Protein AF-0000000068951821 (afdb_homodimer)

Secondary structure (DSSP, 8-state):
---GGGS-HHHHHHHHHHTSS-HHHHHHHHHHHHHHHHHHH--EEEE-HHHHHHHHHHHHHHHHTT---STTTT-EEEEETTS--TTS---TT-GGGTT---SS--HHHHHHHHTT-EEEEEE--SGGG-SSS---TTT-PPPBTTBTTB---SSSHHHHHHHHHTS-SEEEEEESSSTTHHHHHHHT-EEEEPPTTTS---SSS--TTGGG-EEEEEESSHHHHHHHHHHH-S--TTSGGGGGGTT--S-------EEEE---STT----HHHHHHHHHHHHHHHHTT-EEEEPS---TTHHHHHHHHHHHHHHHHHHHHHHHHH-TTS----GGGS-HHHHHHHHHHHH-BHHHHHHHHHHHHHHHHHHHHHHTT-SEEEEES-SS---BTTSSS-SEETTEE--TTGGGTTTHHHHHTT--EEEEEEEEETTEEEEEEEEESTT-HHHHHHHHHHHHHHS----PPP--SS--/---GGGS-HHHHHHHHHHTSS-HHHHHHHHHHHHHHHHHHH--EEEE-HHHHHHHHHHHHHHHHHT---STTTT-EEEEETTS--TTS---TTSGGGTT---SS--HHHHHHHHTT-EEEEEE--SGGG-SSS---TTT-PPPBTTBTTB---SSSHHHHHHHHHTS-SEEEEEESSSTTHHHHHHHT-EEEEPPTTTS---SSS--TTGGG-EEEEEESSHHHHHHHHHHH-S--TTSGGGGGGTT--S-------EEEE---STT----HHHHHHHHHHHHHHHHTT-EEEEPS---TTHHHHHHHHHHHHHHHHHHHHHHHHH-TTS----GGGS-HHHHHHHHHHHT-BHHHHHHHHHHHHHHHHHHHHHHTT-SEEEEES-SS---BTTSSS-SEETTEE--TTGGGTTTHHHHHTT--EEEEEEEEETTEEEEEEEEESTT-HHHHHHHHHHHHHHS----PPP--SS--

Nearest PDB structures (foldseek):
  3kfu-assembly1_H  TM=8.729E-01  e=3.801E-32  Thermus thermophilus HB8
  8xac-assembly1_C  TM=8.791E-01  e=9.205E-32  Pseudonocardia acaciae
  5h6t-assembly1_A  TM=8.748E-01  e=1.857E-29  Microbacterium sp. HM58-2
  8es6-assembly2_B  TM=8.472E-01  e=7.257E-30  Escherichia coli
  8es6-assembly1_A  TM=8.428E-01  e=2.317E-29  Escherichia coli

pLDDT: mean 94.89, std 8.09, range [35.47, 98.94]

Organism: Cupriavidus necator (strain ATCC 17699 / DSM 428 / KCTC 22496 / NCIMB 10442 / H16 / Stanier 337) (NCBI:txid381666)

Foldseek 3Di:
DPLLLLDALQVVVVCLLVVVDFLLVSLVNLQVLCVLQCVLFVLFDFWDAVQLNVLRVVLSVCSVVVHALFSQASFEEEEELQFADAPIQRQLLFPQRPPPHFHDGKQLNVLSVSNNHRYTTYTFFHRNFQFQFTAHPPRGFGAALQGGQFTLTTRNRSRLNSCQQSSGQKYKDKDLQLRQFSSCFFRFKKGWDAFQLQQDTDDGDDDLSPSLMDMFMIGRALVSRQRSSVSRRQGDVRRVSNVVCHVPDLADAADAWEEEEEADAAPFAFAPVLSVLLVVLQVLSVVVPHHYHYDPYHHLCVQLLVQVLLSNLLSLLCCQVCVCPPDPNGHHGDLVRGPPVSNVSNVVNVPDDPVSVVSSLVSLVSSLVVVVVVCVVTFKYKYWSWRDHTDRNNDRDDQDHPRDGQPNCSRSSPTNSCSSNSWIKMWHFRDDDPSTTGTMMMIGRRPVSNNRSNSRNVSCVVDPDPSDRRDSPPDD/DPLLLLDALQVVVVCLLVVVDFLLVSLVNLQVLCVLQCVLFVLFDFWDAVQLNVLRVVLSVCSVVVHALFSQASFEEEEALQFADAPIQRQLLFPQRPPPHDHDGKQLNVLSVSNNHRHTTYTFFHRNFQFQFTAHPPRGFGAAQQGGQFTLTTRNRSRLNSCQQSSGQKYKDKDLQLRQFSSCQFRFKKGWDAFQLQQDTDDGDDDLSPSLMDMFMIGRALVSRQRSSVSRGQGDVRRVSNVVCHVPDLADAADAWEEEEEADAAPFAFAPVLSVLLVVLQVLSVVVPHHYHYDPYHHLCVQLLVQVLLSNLLSLLCCQVCVCPPTPHGHHGDLVRGDPVSNVSNVVNVPDDPVSVVSSLVSLVSSLVVVVVVCVVTFKYKYWSWRDHTDRNNDRDDQDHPRDGQPNCSRSSPTNSCSSNSWIKMWHFRDDDPSTTGTMMMIGRRPVSNNRSNSRNVSCVVDPDPSDRRDSPPDD

Radius of gyration: 29.74 Å; Cα contacts (8 Å, |Δi|>4): 2457; chains: 2; bounding box: 55×93×66 Å

Solvent-accessible surface area (backbone atoms only — not comparable to full-atom values): 45188 Å² total; per-residue (Å²): 128,72,70,50,27,74,41,50,43,63,58,49,42,53,32,32,72,72,60,76,48,42,23,51,55,41,42,51,28,13,51,52,43,31,66,66,48,30,83,70,21,42,13,66,74,45,76,35,60,66,63,20,50,54,47,12,50,53,32,35,53,26,39,73,70,70,56,61,69,50,82,39,36,29,33,42,27,37,35,31,26,71,48,32,41,51,79,38,71,33,37,31,27,30,58,54,31,60,87,39,57,41,91,44,44,10,41,48,51,46,33,39,50,72,28,33,30,21,59,33,34,28,14,33,28,5,47,70,51,73,36,54,18,13,37,26,89,72,82,43,57,22,13,12,54,75,45,48,66,22,20,18,21,11,22,24,12,8,36,39,26,28,36,43,57,22,33,21,39,32,22,41,33,44,29,56,43,29,13,35,24,30,6,13,11,44,49,47,18,26,8,41,40,52,18,61,25,43,43,27,50,36,74,39,55,83,56,47,56,46,80,31,41,38,49,26,34,33,15,78,38,58,69,46,27,48,50,52,48,62,63,36,33,59,57,41,43,62,19,52,58,3,58,79,40,61,93,56,70,65,74,51,82,68,70,79,39,39,30,38,33,37,77,48,53,59,87,56,57,48,26,64,64,53,43,51,37,38,50,51,49,48,51,51,43,38,74,73,58,28,47,66,47,72,55,91,72,42,58,74,49,51,65,40,65,74,39,50,66,54,48,48,17,24,25,44,23,32,39,52,75,42,22,56,81,72,33,93,66,40,73,55,45,52,66,85,50,47,55,72,71,55,37,50,36,30,53,51,12,64,68,32,41,18,37,59,52,49,50,39,54,51,37,31,52,51,36,31,21,54,47,32,49,48,47,73,73,25,54,33,36,35,29,39,22,42,25,49,73,70,41,54,20,90,45,71,51,54,61,56,28,76,89,33,82,37,51,81,54,30,48,45,67,62,27,35,56,38,25,63,48,38,22,14,33,34,13,36,60,56,51,68,57,95,82,35,38,32,19,26,22,44,33,24,49,68,75,35,46,18,61,44,49,21,47,50,41,51,50,45,68,76,56,67,68,78,89,70,62,46,59,85,79,60,72,136,128,71,70,50,28,75,42,50,44,64,55,47,42,52,32,34,71,71,61,75,47,45,23,50,56,40,41,50,28,13,51,53,42,31,67,67,48,32,84,69,21,43,12,68,77,45,75,34,62,67,64,20,49,54,48,12,51,53,33,34,52,26,40,73,69,70,56,60,68,51,80,38,36,28,32,43,28,36,34,31,25,69,48,32,41,51,80,39,71,33,36,33,27,30,58,54,30,60,88,39,56,40,91,44,45,10,42,49,51,44,33,38,50,70,28,34,30,21,59,32,33,28,13,34,27,4,46,70,51,74,34,56,20,14,38,27,90,69,84,42,56,22,13,12,55,76,46,48,69,21,19,18,22,11,21,23,12,8,36,38,27,29,36,43,59,23,32,21,37,32,23,41,34,44,30,56,42,30,13,34,24,32,7,13,12,43,50,49,19,26,7,40,40,50,18,61,25,44,43,27,50,38,74,39,54,83,56,47,55,47,80,32,41,35,50,27,35,34,16,78,39,58,68,47,30,47,50,52,48,61,62,36,31,60,55,42,43,62,19,51,58,3,59,82,41,62,93,56,70,68,75,51,83,66,68,80,40,38,30,39,33,37,76,46,54,59,85,56,56,47,24,64,65,52,45,51,36,37,51,51,49,49,52,51,43,38,74,74,57,28,46,67,46,70,54,90,72,41,58,76,48,51,65,39,65,75,40,50,65,54,48,50,18,23,25,43,23,32,38,49,74,41,18,62,79,72,36,92,65,39,73,54,44,51,68,85,49,48,56,71,69,56,38,52,37,28,53,51,11,64,67,32,40,17,37,58,53,49,50,42,53,51,38,32,54,50,37,31,22,52,48,32,49,49,48,72,73,24,55,32,37,37,29,38,23,40,24,49,75,69,43,54,20,89,44,72,50,55,61,56,27,74,88,34,81,36,50,81,54,31,46,46,68,64,26,34,57,36,25,63,48,36,22,14,34,34,13,36,60,55,48,69,56,95,80,34,37,34,19,25,22,44,34,25,47,67,76,35,46,18,61,47,48,21,45,50,40,50,50,45,69,74,57,68,68,78,87,69,64,46,54,87,82,59,75,133

InterPro domains:
  IPR000120 Amidase [PTHR11895] (11-462)
  IPR023631 Amidase signature domain [PF01425] (26-453)
  IPR036928 Amidase signature (AS) superfamily [G3DSA:3.90.1300.10] (1-467)
  IPR036928 Amidase signature (AS) superfamily [SSF75304] (1-465)

Sequence (952 aa):
MDELWKLPAHALTDGYATGRFTPQQALASCLARTAHCNPALNAVIAFDTEGAMAAAQESTARWRRGEPLGALDGVPVTVKDNLHVRGLPTHWGSRALAGFVPDRDELPVARLRAAGALIFGKTNVPEFAMQGYTDNLVFGTTGNPWQPALTPGGSSGGAVAAVASGCCPLALGTDGGGSIRRPASHTGLVGFKPSPGRLPRGDGLPEIFMRYEVVGPLARCVADAMAMAEALGQPDPRDPDSRRFAGVPLQMPPRPCRVLHVPRFGDHPVDARIAALTGQAAQALRELGHTVDTAQAFDLAEATNAKWSLLSQAGLAWLVEQGGAQLPFCPPLDAGTFGAATQANASAGAGLRAVQLFDLLMAVERLRSELSLLFARYDLLLTPAAAALPWPAAQSHPPVIEGREAGPRGHAVFTAFANAAGLPAISLPCGEAEGLPVGLQLVAAPAEDALLLAIARQFEQAFPRAPGFPLDGQGRMDELWKLPAHALTDGYATGRFTPQQALASCLARTAHCNPALNAVIAFDTEGAMAAAQESTARWRRGEPLGALDGVPVTVKDNLHVRGLPTHWGSRALAGFVPDRDELPVARLRAAGALIFGKTNVPEFAMQGYTDNLVFGTTGNPWQPALTPGGSSGGAVAAVASGCCPLALGTDGGGSIRRPASHTGLVGFKPSPGRLPRGDGLPEIFMRYEVVGPLARCVADAMAMAEALGQPDPRDPDSRRFAGVPLQMPPRPCRVLHVPRFGDHPVDARIAALTGQAAQALRELGHTVDTAQAFDLAEATNAKWSLLSQAGLAWLVEQGGAQLPFCPPLDAGTFGAATQANASAGAGLRAVQLFDLLMAVERLRSELSLLFARYDLLLTPAAAALPWPAAQSHPPVIEGREAGPRGHAVFTAFANAAGLPAISLPCGEAEGLPVGLQLVAAPAEDALLLAIARQFEQAFPRAPGFPLDGQGR

Structure (mmCIF, N/CA/C/O backbone):
data_AF-0000000068951821-model_v1
#
loop_
_entity.id
_entity.type
_entity.pdbx_description
1 polymer Amidase
#
loop_
_atom_site.group_PDB
_atom_site.id
_atom_site.type_symbol
_atom_site.label_atom_id
_atom_site.label_alt_id
_atom_site.label_comp_id
_atom_site.label_asym_id
_atom_site.label_entity_id
_atom_site.label_seq_id
_atom_site.pdbx_PDB_ins_code
_atom_site.Cartn_x
_atom_site.Cartn_y
_atom_site.Cartn_z
_atom_site.occupancy
_atom_site.B_iso_or_equiv
_atom_site.auth_seq_id
_atom_site.auth_comp_id
_atom_site.auth_asym_id
_atom_site.auth_atom_id
_atom_site.pdbx_PDB_model_num
ATOM 1 N N . MET A 1 1 ? 5.383 49.562 9.391 1 51.75 1 MET A N 1
ATOM 2 C CA . MET A 1 1 ? 5.723 48.531 8.414 1 51.75 1 MET A CA 1
ATOM 3 C C . MET A 1 1 ? 4.469 47.844 7.883 1 51.75 1 MET A C 1
ATOM 5 O O . MET A 1 1 ? 3.496 47.688 8.617 1 51.75 1 MET A O 1
ATOM 9 N N . ASP A 1 2 ? 4.309 47.75 6.574 1 76.5 2 ASP A N 1
ATOM 10 C CA . ASP A 1 2 ? 3.117 47.219 5.91 1 76.5 2 ASP A CA 1
ATOM 11 C C . ASP A 1 2 ? 2.773 45.844 6.418 1 76.5 2 ASP A C 1
ATOM 13 O O . ASP A 1 2 ? 3.668 45.031 6.703 1 76.5 2 ASP A O 1
ATOM 17 N N . GLU A 1 3 ? 1.619 45.75 7.047 1 93.12 3 GLU A N 1
ATOM 18 C CA . GLU A 1 3 ? 1.124 44.5 7.633 1 93.12 3 GLU A CA 1
ATOM 19 C C . GLU A 1 3 ? 0.906 43.438 6.562 1 93.12 3 GLU A C 1
ATOM 21 O O . GLU A 1 3 ? -0.152 42.812 6.516 1 93.12 3 GLU A O 1
ATOM 26 N N . LEU A 1 4 ? 2.094 43.312 5.746 1 97.12 4 LEU A N 1
ATOM 27 C CA . LEU A 1 4 ? 2.037 42.312 4.672 1 97.12 4 LEU A CA 1
ATOM 28 C C . LEU A 1 4 ? 1.873 40.906 5.234 1 97.12 4 LEU A C 1
ATOM 30 O O . LEU A 1 4 ? 1.439 40 4.523 1 97.12 4 LEU A O 1
ATOM 34 N N . TRP A 1 5 ? 2.234 40.75 6.547 1 96.31 5 TRP A N 1
ATOM 35 C CA . TRP A 1 5 ? 2.135 39.438 7.199 1 96.31 5 TRP A CA 1
ATOM 36 C C . TRP A 1 5 ? 0.681 39 7.301 1 96.31 5 TRP A C 1
ATOM 38 O O . TRP A 1 5 ? 0.403 37.812 7.512 1 96.31 5 TRP A O 1
ATOM 48 N N . LYS A 1 6 ? -0.248 39.844 7.125 1 95.81 6 LYS A N 1
ATOM 49 C CA . LYS A 1 6 ? -1.667 39.531 7.223 1 95.81 6 LYS A CA 1
ATOM 50 C C . LYS A 1 6 ? -2.18 38.906 5.93 1 95.81 6 LYS A C 1
ATOM 52 O O . LYS A 1 6 ? -3.258 38.312 5.906 1 95.81 6 LYS A O 1
ATOM 57 N N . LEU A 1 7 ? -1.411 39.031 4.844 1 96.12 7 LEU A N 1
ATOM 58 C CA . LEU A 1 7 ? -1.877 38.594 3.533 1 96.12 7 LEU A CA 1
ATOM 59 C C . LEU A 1 7 ? -1.649 37.094 3.35 1 96.12 7 LEU A C 1
ATOM 61 O O . LEU A 1 7 ? -0.629 36.562 3.787 1 96.12 7 LEU A O 1
ATOM 65 N N . PRO A 1 8 ? -2.66 36.438 2.721 1 96.12 8 PRO A N 1
ATOM 66 C CA . PRO A 1 8 ? -2.391 35.062 2.295 1 96.12 8 PRO A CA 1
ATOM 67 C C . PRO A 1 8 ? -1.374 34.969 1.157 1 96.12 8 PRO A C 1
ATOM 69 O O . PRO A 1 8 ? -1.025 36 0.566 1 96.12 8 PRO A O 1
ATOM 72 N N . ALA A 1 9 ? -0.891 33.812 0.893 1 98.12 9 ALA A N 1
ATOM 73 C CA . ALA A 1 9 ? 0.171 33.625 -0.09 1 98.12 9 ALA A CA 1
ATOM 74 C C . ALA A 1 9 ? -0.244 34.156 -1.46 1 98.12 9 ALA A C 1
ATOM 76 O O . ALA A 1 9 ? 0.541 34.812 -2.137 1 98.12 9 ALA A O 1
ATOM 77 N N . HIS A 1 10 ? -1.491 33.812 -1.915 1 97.75 10 HIS A N 1
ATOM 78 C CA . HIS A 1 10 ? -1.914 34.219 -3.248 1 97.75 10 HIS A CA 1
ATOM 79 C C . HIS A 1 10 ? -1.995 35.75 -3.357 1 97.75 10 HIS A C 1
ATOM 81 O O . HIS A 1 10 ? -1.723 36.312 -4.418 1 97.75 10 HIS A O 1
ATOM 87 N N . ALA A 1 11 ? -2.344 36.406 -2.297 1 97.25 11 ALA A N 1
ATOM 88 C CA . ALA A 1 11 ? -2.385 37.875 -2.301 1 97.25 11 ALA A CA 1
ATOM 89 C C . ALA A 1 11 ? -0.979 38.469 -2.336 1 97.25 11 ALA A C 1
ATOM 91 O O . ALA A 1 11 ? -0.754 39.5 -2.939 1 97.25 11 ALA A O 1
ATOM 92 N N . LEU A 1 12 ? -0.066 37.812 -1.662 1 98.44 12 LEU A N 1
ATOM 93 C CA . LEU A 1 12 ? 1.324 38.25 -1.741 1 98.44 12 LEU A CA 1
ATOM 94 C C . LEU A 1 12 ? 1.831 38.219 -3.178 1 98.44 12 LEU A C 1
ATOM 96 O O . LEU A 1 12 ? 2.396 39.188 -3.682 1 98.44 12 LEU A O 1
ATOM 100 N N . THR A 1 13 ? 1.623 37.094 -3.869 1 98.25 13 THR A N 1
ATOM 101 C CA . THR A 1 13 ? 2.141 36.938 -5.223 1 98.25 13 THR A CA 1
ATOM 102 C C . THR A 1 13 ? 1.441 37.906 -6.188 1 98.25 13 THR A C 1
ATOM 104 O O . THR A 1 13 ? 2.051 38.375 -7.145 1 98.25 13 THR A O 1
ATOM 107 N N . ASP A 1 14 ? 0.169 38.188 -5.953 1 97.62 14 ASP A N 1
ATOM 108 C CA . ASP A 1 14 ? -0.526 39.188 -6.73 1 97.62 14 ASP A CA 1
ATOM 109 C C . ASP A 1 14 ? 0.148 40.562 -6.578 1 97.62 14 ASP A C 1
ATOM 111 O O . ASP A 1 14 ? 0.271 41.312 -7.547 1 97.62 14 ASP A O 1
ATOM 115 N N . GLY A 1 15 ? 0.515 40.844 -5.352 1 98 15 GLY A N 1
ATOM 116 C CA . GLY A 1 15 ? 1.198 42.125 -5.078 1 98 15 GLY A CA 1
ATOM 117 C C . GLY A 1 15 ? 2.566 42.188 -5.727 1 98 15 GLY A C 1
ATOM 118 O O . GLY A 1 15 ? 2.973 43.281 -6.188 1 98 15 GLY A O 1
ATOM 119 N N . TYR A 1 16 ? 3.307 41.094 -5.73 1 98.56 16 TYR A N 1
ATOM 120 C CA . TYR A 1 16 ? 4.586 41.062 -6.434 1 98.56 16 TYR A CA 1
ATOM 121 C C . TYR A 1 16 ? 4.398 41.312 -7.922 1 98.56 16 TYR A C 1
ATOM 123 O O . TYR A 1 16 ? 5.156 42.094 -8.516 1 98.56 16 TYR A O 1
ATOM 131 N N . ALA A 1 17 ? 3.412 40.688 -8.453 1 97.62 17 ALA A N 1
ATOM 132 C CA . ALA A 1 17 ? 3.148 40.75 -9.891 1 97.62 17 ALA A CA 1
ATOM 133 C C . ALA A 1 17 ? 2.854 42.188 -10.32 1 97.62 17 ALA A C 1
ATOM 135 O O . ALA A 1 17 ? 3.213 42.594 -11.422 1 97.62 17 ALA A O 1
ATOM 136 N N . THR A 1 18 ? 2.221 42.969 -9.461 1 96.88 18 THR A N 1
ATOM 137 C CA . THR A 1 18 ? 1.826 44.344 -9.805 1 96.88 18 THR A CA 1
ATOM 138 C C . THR A 1 18 ? 2.865 45.344 -9.312 1 96.88 18 THR A C 1
ATOM 140 O O . THR A 1 18 ? 2.715 46.562 -9.516 1 96.88 18 THR A O 1
ATOM 143 N N . GLY A 1 19 ? 3.828 44.844 -8.594 1 96.25 19 GLY A N 1
ATOM 144 C CA . GLY A 1 19 ? 4.91 45.719 -8.125 1 96.25 19 GLY A CA 1
ATOM 145 C C . GLY A 1 19 ? 4.531 46.531 -6.902 1 96.25 19 GLY A C 1
ATOM 146 O O . GLY A 1 19 ? 5.199 47.5 -6.586 1 96.25 19 GLY A O 1
ATOM 147 N N . ARG A 1 20 ? 3.471 46.188 -6.277 1 97.31 20 ARG A N 1
ATOM 148 C CA . ARG A 1 20 ? 3.025 46.938 -5.098 1 97.31 20 ARG A CA 1
ATOM 149 C C . ARG A 1 20 ? 4.027 46.781 -3.959 1 97.31 20 ARG A C 1
ATOM 151 O O . ARG A 1 20 ? 4.227 47.719 -3.184 1 97.31 20 ARG A O 1
ATOM 158 N N . PHE A 1 21 ? 4.57 45.656 -3.754 1 98 21 PHE A N 1
ATOM 159 C CA . PHE A 1 21 ? 5.645 45.344 -2.814 1 98 21 PHE A CA 1
ATOM 160 C C . PHE A 1 21 ? 6.477 44.188 -3.318 1 98 21 PHE A C 1
ATOM 162 O O . PHE A 1 21 ? 6.18 43.594 -4.367 1 98 21 PHE A O 1
ATOM 169 N N . THR A 1 22 ? 7.566 43.906 -2.635 1 98.25 22 THR A N 1
ATOM 170 C CA . THR A 1 22 ? 8.516 42.906 -3.1 1 98.25 22 THR A CA 1
ATOM 171 C C . THR A 1 22 ? 8.539 41.719 -2.154 1 98.25 22 THR A C 1
ATOM 173 O O . THR A 1 22 ? 8.07 41.812 -1.018 1 98.25 22 THR A O 1
ATOM 176 N N . PRO A 1 23 ? 9.109 40.594 -2.658 1 98.75 23 PRO A N 1
ATOM 177 C CA . PRO A 1 23 ? 9.32 39.469 -1.774 1 98.75 23 PRO A CA 1
ATOM 178 C C . PRO A 1 23 ? 10.148 39.812 -0.543 1 98.75 23 PRO A C 1
ATOM 180 O O . PRO A 1 23 ? 9.883 39.312 0.551 1 98.75 23 PRO A O 1
ATOM 183 N N . GLN A 1 24 ? 11.125 40.688 -0.657 1 98.44 24 GLN A N 1
ATOM 184 C CA . GLN A 1 24 ? 11.945 41.094 0.478 1 98.44 24 GLN A CA 1
ATOM 185 C C . GLN A 1 24 ? 11.102 41.812 1.534 1 98.44 24 GLN A C 1
ATOM 187 O O . GLN A 1 24 ? 11.297 41.594 2.732 1 98.44 24 GLN A O 1
ATOM 192 N N . GLN A 1 25 ? 10.211 42.594 1.039 1 98.38 25 GLN A N 1
ATOM 193 C CA . GLN A 1 25 ? 9.344 43.344 1.955 1 98.38 25 GLN A CA 1
ATOM 194 C C . GLN A 1 25 ? 8.375 42.406 2.668 1 98.38 25 GLN A C 1
ATOM 196 O O . GLN A 1 25 ? 8.117 42.562 3.863 1 98.38 25 GLN A O 1
ATOM 201 N N . ALA A 1 26 ? 7.855 41.469 1.928 1 98.5 26 ALA A N 1
ATOM 202 C CA . ALA A 1 26 ? 6.961 40.469 2.521 1 98.5 26 ALA A CA 1
ATOM 203 C C . ALA A 1 26 ? 7.68 39.656 3.584 1 98.5 26 ALA A C 1
ATOM 205 O O . ALA A 1 26 ? 7.152 39.438 4.676 1 98.5 26 ALA A O 1
ATOM 206 N N . LEU A 1 27 ? 8.906 39.219 3.283 1 98.62 27 LEU A N 1
ATOM 207 C CA . LEU A 1 27 ? 9.688 38.438 4.234 1 98.62 27 LEU A CA 1
ATOM 208 C C . LEU A 1 27 ? 10.008 39.25 5.48 1 98.62 27 LEU A C 1
ATOM 210 O O . LEU A 1 27 ? 9.906 38.75 6.602 1 98.62 27 LEU A O 1
ATOM 214 N N . ALA A 1 28 ? 10.414 40.438 5.281 1 98.19 28 ALA A N 1
ATOM 215 C CA . ALA A 1 28 ? 10.734 41.312 6.406 1 98.19 28 ALA A CA 1
ATOM 216 C C . ALA A 1 28 ? 9.531 41.5 7.332 1 98.19 28 ALA A C 1
ATOM 218 O O . ALA A 1 28 ? 9.672 41.5 8.555 1 98.19 28 ALA A O 1
ATOM 219 N N . SER A 1 29 ? 8.383 41.656 6.711 1 98.06 29 SER A N 1
ATOM 220 C CA . SER A 1 29 ? 7.148 41.781 7.48 1 98.06 29 SER A CA 1
ATOM 221 C C . SER A 1 29 ? 6.887 40.531 8.305 1 98.06 29 SER A C 1
ATOM 223 O O . SER A 1 29 ? 6.566 40.625 9.492 1 98.06 29 SER A O 1
ATOM 225 N N . CYS A 1 30 ? 7.043 39.375 7.754 1 98.06 30 CYS A N 1
ATOM 226 C CA . CYS A 1 30 ? 6.816 38.094 8.438 1 98.06 30 CYS A CA 1
ATOM 227 C C . CYS A 1 30 ? 7.84 37.875 9.539 1 98.06 30 CYS A C 1
ATOM 229 O O . CYS A 1 30 ? 7.5 37.406 10.625 1 98.06 30 CYS A O 1
ATOM 231 N N . LEU A 1 31 ? 9.094 38.219 9.266 1 98.25 31 LEU A N 1
ATOM 232 C CA . LEU A 1 31 ? 10.141 38.094 10.273 1 98.25 31 LEU A CA 1
ATOM 233 C C . LEU A 1 31 ? 9.883 39 11.469 1 98.25 31 LEU A C 1
ATOM 235 O O . LEU A 1 31 ? 10.086 38.594 12.617 1 98.25 31 LEU A O 1
ATOM 239 N N . ALA A 1 32 ? 9.43 40.156 11.211 1 97.56 32 ALA A N 1
ATOM 240 C CA . ALA A 1 32 ? 9.086 41.094 12.289 1 97.56 32 ALA A CA 1
ATOM 241 C C . ALA A 1 32 ? 7.914 40.531 13.109 1 97.56 32 ALA A C 1
ATOM 243 O O . ALA A 1 32 ? 7.918 40.625 14.344 1 97.56 32 ALA A O 1
ATOM 244 N N . ARG A 1 33 ? 6.957 40.062 12.398 1 97 33 ARG A N 1
ATOM 245 C CA . ARG A 1 33 ? 5.816 39.438 13.07 1 97 33 ARG A CA 1
ATOM 246 C C . ARG A 1 33 ? 6.25 38.281 13.93 1 97 33 ARG A C 1
ATOM 248 O O . ARG A 1 33 ? 5.766 38.094 15.047 1 97 33 ARG A O 1
ATOM 255 N N . THR A 1 34 ? 7.145 37.469 13.414 1 97.75 34 THR A N 1
ATOM 256 C CA . THR A 1 34 ? 7.66 36.312 14.148 1 97.75 34 THR A CA 1
ATOM 257 C C . THR A 1 34 ? 8.383 36.781 15.414 1 97.75 34 THR A C 1
ATOM 259 O O . THR A 1 34 ? 8.203 36.188 16.484 1 97.75 34 THR A O 1
ATOM 262 N N . ALA A 1 35 ? 9.18 37.75 15.281 1 97.25 35 ALA A N 1
ATOM 263 C CA . ALA A 1 35 ? 9.906 38.281 16.438 1 97.25 35 ALA A CA 1
ATOM 264 C C . ALA A 1 35 ? 8.938 38.75 17.516 1 97.25 35 ALA A C 1
ATOM 266 O O . ALA A 1 35 ? 9.234 38.656 18.719 1 97.25 35 ALA A O 1
ATOM 267 N N . HIS A 1 36 ? 7.852 39.219 17.078 1 95.25 36 HIS A N 1
ATOM 268 C CA . HIS A 1 36 ? 6.84 39.719 18 1 95.25 36 HIS A CA 1
ATOM 269 C C . HIS A 1 36 ? 6.102 38.562 18.688 1 95.25 36 HIS A C 1
ATOM 271 O O . HIS A 1 36 ? 5.887 38.625 19.906 1 95.25 36 HIS A O 1
ATOM 277 N N . CYS A 1 37 ? 5.695 37.594 17.969 1 95.62 37 CYS A N 1
ATOM 278 C CA . CYS A 1 37 ? 4.789 36.531 18.438 1 95.62 37 CYS A CA 1
ATOM 279 C C . CYS A 1 37 ? 5.559 35.406 19.125 1 95.62 37 CYS A C 1
ATOM 281 O O . CYS A 1 37 ? 5.062 34.812 20.062 1 95.62 37 CYS A O 1
ATOM 283 N N . ASN A 1 38 ? 6.711 35.094 18.688 1 97.25 38 ASN A N 1
ATOM 284 C CA . ASN A 1 38 ? 7.387 33.812 18.969 1 97.25 38 ASN A CA 1
ATOM 285 C C . ASN A 1 38 ? 7.785 33.719 20.438 1 97.25 38 ASN A C 1
ATOM 287 O O . ASN A 1 38 ? 7.797 32.625 21.016 1 97.25 38 ASN A O 1
ATOM 291 N N . PRO A 1 39 ? 8.172 34.844 21.141 1 96.5 39 PRO A N 1
ATOM 292 C CA . PRO A 1 39 ? 8.5 34.719 22.562 1 96.5 39 PRO A CA 1
ATOM 293 C C . PRO A 1 39 ? 7.359 34.125 23.375 1 96.5 39 PRO A C 1
ATOM 295 O O . PRO A 1 39 ? 7.598 33.375 24.312 1 96.5 39 PRO A O 1
ATOM 298 N N . ALA A 1 40 ? 6.133 34.344 22.969 1 95.25 40 ALA A N 1
ATOM 299 C CA . ALA A 1 40 ? 4.973 33.844 23.703 1 95.25 40 ALA A CA 1
ATOM 300 C C . ALA A 1 40 ? 4.543 32.469 23.172 1 95.25 40 ALA A C 1
ATOM 302 O O . ALA A 1 40 ? 4.012 31.656 23.922 1 95.25 40 ALA A O 1
ATOM 303 N N . LEU A 1 41 ? 4.816 32.188 21.938 1 97.69 41 LEU A N 1
ATOM 304 C CA . LEU A 1 41 ? 4.211 31.047 21.281 1 97.69 41 LEU A CA 1
ATOM 305 C C . LEU A 1 41 ? 5.207 29.891 21.172 1 97.69 41 LEU A C 1
ATOM 307 O O . LEU A 1 41 ? 4.816 28.719 21.141 1 97.69 41 LEU A O 1
ATOM 311 N N . ASN A 1 42 ? 6.477 30.281 21.062 1 98.31 42 ASN A N 1
ATOM 312 C CA . ASN A 1 42 ? 7.512 29.281 20.875 1 98.31 42 ASN A CA 1
ATOM 313 C C . ASN A 1 42 ? 7.219 28.391 19.656 1 98.31 42 ASN A C 1
ATOM 315 O O . ASN A 1 42 ? 7.246 27.172 19.766 1 98.31 42 ASN A O 1
ATOM 319 N N . ALA A 1 43 ? 6.859 29.047 18.578 1 98.69 43 ALA A N 1
ATOM 320 C CA . ALA A 1 43 ? 6.418 28.344 17.375 1 98.69 43 ALA A CA 1
ATOM 321 C C . ALA A 1 43 ? 7.605 27.984 16.484 1 98.69 43 ALA A C 1
ATOM 323 O O . ALA A 1 43 ? 7.719 26.859 16.016 1 98.69 43 ALA A O 1
ATOM 324 N N . VAL A 1 44 ? 8.5 28.891 16.25 1 98.81 44 VAL A N 1
ATOM 325 C CA . VAL A 1 44 ? 9.656 28.719 15.375 1 98.81 44 VAL A CA 1
ATOM 326 C C . VAL A 1 44 ? 10.914 28.547 16.219 1 98.81 44 VAL A C 1
ATOM 328 O O . VAL A 1 44 ? 11.195 29.359 17.094 1 98.81 44 VAL A O 1
ATOM 331 N N . ILE A 1 45 ? 11.75 27.484 15.906 1 98.44 45 ILE A N 1
ATOM 332 C CA . ILE A 1 45 ? 12.797 27.125 16.844 1 98.44 45 ILE A CA 1
ATOM 333 C C . ILE A 1 45 ? 14.164 27.281 16.188 1 98.44 45 ILE A C 1
ATOM 335 O O . ILE A 1 45 ? 15.195 27.234 16.859 1 98.44 45 ILE A O 1
ATOM 339 N N . ALA A 1 46 ? 14.219 27.344 14.938 1 98.19 46 ALA A N 1
ATOM 340 C CA . ALA A 1 46 ? 15.43 27.594 14.156 1 98.19 46 ALA A CA 1
ATOM 341 C C . ALA A 1 46 ? 15.148 28.547 13 1 98.19 46 ALA A C 1
ATOM 343 O O . ALA A 1 46 ? 14.07 28.516 12.406 1 98.19 46 ALA A O 1
ATOM 344 N N . PHE A 1 47 ? 16.188 29.422 12.664 1 98.06 47 PHE A N 1
ATOM 345 C CA . PHE A 1 47 ? 15.984 30.469 11.68 1 98.06 47 PHE A CA 1
ATOM 346 C C . PHE A 1 47 ? 17.094 30.453 10.641 1 98.06 47 PHE A C 1
ATOM 348 O O . PHE A 1 47 ? 18.25 30.156 10.969 1 98.06 47 PHE A O 1
ATOM 355 N N . ASP A 1 48 ? 16.75 30.656 9.453 1 98.06 48 ASP A N 1
ATOM 356 C CA . ASP A 1 48 ? 17.688 30.969 8.383 1 98.06 48 ASP A CA 1
ATOM 357 C C . ASP A 1 48 ? 17.344 32.312 7.738 1 98.06 48 ASP A C 1
ATOM 359 O O . ASP A 1 48 ? 17.078 32.375 6.539 1 98.06 48 ASP A O 1
ATOM 363 N N . THR A 1 49 ? 17.516 33.375 8.477 1 97.81 49 THR A N 1
ATOM 364 C CA . THR A 1 49 ? 17.141 34.719 8.023 1 97.81 49 THR A CA 1
ATOM 365 C C . THR A 1 49 ? 18 35.125 6.832 1 97.81 49 THR A C 1
ATOM 367 O O . THR A 1 49 ? 17.469 35.656 5.848 1 97.81 49 THR A O 1
ATOM 370 N N . GLU A 1 50 ? 19.281 34.906 6.895 1 97.62 50 GLU A N 1
ATOM 371 C CA . GLU A 1 50 ? 20.172 35.312 5.82 1 97.62 50 GLU A CA 1
ATOM 372 C C . GLU A 1 50 ? 19.859 34.562 4.523 1 97.62 50 GLU A C 1
ATOM 374 O O . GLU A 1 50 ? 19.781 35.156 3.457 1 97.62 50 GLU A O 1
ATOM 379 N N . GLY A 1 51 ? 19.75 33.25 4.695 1 97.88 51 GLY A N 1
ATOM 380 C CA . GLY A 1 51 ? 19.391 32.469 3.52 1 97.88 51 GLY A CA 1
ATOM 381 C C . GLY A 1 51 ? 18.062 32.875 2.906 1 97.88 51 GLY A C 1
ATOM 382 O O . GLY A 1 51 ? 17.938 32.938 1.683 1 97.88 51 GLY A O 1
ATOM 383 N N . ALA A 1 52 ? 17.094 33.125 3.758 1 98.62 52 ALA A N 1
ATOM 384 C CA . ALA A 1 52 ? 15.773 33.531 3.283 1 98.62 52 ALA A CA 1
ATOM 385 C C . ALA A 1 52 ? 15.82 34.875 2.594 1 98.62 52 ALA A C 1
ATOM 387 O O . ALA A 1 52 ? 15.148 35.094 1.584 1 98.62 52 ALA A O 1
ATOM 388 N N . MET A 1 53 ? 16.594 35.781 3.129 1 98.25 53 MET A N 1
ATOM 389 C CA . MET A 1 53 ? 16.703 37.125 2.537 1 98.25 53 MET A CA 1
ATOM 390 C C . MET A 1 53 ? 17.391 37.031 1.176 1 98.25 53 MET A C 1
ATOM 392 O O . MET A 1 53 ? 17.016 37.75 0.248 1 98.25 53 MET A O 1
ATOM 396 N N . ALA A 1 54 ? 18.422 36.219 1.075 1 98.5 54 ALA A N 1
ATOM 397 C CA . ALA A 1 54 ? 19.078 36.031 -0.217 1 98.5 54 ALA A CA 1
ATOM 398 C C . ALA A 1 54 ? 18.094 35.469 -1.245 1 98.5 54 ALA A C 1
ATOM 400 O O . ALA A 1 54 ? 18.047 35.938 -2.389 1 98.5 54 ALA A O 1
ATOM 401 N N . ALA A 1 55 ? 17.328 34.5 -0.855 1 98.75 55 ALA A N 1
ATOM 402 C CA . ALA A 1 55 ? 16.312 33.938 -1.738 1 98.75 55 ALA A CA 1
ATOM 403 C C . ALA A 1 55 ? 15.273 34.969 -2.135 1 98.75 55 ALA A C 1
ATOM 405 O O . ALA A 1 55 ? 14.805 35 -3.273 1 98.75 55 ALA A O 1
ATOM 406 N N . ALA A 1 56 ? 14.906 35.812 -1.166 1 98.81 56 ALA A N 1
ATOM 407 C CA . ALA A 1 56 ? 13.93 36.844 -1.423 1 98.81 56 ALA A CA 1
ATOM 408 C C . ALA A 1 56 ? 14.461 37.844 -2.459 1 98.81 56 ALA A C 1
ATOM 410 O O . ALA A 1 56 ? 13.695 38.344 -3.283 1 98.81 56 ALA A O 1
ATOM 411 N N . GLN A 1 57 ? 15.711 38.125 -2.355 1 98.62 57 GLN A N 1
ATOM 412 C CA . GLN A 1 57 ? 16.344 39 -3.332 1 98.62 57 GLN A CA 1
ATOM 413 C C . GLN A 1 57 ? 16.266 38.438 -4.738 1 98.62 57 GLN A C 1
ATOM 415 O O . GLN A 1 57 ? 15.922 39.125 -5.695 1 98.62 57 GLN A O 1
ATOM 420 N N . GLU A 1 58 ? 16.578 37.188 -4.836 1 98.75 58 GLU A N 1
ATOM 421 C CA . GLU A 1 58 ? 16.469 36.5 -6.125 1 98.75 58 GLU A CA 1
ATOM 422 C C . GLU A 1 58 ? 15.039 36.531 -6.648 1 98.75 58 GLU A C 1
ATOM 424 O O . GLU A 1 58 ? 14.812 36.719 -7.844 1 98.75 58 GLU A O 1
ATOM 429 N N . SER A 1 59 ? 14.102 36.25 -5.773 1 98.81 59 SER A N 1
ATOM 430 C CA . SER A 1 59 ? 12.695 36.281 -6.148 1 98.81 59 SER A CA 1
ATOM 431 C C . SER A 1 59 ? 12.258 37.656 -6.637 1 98.81 59 SER A C 1
ATOM 433 O O . SER A 1 59 ? 11.523 37.75 -7.621 1 98.81 59 SER A O 1
ATOM 435 N N . THR A 1 60 ? 12.688 38.656 -5.941 1 98.56 60 THR A N 1
ATOM 436 C CA . THR A 1 60 ? 12.383 40 -6.355 1 98.56 60 THR A CA 1
ATOM 437 C C . THR A 1 60 ? 12.852 40.25 -7.785 1 98.56 60 THR A C 1
ATOM 439 O O . THR A 1 60 ? 12.125 40.844 -8.586 1 98.56 60 THR A O 1
ATOM 442 N N . ALA A 1 61 ? 14.031 39.812 -8.016 1 98.44 61 ALA A N 1
ATOM 443 C CA . ALA A 1 61 ? 14.57 40 -9.359 1 98.44 61 ALA A CA 1
ATOM 444 C C . ALA A 1 61 ? 13.727 39.25 -10.391 1 98.44 61 ALA A C 1
ATOM 446 O O . ALA A 1 61 ? 13.477 39.75 -11.484 1 98.44 61 ALA A O 1
ATOM 447 N N . ARG A 1 62 ? 13.258 38 -10.07 1 98.69 62 ARG A N 1
ATOM 448 C CA . ARG A 1 62 ? 12.422 37.219 -10.984 1 98.69 62 ARG A CA 1
ATOM 449 C C . ARG A 1 62 ? 11.109 37.938 -11.266 1 98.69 62 ARG A C 1
ATOM 451 O O . ARG A 1 62 ? 10.68 38.031 -12.422 1 98.69 62 ARG A O 1
ATOM 458 N N . TRP A 1 63 ? 10.539 38.469 -10.234 1 98.38 63 TRP A N 1
ATOM 459 C CA . TRP A 1 63 ? 9.266 39.156 -10.398 1 98.38 63 TRP A CA 1
ATOM 460 C C . TRP A 1 63 ? 9.43 40.438 -11.211 1 98.38 63 TRP A C 1
ATOM 462 O O . TRP A 1 63 ? 8.57 40.781 -12.023 1 98.38 63 TRP A O 1
ATOM 472 N N . ARG A 1 64 ? 10.508 41.125 -11.039 1 97.31 64 ARG A N 1
ATOM 473 C CA . ARG A 1 64 ? 10.781 42.344 -11.797 1 97.31 64 ARG A CA 1
ATOM 474 C C . ARG A 1 64 ? 10.922 42.031 -13.289 1 97.31 64 ARG A C 1
ATOM 476 O O . ARG A 1 64 ? 10.539 42.844 -14.133 1 97.31 64 ARG A O 1
ATOM 483 N N . ARG A 1 65 ? 11.445 40.906 -13.539 1 97.5 65 ARG A N 1
ATOM 484 C CA . ARG A 1 65 ? 11.648 40.5 -14.922 1 97.5 65 ARG A CA 1
ATOM 485 C C . ARG A 1 65 ? 10.398 39.844 -15.492 1 97.5 65 ARG A C 1
ATOM 487 O O . ARG A 1 65 ? 10.344 39.5 -16.688 1 97.5 65 ARG A O 1
ATOM 494 N N . GLY A 1 66 ? 9.43 39.594 -14.695 1 97.25 66 GLY A N 1
ATOM 495 C CA . GLY A 1 66 ? 8.211 38.938 -15.141 1 97.25 66 GLY A CA 1
ATOM 496 C C . GLY A 1 66 ? 8.375 37.438 -15.336 1 97.25 66 GLY A C 1
ATOM 497 O O . GLY A 1 66 ? 7.703 36.844 -16.188 1 97.25 66 GLY A O 1
ATOM 498 N N . GLU A 1 67 ? 9.367 36.875 -14.586 1 97.94 67 GLU A N 1
ATOM 499 C CA . GLU A 1 67 ? 9.664 35.469 -14.758 1 97.94 67 GLU A CA 1
ATOM 500 C C . GLU A 1 67 ? 9.609 34.719 -13.43 1 97.94 67 GLU A C 1
ATOM 502 O O . GLU A 1 67 ? 10.57 34.031 -13.055 1 97.94 67 GLU A O 1
ATOM 507 N N . PRO A 1 68 ? 8.445 34.812 -12.758 1 98.5 68 PRO A N 1
ATOM 508 C CA . PRO A 1 68 ? 8.375 34.062 -11.5 1 98.5 68 PRO A CA 1
ATOM 509 C C . PRO A 1 68 ? 8.414 32.562 -11.703 1 98.5 68 PRO A C 1
ATOM 511 O O . PRO A 1 68 ? 8.086 32.062 -12.789 1 98.5 68 PRO A O 1
ATOM 514 N N . LEU A 1 69 ? 8.742 31.828 -10.695 1 98.44 69 LEU A N 1
ATOM 515 C CA . LEU A 1 69 ? 8.852 30.375 -10.75 1 98.44 69 LEU A CA 1
ATOM 516 C C . LEU A 1 69 ? 7.496 29.719 -10.555 1 98.44 69 LEU A C 1
ATOM 518 O O . LEU A 1 69 ? 7.324 28.531 -10.852 1 98.44 69 LEU A O 1
ATOM 522 N N . GLY A 1 70 ? 6.547 30.469 -10.031 1 97.12 70 GLY A N 1
ATOM 523 C CA . GLY A 1 70 ? 5.215 29.938 -9.789 1 97.12 70 GLY A CA 1
ATOM 524 C C . GLY A 1 70 ? 4.512 30.594 -8.617 1 97.12 70 GLY A C 1
ATOM 525 O O . GLY A 1 70 ? 4.883 31.703 -8.211 1 97.12 70 GLY A O 1
ATOM 526 N N . ALA A 1 71 ? 3.533 29.922 -8.102 1 97.62 71 ALA A N 1
ATOM 527 C CA . ALA A 1 71 ? 2.607 30.5 -7.125 1 97.62 71 ALA A CA 1
ATOM 528 C C . ALA A 1 71 ? 3.277 30.656 -5.766 1 97.62 71 ALA A C 1
ATOM 530 O O . ALA A 1 71 ? 2.766 31.375 -4.898 1 97.62 71 ALA A O 1
ATOM 531 N N . LEU A 1 72 ? 4.434 30.031 -5.582 1 98.69 72 LEU A N 1
ATOM 532 C CA . LEU A 1 72 ? 5.078 30.094 -4.277 1 98.69 72 LEU A CA 1
ATOM 533 C C . LEU A 1 72 ? 6.301 31 -4.32 1 98.69 72 LEU A C 1
ATOM 535 O O . LEU A 1 72 ? 6.945 31.234 -3.295 1 98.69 72 LEU A O 1
ATOM 539 N N . ASP A 1 73 ? 6.598 31.578 -5.535 1 98.88 73 ASP A N 1
ATOM 540 C CA . ASP A 1 73 ? 7.812 32.375 -5.676 1 98.88 73 ASP A CA 1
ATOM 541 C C . ASP A 1 73 ? 7.758 33.625 -4.785 1 98.88 73 ASP A C 1
ATOM 543 O O . ASP A 1 73 ? 6.93 34.5 -5 1 98.88 73 ASP A O 1
ATOM 547 N N . GLY A 1 74 ? 8.609 33.594 -3.807 1 98.88 74 GLY A N 1
ATOM 548 C CA . GLY A 1 74 ? 8.695 34.75 -2.92 1 98.88 74 GLY A CA 1
ATOM 549 C C . GLY A 1 74 ? 7.805 34.625 -1.697 1 98.88 74 GLY A C 1
ATOM 550 O O . GLY A 1 74 ? 7.668 35.562 -0.922 1 98.88 74 GLY A O 1
ATOM 551 N N . VAL A 1 75 ? 7.172 33.5 -1.487 1 98.94 75 VAL A N 1
ATOM 552 C CA . VAL A 1 75 ? 6.258 33.312 -0.363 1 98.94 75 VAL A CA 1
ATOM 553 C C . VAL A 1 75 ? 7.031 32.812 0.851 1 98.94 75 VAL A C 1
ATOM 555 O O . VAL A 1 75 ? 7.715 31.781 0.777 1 98.94 75 VAL A O 1
ATOM 558 N N . PRO A 1 76 ? 7.008 33.5 2.023 1 98.88 76 PRO A N 1
ATOM 559 C CA . PRO A 1 76 ? 7.629 33 3.248 1 98.88 76 PRO A CA 1
ATOM 560 C C . PRO A 1 76 ? 6.988 31.719 3.746 1 98.88 76 PRO A C 1
ATOM 562 O O . PRO A 1 76 ? 5.762 31.609 3.809 1 98.88 76 PRO A O 1
ATOM 565 N N . VAL A 1 77 ? 7.801 30.734 4.082 1 98.88 77 VAL A N 1
ATOM 566 C CA . VAL A 1 77 ? 7.312 29.422 4.5 1 98.88 77 VAL A CA 1
ATOM 567 C C . VAL A 1 77 ? 8.141 28.922 5.68 1 98.88 77 VAL A C 1
ATOM 569 O O . VAL A 1 77 ? 9.344 29.188 5.766 1 98.88 77 VAL A O 1
ATOM 572 N N . THR A 1 78 ? 7.473 28.234 6.625 1 98.94 78 THR A N 1
ATOM 573 C CA . THR A 1 78 ? 8.172 27.484 7.66 1 98.94 78 THR A CA 1
ATOM 574 C C . THR A 1 78 ? 8.016 25.984 7.434 1 98.94 78 THR A C 1
ATOM 576 O O . THR A 1 78 ? 7.117 25.547 6.707 1 98.94 78 THR A O 1
ATOM 579 N N . VAL A 1 79 ? 8.961 25.188 7.98 1 98.94 79 VAL A N 1
ATOM 580 C CA . VAL A 1 79 ? 8.992 23.734 7.801 1 98.94 79 VAL A CA 1
ATOM 581 C C . VAL A 1 79 ? 9.039 23.047 9.164 1 98.94 79 VAL A C 1
ATOM 583 O O . VAL A 1 79 ? 9.805 23.453 10.039 1 98.94 79 VAL A O 1
ATOM 586 N N . LYS A 1 80 ? 8.18 22 9.312 1 98.75 80 LYS A N 1
ATOM 587 C CA . LYS A 1 80 ? 8.164 21.188 10.531 1 98.75 80 LYS A CA 1
ATOM 588 C C . LYS A 1 80 ? 9.539 20.609 10.812 1 98.75 80 LYS A C 1
ATOM 590 O O . LYS A 1 80 ? 10.227 20.141 9.898 1 98.75 80 LYS A O 1
ATOM 595 N N . ASP A 1 81 ? 9.867 20.547 12.055 1 98.25 81 ASP A N 1
ATOM 596 C CA . ASP A 1 81 ? 11.242 20.234 12.438 1 98.25 81 ASP A CA 1
ATOM 597 C C . ASP A 1 81 ? 11.586 18.781 12.141 1 98.25 81 ASP A C 1
ATOM 599 O O . ASP A 1 81 ? 12.766 18.406 12.109 1 98.25 81 ASP A O 1
ATOM 603 N N . ASN A 1 82 ? 10.625 17.938 11.906 1 96.5 82 ASN A N 1
ATOM 604 C CA . ASN A 1 82 ? 10.945 16.547 11.586 1 96.5 82 ASN A CA 1
ATOM 605 C C . ASN A 1 82 ? 11.195 16.359 10.094 1 96.5 82 ASN A C 1
ATOM 607 O O . ASN A 1 82 ? 11.25 15.234 9.602 1 96.5 82 ASN A O 1
ATOM 611 N N . LEU A 1 83 ? 11.344 17.422 9.375 1 97.5 83 LEU A N 1
ATOM 612 C CA . LEU A 1 83 ? 11.766 17.406 7.977 1 97.5 83 LEU A CA 1
ATOM 613 C C . LEU A 1 83 ? 13.156 18.031 7.832 1 97.5 83 LEU A C 1
ATOM 615 O O . LEU A 1 83 ? 13.438 19.078 8.406 1 97.5 83 LEU A O 1
ATOM 619 N N . HIS A 1 84 ? 13.984 17.406 7.043 1 96.94 84 HIS A N 1
ATOM 620 C CA . HIS A 1 84 ? 15.344 17.906 6.863 1 96.94 84 HIS A CA 1
ATOM 621 C C . HIS A 1 84 ? 15.359 19.156 5.992 1 96.94 84 HIS A C 1
ATOM 623 O O . HIS A 1 84 ? 14.812 19.156 4.887 1 96.94 84 HIS A O 1
ATOM 629 N N . VAL A 1 85 ? 15.891 20.172 6.5 1 98.06 85 VAL A N 1
ATOM 630 C CA . VAL A 1 85 ? 16.234 21.391 5.766 1 98.06 85 VAL A CA 1
ATOM 631 C C . VAL A 1 85 ? 17.75 21.562 5.75 1 98.06 85 VAL A C 1
ATOM 633 O O . VAL A 1 85 ? 18.391 21.688 6.805 1 98.06 85 VAL A O 1
ATOM 636 N N . ARG A 1 86 ? 18.266 21.562 4.574 1 97 86 ARG A N 1
ATOM 637 C CA . ARG A 1 86 ? 19.719 21.672 4.453 1 97 86 ARG A CA 1
ATOM 638 C C . ARG A 1 86 ? 20.234 22.891 5.203 1 97 86 ARG A C 1
ATOM 640 O O . ARG A 1 86 ? 19.734 24 5.004 1 97 86 ARG A O 1
ATOM 647 N N . GLY A 1 87 ? 21.172 22.656 6.055 1 96 87 GLY A N 1
ATOM 648 C CA . GLY A 1 87 ? 21.859 23.766 6.719 1 96 87 GLY A CA 1
ATOM 649 C C . GLY A 1 87 ? 21.203 24.172 8.016 1 96 87 GLY A C 1
ATOM 650 O O . GLY A 1 87 ? 21.766 24.953 8.797 1 96 87 GLY A O 1
ATOM 651 N N . LEU A 1 88 ? 20.016 23.703 8.344 1 97.31 88 LEU A N 1
ATOM 652 C CA . LEU A 1 88 ? 19.344 23.953 9.617 1 97.31 88 LEU A CA 1
ATOM 653 C C . LEU A 1 88 ? 19.297 22.688 10.469 1 97.31 88 LEU A C 1
ATOM 655 O O . LEU A 1 88 ? 19.188 21.578 9.938 1 97.31 88 LEU A O 1
ATOM 659 N N . PRO A 1 89 ? 19.359 22.859 11.742 1 96.38 89 PRO A N 1
ATOM 660 C CA . PRO A 1 89 ? 19.297 21.672 12.602 1 96.38 89 PRO A CA 1
ATOM 661 C C . PRO A 1 89 ? 17.938 20.969 12.516 1 96.38 89 PRO A C 1
ATOM 663 O O . PRO A 1 89 ? 16.906 21.625 12.344 1 96.38 89 PRO A O 1
ATOM 666 N N . THR A 1 90 ? 18.031 19.688 12.539 1 96.25 90 THR A 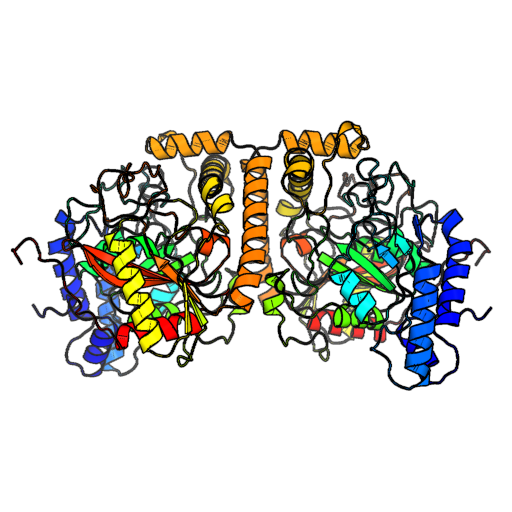N 1
ATOM 667 C CA . THR A 1 90 ? 16.859 18.844 12.766 1 96.25 90 THR A CA 1
ATOM 668 C C . THR A 1 90 ? 16.891 18.234 14.156 1 96.25 90 THR A C 1
ATOM 670 O O . THR A 1 90 ? 17.703 17.344 14.438 1 96.25 90 THR A O 1
ATOM 673 N N . HIS A 1 91 ? 15.945 18.641 15.008 1 96.06 91 HIS A N 1
ATOM 674 C CA . HIS A 1 91 ? 15.938 18.188 16.391 1 96.06 91 HIS A CA 1
ATOM 675 C C . HIS A 1 91 ? 14.922 17.078 16.609 1 96.06 91 HIS A C 1
ATOM 677 O O . HIS A 1 91 ? 15.07 16.25 17.5 1 96.06 91 HIS A O 1
ATOM 683 N N . TRP A 1 92 ? 13.945 17.078 15.797 1 96.06 92 TRP A N 1
ATOM 684 C CA . TRP A 1 92 ? 12.844 16.141 15.969 1 96.06 92 TRP A CA 1
ATOM 685 C C . TRP A 1 92 ? 12.312 16.172 17.406 1 96.06 92 TRP A C 1
ATOM 687 O O . TRP A 1 92 ? 11.945 15.141 17.953 1 96.06 92 TRP A O 1
ATOM 697 N N . GLY A 1 93 ? 12.43 17.328 18.047 1 96.5 93 GLY A N 1
ATOM 698 C CA . GLY A 1 93 ? 11.969 17.562 19.406 1 96.5 93 GLY A CA 1
ATOM 699 C C . GLY A 1 93 ? 12.711 16.75 20.438 1 96.5 93 GLY A C 1
ATOM 700 O O . GLY A 1 93 ? 12.219 16.547 21.547 1 96.5 93 GLY A O 1
ATOM 701 N N . SER A 1 94 ? 13.805 16.203 20.109 1 96.5 94 SER A N 1
ATOM 702 C CA . SER A 1 94 ? 14.477 15.281 21.016 1 96.5 94 SER A CA 1
ATOM 703 C C . SER A 1 94 ? 15.914 15.719 21.281 1 96.5 94 SER A C 1
ATOM 705 O O . SER A 1 94 ? 16.609 16.172 20.375 1 96.5 94 SER A O 1
ATOM 707 N N . ARG A 1 95 ? 16.391 15.523 22.5 1 95.88 95 ARG A N 1
ATOM 708 C CA . ARG A 1 95 ? 17.781 15.758 22.859 1 95.88 95 ARG A CA 1
ATOM 709 C C . ARG A 1 95 ? 18.703 14.805 22.109 1 95.88 95 ARG A C 1
ATOM 711 O O . ARG A 1 95 ? 19.875 15.117 21.875 1 95.88 95 ARG A O 1
ATOM 718 N N . ALA A 1 96 ? 18.141 13.719 21.688 1 92.75 96 ALA A N 1
ATOM 719 C CA . ALA A 1 96 ? 18.938 12.688 21.016 1 92.75 96 ALA A CA 1
ATOM 720 C C . ALA A 1 96 ? 19.469 13.203 19.672 1 92.75 96 ALA A C 1
ATOM 722 O O . ALA A 1 96 ? 20.484 12.695 19.172 1 92.75 96 ALA A O 1
ATOM 723 N N . LEU A 1 97 ? 18.812 14.18 19.094 1 92.06 97 LEU A N 1
ATOM 724 C CA . LEU A 1 97 ? 19.219 14.688 17.797 1 92.06 97 LEU A CA 1
ATOM 725 C C . LEU A 1 97 ? 19.797 16.094 17.922 1 92.06 97 LEU A C 1
ATOM 727 O O . LEU A 1 97 ? 19.984 16.781 16.906 1 92.06 97 LEU A O 1
ATOM 731 N N . ALA A 1 98 ? 20.047 16.453 19.109 1 88.38 98 ALA A N 1
ATOM 732 C CA . ALA A 1 98 ? 20.594 17.797 19.344 1 88.38 98 ALA A CA 1
ATOM 733 C C . ALA A 1 98 ? 21.891 17.984 18.547 1 88.38 98 ALA A C 1
ATOM 735 O O . ALA A 1 98 ? 22.812 17.172 18.641 1 88.38 98 ALA A O 1
ATOM 736 N N . GLY A 1 99 ? 21.969 19.047 17.719 1 88.12 99 GLY A N 1
ATOM 737 C CA . GLY A 1 99 ? 23.188 19.391 17 1 88.12 99 GLY A CA 1
ATOM 738 C C . GLY A 1 99 ? 23.234 18.797 15.609 1 88.12 99 GLY A C 1
ATOM 739 O O . GLY A 1 99 ? 24.125 19.125 14.82 1 88.12 99 GLY A O 1
ATOM 740 N N . PHE A 1 100 ? 22.344 17.906 15.297 1 92.62 100 PHE A N 1
ATOM 741 C CA . PHE A 1 100 ? 22.344 17.281 13.984 1 92.62 100 PHE A CA 1
ATOM 742 C C . PHE A 1 100 ? 21.906 18.281 12.906 1 92.62 100 PHE A C 1
ATOM 744 O O . PHE A 1 100 ? 20.828 18.859 13 1 92.62 100 PHE A O 1
ATOM 751 N N . VAL A 1 101 ? 22.734 18.484 11.883 1 95.69 101 VAL A N 1
ATOM 752 C CA . VAL A 1 101 ? 22.438 19.344 10.75 1 95.69 101 VAL A CA 1
ATOM 753 C C . VAL A 1 101 ? 22.516 18.562 9.445 1 95.69 101 VAL A C 1
ATOM 755 O O . VAL A 1 101 ? 23.609 18.125 9.047 1 95.69 101 VAL A O 1
ATOM 758 N N . PRO A 1 102 ? 21.406 18.344 8.836 1 94.81 102 PRO A N 1
ATOM 759 C CA . PRO A 1 102 ? 21.453 17.609 7.566 1 94.81 102 PRO A CA 1
ATOM 760 C C . PRO A 1 102 ? 22.188 18.375 6.473 1 94.81 102 PRO A C 1
ATOM 762 O O . PRO A 1 102 ? 22.188 19.609 6.465 1 94.81 102 PRO A O 1
ATOM 765 N N . ASP A 1 103 ? 22.75 17.625 5.496 1 93.75 103 ASP A N 1
ATOM 766 C CA . ASP A 1 103 ? 23.516 18.234 4.418 1 93.75 103 ASP A CA 1
ATOM 767 C C . ASP A 1 103 ? 22.703 18.328 3.135 1 93.75 103 ASP A C 1
ATOM 769 O O . ASP A 1 103 ? 23.203 18.734 2.092 1 93.75 103 ASP A O 1
ATOM 773 N N . ARG A 1 104 ? 21.484 17.922 3.26 1 94.88 104 ARG A N 1
ATOM 774 C CA . ARG A 1 104 ? 20.594 18 2.105 1 94.88 104 ARG A CA 1
ATOM 775 C C . ARG A 1 104 ? 19.156 18.219 2.539 1 94.88 104 ARG A C 1
ATOM 777 O O . ARG A 1 104 ? 18.781 17.922 3.674 1 94.88 104 ARG A O 1
ATOM 784 N N . ASP A 1 105 ? 18.406 18.766 1.626 1 97.56 105 ASP A N 1
ATOM 785 C CA . ASP A 1 105 ? 16.969 18.922 1.833 1 97.56 105 ASP A CA 1
ATOM 786 C C . ASP A 1 105 ? 16.25 17.594 1.635 1 97.56 105 ASP A C 1
ATOM 788 O O . ASP A 1 105 ? 16.594 16.812 0.739 1 97.56 105 ASP A O 1
ATOM 792 N N . GLU A 1 106 ? 15.289 17.344 2.568 1 96.62 106 GLU A N 1
ATOM 793 C CA . GLU A 1 106 ? 14.281 16.359 2.189 1 96.62 106 GLU A CA 1
ATOM 794 C C . GLU A 1 106 ? 13.562 16.781 0.91 1 96.62 106 GLU A C 1
ATOM 796 O O . GLU A 1 106 ? 13.453 17.969 0.605 1 96.62 106 GLU A O 1
ATOM 801 N N . LEU A 1 107 ? 13.008 15.883 0.187 1 97.19 107 LEU A N 1
ATOM 802 C CA . LEU A 1 107 ? 12.484 16.094 -1.156 1 97.19 107 LEU A CA 1
ATOM 803 C C . LEU A 1 107 ? 11.43 17.203 -1.156 1 97.19 107 LEU A C 1
ATOM 805 O O . LEU A 1 107 ? 11.484 18.125 -1.975 1 97.19 107 LEU A O 1
ATOM 809 N N . PRO A 1 108 ? 10.422 17.172 -0.265 1 98.44 108 PRO A N 1
ATOM 810 C CA . PRO A 1 108 ? 9.43 18.25 -0.301 1 98.44 108 PRO A CA 1
ATOM 811 C C . PRO A 1 108 ? 10.047 19.625 -0.03 1 98.44 108 PRO A C 1
ATOM 813 O O . PRO A 1 108 ? 9.578 20.625 -0.568 1 98.44 108 PRO A O 1
ATOM 816 N N . VAL A 1 109 ? 11.047 19.656 0.77 1 98.69 109 VAL A N 1
ATOM 817 C CA . VAL A 1 109 ? 11.734 20.906 1.077 1 98.69 109 VAL A CA 1
ATOM 818 C C . VAL A 1 109 ? 12.508 21.375 -0.148 1 98.69 109 VAL A C 1
ATOM 820 O O . VAL A 1 109 ? 12.484 22.562 -0.486 1 98.69 109 VAL A O 1
ATOM 823 N N . ALA A 1 110 ? 13.195 20.484 -0.787 1 98.56 110 ALA A N 1
ATOM 824 C CA . ALA A 1 110 ? 13.891 20.812 -2.027 1 98.56 110 ALA A CA 1
ATOM 825 C C . ALA A 1 110 ? 12.922 21.391 -3.062 1 98.56 110 ALA A C 1
ATOM 827 O O . ALA A 1 110 ? 13.266 22.312 -3.793 1 98.56 110 ALA A O 1
ATOM 828 N N . ARG A 1 111 ? 11.789 20.875 -3.088 1 98.62 111 ARG A N 1
ATOM 829 C CA . ARG A 1 111 ? 10.789 21.328 -4.055 1 98.62 111 ARG A CA 1
ATOM 830 C C . ARG A 1 111 ? 10.234 22.688 -3.678 1 98.62 111 ARG A C 1
ATOM 832 O O . ARG A 1 111 ? 9.914 23.5 -4.551 1 98.62 111 ARG A O 1
ATOM 839 N N . LEU A 1 112 ? 10.086 22.938 -2.404 1 98.69 112 LEU A N 1
ATOM 840 C CA . LEU A 1 112 ? 9.719 24.281 -1.959 1 98.69 112 LEU A CA 1
ATOM 841 C C . LEU A 1 112 ? 10.742 25.312 -2.422 1 98.69 112 LEU A C 1
ATOM 843 O O . LEU A 1 112 ? 10.383 26.359 -2.947 1 98.69 112 LEU A O 1
ATOM 847 N N . ARG A 1 113 ? 11.984 24.953 -2.227 1 98.31 113 ARG A N 1
ATOM 848 C CA . ARG A 1 113 ? 13.055 25.844 -2.648 1 98.31 113 ARG A CA 1
ATOM 849 C C . ARG A 1 113 ? 13.031 26.047 -4.16 1 98.31 113 ARG A C 1
ATOM 851 O O . ARG A 1 113 ? 13.18 27.172 -4.641 1 98.31 113 ARG A O 1
ATOM 858 N N . ALA A 1 114 ? 12.852 25 -4.887 1 98.31 114 ALA A N 1
ATOM 859 C CA . ALA A 1 114 ? 12.82 25.062 -6.348 1 98.31 114 ALA A CA 1
ATOM 860 C C . ALA A 1 114 ? 11.648 25.906 -6.836 1 98.31 114 ALA A C 1
ATOM 862 O O . ALA A 1 114 ? 11.734 26.547 -7.891 1 98.31 114 ALA A O 1
ATOM 863 N N . ALA A 1 115 ? 10.609 25.953 -6.047 1 98.62 115 ALA A N 1
ATOM 864 C CA . ALA A 1 115 ? 9.422 26.719 -6.398 1 98.62 115 ALA A CA 1
ATOM 865 C C . ALA A 1 115 ? 9.57 28.188 -5.996 1 98.62 115 ALA A C 1
ATOM 867 O O . ALA A 1 115 ? 8.664 28.984 -6.219 1 98.62 115 ALA A O 1
ATOM 868 N N . GLY A 1 116 ? 10.648 28.547 -5.375 1 98.75 116 GLY A N 1
ATOM 869 C CA . GLY A 1 116 ? 10.953 29.922 -5.043 1 98.75 116 GLY A CA 1
ATOM 870 C C . GLY A 1 116 ? 10.445 30.328 -3.676 1 98.75 116 GLY A C 1
ATOM 871 O O . GLY A 1 116 ? 10.484 31.516 -3.322 1 98.75 116 GLY A O 1
ATOM 872 N N . ALA A 1 117 ? 9.922 29.375 -2.891 1 98.88 117 ALA A N 1
ATOM 873 C CA . ALA A 1 117 ? 9.461 29.688 -1.539 1 98.88 117 ALA A CA 1
ATOM 874 C C . ALA A 1 117 ? 10.609 30.156 -0.66 1 98.88 117 ALA A C 1
ATOM 876 O O . ALA A 1 117 ? 11.758 29.734 -0.845 1 98.88 117 ALA A O 1
ATOM 877 N N . LEU A 1 118 ? 10.336 31.016 0.253 1 98.88 118 LEU A N 1
ATOM 878 C CA . LEU A 1 118 ? 11.336 31.562 1.168 1 98.88 118 LEU A CA 1
ATOM 879 C C . LEU A 1 118 ? 11.289 30.844 2.512 1 98.88 118 LEU A C 1
ATOM 881 O O . LEU A 1 118 ? 10.609 31.281 3.436 1 98.88 118 LEU A O 1
ATOM 885 N N . ILE A 1 119 ? 12.031 29.734 2.59 1 98.88 119 ILE A N 1
ATOM 886 C CA . ILE A 1 119 ? 12.102 28.984 3.838 1 98.88 119 ILE A CA 1
ATOM 887 C C . ILE A 1 119 ? 12.938 29.75 4.859 1 98.88 119 ILE A C 1
ATOM 889 O O . ILE A 1 119 ? 14.141 29.938 4.672 1 98.88 119 ILE A O 1
ATOM 893 N N . PHE A 1 120 ? 12.273 30.188 5.965 1 98.69 120 PHE A N 1
ATOM 894 C CA . PHE A 1 120 ? 13.062 31.047 6.848 1 98.69 120 PHE A CA 1
ATOM 895 C C . PHE A 1 120 ? 13.219 30.422 8.219 1 98.69 120 PHE A C 1
ATOM 897 O O . PHE A 1 120 ? 13.992 30.906 9.055 1 98.69 120 PHE A O 1
ATOM 904 N N . GLY A 1 121 ? 12.516 29.297 8.438 1 98.56 121 GLY A N 1
ATOM 905 C CA . GLY A 1 121 ? 12.68 28.703 9.758 1 98.56 121 GLY A CA 1
ATOM 906 C C . GLY A 1 121 ? 12.047 27.328 9.883 1 98.56 121 GLY A C 1
ATOM 907 O O . GLY A 1 121 ? 11.359 26.875 8.969 1 98.56 121 GLY A O 1
ATOM 908 N N . LYS A 1 122 ? 12.359 26.641 11.055 1 98.69 122 LYS A N 1
ATOM 909 C CA . LYS A 1 122 ? 11.789 25.344 11.438 1 98.69 122 LYS A CA 1
ATOM 910 C C . LYS A 1 122 ? 10.836 25.5 12.617 1 98.69 122 LYS A C 1
ATOM 912 O O . LYS A 1 122 ? 11.062 26.312 13.516 1 98.69 122 LYS A O 1
ATOM 917 N N . THR A 1 123 ? 9.828 24.641 12.602 1 98.88 123 THR A N 1
ATOM 918 C CA . THR A 1 123 ? 8.797 24.812 13.617 1 98.88 123 THR A CA 1
ATOM 919 C C . THR A 1 123 ? 8.859 23.703 14.656 1 98.88 123 THR A C 1
ATOM 921 O O . THR A 1 123 ? 9.258 22.578 14.352 1 98.88 123 THR A O 1
ATOM 924 N N . ASN A 1 124 ? 8.414 24 15.875 1 98.75 124 ASN A N 1
ATOM 925 C CA . ASN A 1 124 ? 8.492 23.125 17.031 1 98.75 124 ASN A CA 1
ATOM 926 C C . ASN A 1 124 ? 7.578 21.906 16.891 1 98.75 124 ASN A C 1
ATOM 928 O O . ASN A 1 124 ? 6.551 21.969 16.219 1 98.75 124 ASN A O 1
ATOM 932 N N . VAL A 1 125 ? 8.008 20.797 17.516 1 98.5 125 VAL A N 1
ATOM 933 C CA . VAL A 1 125 ? 7.281 19.547 17.5 1 98.5 125 VAL A CA 1
ATOM 934 C C . VAL A 1 125 ? 7.406 18.844 18.844 1 98.5 125 VAL A C 1
ATOM 936 O O . VAL A 1 125 ? 8.312 19.156 19.625 1 98.5 125 VAL A O 1
ATOM 939 N N . PRO A 1 126 ? 6.43 17.969 19.219 1 97.69 126 PRO A N 1
ATOM 940 C CA . PRO A 1 126 ? 6.738 17.031 20.312 1 97.69 126 PRO A CA 1
ATOM 941 C C . PRO A 1 126 ? 7.895 16.094 19.969 1 97.69 126 PRO A C 1
ATOM 943 O O . PRO A 1 126 ? 8.305 16 18.812 1 97.69 126 PRO A O 1
ATOM 946 N N . GLU A 1 127 ? 8.383 15.484 21.031 1 96.81 127 GLU A N 1
ATOM 947 C CA . GLU A 1 127 ? 9.492 14.555 20.828 1 96.81 127 GLU A CA 1
ATOM 948 C C . GLU A 1 127 ? 9.109 13.445 19.859 1 96.81 127 GLU A C 1
ATOM 950 O O . GLU A 1 127 ? 8.117 12.742 20.062 1 96.81 127 GLU A O 1
ATOM 955 N N . PHE A 1 128 ? 9.828 13.367 18.703 1 95.31 128 PHE A N 1
ATOM 956 C CA . PHE A 1 128 ? 9.68 12.414 17.609 1 95.31 128 PHE A CA 1
ATOM 957 C C . PHE A 1 128 ? 8.32 12.57 16.938 1 95.31 128 PHE A C 1
ATOM 959 O O . PHE A 1 128 ? 7.855 11.664 16.25 1 95.31 128 PHE A O 1
ATOM 966 N N . ALA A 1 129 ? 7.648 13.711 17.172 1 95.62 129 ALA A N 1
ATOM 967 C CA . ALA A 1 129 ? 6.371 14.078 16.547 1 95.62 129 ALA A CA 1
ATOM 968 C C . ALA A 1 129 ? 5.301 13.031 16.859 1 95.62 129 ALA A C 1
ATOM 970 O O . ALA A 1 129 ? 4.48 12.711 15.992 1 95.62 129 ALA A O 1
ATOM 971 N N . MET A 1 130 ? 5.273 12.531 18.125 1 93.69 130 MET A N 1
ATOM 972 C CA . MET A 1 130 ? 4.445 11.359 18.406 1 93.69 130 MET A CA 1
ATOM 973 C C . MET A 1 130 ? 3.289 11.727 19.328 1 93.69 130 MET A C 1
ATOM 975 O O . MET A 1 130 ? 2.531 10.852 19.766 1 93.69 130 MET A O 1
ATOM 979 N N . GLN A 1 131 ? 3.207 13 19.625 1 93.62 131 GLN A N 1
ATOM 980 C CA . GLN A 1 131 ? 2.166 13.391 20.578 1 93.62 131 GLN A CA 1
ATOM 981 C C . GLN A 1 131 ? 1.235 14.438 19.969 1 93.62 131 GLN A C 1
ATOM 983 O O . GLN A 1 131 ? 1.613 15.141 19.031 1 93.62 131 GLN A O 1
ATOM 988 N N . GLY A 1 132 ? 0.054 14.531 20.625 1 94.38 132 GLY A N 1
ATOM 989 C CA . GLY A 1 132 ? -0.987 15.414 20.125 1 94.38 132 GLY A CA 1
ATOM 990 C C . GLY A 1 132 ? -0.913 16.812 20.703 1 94.38 132 GLY A C 1
ATOM 991 O O . GLY A 1 132 ? -1.85 17.609 20.547 1 94.38 132 GLY A O 1
ATOM 992 N N . TYR A 1 133 ? 0.032 17.078 21.422 1 96.75 133 TYR A N 1
ATOM 993 C CA . TYR A 1 133 ? 0.426 18.391 21.922 1 96.75 133 TYR A CA 1
ATOM 994 C C . TYR A 1 133 ? 1.887 18.688 21.594 1 96.75 133 TYR A C 1
ATOM 996 O O . TYR A 1 133 ? 2.619 17.797 21.156 1 96.75 133 TYR A O 1
ATOM 1004 N N . THR A 1 134 ? 2.256 19.922 21.688 1 98.38 134 THR A N 1
ATOM 1005 C CA . THR A 1 134 ? 3.615 20.266 21.281 1 98.38 134 THR A CA 1
ATOM 1006 C C . THR A 1 134 ? 4.426 20.75 22.484 1 98.38 134 THR A C 1
ATOM 1008 O O . THR A 1 134 ? 4.273 21.891 22.938 1 98.38 134 THR A O 1
ATOM 1011 N N . ASP A 1 135 ? 5.188 19.844 22.922 1 97.81 135 ASP A N 1
ATOM 1012 C CA . ASP A 1 135 ? 6.129 20.062 24.016 1 97.81 135 ASP A CA 1
ATOM 1013 C C . ASP A 1 135 ? 7.305 19.094 23.922 1 97.81 135 ASP A C 1
ATOM 1015 O O . ASP A 1 135 ? 7.156 17.969 23.422 1 97.81 135 ASP A O 1
ATOM 1019 N N . ASN A 1 136 ? 8.453 19.531 24.234 1 97.25 136 ASN A N 1
ATOM 1020 C CA . ASN A 1 136 ? 9.633 18.672 24.281 1 97.25 136 ASN A CA 1
ATOM 1021 C C . ASN A 1 136 ? 10.703 19.234 25.219 1 97.25 136 ASN A C 1
ATOM 1023 O O . ASN A 1 136 ? 10.594 20.375 25.672 1 97.25 136 ASN A O 1
ATOM 1027 N N . LEU A 1 137 ? 11.742 18.516 25.516 1 96.5 137 LEU A N 1
ATOM 1028 C CA . LEU A 1 137 ? 12.758 18.859 26.5 1 96.5 137 LEU A CA 1
ATOM 1029 C C . LEU A 1 137 ? 13.781 19.828 25.922 1 96.5 137 LEU A C 1
ATOM 1031 O O . LEU A 1 137 ? 14.578 20.406 26.656 1 96.5 137 LEU A O 1
ATOM 1035 N N . VAL A 1 138 ? 13.789 20.031 24.641 1 97.25 138 VAL A N 1
ATOM 1036 C CA . VAL A 1 138 ? 14.805 20.859 23.984 1 97.25 138 VAL A CA 1
ATOM 1037 C C . VAL A 1 138 ? 14.336 22.312 23.938 1 97.25 138 VAL A C 1
ATOM 1039 O O . VAL A 1 138 ? 15.086 23.219 24.312 1 97.25 138 VAL A O 1
ATOM 1042 N N . PHE A 1 139 ? 13.055 22.531 23.547 1 97.75 139 PHE A N 1
ATOM 1043 C CA . PHE A 1 139 ? 12.617 23.891 23.234 1 97.75 139 PHE A CA 1
ATOM 1044 C C . PHE A 1 139 ? 11.461 24.297 24.125 1 97.75 139 PHE A C 1
ATOM 1046 O O . PHE A 1 139 ? 11.141 25.484 24.234 1 97.75 139 PHE A O 1
ATOM 1053 N N . GLY A 1 140 ? 10.805 23.281 24.719 1 97.75 140 GLY A N 1
ATOM 1054 C CA . GLY A 1 140 ? 9.664 23.594 25.562 1 97.75 140 GLY A CA 1
ATOM 1055 C C . GLY A 1 140 ? 8.344 23.625 24.828 1 97.75 140 GLY A C 1
ATOM 1056 O O . GLY A 1 140 ? 8.234 23.078 23.719 1 97.75 140 GLY A O 1
ATOM 1057 N N . THR A 1 141 ? 7.355 24.219 25.469 1 98.31 141 THR A N 1
ATOM 1058 C CA . THR A 1 141 ? 5.961 24.109 25.047 1 98.31 141 THR A CA 1
ATOM 1059 C C . THR A 1 141 ? 5.617 25.188 24.031 1 98.31 141 THR A C 1
ATOM 1061 O O . THR A 1 141 ? 6.066 26.328 24.141 1 98.31 141 THR A O 1
ATOM 1064 N N . THR A 1 142 ? 4.895 24.812 22.984 1 98.62 142 THR A N 1
ATOM 1065 C CA . THR A 1 142 ? 4.293 25.766 22.062 1 98.62 142 THR A CA 1
ATOM 1066 C C . THR A 1 142 ? 2.871 26.125 22.5 1 98.62 142 THR A C 1
ATOM 1068 O O . THR A 1 142 ? 2.084 25.234 22.844 1 98.62 142 THR A O 1
ATOM 1071 N N . GLY A 1 143 ? 2.549 27.406 22.422 1 97.81 143 GLY A N 1
ATOM 1072 C CA . GLY A 1 143 ? 1.219 27.859 22.797 1 97.81 143 GLY A CA 1
ATOM 1073 C C . GLY A 1 143 ? 0.308 28.078 21.609 1 97.81 143 GLY A C 1
ATOM 1074 O O . GLY A 1 143 ? 0.782 28.266 20.484 1 97.81 143 GLY A O 1
ATOM 1075 N N . ASN A 1 144 ? -0.973 28.031 21.906 1 97.69 144 ASN A N 1
ATOM 1076 C CA . ASN A 1 144 ? -2.004 28.359 20.922 1 97.69 144 ASN A CA 1
ATOM 1077 C C . ASN A 1 144 ? -2.127 29.875 20.719 1 97.69 144 ASN A C 1
ATOM 1079 O O . ASN A 1 144 ? -2.33 30.609 21.688 1 97.69 144 ASN A O 1
ATOM 1083 N N . PRO A 1 145 ? -2.051 30.359 19.516 1 96.81 145 PRO A N 1
ATOM 1084 C CA . PRO A 1 145 ? -2.088 31.812 19.297 1 96.81 145 PRO A CA 1
ATOM 1085 C C . PRO A 1 145 ? -3.371 32.469 19.812 1 96.81 145 PRO A C 1
ATOM 1087 O O . PRO A 1 145 ? -3.371 33.625 20.172 1 96.81 145 PRO A O 1
ATOM 1090 N N . TRP A 1 146 ? -4.43 31.703 19.859 1 96 146 TRP A N 1
ATOM 1091 C CA . TRP A 1 146 ? -5.711 32.25 20.312 1 96 146 TRP A CA 1
ATOM 1092 C C . TRP A 1 146 ? -5.766 32.344 21.828 1 96 146 TRP A C 1
ATOM 1094 O O . TRP A 1 146 ? -6.512 33.156 22.391 1 96 146 TRP A O 1
ATOM 1104 N N . GLN A 1 147 ? -5.098 31.469 22.469 1 95.62 147 GLN A N 1
ATOM 1105 C CA . GLN A 1 147 ? -4.898 31.422 23.906 1 95.62 147 GLN A CA 1
ATOM 1106 C C . GLN A 1 147 ? -3.619 30.688 24.266 1 95.62 147 GLN A C 1
ATOM 1108 O O . GLN A 1 147 ? -3.648 29.469 24.531 1 95.62 147 GLN A O 1
ATOM 1113 N N . PRO A 1 148 ? -2.555 31.375 24.469 1 96.25 148 PRO A N 1
ATOM 1114 C CA . PRO A 1 148 ? -1.229 30.766 24.547 1 96.25 148 PRO A CA 1
ATOM 1115 C C . PRO A 1 148 ? -1.109 29.766 25.688 1 96.25 148 PRO A C 1
ATOM 1117 O O . PRO A 1 148 ? -0.222 28.906 25.672 1 96.25 148 PRO A O 1
ATOM 1120 N N . ALA A 1 149 ? -1.993 29.844 26.672 1 96.31 149 ALA A N 1
ATOM 1121 C CA . ALA A 1 149 ? -1.978 28.906 27.781 1 96.31 149 ALA A CA 1
ATOM 1122 C C . ALA A 1 149 ? -2.492 27.531 27.359 1 96.31 149 ALA A C 1
ATOM 1124 O O . ALA A 1 149 ? -2.303 26.531 28.062 1 96.31 149 ALA A O 1
ATOM 1125 N N . LEU A 1 150 ? -3.139 27.469 26.219 1 97.75 150 LEU A N 1
ATOM 1126 C CA . LEU A 1 150 ? -3.695 26.219 25.703 1 97.75 150 LEU A CA 1
ATOM 1127 C C . LEU A 1 150 ? -2.814 25.656 24.594 1 97.75 150 LEU A C 1
ATOM 1129 O O . LEU A 1 150 ? -1.952 26.359 24.062 1 97.75 150 LEU A O 1
ATOM 1133 N N . THR A 1 151 ? -2.984 24.391 24.344 1 98.25 151 THR A N 1
ATOM 1134 C CA . THR A 1 151 ? -2.193 23.719 23.312 1 98.25 151 THR A CA 1
ATOM 1135 C C . THR A 1 151 ? -2.703 24.078 21.922 1 98.25 151 THR A C 1
ATOM 1137 O O . THR A 1 151 ? -3.91 24.219 21.719 1 98.25 151 THR A O 1
ATOM 1140 N N . PRO A 1 152 ? -1.84 24.344 21 1 98.31 152 PRO A N 1
ATOM 1141 C CA . PRO A 1 152 ? -2.264 24.391 19.594 1 98.31 152 PRO A CA 1
ATOM 1142 C C . PRO A 1 152 ? -2.457 23.016 18.984 1 98.31 152 PRO A C 1
ATOM 1144 O O . PRO A 1 152 ? -2.746 22.891 17.797 1 98.31 152 PRO A O 1
ATOM 1147 N N . GLY A 1 153 ? -2.309 21.938 19.781 1 97.94 153 GLY A N 1
ATOM 1148 C CA . GLY A 1 153 ? -2.287 20.578 19.281 1 97.94 153 GLY A CA 1
ATOM 1149 C C . GLY A 1 153 ? -0.9 20.109 18.875 1 97.94 153 GLY A C 1
ATOM 1150 O O . GLY A 1 153 ? 0.101 20.703 19.266 1 97.94 153 GLY A O 1
ATOM 1151 N N . GLY A 1 154 ? -0.801 19.062 18.172 1 96.81 154 GLY A N 1
ATOM 1152 C CA . GLY A 1 154 ? 0.403 18.422 17.672 1 96.81 154 GLY A CA 1
ATOM 1153 C C . GLY A 1 154 ? 0.117 17.266 16.719 1 96.81 154 GLY A C 1
ATOM 1154 O O . GLY A 1 154 ? -1.031 16.844 16.594 1 96.81 154 GLY A O 1
ATOM 1155 N N . SER A 1 155 ? 1.156 16.828 15.898 1 96.94 155 SER A N 1
ATOM 1156 C CA . SER A 1 155 ? 2.557 17.156 16.156 1 96.94 155 SER A CA 1
ATOM 1157 C C . SER A 1 155 ? 3 18.375 15.352 1 96.94 155 SER A C 1
ATOM 1159 O O . SER A 1 155 ? 4.152 18.797 15.438 1 96.94 155 SER A O 1
ATOM 1161 N N . SER A 1 156 ? 2.094 19 14.57 1 98.81 156 SER A N 1
ATOM 1162 C CA . SER A 1 156 ? 2.482 20.203 13.828 1 98.81 156 SER A CA 1
ATOM 1163 C C . SER A 1 156 ? 2.109 21.469 14.586 1 98.81 156 SER A C 1
ATOM 1165 O O . SER A 1 156 ? 1.64 22.438 13.992 1 98.81 156 SER A O 1
ATOM 1167 N N . GLY A 1 157 ? 2.316 21.422 15.883 1 98.81 157 GLY A N 1
ATOM 1168 C CA . GLY A 1 157 ? 1.886 22.531 16.734 1 98.81 157 GLY A CA 1
ATOM 1169 C C . GLY A 1 157 ? 2.621 23.828 16.453 1 98.81 157 GLY A C 1
ATOM 1170 O O . GLY A 1 157 ? 2.014 24.891 16.422 1 98.81 157 GLY A O 1
ATOM 1171 N N . GLY A 1 158 ? 3.949 23.781 16.281 1 98.88 158 GLY A N 1
ATOM 1172 C CA . GLY A 1 158 ? 4.691 24.969 15.906 1 98.88 158 GLY A CA 1
ATOM 1173 C C . GLY A 1 158 ? 4.25 25.547 14.578 1 98.88 158 GLY A C 1
ATOM 1174 O O . GLY A 1 158 ? 4.148 26.766 14.43 1 98.88 158 GLY A O 1
ATOM 1175 N N . ALA A 1 159 ? 3.988 24.719 13.641 1 98.94 159 ALA A N 1
ATOM 1176 C CA . ALA A 1 159 ? 3.605 25.125 12.289 1 98.94 159 ALA A CA 1
ATOM 1177 C C . ALA A 1 159 ? 2.283 25.891 12.305 1 98.94 159 ALA A C 1
ATOM 1179 O O . ALA A 1 159 ? 2.174 26.969 11.719 1 98.94 159 ALA A O 1
ATOM 1180 N N . VAL A 1 160 ? 1.323 25.312 13.008 1 98.75 160 VAL A N 1
ATOM 1181 C CA . VAL A 1 160 ? 0.016 25.953 13.008 1 98.75 160 VAL A CA 1
ATOM 1182 C C . VAL A 1 160 ? 0.073 27.25 13.828 1 98.75 160 VAL A C 1
ATOM 1184 O O . VAL A 1 160 ? -0.599 28.234 13.5 1 98.75 160 VAL A O 1
ATOM 1187 N N . ALA A 1 161 ? 0.829 27.281 14.898 1 98.56 161 ALA A N 1
ATOM 1188 C CA . ALA A 1 161 ? 0.987 28.516 15.664 1 98.56 161 ALA A CA 1
ATOM 1189 C C . ALA A 1 161 ? 1.606 29.609 14.812 1 98.56 161 ALA A C 1
ATOM 1191 O O . ALA A 1 161 ? 1.169 30.766 14.867 1 98.56 161 ALA A O 1
ATOM 1192 N N . ALA A 1 162 ? 2.557 29.25 14.031 1 98.62 162 ALA A N 1
ATOM 1193 C CA . ALA A 1 162 ? 3.221 30.219 13.156 1 98.62 162 ALA A CA 1
ATOM 1194 C C . ALA A 1 162 ? 2.254 30.766 12.117 1 98.62 162 ALA A C 1
ATOM 1196 O O . ALA A 1 162 ? 2.156 31.984 11.93 1 98.62 162 ALA A O 1
ATOM 1197 N N . VAL A 1 163 ? 1.517 29.922 11.484 1 98.31 163 VAL A N 1
ATOM 1198 C CA . VAL A 1 163 ? 0.626 30.344 10.406 1 98.31 163 VAL A CA 1
ATOM 1199 C C . VAL A 1 163 ? -0.534 31.156 10.984 1 98.31 163 VAL A C 1
ATOM 1201 O O . VAL A 1 163 ? -0.864 32.219 10.477 1 98.31 163 VAL A O 1
ATOM 1204 N N . ALA A 1 164 ? -1.113 30.688 12.047 1 97.25 164 ALA A N 1
ATOM 1205 C CA . ALA A 1 164 ? -2.293 31.328 12.625 1 97.25 164 ALA A CA 1
ATOM 1206 C C . ALA A 1 164 ? -1.959 32.719 13.172 1 97.25 164 ALA A C 1
ATOM 1208 O O . ALA A 1 164 ? -2.797 33.625 13.141 1 97.25 164 ALA A O 1
ATOM 1209 N N . SER A 1 165 ? -0.756 32.906 13.641 1 96.75 165 SER A N 1
ATOM 1210 C CA . SER A 1 165 ? -0.365 34.188 14.242 1 96.75 165 SER A CA 1
ATOM 1211 C C . SER A 1 165 ? 0.138 35.156 13.195 1 96.75 165 SER A C 1
ATOM 1213 O O . SER A 1 165 ? 0.395 36.312 13.5 1 96.75 165 SER A O 1
ATOM 1215 N N . GLY A 1 166 ? 0.33 34.656 12 1 96.44 166 GLY A N 1
ATOM 1216 C CA . GLY A 1 166 ? 0.742 35.562 10.922 1 96.44 166 GLY A CA 1
ATOM 1217 C C . GLY A 1 166 ? 2.24 35.562 10.688 1 96.44 166 GLY A C 1
ATOM 1218 O O . GLY A 1 166 ? 2.754 36.344 9.898 1 96.44 166 GLY A O 1
ATOM 1219 N N . CYS A 1 167 ? 2.971 34.656 11.32 1 97.56 167 CYS A N 1
ATOM 1220 C CA . CYS A 1 167 ? 4.41 34.562 11.109 1 97.56 167 CYS A CA 1
ATOM 1221 C C . CYS A 1 167 ? 4.727 34.188 9.664 1 97.56 167 CYS A C 1
ATOM 1223 O O . CYS A 1 167 ? 5.758 34.594 9.125 1 97.56 167 CYS A O 1
ATOM 1225 N N . CYS A 1 168 ? 3.969 33.438 9.055 1 98.31 168 CYS A N 1
ATOM 1226 C CA . CYS A 1 168 ? 4.051 33.031 7.652 1 98.31 168 CYS A CA 1
ATOM 1227 C C . CYS A 1 168 ? 2.682 32.656 7.113 1 98.31 168 CYS A C 1
ATOM 1229 O O . CYS A 1 168 ? 1.789 32.281 7.883 1 98.31 168 CYS A O 1
ATOM 1231 N N . PRO A 1 169 ? 2.479 32.781 5.82 1 98.06 169 PRO A N 1
ATOM 1232 C CA . PRO A 1 169 ? 1.181 32.406 5.254 1 98.06 169 PRO A CA 1
ATOM 1233 C C . PRO A 1 169 ? 1.04 30.891 5.062 1 98.06 169 PRO A C 1
ATOM 1235 O O . PRO A 1 169 ? -0.077 30.375 4.953 1 98.06 169 PRO A O 1
ATOM 1238 N N . LEU A 1 170 ? 2.201 30.172 4.98 1 98.31 170 LEU A N 1
ATOM 1239 C CA . LEU A 1 170 ? 2.217 28.734 4.688 1 98.31 170 LEU A CA 1
ATOM 1240 C C . LEU A 1 170 ? 3.248 28.016 5.551 1 98.31 170 LEU A C 1
ATOM 1242 O O . LEU A 1 170 ? 4.328 28.547 5.809 1 98.31 170 LEU A O 1
ATOM 1246 N N . ALA A 1 171 ? 2.889 26.859 5.902 1 98.94 171 ALA A N 1
ATOM 1247 C CA . ALA A 1 171 ? 3.832 25.953 6.57 1 98.94 171 ALA A CA 1
ATOM 1248 C C . ALA A 1 171 ? 3.703 24.531 6.043 1 98.94 171 ALA A C 1
ATOM 1250 O O . ALA A 1 171 ? 2.641 24.141 5.551 1 98.94 171 ALA A O 1
ATOM 1251 N N . LEU A 1 172 ? 4.801 23.812 6.047 1 98.94 172 LEU A N 1
ATOM 1252 C CA . LEU A 1 172 ? 4.816 22.391 5.703 1 98.94 172 LEU A CA 1
ATOM 1253 C C . LEU A 1 172 ? 4.871 21.531 6.961 1 98.94 172 LEU A C 1
ATOM 1255 O O . LEU A 1 172 ? 5.738 21.719 7.812 1 98.94 172 LEU A O 1
ATOM 1259 N N . GLY A 1 173 ? 3.889 20.656 7.098 1 98.69 173 GLY A N 1
ATOM 1260 C CA . GLY A 1 173 ? 3.834 19.734 8.211 1 98.69 173 GLY A CA 1
ATOM 1261 C C . GLY A 1 173 ? 3.795 18.281 7.785 1 98.69 173 GLY A C 1
ATOM 1262 O O . GLY A 1 173 ? 4.039 17.969 6.617 1 98.69 173 GLY A O 1
ATOM 1263 N N . THR A 1 174 ? 3.668 17.391 8.773 1 98.31 174 THR A N 1
ATOM 1264 C CA . THR A 1 174 ? 3.463 15.969 8.531 1 98.31 174 THR A CA 1
ATOM 1265 C C . THR A 1 174 ? 2.242 15.461 9.289 1 98.31 174 THR A C 1
ATOM 1267 O O . THR A 1 174 ? 1.803 16.094 10.258 1 98.31 174 THR A O 1
ATOM 1270 N N . ASP A 1 175 ? 1.696 14.422 8.812 1 98.25 175 ASP A N 1
ATOM 1271 C CA . ASP A 1 175 ? 0.498 13.828 9.398 1 98.25 175 ASP A CA 1
ATOM 1272 C C . ASP A 1 175 ? 0.565 12.305 9.359 1 98.25 175 ASP A C 1
ATOM 1274 O O . ASP A 1 175 ? 0.491 11.703 8.289 1 98.25 175 ASP A O 1
ATOM 1278 N N . GLY A 1 176 ? 0.747 11.68 10.516 1 97 176 GLY A N 1
ATOM 1279 C CA . GLY A 1 176 ? 0.779 10.227 10.641 1 97 176 GLY A CA 1
ATOM 1280 C C . GLY A 1 176 ? -0.4 9.672 11.414 1 97 176 GLY A C 1
ATOM 1281 O O . GLY A 1 176 ? -0.573 8.453 11.5 1 97 176 GLY A O 1
ATOM 1282 N N . GLY A 1 177 ? -1.218 10.547 11.906 1 96.88 177 GLY A N 1
ATOM 1283 C CA . GLY A 1 177 ? -2.398 10.203 12.68 1 96.88 177 GLY A CA 1
ATOM 1284 C C . GLY A 1 177 ? -3.287 11.398 12.977 1 96.88 177 GLY A C 1
ATOM 1285 O O . GLY A 1 177 ? -4.031 11.398 13.961 1 96.88 177 GLY A O 1
ATOM 1286 N N . GLY A 1 178 ? -3.127 12.453 12.219 1 97.94 178 GLY A N 1
ATOM 1287 C CA . GLY A 1 178 ? -3.918 13.656 12.43 1 97.94 178 GLY A CA 1
ATOM 1288 C C . GLY A 1 178 ? -3.072 14.883 12.711 1 97.94 178 GLY A C 1
ATOM 1289 O O . GLY A 1 178 ? -3.604 15.977 12.93 1 97.94 178 GLY A O 1
ATOM 1290 N N . SER A 1 179 ? -1.811 14.766 12.531 1 98.25 179 SER A N 1
ATOM 1291 C CA . SER A 1 179 ? -0.867 15.758 13.039 1 98.25 179 SER A CA 1
ATOM 1292 C C . SER A 1 179 ? -0.927 17.047 12.219 1 98.25 179 SER A C 1
ATOM 1294 O O . SER A 1 179 ? -0.35 18.062 12.609 1 98.25 179 SER A O 1
ATOM 1296 N N . ILE A 1 180 ? -1.564 17.062 11.148 1 98.75 180 ILE A N 1
ATOM 1297 C CA . ILE A 1 180 ? -1.839 18.297 10.406 1 98.75 180 ILE A CA 1
ATOM 1298 C C . ILE A 1 180 ? -3.271 18.75 10.672 1 98.75 180 ILE A C 1
ATOM 1300 O O . ILE A 1 180 ? -3.508 19.922 11 1 98.75 180 ILE A O 1
ATOM 1304 N N . ARG A 1 181 ? -4.168 17.875 10.719 1 98.88 181 ARG A N 1
ATOM 1305 C CA . ARG A 1 181 ? -5.598 18.156 10.734 1 98.88 181 ARG A CA 1
ATOM 1306 C C . ARG A 1 181 ? -6.047 18.625 12.117 1 98.88 181 ARG A C 1
ATOM 1308 O O . ARG A 1 181 ? -6.766 19.625 12.242 1 98.88 181 ARG A O 1
ATOM 1315 N N . ARG A 1 182 ? -5.602 17.969 13.156 1 98.62 182 ARG A N 1
ATOM 1316 C CA . ARG A 1 182 ? -6.039 18.328 14.5 1 98.62 182 ARG A CA 1
ATOM 1317 C C . ARG A 1 182 ? -5.488 19.688 14.914 1 98.62 182 ARG A C 1
ATOM 1319 O O . ARG A 1 182 ? -6.246 20.578 15.32 1 98.62 182 ARG A O 1
ATOM 1326 N N . PRO A 1 183 ? -4.176 19.875 14.703 1 98.75 183 PRO A N 1
ATOM 1327 C CA . PRO A 1 183 ? -3.705 21.219 15.07 1 98.75 183 PRO A CA 1
ATOM 1328 C C . PRO A 1 183 ? -4.344 22.312 14.227 1 98.75 183 PRO A C 1
ATOM 1330 O O . PRO A 1 183 ? -4.594 23.422 14.719 1 98.75 183 PRO A O 1
ATOM 1333 N N . ALA A 1 184 ? -4.562 22.047 12.977 1 98.62 184 ALA A N 1
ATOM 1334 C CA . ALA A 1 184 ? -5.258 23.031 12.141 1 98.62 184 ALA A CA 1
ATOM 1335 C C . ALA A 1 184 ? -6.633 23.359 12.719 1 98.62 184 ALA A C 1
ATOM 1337 O O . ALA A 1 184 ? -7.039 24.531 12.75 1 98.62 184 ALA A O 1
ATOM 1338 N N . SER A 1 185 ? -7.312 22.359 13.172 1 98.19 185 SER A N 1
ATOM 1339 C CA . SER A 1 185 ? -8.625 22.531 13.789 1 98.19 185 SER A CA 1
ATOM 1340 C C . SER A 1 185 ? -8.547 23.422 15.023 1 98.19 185 SER A C 1
ATOM 1342 O O . SER A 1 185 ? -9.391 24.297 15.219 1 98.19 185 SER A O 1
ATOM 1344 N N . HIS A 1 186 ? -7.543 23.266 15.812 1 98.06 186 HIS A N 1
ATOM 1345 C CA . HIS A 1 186 ? -7.379 23.969 17.078 1 98.06 186 HIS A CA 1
ATOM 1346 C C . HIS A 1 186 ? -7 25.422 16.859 1 98.06 186 HIS A C 1
ATOM 1348 O O . HIS A 1 186 ? -7.082 26.25 17.766 1 98.06 186 HIS A O 1
ATOM 1354 N N . THR A 1 187 ? -6.562 25.766 15.609 1 97.31 187 THR A N 1
ATOM 1355 C CA . THR A 1 187 ? -6.012 27.094 15.414 1 97.31 187 THR A CA 1
ATOM 1356 C C . THR A 1 187 ? -6.719 27.812 14.266 1 97.31 187 THR A C 1
ATOM 1358 O O . THR A 1 187 ? -6.293 28.891 13.844 1 97.31 187 THR A O 1
ATOM 1361 N N . GLY A 1 188 ? -7.742 27.25 13.742 1 96.62 188 GLY A N 1
ATOM 1362 C CA . GLY A 1 188 ? -8.555 27.891 12.727 1 96.62 188 GLY A CA 1
ATOM 1363 C C . GLY A 1 188 ? -7.898 27.922 11.359 1 96.62 188 GLY A C 1
ATOM 1364 O O . GLY A 1 188 ? -8.023 28.906 10.625 1 96.62 188 GLY A O 1
ATOM 1365 N N . LEU A 1 189 ? -7.184 26.891 11.055 1 97.56 189 LEU A N 1
ATOM 1366 C CA . LEU A 1 189 ? -6.445 26.844 9.797 1 97.56 189 LEU A CA 1
ATOM 1367 C C . LEU A 1 189 ? -6.965 25.719 8.906 1 97.56 189 LEU A C 1
ATOM 1369 O O . LEU A 1 189 ? -7.781 24.906 9.336 1 97.56 189 LEU A O 1
ATOM 1373 N N . VAL A 1 190 ? -6.555 25.781 7.656 1 98.38 190 VAL A N 1
ATOM 1374 C CA . VAL A 1 190 ? -6.723 24.688 6.707 1 98.38 190 VAL A CA 1
ATOM 1375 C C . VAL A 1 190 ? -5.543 23.719 6.82 1 98.38 190 VAL A C 1
ATOM 1377 O O . VAL A 1 190 ? -4.383 24.141 6.77 1 98.38 190 VAL A O 1
ATOM 1380 N N . GLY A 1 191 ? -5.809 22.484 7.086 1 98.88 191 GLY A N 1
ATOM 1381 C CA . GLY A 1 191 ? -4.801 21.438 7.098 1 98.88 191 GLY A CA 1
ATOM 1382 C C . GLY A 1 191 ? -5.117 20.297 6.152 1 98.88 191 GLY A C 1
ATOM 1383 O O . GLY A 1 191 ? -6.109 19.594 6.34 1 98.88 191 GLY A O 1
ATOM 1384 N N . PHE A 1 192 ? -4.262 20.094 5.16 1 98.94 192 PHE A N 1
ATOM 1385 C CA . PHE A 1 192 ? -4.512 19.094 4.129 1 98.94 192 PHE A CA 1
ATOM 1386 C C . PHE A 1 192 ? -3.576 17.906 4.293 1 98.94 192 PHE A C 1
ATOM 1388 O O . PHE A 1 192 ? -2.354 18.062 4.281 1 98.94 192 PHE A O 1
ATOM 1395 N N . LYS A 1 193 ? -4.152 16.719 4.535 1 98.88 193 LYS A N 1
ATOM 1396 C CA . LYS A 1 193 ? -3.457 15.438 4.516 1 98.88 193 LYS A CA 1
ATOM 1397 C C . LYS A 1 193 ? -3.688 14.711 3.195 1 98.88 193 LYS A C 1
ATOM 1399 O O . LYS A 1 193 ? -4.691 14.016 3.031 1 98.88 193 LYS A O 1
ATOM 1404 N N . PRO A 1 194 ? -2.727 14.742 2.295 1 98.69 194 PRO A N 1
ATOM 1405 C CA . PRO A 1 194 ? -2.926 14.109 0.989 1 98.69 194 PRO A CA 1
ATOM 1406 C C . PRO A 1 194 ? -2.916 12.586 1.063 1 98.69 194 PRO A C 1
ATOM 1408 O O . PRO A 1 194 ? -2.555 12.016 2.098 1 98.69 194 PRO A O 1
ATOM 1411 N N . SER A 1 195 ? -3.414 11.977 -0.004 1 97.94 195 SER A N 1
ATOM 1412 C CA . SER A 1 195 ? -3.17 10.555 -0.186 1 97.94 195 SER A CA 1
ATOM 1413 C C . SER A 1 195 ? -1.678 10.242 -0.171 1 97.94 195 SER A C 1
ATOM 1415 O O . SER A 1 195 ? -0.863 11.062 -0.601 1 97.94 195 SER A O 1
ATOM 1417 N N . PRO A 1 196 ? -1.338 9.055 0.389 1 96.69 196 PRO A N 1
ATOM 1418 C CA . PRO A 1 196 ? 0.07 8.664 0.282 1 96.69 196 PRO A CA 1
ATOM 1419 C C . PRO A 1 196 ? 0.582 8.688 -1.156 1 96.69 196 PRO A C 1
ATOM 1421 O O . PRO A 1 196 ? -0.091 8.195 -2.066 1 96.69 196 PRO A O 1
ATOM 1424 N N . GLY A 1 197 ? 1.711 9.336 -1.335 1 96.31 197 GLY A N 1
ATOM 1425 C CA . GLY A 1 197 ? 2.318 9.406 -2.654 1 96.31 197 GLY A CA 1
ATOM 1426 C C . GLY A 1 197 ? 1.951 10.664 -3.416 1 96.31 197 GLY A C 1
ATOM 1427 O O . GLY A 1 197 ? 2.609 11.023 -4.395 1 96.31 197 GLY A O 1
ATOM 1428 N N . ARG A 1 198 ? 0.861 11.328 -3.055 1 97.88 198 ARG A N 1
ATOM 1429 C CA . ARG A 1 198 ? 0.44 12.539 -3.746 1 97.88 198 ARG A CA 1
ATOM 1430 C C . ARG A 1 198 ? 1.494 13.641 -3.621 1 97.88 198 ARG A C 1
ATOM 1432 O O . ARG A 1 198 ? 1.752 14.367 -4.578 1 97.88 198 ARG A O 1
ATOM 1439 N N . LEU A 1 199 ? 2.039 13.773 -2.408 1 98.25 199 LEU A N 1
ATOM 1440 C CA . LEU A 1 199 ? 3.213 14.594 -2.133 1 98.25 199 LEU A CA 1
ATOM 1441 C C . LEU A 1 199 ? 4.395 13.727 -1.71 1 98.25 199 LEU A C 1
ATOM 1443 O O . LEU A 1 199 ? 4.539 13.398 -0.53 1 98.25 199 LEU A O 1
ATOM 1447 N N . PRO A 1 200 ? 5.227 13.445 -2.705 1 97.25 200 PRO A N 1
ATOM 1448 C CA . PRO A 1 200 ? 6.27 12.445 -2.461 1 97.25 200 PRO A CA 1
ATOM 1449 C C . PRO A 1 200 ? 7.316 12.914 -1.457 1 97.25 200 PRO A C 1
ATOM 1451 O O . PRO A 1 200 ? 7.617 14.109 -1.393 1 97.25 200 PRO A O 1
ATOM 1454 N N . ARG A 1 201 ? 7.863 11.977 -0.761 1 95.25 201 ARG A N 1
ATOM 1455 C CA . ARG A 1 201 ? 8.93 12.219 0.206 1 95.25 201 ARG A CA 1
ATOM 1456 C C . ARG A 1 201 ? 10.172 11.398 -0.137 1 95.25 201 ARG A C 1
ATOM 1458 O O . ARG A 1 201 ? 10.094 10.422 -0.878 1 95.25 201 ARG A O 1
ATOM 1465 N N . GLY A 1 202 ? 11.266 11.867 0.391 1 91.69 202 GLY A N 1
ATOM 1466 C CA . GLY A 1 202 ? 12.547 11.203 0.234 1 91.69 202 GLY A CA 1
ATOM 1467 C C . GLY A 1 202 ? 13.695 11.969 0.86 1 91.69 202 GLY A C 1
ATOM 1468 O O . GLY A 1 202 ? 13.633 13.195 0.999 1 91.69 202 GLY A O 1
ATOM 1469 N N . ASP A 1 203 ? 14.648 11.188 1.317 1 91.12 203 ASP A N 1
ATOM 1470 C CA . ASP A 1 203 ? 15.898 11.758 1.812 1 91.12 203 ASP A CA 1
ATOM 1471 C C . ASP A 1 203 ? 15.695 12.445 3.162 1 91.12 203 ASP A C 1
ATOM 1473 O O . ASP A 1 203 ? 16.312 13.477 3.438 1 91.12 203 ASP A O 1
ATOM 1477 N N . GLY A 1 204 ? 14.781 11.93 3.926 1 92 204 GLY A N 1
ATOM 1478 C CA . GLY A 1 204 ? 14.5 12.484 5.238 1 92 204 GLY A CA 1
ATOM 1479 C C . GLY A 1 204 ? 14.664 11.477 6.363 1 92 204 GLY A C 1
ATOM 1480 O O . GLY A 1 204 ? 15.328 10.461 6.199 1 92 204 GLY A O 1
ATOM 1481 N N . LEU A 1 205 ? 14.172 11.828 7.508 1 88.94 205 LEU A N 1
ATOM 1482 C CA . LEU A 1 205 ? 14.164 10.945 8.672 1 88.94 205 LEU A CA 1
ATOM 1483 C C . LEU A 1 205 ? 13.367 9.68 8.383 1 88.94 205 LEU A C 1
ATOM 1485 O O . LEU A 1 205 ? 12.477 9.68 7.531 1 88.94 205 LEU A O 1
ATOM 1489 N N . PRO A 1 206 ? 13.766 8.625 9.062 1 84.44 206 PRO A N 1
ATOM 1490 C CA . PRO A 1 206 ? 12.938 7.422 8.898 1 84.44 206 PRO A CA 1
ATOM 1491 C C . PRO A 1 206 ? 11.492 7.633 9.352 1 84.44 206 PRO A C 1
ATOM 1493 O O . PRO A 1 206 ? 11.25 8.32 10.344 1 84.44 206 PRO A O 1
ATOM 1496 N N . GLU A 1 207 ? 10.625 7.086 8.617 1 81.62 207 GLU A N 1
ATOM 1497 C CA . GLU A 1 207 ? 9.211 7.184 8.969 1 81.62 207 GLU A CA 1
ATOM 1498 C C . GLU A 1 207 ? 8.805 6.078 9.938 1 81.62 207 GLU A C 1
ATOM 1500 O O . GLU A 1 207 ? 8.398 4.996 9.516 1 81.62 207 GLU A O 1
ATOM 1505 N N . ILE A 1 208 ? 8.766 6.363 11.203 1 85.94 208 ILE A N 1
ATOM 1506 C CA . ILE A 1 208 ? 8.477 5.355 12.219 1 85.94 208 ILE A CA 1
ATOM 1507 C C . ILE A 1 208 ? 6.984 5.02 12.203 1 85.94 208 ILE A C 1
ATOM 1509 O O . ILE A 1 208 ? 6.539 4.109 12.914 1 85.94 208 ILE A O 1
ATOM 1513 N N . PHE A 1 209 ? 6.219 5.781 11.375 1 91 209 PHE A N 1
ATOM 1514 C CA . PHE A 1 209 ? 4.836 5.434 11.078 1 91 209 PHE A CA 1
ATOM 1515 C C . PHE A 1 209 ? 4.723 4.773 9.711 1 91 209 PHE A C 1
ATOM 1517 O O . PHE A 1 209 ? 3.619 4.594 9.188 1 91 209 PHE A O 1
ATOM 1524 N N . MET A 1 210 ? 5.828 4.531 9.156 1 90.5 210 MET A N 1
ATOM 1525 C CA . MET A 1 210 ? 5.895 3.891 7.848 1 90.5 210 MET A CA 1
ATOM 1526 C C . MET A 1 210 ? 5.176 4.73 6.797 1 90.5 210 MET A C 1
ATOM 1528 O O . MET A 1 210 ? 5.32 5.953 6.766 1 90.5 210 MET A O 1
ATOM 1532 N N . ARG A 1 211 ? 4.523 4.102 5.906 1 90.19 211 ARG A N 1
ATOM 1533 C CA . ARG A 1 211 ? 3.91 4.797 4.781 1 90.19 211 ARG A CA 1
ATOM 1534 C C . ARG A 1 211 ? 2.646 5.535 5.211 1 90.19 211 ARG A C 1
ATOM 1536 O O . ARG A 1 211 ? 2.043 6.258 4.418 1 90.19 211 ARG A O 1
ATOM 1543 N N . TYR A 1 212 ? 2.328 5.465 6.465 1 96 212 TYR A N 1
ATOM 1544 C CA . TYR A 1 212 ? 1.101 6.074 6.961 1 96 212 TYR A CA 1
ATOM 1545 C C . TYR A 1 212 ? 1.303 7.559 7.246 1 96 212 TYR A C 1
ATOM 1547 O O . TYR A 1 212 ? 0.335 8.297 7.434 1 96 212 TYR A O 1
ATOM 1555 N N . GLU A 1 213 ? 2.543 7.969 7.281 1 96.44 213 GLU A N 1
ATOM 1556 C CA . GLU A 1 213 ? 2.836 9.383 7.484 1 96.44 213 GLU A CA 1
ATOM 1557 C C . GLU A 1 213 ? 3.074 10.094 6.152 1 96.44 213 GLU A C 1
ATOM 1559 O O . GLU A 1 213 ? 3.773 9.57 5.281 1 96.44 213 GLU A O 1
ATOM 1564 N N . VAL A 1 214 ? 2.475 11.266 6 1 97.81 214 VAL A N 1
ATOM 1565 C CA . VAL A 1 214 ? 2.613 12.055 4.781 1 97.81 214 VAL A CA 1
ATOM 1566 C C . VAL A 1 214 ? 2.992 13.492 5.137 1 97.81 214 VAL A C 1
ATOM 1568 O O . VAL A 1 214 ? 2.9 13.898 6.297 1 97.81 214 VAL A O 1
ATOM 1571 N N . VAL A 1 215 ? 3.486 14.195 4.145 1 98.19 215 VAL A N 1
ATOM 1572 C CA . VAL A 1 215 ? 3.656 15.633 4.289 1 98.19 215 VAL A CA 1
ATOM 1573 C C . VAL A 1 215 ? 2.42 16.359 3.758 1 98.19 215 VAL A C 1
ATOM 1575 O O . VAL A 1 215 ? 1.688 15.82 2.924 1 98.19 215 VAL A O 1
ATOM 1578 N N . GLY A 1 216 ? 2.154 17.5 4.289 1 98.69 216 GLY A N 1
ATOM 1579 C CA . GLY A 1 216 ? 1.018 18.266 3.811 1 98.69 216 GLY A CA 1
ATOM 1580 C C . GLY A 1 216 ? 1.079 19.734 4.211 1 98.69 216 GLY A C 1
ATOM 1581 O O . GLY A 1 216 ? 1.812 20.094 5.133 1 98.69 216 GLY A O 1
ATOM 1582 N N . PRO A 1 217 ? 0.324 20.547 3.531 1 98.88 217 PRO A N 1
ATOM 1583 C CA . PRO A 1 217 ? 0.338 21.984 3.768 1 98.88 217 PRO A CA 1
ATOM 1584 C C . PRO A 1 217 ? -0.59 22.406 4.906 1 98.88 217 PRO A C 1
ATOM 1586 O O . PRO A 1 217 ? -1.612 21.766 5.145 1 98.88 217 PRO A O 1
ATOM 1589 N N . LEU A 1 218 ? -0.194 23.406 5.578 1 98.81 218 LEU A N 1
ATOM 1590 C CA . LEU A 1 218 ? -0.989 24.219 6.496 1 98.81 218 LEU A CA 1
ATOM 1591 C C . LEU A 1 218 ? -1.098 25.656 6.004 1 98.81 218 LEU A C 1
ATOM 1593 O O . LEU A 1 218 ? -0.089 26.281 5.66 1 98.81 218 LEU A O 1
ATOM 1597 N N . ALA A 1 219 ? -2.311 26.156 5.906 1 98.25 219 ALA A N 1
ATOM 1598 C CA . ALA A 1 219 ? -2.535 27.484 5.336 1 98.25 219 ALA A CA 1
ATOM 1599 C C . ALA A 1 219 ? -3.766 28.141 5.949 1 98.25 219 ALA A C 1
ATOM 1601 O O . ALA A 1 219 ? -4.473 27.531 6.75 1 98.25 219 ALA A O 1
ATOM 1602 N N . ARG A 1 220 ? -3.973 29.375 5.582 1 96.75 220 ARG A N 1
ATOM 1603 C CA . ARG A 1 220 ? -5.129 30.109 6.082 1 96.75 220 ARG A CA 1
ATOM 1604 C C . ARG A 1 220 ? -6.324 29.953 5.152 1 96.75 220 ARG A C 1
ATOM 1606 O O . ARG A 1 220 ? -7.453 30.297 5.516 1 96.75 220 ARG A O 1
ATOM 1613 N N . CYS A 1 221 ? -6.023 29.422 3.965 1 96.94 221 CYS A N 1
ATOM 1614 C CA . CYS A 1 221 ? -7.113 29.172 3.029 1 96.94 221 CYS A CA 1
ATOM 1615 C C . CYS A 1 221 ? -6.797 27.969 2.141 1 96.94 221 CYS A C 1
ATOM 1617 O O . CYS A 1 221 ? -5.641 27.562 2.031 1 96.94 221 CYS A O 1
ATOM 1619 N N . VAL A 1 222 ? -7.859 27.438 1.543 1 98 222 VAL A N 1
ATOM 1620 C CA . VAL A 1 222 ? -7.738 26.219 0.729 1 98 222 VAL A CA 1
ATOM 1621 C C . VAL A 1 222 ? -6.891 26.516 -0.507 1 98 222 VAL A C 1
ATOM 1623 O O . VAL A 1 222 ? -6.07 25.703 -0.914 1 98 222 VAL A O 1
ATOM 1626 N N . ALA A 1 223 ? -7.043 27.703 -1.085 1 97.19 223 ALA A N 1
ATOM 1627 C CA . ALA A 1 223 ? -6.32 28.062 -2.301 1 97.19 223 ALA A CA 1
ATOM 1628 C C . ALA A 1 223 ? -4.812 28 -2.086 1 97.19 223 ALA A C 1
ATOM 1630 O O . ALA A 1 223 ? -4.082 27.484 -2.938 1 97.19 223 ALA A O 1
ATOM 1631 N N . ASP A 1 224 ? -4.344 28.5 -0.996 1 98.25 224 ASP A N 1
ATOM 1632 C CA . ASP A 1 224 ? -2.916 28.5 -0.704 1 98.25 224 ASP A CA 1
ATOM 1633 C C . ASP A 1 224 ? -2.408 27.094 -0.399 1 98.25 224 ASP A C 1
ATOM 1635 O O . ASP A 1 224 ? -1.292 26.734 -0.781 1 98.25 224 ASP A O 1
ATOM 1639 N N . ALA A 1 225 ? -3.205 26.312 0.364 1 98.56 225 ALA A N 1
ATOM 1640 C CA . ALA A 1 225 ? -2.848 24.906 0.594 1 98.56 225 ALA A CA 1
ATOM 1641 C C . ALA A 1 225 ? -2.693 24.156 -0.725 1 98.56 225 ALA A C 1
ATOM 1643 O O . ALA A 1 225 ? -1.752 23.375 -0.898 1 98.56 225 ALA A O 1
ATOM 1644 N N . MET A 1 226 ? -3.6 24.438 -1.653 1 98.25 226 MET A N 1
ATOM 1645 C CA . MET A 1 226 ? -3.57 23.797 -2.963 1 98.25 226 MET A CA 1
ATOM 1646 C C . MET A 1 226 ? -2.33 24.219 -3.748 1 98.25 226 MET A C 1
ATOM 1648 O O . MET A 1 226 ? -1.713 23.391 -4.426 1 98.25 226 MET A O 1
ATOM 1652 N N . ALA A 1 227 ? -1.997 25.453 -3.652 1 98.25 227 ALA A N 1
ATOM 1653 C CA . ALA A 1 227 ? -0.821 25.953 -4.363 1 98.25 227 ALA A CA 1
ATOM 1654 C C . ALA A 1 227 ? 0.444 25.234 -3.895 1 98.25 227 ALA A C 1
ATOM 1656 O O . ALA A 1 227 ? 1.29 24.859 -4.707 1 98.25 227 ALA A O 1
ATOM 1657 N N . MET A 1 228 ? 0.584 25.078 -2.609 1 98.69 228 MET A N 1
ATOM 1658 C CA . MET A 1 228 ? 1.743 24.359 -2.092 1 98.69 228 MET A CA 1
ATOM 1659 C C . MET A 1 228 ? 1.709 22.891 -2.518 1 98.69 228 MET A C 1
ATOM 1661 O O . MET A 1 228 ? 2.73 22.344 -2.924 1 98.69 228 MET A O 1
ATOM 1665 N N . ALA A 1 229 ? 0.533 22.266 -2.408 1 98.69 229 ALA A N 1
ATOM 1666 C CA . ALA A 1 229 ? 0.4 20.875 -2.812 1 98.69 229 ALA A CA 1
ATOM 1667 C C . ALA A 1 229 ? 0.774 20.688 -4.277 1 98.69 229 ALA A C 1
ATOM 1669 O O . ALA A 1 229 ? 1.43 19.703 -4.641 1 98.69 229 ALA A O 1
ATOM 1670 N N . GLU A 1 230 ? 0.373 21.609 -5.094 1 97.69 230 GLU A N 1
ATOM 1671 C CA . GLU A 1 230 ? 0.692 21.547 -6.52 1 97.69 230 GLU A CA 1
ATOM 1672 C C . GLU A 1 230 ? 2.197 21.641 -6.75 1 97.69 230 GLU A C 1
ATOM 1674 O O . GLU A 1 230 ? 2.752 20.906 -7.566 1 97.69 230 GLU A O 1
ATOM 1679 N N . ALA A 1 231 ? 2.852 22.484 -6.043 1 97.69 231 ALA A N 1
ATOM 1680 C CA . ALA A 1 231 ? 4.289 22.688 -6.195 1 97.69 231 ALA A CA 1
ATOM 1681 C C . ALA A 1 231 ? 5.066 21.453 -5.77 1 97.69 231 ALA A C 1
ATOM 1683 O O . ALA A 1 231 ? 6.133 21.156 -6.316 1 97.69 231 ALA A O 1
ATOM 1684 N N . LEU A 1 232 ? 4.484 20.672 -4.852 1 98 232 LEU A N 1
ATOM 1685 C CA . LEU A 1 232 ? 5.203 19.547 -4.258 1 98 232 LEU A CA 1
ATOM 1686 C C . LEU A 1 232 ? 4.824 18.234 -4.941 1 98 232 LEU A C 1
ATOM 1688 O O . LEU A 1 232 ? 5.516 17.219 -4.789 1 98 232 LEU A O 1
ATOM 1692 N N . GLY A 1 233 ? 3.762 18.172 -5.727 1 97.12 233 GLY A N 1
ATOM 1693 C CA . GLY A 1 233 ? 3.031 16.938 -6.016 1 97.12 233 GLY A CA 1
ATOM 1694 C C . GLY A 1 233 ? 3.521 16.234 -7.262 1 97.12 233 GLY A C 1
ATOM 1695 O O . GLY A 1 233 ? 2.867 15.32 -7.758 1 97.12 233 GLY A O 1
ATOM 1696 N N . GLN A 1 234 ? 4.684 16.5 -7.844 1 94.62 234 GLN A N 1
ATOM 1697 C CA . GLN A 1 234 ? 5.188 15.758 -8.992 1 94.62 234 GLN A CA 1
ATOM 1698 C C . GLN A 1 234 ? 5.766 14.414 -8.562 1 94.62 234 GLN A C 1
ATOM 1700 O O . GLN A 1 234 ? 6.441 14.32 -7.539 1 94.62 234 GLN A O 1
ATOM 1705 N N . PRO A 1 235 ? 5.453 13.352 -9.328 1 94.81 235 PRO A N 1
ATOM 1706 C CA . PRO A 1 235 ? 5.984 12.031 -8.969 1 94.81 235 PRO A CA 1
ATOM 1707 C C . PRO A 1 235 ? 7.508 12.016 -8.859 1 94.81 235 PRO A C 1
ATOM 1709 O O . PRO A 1 235 ? 8.188 12.781 -9.562 1 94.81 235 PRO A O 1
ATOM 1712 N N . ASP A 1 236 ? 7.984 11.258 -7.98 1 95.12 236 ASP A N 1
ATOM 1713 C CA . ASP A 1 236 ? 9.414 11.031 -7.766 1 95.12 236 ASP A CA 1
ATOM 1714 C C . ASP A 1 236 ? 9.695 9.57 -7.426 1 95.12 236 ASP A C 1
ATOM 1716 O O . ASP A 1 236 ? 9.008 8.984 -6.59 1 95.12 236 ASP A O 1
ATOM 1720 N N . PRO A 1 237 ? 10.688 8.93 -8.039 1 90 237 PRO A N 1
ATOM 1721 C CA . PRO A 1 237 ? 10.961 7.5 -7.832 1 90 237 PRO A CA 1
ATOM 1722 C C . PRO A 1 237 ? 11.352 7.176 -6.391 1 90 237 PRO A C 1
ATOM 1724 O O . PRO A 1 237 ? 11.281 6.016 -5.977 1 90 237 PRO A O 1
ATOM 1727 N N . ARG A 1 238 ? 11.789 8.156 -5.574 1 89.5 238 ARG A N 1
ATOM 1728 C CA . ARG A 1 238 ? 12.117 7.918 -4.172 1 89.5 238 ARG A CA 1
ATOM 1729 C C . ARG A 1 238 ? 10.867 7.551 -3.375 1 89.5 238 ARG A C 1
ATOM 1731 O O . ARG A 1 238 ? 10.969 6.934 -2.312 1 89.5 238 ARG A O 1
ATOM 1738 N N . ASP A 1 239 ? 9.734 7.926 -3.846 1 93.88 239 ASP A N 1
ATOM 1739 C CA . ASP A 1 239 ? 8.43 7.539 -3.32 1 93.88 239 ASP A CA 1
ATOM 1740 C C . ASP A 1 239 ? 7.633 6.75 -4.355 1 93.88 239 ASP A C 1
ATOM 1742 O O . ASP A 1 239 ? 6.887 7.328 -5.148 1 93.88 239 ASP A O 1
ATOM 1746 N N . PRO A 1 240 ? 7.715 5.508 -4.215 1 92.06 240 PRO A N 1
ATOM 1747 C CA . PRO A 1 240 ? 7.125 4.684 -5.273 1 92.06 240 PRO A CA 1
ATOM 1748 C C . PRO A 1 240 ? 5.617 4.883 -5.406 1 92.06 240 PRO A C 1
ATOM 1750 O O . PRO A 1 240 ? 5.059 4.691 -6.492 1 92.06 240 PRO A O 1
ATOM 1753 N N . ASP A 1 241 ? 4.98 5.262 -4.41 1 92.44 241 ASP A N 1
ATOM 1754 C CA . ASP A 1 241 ? 3.533 5.453 -4.445 1 92.44 241 ASP A CA 1
ATOM 1755 C C . ASP A 1 241 ? 3.158 6.68 -5.273 1 92.44 241 ASP A C 1
ATOM 1757 O O . ASP A 1 241 ? 1.998 6.844 -5.656 1 92.44 241 ASP A O 1
ATOM 1761 N N . SER A 1 242 ? 4.129 7.535 -5.562 1 95.56 242 SER A N 1
ATOM 1762 C CA . SER A 1 242 ? 3.85 8.773 -6.285 1 95.56 242 SER A CA 1
ATOM 1763 C C . SER A 1 242 ? 3.57 8.5 -7.762 1 95.56 242 SER A C 1
ATOM 1765 O O . SER A 1 242 ? 2.982 9.336 -8.453 1 95.56 242 SER A O 1
ATOM 1767 N N . ARG A 1 243 ? 3.939 7.312 -8.219 1 90.75 243 ARG A N 1
ATOM 1768 C CA . ARG A 1 243 ? 3.781 6.957 -9.625 1 90.75 243 ARG A CA 1
ATOM 1769 C C . ARG A 1 243 ? 2.316 7.008 -10.047 1 90.75 243 ARG A C 1
ATOM 1771 O O . ARG A 1 243 ? 2.002 7.367 -11.18 1 90.75 243 ARG A O 1
ATOM 1778 N N . ARG A 1 244 ? 1.474 6.691 -9.172 1 88.88 244 ARG A N 1
ATOM 1779 C CA . ARG A 1 244 ? 0.053 6.59 -9.492 1 88.88 244 ARG A CA 1
ATOM 1780 C C . ARG A 1 244 ? -0.542 7.965 -9.773 1 88.88 244 ARG A C 1
ATOM 1782 O O . ARG A 1 244 ? -1.639 8.07 -10.328 1 88.88 244 ARG A O 1
ATOM 1789 N N . PHE A 1 245 ? 0.146 8.984 -9.422 1 94 245 PHE A N 1
ATOM 1790 C CA . PHE A 1 245 ? -0.392 10.328 -9.57 1 94 245 PHE A CA 1
ATOM 1791 C C . PHE A 1 245 ? 0.214 11.023 -10.781 1 94 245 PHE A C 1
ATOM 1793 O O . PHE A 1 245 ? 0.006 12.219 -10.992 1 94 245 PHE A O 1
ATOM 1800 N N . ALA A 1 246 ? 0.949 10.266 -11.57 1 90.69 246 ALA A N 1
ATOM 1801 C CA . ALA A 1 246 ? 1.483 10.828 -12.805 1 90.69 246 ALA A CA 1
ATOM 1802 C C . ALA A 1 246 ? 0.361 11.336 -13.711 1 90.69 246 ALA A C 1
ATOM 1804 O O . ALA A 1 246 ? -0.531 10.578 -14.086 1 90.69 246 ALA A O 1
ATOM 1805 N N . GLY A 1 247 ? 0.359 12.641 -14 1 90.56 247 GLY A N 1
ATOM 1806 C CA . GLY A 1 247 ? -0.607 13.234 -14.906 1 90.56 247 GLY A CA 1
ATOM 1807 C C . GLY A 1 247 ? -1.974 13.43 -14.281 1 90.56 247 GLY A C 1
ATOM 1808 O O . GLY A 1 247 ? -2.947 13.727 -14.977 1 90.56 247 GLY A O 1
ATOM 1809 N N . VAL A 1 248 ? -2.059 13.211 -13 1 90.75 248 VAL A N 1
ATOM 1810 C CA . VAL A 1 248 ? -3.338 13.352 -12.312 1 90.75 248 VAL A CA 1
ATOM 1811 C C . VAL A 1 248 ? -3.443 14.758 -11.711 1 90.75 248 VAL A C 1
ATOM 1813 O O . VAL A 1 248 ? -2.713 15.094 -10.781 1 90.75 248 VAL A O 1
ATOM 1816 N N . PRO A 1 249 ? -4.383 15.547 -12.125 1 93.06 249 PRO A N 1
ATOM 1817 C CA . PRO A 1 249 ? -4.473 16.922 -11.633 1 93.06 249 PRO A CA 1
ATOM 1818 C C . PRO A 1 249 ? -4.977 17 -10.195 1 93.06 249 PRO A C 1
ATOM 1820 O O . PRO A 1 249 ? -5.664 16.094 -9.727 1 93.06 249 PRO A O 1
ATOM 1823 N N . LEU A 1 250 ? -4.652 18.125 -9.523 1 95.31 250 LEU A N 1
ATOM 1824 C CA . LEU A 1 250 ? -5.121 18.375 -8.164 1 95.31 250 LEU A CA 1
ATOM 1825 C C . LEU A 1 250 ? -6.375 19.25 -8.172 1 95.31 250 LEU A C 1
ATOM 1827 O O . LEU A 1 250 ? -7.082 19.344 -7.168 1 95.31 250 LEU A O 1
ATOM 1831 N N . GLN A 1 251 ? -6.652 19.828 -9.297 1 95.38 251 GLN A N 1
ATOM 1832 C CA . GLN A 1 251 ? -7.785 20.75 -9.422 1 95.38 251 GLN A CA 1
ATOM 1833 C C . GLN A 1 251 ? -8.883 20.141 -10.281 1 95.38 251 GLN A C 1
ATOM 1835 O O . GLN A 1 251 ? -8.602 19.5 -11.305 1 95.38 251 GLN A O 1
ATOM 1840 N N . MET A 1 252 ? -10.062 20.25 -9.828 1 96.69 252 MET A N 1
ATOM 1841 C CA . MET A 1 252 ? -11.258 19.891 -10.57 1 96.69 252 MET A CA 1
ATOM 1842 C C . MET A 1 252 ? -12.461 20.703 -10.109 1 96.69 252 MET A C 1
ATOM 1844 O O . MET A 1 252 ? -12.438 21.297 -9.023 1 96.69 252 MET A O 1
ATOM 1848 N N . PRO A 1 253 ? -13.438 20.891 -10.977 1 96.88 253 PRO A N 1
ATOM 1849 C CA . PRO A 1 253 ? -14.656 21.562 -10.508 1 96.88 253 PRO A CA 1
ATOM 1850 C C . PRO A 1 253 ? -15.438 20.734 -9.5 1 96.88 253 PRO A C 1
ATOM 1852 O O . PRO A 1 253 ? -15.414 19.5 -9.562 1 96.88 253 PRO A O 1
ATOM 1855 N N . PRO A 1 254 ? -16.062 21.422 -8.57 1 97.25 254 PRO A N 1
ATOM 1856 C CA . PRO A 1 254 ? -16.922 20.656 -7.652 1 97.25 254 PRO A CA 1
ATOM 1857 C C . PRO A 1 254 ? -18.109 20.016 -8.352 1 97.25 254 PRO A C 1
ATOM 1859 O O . PRO A 1 254 ? -18.516 20.453 -9.43 1 97.25 254 PRO A O 1
ATOM 1862 N N . ARG A 1 255 ? -18.562 19 -7.828 1 97.44 255 ARG A N 1
ATOM 1863 C CA . ARG A 1 255 ? -19.781 18.312 -8.258 1 97.44 255 ARG A CA 1
ATOM 1864 C C . ARG A 1 255 ? -20.594 17.844 -7.059 1 97.44 255 ARG A C 1
ATOM 1866 O O . ARG A 1 255 ? -20.078 17.734 -5.945 1 97.44 255 ARG A O 1
ATOM 1873 N N . PRO A 1 256 ? -21.891 17.688 -7.305 1 98.31 256 PRO A N 1
ATOM 1874 C CA . PRO A 1 256 ? -22.688 17.125 -6.203 1 98.31 256 PRO A CA 1
ATOM 1875 C C . PRO A 1 256 ? -22.125 15.812 -5.676 1 98.31 256 PRO A C 1
ATOM 1877 O O . PRO A 1 256 ? -21.75 14.938 -6.461 1 98.31 256 PRO A O 1
ATOM 1880 N N . CYS A 1 257 ? -22.047 15.742 -4.387 1 98.62 257 CYS A N 1
ATOM 1881 C CA . CYS A 1 257 ? -21.469 14.57 -3.736 1 98.62 257 CYS A CA 1
ATOM 1882 C C . CYS A 1 257 ? -22.453 13.977 -2.727 1 98.62 257 CYS A C 1
ATOM 1884 O O . CYS A 1 257 ? -23.328 14.68 -2.221 1 98.62 257 CYS A O 1
ATOM 1886 N N . ARG A 1 258 ? -22.375 12.68 -2.588 1 98.75 258 ARG A N 1
ATOM 1887 C CA . ARG A 1 258 ? -22.984 12.008 -1.443 1 98.75 258 ARG A CA 1
ATOM 1888 C C . ARG A 1 258 ? -22.047 12.023 -0.237 1 98.75 258 ARG A C 1
ATOM 1890 O O . ARG A 1 258 ? -20.969 11.43 -0.274 1 98.75 258 ARG A O 1
ATOM 1897 N N . VAL A 1 259 ? -22.484 12.703 0.837 1 98.88 259 VAL A N 1
ATOM 1898 C CA . VAL A 1 259 ? -21.656 12.891 2.016 1 98.88 259 VAL A CA 1
ATOM 1899 C C . VAL A 1 259 ? -22.25 12.141 3.201 1 98.88 259 VAL A C 1
ATOM 1901 O O . VAL A 1 259 ? -23.453 12.227 3.459 1 98.88 259 VAL A O 1
ATOM 1904 N N . LEU A 1 260 ? -21.438 11.352 3.844 1 98.88 260 LEU A N 1
ATOM 1905 C CA . LEU A 1 260 ? -21.844 10.766 5.113 1 98.88 260 LEU A CA 1
ATOM 1906 C C . LEU A 1 260 ? -21.297 11.562 6.289 1 98.88 260 LEU A C 1
ATOM 1908 O O . LEU A 1 260 ? -20.078 11.633 6.484 1 98.88 260 LEU A O 1
ATOM 1912 N N . HIS A 1 261 ? -22.172 12.188 7.012 1 98.88 261 HIS A N 1
ATOM 1913 C CA . HIS A 1 261 ? -21.828 12.875 8.25 1 98.88 261 HIS A CA 1
ATOM 1914 C C . HIS A 1 261 ? -21.75 11.898 9.422 1 98.88 261 HIS A C 1
ATOM 1916 O O . HIS A 1 261 ? -22.734 11.195 9.711 1 98.88 261 HIS A O 1
ATOM 1922 N N . VAL A 1 262 ? -20.578 11.859 10.055 1 98.62 262 VAL A N 1
ATOM 1923 C CA . VAL A 1 262 ? -20.328 10.969 11.188 1 98.62 262 VAL A CA 1
ATOM 1924 C C . VAL A 1 262 ? -19.969 11.789 12.422 1 98.62 262 VAL A C 1
ATOM 1926 O O . VAL A 1 262 ? -18.797 12.008 12.711 1 98.62 262 VAL A O 1
ATOM 1929 N N . PRO A 1 263 ? -20.891 12.094 13.273 1 97.5 263 PRO A N 1
ATOM 1930 C CA . PRO A 1 263 ? -20.641 13.008 14.383 1 97.5 263 PRO A CA 1
ATOM 1931 C C . PRO A 1 263 ? -19.859 12.367 15.523 1 97.5 263 PRO A C 1
ATOM 1933 O O . PRO A 1 263 ? -19.312 13.07 16.375 1 97.5 263 PRO A O 1
ATOM 1936 N N . ARG A 1 264 ? -19.844 11.039 15.484 1 96.56 264 ARG A N 1
ATOM 1937 C CA . ARG A 1 264 ? -19.203 10.312 16.578 1 96.56 264 ARG A CA 1
ATOM 1938 C C . ARG A 1 264 ? -18.688 8.961 16.094 1 96.56 264 ARG A C 1
ATOM 1940 O O . ARG A 1 264 ? -19.328 8.297 15.273 1 96.56 264 ARG A O 1
ATOM 1947 N N . PHE A 1 265 ? -17.531 8.578 16.609 1 96.81 265 PHE A N 1
ATOM 1948 C CA . PHE A 1 265 ? -17.031 7.23 16.406 1 96.81 265 PHE A CA 1
ATOM 1949 C C . PHE A 1 265 ? -17.375 6.336 17.594 1 96.81 265 PHE A C 1
ATOM 1951 O O . PHE A 1 265 ? -16.922 6.594 18.719 1 96.81 265 PHE A O 1
ATOM 1958 N N . GLY A 1 266 ? -18.062 5.293 17.297 1 95.19 266 GLY A N 1
ATOM 1959 C CA . GLY A 1 266 ? -18.484 4.445 18.391 1 95.19 266 GLY A CA 1
ATOM 1960 C C . GLY A 1 266 ? -19.125 5.219 19.531 1 95.19 266 GLY A C 1
ATOM 1961 O O . GLY A 1 266 ? -20.031 6.016 19.297 1 95.19 266 GLY A O 1
ATOM 1962 N N . ASP A 1 267 ? -18.625 4.961 20.75 1 93.44 267 ASP A N 1
ATOM 1963 C CA . ASP A 1 267 ? -19.172 5.633 21.922 1 93.44 267 ASP A CA 1
ATOM 1964 C C . ASP A 1 267 ? -18.172 6.645 22.484 1 93.44 267 ASP A C 1
ATOM 1966 O O . ASP A 1 267 ? -18.266 7.039 23.656 1 93.44 267 ASP A O 1
ATOM 1970 N N . HIS A 1 268 ? -17.25 6.988 21.688 1 96.31 268 HIS A N 1
ATOM 1971 C CA . HIS A 1 268 ? -16.25 7.938 22.156 1 96.31 268 HIS A CA 1
ATOM 1972 C C . HIS A 1 268 ? -16.859 9.305 22.422 1 96.31 268 HIS A C 1
ATOM 1974 O O . HIS A 1 268 ? -17.734 9.758 21.672 1 96.31 268 HIS A O 1
ATOM 1980 N N . PRO A 1 269 ? -16.422 9.953 23.453 1 96.75 269 PRO A N 1
ATOM 1981 C CA . PRO A 1 269 ? -16.984 11.273 23.734 1 96.75 269 PRO A CA 1
ATOM 1982 C C . PRO A 1 269 ? -16.5 12.344 22.766 1 96.75 269 PRO A C 1
ATOM 1984 O O . PRO A 1 269 ? -15.367 12.289 22.281 1 96.75 269 PRO A O 1
ATOM 1987 N N . VAL A 1 270 ? -17.359 13.266 22.5 1 97.81 270 VAL A N 1
ATOM 1988 C CA . VAL A 1 270 ? -17.094 14.438 21.672 1 97.81 270 VAL A CA 1
ATOM 1989 C C . VAL A 1 270 ? -17.625 15.695 22.359 1 97.81 270 VAL A C 1
ATOM 1991 O O . VAL A 1 270 ? -18.734 15.688 22.891 1 97.81 270 VAL A O 1
ATOM 1994 N N . ASP A 1 271 ? -16.781 16.734 22.438 1 98.06 271 ASP A N 1
ATOM 1995 C CA . ASP A 1 271 ? -17.25 18.016 22.953 1 98.06 271 ASP A CA 1
ATOM 1996 C C . ASP A 1 271 ? -18.531 18.453 22.25 1 98.06 271 ASP A C 1
ATOM 1998 O O . ASP A 1 271 ? -18.594 18.453 21.016 1 98.06 271 ASP A O 1
ATOM 2002 N N . ALA A 1 272 ? -19.547 18.859 22.984 1 97.88 272 ALA A N 1
ATOM 2003 C CA . ALA A 1 272 ? -20.859 19.141 22.438 1 97.88 272 ALA A CA 1
ATOM 2004 C C . ALA A 1 272 ? -20.812 20.312 21.469 1 97.88 272 ALA A C 1
ATOM 2006 O O . ALA A 1 272 ? -21.562 20.344 20.484 1 97.88 272 ALA A O 1
ATOM 2007 N N . ARG A 1 273 ? -20 21.234 21.703 1 98 273 ARG A N 1
ATOM 2008 C CA . ARG A 1 273 ? -19.875 22.391 20.828 1 98 273 ARG A CA 1
ATOM 2009 C C . ARG A 1 273 ? -19.25 22.016 19.484 1 98 273 ARG A C 1
ATOM 2011 O O . ARG A 1 273 ? -19.656 22.516 18.438 1 98 273 ARG A O 1
ATOM 2018 N N . ILE A 1 274 ? -18.281 21.156 19.562 1 98.25 274 ILE A N 1
ATOM 2019 C CA . ILE A 1 274 ? -17.656 20.656 18.344 1 98.25 274 ILE A CA 1
ATOM 2020 C C . ILE A 1 274 ? -18.688 19.875 17.531 1 98.25 274 ILE A C 1
ATOM 2022 O O . ILE A 1 274 ? -18.812 20.094 16.312 1 98.25 274 ILE A O 1
ATOM 2026 N N . ALA A 1 275 ? -19.469 19.016 18.203 1 97.88 275 ALA A N 1
ATOM 2027 C CA . ALA A 1 275 ? -20.5 18.234 17.531 1 97.88 275 ALA A CA 1
ATOM 2028 C C . ALA A 1 275 ? -21.531 19.156 16.875 1 97.88 275 ALA A C 1
ATOM 2030 O O . ALA A 1 275 ? -21.953 18.906 15.734 1 97.88 275 ALA A O 1
ATOM 2031 N N . ALA A 1 276 ? -21.922 20.156 17.562 1 98.12 276 ALA A N 1
ATOM 2032 C CA . ALA A 1 276 ? -22.922 21.094 17.047 1 98.12 276 ALA A CA 1
ATOM 2033 C C . ALA A 1 276 ? -22.422 21.828 15.828 1 98.12 276 ALA A C 1
ATOM 2035 O O . ALA A 1 276 ? -23.141 21.969 14.836 1 98.12 276 ALA A O 1
ATOM 2036 N N . LEU A 1 277 ? -21.234 22.312 15.906 1 97.81 277 LEU A N 1
ATOM 2037 C CA . LEU A 1 277 ? -20.656 23.078 14.805 1 97.81 277 LEU A CA 1
ATOM 2038 C C . LEU A 1 277 ? -20.438 22.188 13.578 1 97.81 277 LEU A C 1
ATOM 2040 O O . LEU A 1 277 ? -20.656 22.625 12.445 1 97.81 277 LEU A O 1
ATOM 2044 N N . THR A 1 278 ? -20.016 20.953 13.766 1 98.12 278 THR A N 1
ATOM 2045 C CA . THR A 1 278 ? -19.859 20.016 12.656 1 98.12 278 THR A CA 1
ATOM 2046 C C . THR A 1 278 ? -21.203 19.688 12.031 1 98.12 278 THR A C 1
ATOM 2048 O O . THR A 1 278 ? -21.297 19.5 10.812 1 98.12 278 THR A O 1
ATOM 2051 N N . GLY A 1 279 ? -22.203 19.562 12.883 1 98.38 279 GLY A N 1
ATOM 2052 C CA . GLY A 1 279 ? -23.547 19.406 12.367 1 98.38 279 GLY A CA 1
ATOM 2053 C C . GLY A 1 279 ? -24.016 20.562 11.5 1 98.38 279 GLY A C 1
ATOM 2054 O O . GLY A 1 279 ? -24.656 20.344 10.477 1 98.38 279 GLY A O 1
ATOM 2055 N N . GLN A 1 280 ? -23.703 21.75 11.898 1 98.06 280 GLN A N 1
ATOM 2056 C CA . GLN A 1 280 ? -24.016 22.922 11.102 1 98.06 280 GLN A CA 1
ATOM 2057 C C . GLN A 1 280 ? -23.297 22.891 9.758 1 98.06 280 GLN A C 1
ATOM 2059 O O . GLN A 1 280 ? -23.844 23.312 8.742 1 98.06 280 GLN A O 1
ATOM 2064 N N . ALA A 1 281 ? -22.078 22.422 9.828 1 98.06 281 ALA A N 1
ATOM 2065 C CA . ALA A 1 281 ? -21.312 22.281 8.586 1 98.06 281 ALA A CA 1
ATOM 2066 C C . ALA A 1 281 ? -21.984 21.281 7.648 1 98.06 281 ALA A C 1
ATOM 2068 O O . ALA A 1 281 ? -21.984 21.469 6.43 1 98.06 281 ALA A O 1
ATOM 2069 N N . ALA A 1 282 ? -22.5 20.172 8.18 1 98.62 282 ALA A N 1
ATOM 2070 C CA . ALA A 1 282 ? -23.234 19.188 7.383 1 98.62 282 ALA A CA 1
ATOM 2071 C C . ALA A 1 282 ? -24.438 19.828 6.703 1 98.62 282 ALA A C 1
ATOM 2073 O O . ALA A 1 282 ? -24.703 19.562 5.523 1 98.62 282 ALA A O 1
ATOM 2074 N N . GLN A 1 283 ? -25.109 20.641 7.426 1 98.25 283 GLN A N 1
ATOM 2075 C CA . GLN A 1 283 ? -26.25 21.359 6.863 1 98.25 283 GLN A CA 1
ATOM 2076 C C . GLN A 1 283 ? -25.812 22.328 5.766 1 98.25 283 GLN A C 1
ATOM 2078 O O . GLN A 1 283 ? -26.5 22.469 4.746 1 98.25 283 GLN A O 1
ATOM 2083 N N . ALA A 1 284 ? -24.75 22.984 6.023 1 97.94 284 ALA A N 1
ATOM 2084 C CA . ALA A 1 284 ? -24.203 23.891 5.023 1 97.94 284 ALA A CA 1
ATOM 2085 C C . ALA A 1 284 ? -23.891 23.156 3.723 1 97.94 284 ALA A C 1
ATOM 2087 O O . ALA A 1 284 ? -24.141 23.688 2.635 1 97.94 284 ALA A O 1
ATOM 2088 N N . LEU A 1 285 ? -23.344 21.922 3.801 1 98.5 285 LEU A N 1
ATOM 2089 C CA . LEU A 1 285 ? -23.047 21.141 2.607 1 98.5 285 LEU A CA 1
ATOM 2090 C C . LEU A 1 285 ? -24.344 20.766 1.88 1 98.5 285 LEU A C 1
ATOM 2092 O O . LEU A 1 285 ? -24.375 20.734 0.647 1 98.5 285 LEU A O 1
ATOM 2096 N N . ARG A 1 286 ? -25.391 20.516 2.625 1 98.25 286 ARG A N 1
ATOM 2097 C CA . ARG A 1 286 ? -26.688 20.281 2.004 1 98.25 286 ARG A CA 1
ATOM 2098 C C . ARG A 1 286 ? -27.141 21.5 1.21 1 98.25 286 ARG A C 1
ATOM 2100 O O . ARG A 1 286 ? -27.656 21.375 0.093 1 98.25 286 ARG A O 1
ATOM 2107 N N . GLU A 1 287 ? -26.938 22.594 1.773 1 97.62 287 GLU A N 1
ATOM 2108 C CA . GLU A 1 287 ? -27.344 23.844 1.139 1 97.62 287 GLU A CA 1
ATOM 2109 C C . GLU A 1 287 ? -26.578 24.078 -0.151 1 97.62 287 GLU A C 1
ATOM 2111 O O . GLU A 1 287 ? -27.062 24.766 -1.056 1 97.62 287 GLU A O 1
ATOM 2116 N N . LEU A 1 288 ? -25.422 23.547 -0.21 1 97.88 288 LEU A N 1
ATOM 2117 C CA . LEU A 1 288 ? -24.578 23.719 -1.39 1 97.88 288 LEU A CA 1
ATOM 2118 C C . LEU A 1 288 ? -24.953 22.719 -2.477 1 97.88 288 LEU A C 1
ATOM 2120 O O . LEU A 1 288 ? -24.359 22.703 -3.553 1 97.88 288 LEU A O 1
ATOM 2124 N N . GLY A 1 289 ? -25.844 21.828 -2.164 1 98.12 289 GLY A N 1
ATOM 2125 C CA . GLY A 1 289 ? -26.359 20.922 -3.186 1 98.12 289 GLY A CA 1
ATOM 2126 C C . GLY A 1 289 ? -25.875 19.5 -3.01 1 98.12 289 GLY A C 1
ATOM 2127 O O . GLY A 1 289 ? -26.156 18.641 -3.842 1 98.12 289 GLY A O 1
ATOM 2128 N N . HIS A 1 290 ? -25.203 19.219 -1.957 1 98.75 290 HIS A N 1
ATOM 2129 C CA . HIS A 1 290 ? -24.766 17.844 -1.683 1 98.75 290 HIS A CA 1
ATOM 2130 C C . HIS A 1 290 ? -25.844 17.062 -0.928 1 98.75 290 HIS A C 1
ATOM 2132 O O . HIS A 1 290 ? -26.703 17.656 -0.272 1 98.75 290 HIS A O 1
ATOM 2138 N N . THR A 1 291 ? -25.859 15.742 -1.174 1 98.69 291 THR A N 1
ATOM 2139 C CA . THR A 1 291 ? -26.656 14.859 -0.336 1 98.69 291 THR A CA 1
ATOM 2140 C C . THR A 1 291 ? -25.891 14.445 0.914 1 98.69 291 THR A C 1
ATOM 2142 O O . THR A 1 291 ? -24.781 13.922 0.817 1 98.69 291 THR A O 1
ATOM 2145 N N . VAL A 1 292 ? -26.531 14.742 2.066 1 98.75 292 VAL A N 1
ATOM 2146 C CA . VAL A 1 292 ? -25.828 14.445 3.314 1 98.75 292 VAL A CA 1
ATOM 2147 C C . VAL A 1 292 ? -26.688 13.508 4.172 1 98.75 292 VAL A C 1
ATOM 2149 O O . VAL A 1 292 ? -27.812 13.852 4.535 1 98.75 292 VAL A O 1
ATOM 2152 N N . ASP A 1 293 ? -26.156 12.305 4.379 1 98.38 293 ASP A N 1
ATOM 2153 C CA . ASP A 1 293 ? -26.734 11.375 5.352 1 98.38 293 ASP A CA 1
ATOM 2154 C C . ASP A 1 293 ? -25.953 11.414 6.668 1 98.38 293 ASP A C 1
ATOM 2156 O O . ASP A 1 293 ? -24.75 11.633 6.676 1 98.38 293 ASP A O 1
ATOM 2160 N N . THR A 1 294 ? -26.656 11.297 7.766 1 98.06 294 THR A N 1
ATOM 2161 C CA . THR A 1 294 ? -26 11.234 9.062 1 98.06 294 THR A CA 1
ATOM 2162 C C . THR A 1 294 ? -25.969 9.805 9.594 1 98.06 294 THR A C 1
ATOM 2164 O O . THR A 1 294 ? -27.016 9.156 9.688 1 98.06 294 THR A O 1
ATOM 2167 N N . ALA A 1 295 ? -24.766 9.359 9.883 1 96.81 295 ALA A N 1
ATOM 2168 C CA . ALA A 1 295 ? -24.625 8 10.391 1 96.81 295 ALA A CA 1
ATOM 2169 C C . ALA A 1 295 ? -25.188 7.883 11.805 1 96.81 295 ALA A C 1
ATOM 2171 O O . ALA A 1 295 ? -24.984 8.766 12.641 1 96.81 295 ALA A O 1
ATOM 2172 N N . GLN A 1 296 ? -25.891 6.844 12.039 1 92.25 296 GLN A N 1
ATOM 2173 C CA . GLN A 1 296 ? -26.375 6.551 13.383 1 92.25 296 GLN A CA 1
ATOM 2174 C C . GLN A 1 296 ? -25.281 5.918 14.242 1 92.25 296 GLN A C 1
ATOM 2176 O O . GLN A 1 296 ? -25.25 6.117 15.453 1 92.25 296 GLN A O 1
ATOM 2181 N N . ALA A 1 297 ? -24.484 5.176 13.617 1 93.25 297 ALA A N 1
ATOM 2182 C CA . ALA A 1 297 ? -23.344 4.52 14.25 1 93.25 297 ALA A CA 1
ATOM 2183 C C . ALA A 1 297 ? -22.172 4.398 13.273 1 93.25 297 ALA A C 1
ATOM 2185 O O . ALA A 1 297 ? -22.375 4.285 12.062 1 93.25 297 ALA A O 1
ATOM 2186 N N . PHE A 1 298 ? -21 4.488 13.812 1 96.25 298 PHE A N 1
ATOM 2187 C CA . PHE A 1 298 ? -19.781 4.301 13.031 1 96.25 298 PHE A CA 1
ATOM 2188 C C . PHE A 1 298 ? -18.688 3.641 13.867 1 96.25 298 PHE A C 1
ATOM 2190 O O . PHE A 1 298 ? -18 4.312 14.625 1 96.25 298 PHE A O 1
ATOM 2197 N N . ASP A 1 299 ? -18.453 2.354 13.68 1 95.69 299 ASP A N 1
ATOM 2198 C CA . ASP A 1 299 ? -17.547 1.583 14.516 1 95.69 299 ASP A CA 1
ATOM 2199 C C . ASP A 1 299 ? -16.359 1.062 13.695 1 95.69 299 ASP A C 1
ATOM 2201 O O . ASP A 1 299 ? -15.5 0.354 14.219 1 95.69 299 ASP A O 1
ATOM 2205 N N . LEU A 1 300 ? -16.297 1.427 12.445 1 94.25 300 LEU A N 1
ATOM 2206 C CA . LEU A 1 300 ? -15.328 0.846 11.523 1 94.25 300 LEU A CA 1
ATOM 2207 C C . LEU A 1 300 ? -13.898 1.13 11.992 1 94.25 300 LEU A C 1
ATOM 2209 O O . LEU A 1 300 ? -13 0.322 11.766 1 94.25 300 LEU A O 1
ATOM 2213 N N . ALA A 1 301 ? -13.688 2.188 12.719 1 94 301 ALA A N 1
ATOM 2214 C CA . ALA A 1 301 ? -12.344 2.633 13.07 1 94 301 ALA A CA 1
ATOM 2215 C C . ALA A 1 301 ? -11.922 2.098 14.43 1 94 301 ALA A C 1
ATOM 2217 O O . ALA A 1 301 ? -10.781 2.291 14.859 1 94 301 ALA A O 1
ATOM 2218 N N . GLU A 1 302 ? -12.773 1.395 15.172 1 94.94 302 GLU A N 1
ATOM 2219 C CA . GLU A 1 302 ? -12.555 1.051 16.578 1 94.94 302 GLU A CA 1
ATOM 2220 C C . GLU A 1 302 ? -11.297 0.201 16.75 1 94.94 302 GLU A C 1
ATOM 2222 O O . GLU A 1 302 ? -10.461 0.494 17.594 1 94.94 302 GLU A O 1
ATOM 2227 N N . ALA A 1 303 ? -11.164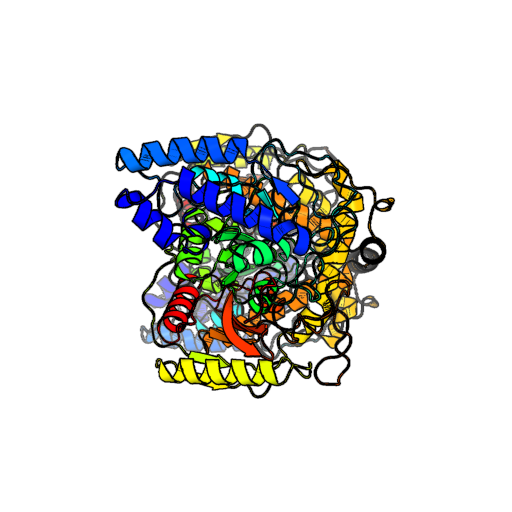 -0.816 15.938 1 93.31 303 ALA A N 1
ATOM 2228 C CA . ALA A 1 303 ? -10.039 -1.73 16.078 1 93.31 303 ALA A CA 1
ATOM 2229 C C . ALA A 1 303 ? -8.719 -1.015 15.812 1 93.31 303 ALA A C 1
ATOM 2231 O O . ALA A 1 303 ? -7.746 -1.185 16.547 1 93.31 303 ALA A O 1
ATOM 2232 N N . THR A 1 304 ? -8.656 -0.252 14.797 1 95.25 304 THR A N 1
ATOM 2233 C CA . THR A 1 304 ? -7.441 0.472 14.43 1 95.25 304 THR A CA 1
ATOM 2234 C C . THR A 1 304 ? -7.109 1.533 15.477 1 95.25 304 THR A C 1
ATOM 2236 O O . THR A 1 304 ? -5.957 1.66 15.891 1 95.25 304 THR A O 1
ATOM 2239 N N . ASN A 1 305 ? -8.102 2.258 15.945 1 94.56 305 ASN A N 1
ATOM 2240 C CA . ASN A 1 305 ? -7.871 3.277 16.969 1 94.56 305 ASN A CA 1
ATOM 2241 C C . ASN A 1 305 ? -7.324 2.672 18.25 1 94.56 305 ASN A C 1
ATOM 2243 O O . ASN A 1 305 ? -6.445 3.252 18.891 1 94.56 305 ASN A O 1
ATOM 2247 N N . ALA A 1 306 ? -7.816 1.554 18.578 1 93.12 306 ALA A N 1
ATOM 2248 C CA . ALA A 1 306 ? -7.414 0.9 19.828 1 93.12 306 ALA A CA 1
ATOM 2249 C C . ALA A 1 306 ? -5.961 0.447 19.766 1 93.12 306 ALA A C 1
ATOM 2251 O O . ALA A 1 306 ? -5.285 0.357 20.781 1 93.12 306 ALA A O 1
ATOM 2252 N N . LYS A 1 307 ? -5.461 0.226 18.547 1 94.75 307 LYS A N 1
ATOM 2253 C CA . LYS A 1 307 ? -4.164 -0.425 18.422 1 94.75 307 LYS A CA 1
ATOM 2254 C C . LYS A 1 307 ? -3.145 0.509 17.766 1 94.75 307 LYS A C 1
ATOM 2256 O O . LYS A 1 307 ? -1.961 0.179 17.672 1 94.75 307 LYS A O 1
ATOM 2261 N N . TRP A 1 308 ? -3.553 1.688 17.375 1 94.25 308 TRP A N 1
ATOM 2262 C CA . TRP A 1 308 ? -2.742 2.543 16.516 1 94.25 308 TRP A CA 1
ATOM 2263 C C . TRP A 1 308 ? -1.421 2.898 17.188 1 94.25 308 TRP A C 1
ATOM 2265 O O . TRP A 1 308 ? -0.385 2.992 16.516 1 94.25 308 TRP A O 1
ATOM 2275 N N . SER A 1 309 ? -1.421 3.023 18.5 1 93.38 309 SER A N 1
ATOM 2276 C CA . SER A 1 309 ? -0.226 3.43 19.234 1 93.38 309 SER A CA 1
ATOM 2277 C C . SER A 1 309 ? 0.863 2.365 19.141 1 93.38 309 SER A C 1
ATOM 2279 O O . SER A 1 309 ? 2.041 2.658 19.359 1 93.38 309 SER A O 1
ATOM 2281 N N . LEU A 1 310 ? 0.49 1.115 18.844 1 95.88 310 LEU A N 1
ATOM 2282 C CA . LEU A 1 310 ? 1.46 0.032 18.719 1 95.88 310 LEU A CA 1
ATOM 2283 C C . LEU A 1 310 ? 2.439 0.302 17.578 1 95.88 310 LEU A C 1
ATOM 2285 O O . LEU A 1 310 ? 3.604 -0.096 17.656 1 95.88 310 LEU A O 1
ATOM 2289 N N . LEU A 1 311 ? 1.949 0.99 16.594 1 95.62 311 LEU A N 1
ATOM 2290 C CA . LEU A 1 311 ? 2.783 1.277 15.43 1 95.62 311 LEU A CA 1
ATOM 2291 C C . LEU A 1 311 ? 3.959 2.17 15.812 1 95.62 311 LEU A C 1
ATOM 2293 O O . LEU A 1 311 ? 5.109 1.854 15.5 1 95.62 311 LEU A O 1
ATOM 2297 N N . SER A 1 312 ? 3.645 3.246 16.5 1 92.25 312 SER A N 1
ATOM 2298 C CA . SER A 1 312 ? 4.695 4.18 16.891 1 92.25 312 SER A CA 1
ATOM 2299 C C . SER A 1 312 ? 5.625 3.561 17.938 1 92.25 312 SER A C 1
ATOM 2301 O O . SER A 1 312 ? 6.824 3.852 17.953 1 92.25 312 SER A O 1
ATOM 2303 N N . GLN A 1 313 ? 5.082 2.738 18.828 1 95.94 313 GLN A N 1
ATOM 2304 C CA . GLN A 1 313 ? 5.914 2.055 19.812 1 95.94 313 GLN A CA 1
ATOM 2305 C C . GLN A 1 313 ? 6.906 1.113 19.125 1 95.94 313 GLN A C 1
ATOM 2307 O O . GLN A 1 313 ? 8.102 1.145 19.438 1 95.94 313 GLN A O 1
ATOM 2312 N N . ALA A 1 314 ? 6.398 0.341 18.203 1 96.5 314 ALA A N 1
ATOM 2313 C CA . ALA A 1 314 ? 7.266 -0.569 17.469 1 96.5 314 ALA A CA 1
ATOM 2314 C C . ALA A 1 314 ? 8.297 0.202 16.641 1 96.5 314 ALA A C 1
ATOM 2316 O O . ALA A 1 314 ? 9.469 -0.173 16.609 1 96.5 314 ALA A O 1
ATOM 2317 N N . GLY A 1 315 ? 7.836 1.249 16.016 1 94.94 315 GLY A N 1
ATOM 2318 C CA . GLY A 1 315 ? 8.734 2.078 15.219 1 94.94 315 GLY A CA 1
ATOM 2319 C C . GLY A 1 315 ? 9.82 2.736 16.047 1 94.94 315 GLY A C 1
ATOM 2320 O O . GLY A 1 315 ? 10.977 2.787 15.625 1 94.94 315 GLY A O 1
ATOM 2321 N N . LEU A 1 316 ? 9.445 3.242 17.172 1 94.25 316 LEU A N 1
ATOM 2322 C CA . LEU A 1 316 ? 10.414 3.879 18.047 1 94.25 316 LEU A CA 1
ATOM 2323 C C . LEU A 1 316 ? 11.438 2.867 18.562 1 94.25 316 LEU A C 1
ATOM 2325 O O . LEU A 1 316 ? 12.641 3.156 18.594 1 94.25 316 LEU A O 1
ATOM 2329 N N . ALA A 1 317 ? 10.969 1.728 18.969 1 95.25 317 ALA A N 1
ATOM 2330 C CA . ALA A 1 317 ? 11.875 0.671 19.406 1 95.25 317 ALA A CA 1
ATOM 2331 C C . ALA A 1 317 ? 12.836 0.279 18.281 1 95.25 317 ALA A C 1
ATOM 2333 O O . ALA A 1 317 ? 14.031 0.092 18.516 1 95.25 317 ALA A O 1
ATOM 2334 N N . TRP A 1 318 ? 12.289 0.139 17.109 1 94.19 318 TRP A N 1
ATOM 2335 C CA . TRP A 1 318 ? 13.102 -0.177 15.938 1 94.19 318 TRP A CA 1
ATOM 2336 C C . TRP A 1 318 ? 14.164 0.892 15.711 1 94.19 318 TRP A C 1
ATOM 2338 O O . TRP A 1 318 ? 15.328 0.573 15.438 1 94.19 318 TRP A O 1
ATOM 2348 N N . LEU A 1 319 ? 13.734 2.143 15.836 1 91.44 319 LEU A N 1
ATOM 2349 C CA . LEU A 1 319 ? 14.656 3.26 15.648 1 91.44 319 LEU A CA 1
ATOM 2350 C C . LEU A 1 319 ? 15.805 3.188 16.656 1 91.44 319 LEU A C 1
ATOM 2352 O O . LEU A 1 319 ? 16.953 3.42 16.297 1 91.44 319 LEU A O 1
ATOM 2356 N N . VAL A 1 320 ? 15.508 2.906 17.828 1 92.06 320 VAL A N 1
ATOM 2357 C CA . VAL A 1 320 ? 16.5 2.834 18.891 1 92.06 320 VAL A CA 1
ATOM 2358 C C . VAL A 1 320 ? 17.438 1.661 18.641 1 92.06 320 VAL A C 1
ATOM 2360 O O . VAL A 1 320 ? 18.656 1.798 18.766 1 92.06 320 VAL A O 1
ATOM 2363 N N . GLU A 1 321 ? 16.938 0.619 18.234 1 90.75 321 GLU A N 1
ATOM 2364 C CA . GLU A 1 321 ? 17.703 -0.612 18.125 1 90.75 321 GLU A CA 1
ATOM 2365 C C . GLU A 1 321 ? 18.484 -0.658 16.812 1 90.75 321 GLU A C 1
ATOM 2367 O O . GLU A 1 321 ? 19.578 -1.231 16.75 1 90.75 321 GLU A O 1
ATOM 2372 N N . GLN A 1 322 ? 17.844 -0.086 15.734 1 80 322 GLN A N 1
ATOM 2373 C CA . GLN A 1 322 ? 18.422 -0.246 14.406 1 80 322 GLN A CA 1
ATOM 2374 C C . GLN A 1 322 ? 18.969 1.079 13.875 1 80 322 GLN A C 1
ATOM 2376 O O . GLN A 1 322 ? 19.594 1.121 12.82 1 80 322 GLN A O 1
ATOM 2381 N N . GLY A 1 323 ? 18.516 2.225 14.352 1 65.94 323 GLY A N 1
ATOM 2382 C CA . GLY A 1 323 ? 18.797 3.562 13.852 1 65.94 323 GLY A CA 1
ATOM 2383 C C . GLY A 1 323 ? 20.266 3.785 13.523 1 65.94 323 GLY A C 1
ATOM 2384 O O . GLY A 1 323 ? 20.594 4.359 12.484 1 65.94 323 GLY A O 1
ATOM 2385 N N . GLY A 1 324 ? 21.078 3.377 14.258 1 60.59 324 GLY A N 1
ATOM 2386 C CA . GLY A 1 324 ? 22.469 3.654 13.953 1 60.59 324 GLY A CA 1
ATOM 2387 C C . GLY A 1 324 ? 22.969 2.93 12.711 1 60.59 324 GLY A C 1
ATOM 2388 O O . GLY A 1 324 ? 23.75 3.484 11.93 1 60.59 324 GLY A O 1
ATOM 2389 N N . ALA A 1 325 ? 22.469 1.878 12.406 1 59.56 325 ALA A N 1
ATOM 2390 C CA . ALA A 1 325 ? 23.109 1.005 11.43 1 59.56 325 ALA A CA 1
ATOM 2391 C C . ALA A 1 325 ? 22.438 1.141 10.062 1 59.56 325 ALA A C 1
ATOM 2393 O O . ALA A 1 325 ? 23.109 0.994 9.031 1 59.56 325 ALA A O 1
ATOM 2394 N N . GLN A 1 326 ? 21.25 1.608 10.07 1 64.12 326 GLN A N 1
ATOM 2395 C CA . GLN A 1 326 ? 20.516 1.397 8.82 1 64.12 326 GLN A CA 1
ATOM 2396 C C . GLN A 1 326 ? 20.016 2.719 8.25 1 64.12 326 GLN A C 1
ATOM 2398 O O . GLN A 1 326 ? 19.484 2.758 7.137 1 64.12 326 GLN A O 1
ATOM 2403 N N . LEU A 1 327 ? 20.359 3.783 8.961 1 65.88 327 LEU A N 1
ATOM 2404 C CA . LEU A 1 327 ? 19.656 4.965 8.492 1 65.88 327 LEU A CA 1
ATOM 2405 C C . LEU A 1 327 ? 20.625 6.062 8.078 1 65.88 327 LEU A C 1
ATOM 2407 O O . LEU A 1 327 ? 21.234 6.703 8.938 1 65.88 327 LEU A O 1
ATOM 2411 N N . PRO A 1 328 ? 20.781 6.133 6.809 1 66.31 328 PRO A N 1
ATOM 2412 C CA . PRO A 1 328 ? 21.766 7.094 6.316 1 66.31 328 PRO A CA 1
ATOM 2413 C C . PRO A 1 328 ? 21.453 8.531 6.734 1 66.31 328 PRO A C 1
ATOM 2415 O O . PRO A 1 328 ? 22.359 9.359 6.824 1 66.31 328 PRO A O 1
ATOM 2418 N N . PHE A 1 329 ? 20.312 8.805 7.059 1 70.88 329 PHE A N 1
ATOM 2419 C CA . PHE A 1 329 ? 19.953 10.203 7.273 1 70.88 329 PHE A CA 1
ATOM 2420 C C . PHE A 1 329 ? 19.5 10.438 8.711 1 70.88 329 PHE A C 1
ATOM 2422 O O . PHE A 1 329 ? 18.766 11.375 8.992 1 70.88 329 PHE A O 1
ATOM 2429 N N . CYS A 1 330 ? 19.891 9.469 9.617 1 74.88 330 CYS A N 1
ATOM 2430 C CA . CYS A 1 330 ? 19.594 9.578 11.039 1 74.88 330 CYS A CA 1
ATOM 2431 C C . CYS A 1 330 ? 20.719 8.992 11.883 1 74.88 330 CYS A C 1
ATOM 2433 O O . CYS A 1 330 ? 21.109 7.844 11.688 1 74.88 330 CYS A O 1
ATOM 2435 N N . PRO A 1 331 ? 21.25 9.781 12.789 1 80.31 331 PRO A N 1
ATOM 2436 C CA . PRO A 1 331 ? 22.266 9.211 13.68 1 80.31 331 PRO A CA 1
ATOM 2437 C C . PRO A 1 331 ? 21.688 8.203 14.672 1 80.31 331 PRO A C 1
ATOM 2439 O O . PRO A 1 331 ? 20.469 8.156 14.867 1 80.31 331 PRO A O 1
ATOM 2442 N N . PRO A 1 332 ? 22.578 7.344 15.258 1 85 332 PRO A N 1
ATOM 2443 C CA . PRO A 1 332 ? 22.094 6.461 16.328 1 85 332 PRO A CA 1
ATOM 2444 C C . PRO A 1 332 ? 21.5 7.23 17.5 1 85 332 PRO A C 1
ATOM 2446 O O . PRO A 1 332 ? 22.016 8.289 17.875 1 85 332 PRO A O 1
ATOM 2449 N N . LEU A 1 333 ? 20.438 6.699 18.031 1 90.06 333 LEU A N 1
ATOM 2450 C CA . LEU A 1 333 ? 19.719 7.383 19.094 1 90.06 333 LEU A CA 1
ATOM 2451 C C . LEU A 1 333 ? 19.969 6.711 20.438 1 90.06 333 LEU A C 1
ATOM 2453 O O . LEU A 1 333 ? 19.984 5.48 20.531 1 90.06 333 LEU A O 1
ATOM 2457 N N . ASP A 1 334 ? 20.25 7.504 21.438 1 91 334 ASP A N 1
ATOM 2458 C CA . ASP A 1 334 ? 20.375 7.043 22.812 1 91 334 ASP A CA 1
ATOM 2459 C C . ASP A 1 334 ? 19.078 7.262 23.578 1 91 334 ASP A C 1
ATOM 2461 O O . ASP A 1 334 ? 18.766 8.383 23.969 1 91 334 ASP A O 1
ATOM 2465 N N . ALA A 1 335 ? 18.438 6.18 23.891 1 93.19 335 ALA A N 1
ATOM 2466 C CA . ALA A 1 335 ? 17.141 6.242 24.547 1 93.19 335 ALA A CA 1
ATOM 2467 C C . ALA A 1 335 ? 17.234 6.922 25.906 1 93.19 335 ALA A C 1
ATOM 2469 O O . ALA A 1 335 ? 16.25 7.441 26.422 1 93.19 335 ALA A O 1
ATOM 2470 N N . GLY A 1 336 ? 18.359 6.895 26.422 1 94.19 336 GLY A N 1
ATOM 2471 C CA . GLY A 1 336 ? 18.562 7.543 27.703 1 94.19 336 GLY A CA 1
ATOM 2472 C C . GLY A 1 336 ? 18.375 9.047 27.656 1 94.19 336 GLY A C 1
ATOM 2473 O O . GLY A 1 336 ? 18.172 9.688 28.703 1 94.19 336 GLY A O 1
ATOM 2474 N N . THR A 1 337 ? 18.391 9.625 26.5 1 95.06 337 THR A N 1
ATOM 2475 C CA . THR A 1 337 ? 18.266 11.07 26.328 1 95.06 337 THR A CA 1
ATOM 2476 C C . THR A 1 337 ? 16.812 11.461 26.078 1 95.06 337 THR A C 1
ATOM 2478 O O . THR A 1 337 ? 16.484 12.648 26.016 1 95.06 337 THR A O 1
ATOM 2481 N N . PHE A 1 338 ? 15.945 10.453 25.969 1 96.69 338 PHE A N 1
ATOM 2482 C CA . PHE A 1 338 ? 14.539 10.703 25.688 1 96.69 338 PHE A CA 1
ATOM 2483 C C . PHE A 1 338 ? 13.828 11.273 26.906 1 96.69 338 PHE A C 1
ATOM 2485 O O . PHE A 1 338 ? 14.297 11.102 28.031 1 96.69 338 PHE A O 1
ATOM 2492 N N . GLY A 1 339 ? 12.766 12.055 26.625 1 96.12 339 GLY A N 1
ATOM 2493 C CA . GLY A 1 339 ? 11.836 12.352 27.719 1 96.12 339 GLY A CA 1
ATOM 2494 C C . GLY A 1 339 ? 11.172 11.109 28.281 1 96.12 339 GLY A C 1
ATOM 2495 O O . GLY A 1 339 ? 11.203 10.047 27.672 1 96.12 339 GLY A O 1
ATOM 2496 N N . ALA A 1 340 ? 10.531 11.242 29.422 1 95.25 340 ALA A N 1
ATOM 2497 C CA . ALA A 1 340 ? 9.984 10.117 30.172 1 95.25 340 ALA A CA 1
ATOM 2498 C C . ALA A 1 340 ? 8.93 9.375 29.359 1 95.25 340 ALA A C 1
ATOM 2500 O O . ALA A 1 340 ? 8.93 8.141 29.312 1 95.25 340 ALA A O 1
ATOM 2501 N N . ALA A 1 341 ? 8.016 10.109 28.766 1 93.88 341 ALA A N 1
ATOM 2502 C CA . ALA A 1 341 ? 6.957 9.477 27.984 1 93.88 341 ALA A CA 1
ATOM 2503 C C . ALA A 1 341 ? 7.527 8.703 26.797 1 93.88 341 ALA A C 1
ATOM 2505 O O . ALA A 1 341 ? 7.059 7.605 26.484 1 93.88 341 ALA A O 1
ATOM 2506 N N . THR A 1 342 ? 8.477 9.242 26.141 1 95.62 342 THR A N 1
ATOM 2507 C CA . THR A 1 342 ? 9.109 8.602 24.984 1 95.62 342 THR A CA 1
ATOM 2508 C C . THR A 1 342 ? 9.914 7.379 25.422 1 95.62 342 THR A C 1
ATOM 2510 O O . THR A 1 342 ? 9.945 6.371 24.719 1 95.62 342 THR A O 1
ATOM 2513 N N . GLN A 1 343 ? 10.57 7.473 26.578 1 96.25 343 GLN A N 1
ATOM 2514 C CA . GLN A 1 343 ? 11.258 6.309 27.109 1 96.25 343 GLN A CA 1
ATOM 2515 C C . GLN A 1 343 ? 10.281 5.164 27.375 1 96.25 343 GLN A C 1
ATOM 2517 O O . GLN A 1 343 ? 10.57 4.008 27.062 1 96.25 343 GLN A O 1
ATOM 2522 N N . ALA A 1 344 ? 9.203 5.551 27.938 1 95.75 344 ALA A N 1
ATOM 2523 C CA . ALA A 1 344 ? 8.18 4.547 28.219 1 95.75 344 ALA A CA 1
ATOM 2524 C C . ALA A 1 344 ? 7.684 3.895 26.938 1 95.75 344 ALA A C 1
ATOM 2526 O O . ALA A 1 344 ? 7.496 2.678 26.875 1 95.75 344 ALA A O 1
ATOM 2527 N N . ASN A 1 345 ? 7.445 4.672 25.938 1 95.31 345 ASN A N 1
ATOM 2528 C CA . ASN A 1 345 ? 6.984 4.16 24.656 1 95.31 345 ASN A CA 1
ATOM 2529 C C . ASN A 1 345 ? 8.031 3.271 24 1 95.31 345 ASN A C 1
ATOM 2531 O O . ASN A 1 345 ? 7.703 2.236 23.422 1 95.31 345 ASN A O 1
ATOM 2535 N N . ALA A 1 346 ? 9.281 3.682 24.062 1 95.25 346 ALA A N 1
ATOM 2536 C CA . ALA A 1 346 ? 10.367 2.873 23.516 1 95.25 346 ALA A CA 1
ATOM 2537 C C . ALA A 1 346 ? 10.453 1.523 24.234 1 95.25 346 ALA A C 1
ATOM 2539 O O . ALA A 1 346 ? 10.641 0.489 23.578 1 95.25 346 ALA A O 1
ATOM 2540 N N . SER A 1 347 ? 10.32 1.542 25.531 1 96.56 347 SER A N 1
ATOM 2541 C CA . SER A 1 347 ? 10.359 0.318 26.328 1 96.56 347 SER A CA 1
ATOM 2542 C C . SER A 1 347 ? 9.18 -0.591 26 1 96.56 347 SER A C 1
ATOM 2544 O O . SER A 1 347 ? 9.344 -1.801 25.828 1 96.56 347 SER A O 1
ATOM 2546 N N . ALA A 1 348 ? 8.039 0.027 25.891 1 96.38 348 ALA A N 1
ATOM 2547 C CA . ALA A 1 348 ? 6.855 -0.739 25.5 1 96.38 348 ALA A CA 1
ATOM 2548 C C . ALA A 1 348 ? 7.039 -1.376 24.125 1 96.38 348 ALA A C 1
ATOM 2550 O O . ALA A 1 348 ? 6.688 -2.539 23.922 1 96.38 348 ALA A O 1
ATOM 2551 N N . GLY A 1 349 ? 7.551 -0.637 23.219 1 96.75 349 GLY A N 1
ATOM 2552 C CA . GLY A 1 349 ? 7.809 -1.139 21.875 1 96.75 349 GLY A CA 1
ATOM 2553 C C . GLY A 1 349 ? 8.805 -2.281 21.844 1 96.75 349 GLY A C 1
ATOM 2554 O O . GLY A 1 349 ? 8.648 -3.227 21.062 1 96.75 349 GLY A O 1
ATOM 2555 N N . ALA A 1 350 ? 9.758 -2.207 22.672 1 95.69 350 ALA A N 1
ATOM 2556 C CA . ALA A 1 350 ? 10.789 -3.242 22.75 1 95.69 350 ALA A CA 1
ATOM 2557 C C . ALA A 1 350 ? 10.203 -4.562 23.234 1 95.69 350 ALA A C 1
ATOM 2559 O O . ALA A 1 350 ? 10.695 -5.637 22.891 1 95.69 350 ALA A O 1
ATOM 2560 N N . GLY A 1 351 ? 9.172 -4.484 23.984 1 96.62 351 GLY A N 1
ATOM 2561 C CA . GLY A 1 351 ? 8.547 -5.676 24.531 1 96.62 351 GLY A CA 1
ATOM 2562 C C . GLY A 1 351 ? 7.375 -6.168 23.719 1 96.62 351 GLY A C 1
ATOM 2563 O O . GLY A 1 351 ? 6.781 -7.203 24.031 1 96.62 351 GLY A O 1
ATOM 2564 N N . LEU A 1 352 ? 7.047 -5.453 22.703 1 97.56 352 LEU A N 1
ATOM 2565 C CA . LEU A 1 352 ? 5.898 -5.805 21.875 1 97.56 352 LEU A CA 1
ATOM 2566 C C . LEU A 1 352 ? 6.18 -7.055 21.047 1 97.56 352 LEU A C 1
ATOM 2568 O O . LEU A 1 352 ? 7.266 -7.199 20.484 1 97.56 352 LEU A O 1
ATOM 2572 N N . ARG A 1 353 ? 5.199 -7.992 21 1 97.31 353 ARG A N 1
ATOM 2573 C CA . ARG A 1 353 ? 5.316 -9.188 20.172 1 97.31 353 ARG A CA 1
ATOM 2574 C C . ARG A 1 353 ? 4.902 -8.906 18.734 1 97.31 353 ARG A C 1
ATOM 2576 O O . ARG A 1 353 ? 4.07 -8.031 18.484 1 97.31 353 ARG A O 1
ATOM 2583 N N . ALA A 1 354 ? 5.5 -9.664 17.797 1 97.44 354 ALA A N 1
ATOM 2584 C CA . ALA A 1 354 ? 5.188 -9.508 16.375 1 97.44 354 ALA A CA 1
ATOM 2585 C C . ALA A 1 354 ? 3.705 -9.758 16.109 1 97.44 354 ALA A C 1
ATOM 2587 O O . ALA A 1 354 ? 3.109 -9.109 15.242 1 97.44 354 ALA A O 1
ATOM 2588 N N . VAL A 1 355 ? 3.105 -10.625 16.859 1 96.19 355 VAL A N 1
ATOM 2589 C CA . VAL A 1 355 ? 1.701 -10.969 16.672 1 96.19 355 VAL A CA 1
ATOM 2590 C C . VAL A 1 355 ? 0.826 -9.75 16.953 1 96.19 355 VAL A C 1
ATOM 2592 O O . VAL A 1 355 ? -0.2 -9.555 16.297 1 96.19 355 VAL A O 1
ATOM 2595 N N . GLN A 1 356 ? 1.238 -8.938 17.844 1 96.56 356 GLN A N 1
ATOM 2596 C CA . GLN A 1 356 ? 0.474 -7.738 18.172 1 96.56 356 GLN A CA 1
ATOM 2597 C C . GLN A 1 356 ? 0.535 -6.719 17.047 1 96.56 356 GLN A C 1
ATOM 2599 O O . GLN A 1 356 ? -0.483 -6.129 16.672 1 96.56 356 GLN A O 1
ATOM 2604 N N . LEU A 1 357 ? 1.734 -6.523 16.562 1 96.5 357 LEU A N 1
ATOM 2605 C CA . LEU A 1 357 ? 1.875 -5.629 15.414 1 96.5 357 LEU A CA 1
ATOM 2606 C C . LEU A 1 357 ? 1.137 -6.184 14.203 1 96.5 357 LEU A C 1
ATOM 2608 O O . LEU A 1 357 ? 0.468 -5.438 13.484 1 96.5 357 LEU A O 1
ATOM 2612 N N . PHE A 1 358 ? 1.235 -7.473 13.977 1 96.06 358 PHE A N 1
ATOM 2613 C CA . PHE A 1 358 ? 0.543 -8.125 12.875 1 96.06 358 PHE A CA 1
ATOM 2614 C C . PHE A 1 358 ? -0.964 -7.938 12.992 1 96.06 358 PHE A C 1
ATOM 2616 O O . PHE A 1 358 ? -1.646 -7.699 12 1 96.06 358 PHE A O 1
ATOM 2623 N N . ASP A 1 359 ? -1.458 -8.047 14.156 1 94.75 359 ASP A N 1
ATOM 2624 C CA . ASP A 1 359 ? -2.883 -7.859 14.414 1 94.75 359 ASP A CA 1
ATOM 2625 C C . ASP A 1 359 ? -3.328 -6.445 14.047 1 94.75 359 ASP A C 1
ATOM 2627 O O . ASP A 1 359 ? -4.422 -6.254 13.508 1 94.75 359 ASP A O 1
ATOM 2631 N N . LEU A 1 360 ? -2.549 -5.473 14.359 1 95.88 360 LEU A N 1
ATOM 2632 C CA . LEU A 1 360 ? -2.832 -4.105 13.938 1 95.88 360 LEU A CA 1
ATOM 2633 C C . LEU A 1 360 ? -2.869 -4 12.422 1 95.88 360 LEU A C 1
ATOM 2635 O O . LEU A 1 360 ? -3.783 -3.393 11.859 1 95.88 360 LEU A O 1
ATOM 2639 N N . LEU A 1 361 ? -1.898 -4.582 11.766 1 95.56 361 LEU A N 1
ATOM 2640 C CA . LEU A 1 361 ? -1.828 -4.508 10.312 1 95.56 361 LEU A CA 1
ATOM 2641 C C . LEU A 1 361 ? -3.031 -5.195 9.672 1 95.56 361 LEU A C 1
ATOM 2643 O O . LEU A 1 361 ? -3.562 -4.715 8.672 1 95.56 361 LEU A O 1
ATOM 2647 N N . MET A 1 362 ? -3.484 -6.254 10.273 1 92.69 362 MET A N 1
ATOM 2648 C CA . MET A 1 362 ? -4.684 -6.926 9.789 1 92.69 362 MET A CA 1
ATOM 2649 C C . MET A 1 362 ? -5.922 -6.062 10.008 1 92.69 362 MET A C 1
ATOM 2651 O O . MET A 1 362 ? -6.828 -6.043 9.172 1 92.69 362 MET A O 1
ATOM 2655 N N . ALA A 1 363 ? -5.965 -5.402 11.125 1 93.69 363 ALA A N 1
ATOM 2656 C CA . ALA A 1 363 ? -7.059 -4.469 11.383 1 93.69 363 ALA A CA 1
ATOM 2657 C C . ALA A 1 363 ? -7.082 -3.354 10.344 1 93.69 363 ALA A C 1
ATOM 2659 O O . ALA A 1 363 ? -8.148 -2.918 9.906 1 93.69 363 ALA A O 1
ATOM 2660 N N . VAL A 1 364 ? -5.922 -2.881 9.961 1 95.44 364 VAL A N 1
ATOM 2661 C CA . VAL A 1 364 ? -5.797 -1.847 8.938 1 95.44 364 VAL A CA 1
ATOM 2662 C C . VAL A 1 364 ? -6.348 -2.365 7.613 1 95.44 364 VAL A C 1
ATOM 2664 O O . VAL A 1 364 ? -7.102 -1.668 6.93 1 95.44 364 VAL A O 1
ATOM 2667 N N . GLU A 1 365 ? -5.988 -3.559 7.23 1 92.25 365 GLU A N 1
ATOM 2668 C CA . GLU A 1 365 ? -6.477 -4.141 5.984 1 92.25 365 GLU A CA 1
ATOM 2669 C C . GLU A 1 365 ? -7.996 -4.262 5.992 1 92.25 365 GLU A C 1
ATOM 2671 O O . GLU A 1 365 ? -8.648 -3.994 4.984 1 92.25 365 GLU A O 1
ATOM 2676 N N . ARG A 1 366 ? -8.539 -4.707 7.066 1 91.75 366 ARG A N 1
ATOM 2677 C CA . ARG A 1 366 ? -9.992 -4.801 7.199 1 91.75 366 ARG A CA 1
ATOM 2678 C C . ARG A 1 366 ? -10.641 -3.432 7.066 1 91.75 366 ARG A C 1
ATOM 2680 O O . ARG A 1 366 ? -11.664 -3.287 6.395 1 91.75 366 ARG A O 1
ATOM 2687 N N . LEU A 1 367 ? -10.055 -2.48 7.723 1 95.75 367 LEU A N 1
ATOM 2688 C CA . LEU A 1 367 ? -10.547 -1.11 7.648 1 95.75 367 LEU A CA 1
ATOM 2689 C C . LEU A 1 367 ? -10.562 -0.618 6.203 1 95.75 367 LEU A C 1
ATOM 2691 O O . LEU A 1 367 ? -11.547 -0.019 5.758 1 95.75 367 LEU A O 1
ATOM 2695 N N . ARG A 1 368 ? -9.5 -0.832 5.508 1 95.56 368 ARG A N 1
ATOM 2696 C CA . ARG A 1 368 ? -9.398 -0.433 4.105 1 95.56 368 ARG A CA 1
ATOM 2697 C C . ARG A 1 368 ? -10.539 -1.032 3.283 1 95.56 368 ARG A C 1
ATOM 2699 O O . ARG A 1 368 ? -11.164 -0.335 2.486 1 95.56 368 ARG A O 1
ATOM 2706 N N . SER A 1 369 ? -10.805 -2.283 3.443 1 92.38 369 SER A N 1
ATOM 2707 C CA . SER A 1 369 ? -11.859 -2.965 2.701 1 92.38 369 SER A CA 1
ATOM 2708 C C . SER A 1 369 ? -13.234 -2.402 3.053 1 92.38 369 SER A C 1
ATOM 2710 O O . SER A 1 369 ? -14.047 -2.139 2.164 1 92.38 369 SER A O 1
ATOM 2712 N N . GLU A 1 370 ? -13.453 -2.215 4.34 1 94.62 370 GLU A N 1
ATOM 2713 C CA . GLU A 1 370 ? -14.742 -1.703 4.801 1 94.62 370 GLU A CA 1
ATOM 2714 C C . GLU A 1 370 ? -14.984 -0.28 4.305 1 94.62 370 GLU A C 1
ATOM 2716 O O . GLU A 1 370 ? -16.094 0.067 3.902 1 94.62 370 GLU A O 1
ATOM 2721 N N . LEU A 1 371 ? -13.961 0.51 4.309 1 97.25 371 LEU A N 1
ATOM 2722 C CA . LEU A 1 371 ? -14.086 1.879 3.822 1 97.25 371 LEU A CA 1
ATOM 2723 C C . LEU A 1 371 ? -14.273 1.9 2.309 1 97.25 371 LEU A C 1
ATOM 2725 O O . LEU A 1 371 ? -14.961 2.775 1.777 1 97.25 371 LEU A O 1
ATOM 2729 N N . SER A 1 372 ? -13.586 0.969 1.664 1 95.31 372 SER A N 1
ATOM 2730 C CA . SER A 1 372 ? -13.797 0.864 0.224 1 95.31 372 SER A CA 1
ATOM 2731 C C . SER A 1 372 ? -15.258 0.601 -0.104 1 95.31 372 SER A C 1
ATOM 2733 O O . SER A 1 372 ? -15.805 1.188 -1.039 1 95.31 372 SER A O 1
ATOM 2735 N N . LEU A 1 373 ? -15.898 -0.263 0.67 1 94.19 373 LEU A N 1
ATOM 2736 C CA . LEU A 1 373 ? -17.328 -0.526 0.509 1 94.19 373 LEU A CA 1
ATOM 2737 C C . LEU A 1 373 ? -18.141 0.72 0.824 1 94.19 373 LEU A C 1
ATOM 2739 O O . LEU A 1 373 ? -19.109 1.022 0.125 1 94.19 373 LEU A O 1
ATOM 2743 N N . LEU A 1 374 ? -17.766 1.408 1.82 1 96.69 374 LEU A N 1
ATOM 2744 C CA . LEU A 1 374 ? -18.453 2.627 2.223 1 96.69 374 LEU A CA 1
ATOM 2745 C C . LEU A 1 374 ? -18.359 3.691 1.135 1 96.69 374 LEU A C 1
ATOM 2747 O O . LEU A 1 374 ? -19.359 4.344 0.806 1 96.69 374 LEU A O 1
ATOM 2751 N N . PHE A 1 375 ? -17.188 3.85 0.52 1 96.56 375 PHE A N 1
ATOM 2752 C CA . PHE A 1 375 ? -16.938 4.887 -0.474 1 96.56 375 PHE A CA 1
ATOM 2753 C C . PHE A 1 375 ? -17.562 4.516 -1.813 1 96.56 375 PHE A C 1
ATOM 2755 O O . PHE A 1 375 ? -17.609 5.332 -2.734 1 96.56 375 PHE A O 1
ATOM 2762 N N . ALA A 1 376 ? -18 3.291 -1.912 1 93.44 376 ALA A N 1
ATOM 2763 C CA . ALA A 1 376 ? -18.828 2.926 -3.059 1 93.44 376 ALA A CA 1
ATOM 2764 C C . ALA A 1 376 ? -20.203 3.57 -2.963 1 93.44 376 ALA A C 1
ATOM 2766 O O . ALA A 1 376 ? -20.891 3.754 -3.977 1 93.44 376 ALA A O 1
ATOM 2767 N N . ARG A 1 377 ? -20.578 3.961 -1.771 1 95.69 377 ARG A N 1
ATOM 2768 C CA . ARG A 1 377 ? -21.906 4.535 -1.523 1 95.69 377 ARG A CA 1
ATOM 2769 C C . ARG A 1 377 ? -21.812 6.039 -1.291 1 95.69 377 ARG A C 1
ATOM 2771 O O . ARG A 1 377 ? -22.75 6.777 -1.584 1 95.69 377 ARG A O 1
ATOM 2778 N N . TYR A 1 378 ? -20.703 6.48 -0.743 1 98.19 378 TYR A N 1
ATOM 2779 C CA . TYR A 1 378 ? -20.5 7.887 -0.419 1 98.19 378 TYR A CA 1
ATOM 2780 C C . TYR A 1 378 ? -19.219 8.414 -1.061 1 98.19 378 TYR A C 1
ATOM 2782 O O . TYR A 1 378 ? -18.25 7.664 -1.228 1 98.19 378 TYR A O 1
ATOM 2790 N N . ASP A 1 379 ? -19.219 9.68 -1.373 1 98.31 379 ASP A N 1
ATOM 2791 C CA . ASP A 1 379 ? -18.031 10.305 -1.953 1 98.31 379 ASP A CA 1
ATOM 2792 C C . ASP A 1 379 ? -17.125 10.867 -0.865 1 98.31 379 ASP A C 1
ATOM 2794 O O . ASP A 1 379 ? -15.906 10.93 -1.041 1 98.31 379 ASP A O 1
ATOM 2798 N N . LEU A 1 380 ? -17.766 11.32 0.202 1 98.81 380 LEU A N 1
ATOM 2799 C CA . LEU A 1 380 ? -17.031 11.977 1.277 1 98.81 380 LEU A CA 1
ATOM 2800 C C . LEU A 1 380 ? -17.578 11.555 2.641 1 98.81 380 LEU A C 1
ATOM 2802 O O . LEU A 1 380 ? -18.75 11.211 2.77 1 98.81 380 LEU A O 1
ATOM 2806 N N . LEU A 1 381 ? -16.672 11.609 3.576 1 98.81 381 LEU A N 1
ATOM 2807 C CA . LEU A 1 381 ? -17.031 11.594 4.984 1 98.81 381 LEU A CA 1
ATOM 2808 C C . LEU A 1 381 ? -16.844 12.969 5.617 1 98.81 381 LEU A C 1
ATOM 2810 O O . LEU A 1 381 ? -15.859 13.656 5.32 1 98.81 381 LEU A O 1
ATOM 2814 N N . LEU A 1 382 ? -17.734 13.336 6.43 1 98.94 382 LEU A N 1
ATOM 2815 C CA . LEU A 1 382 ? -17.625 14.539 7.254 1 98.94 382 LEU A CA 1
ATOM 2816 C C . LEU A 1 382 ? -17.609 14.18 8.734 1 98.94 382 LEU A C 1
ATOM 2818 O O . LEU A 1 382 ? -18.531 13.539 9.234 1 98.94 382 LEU A O 1
ATOM 2822 N N . THR A 1 383 ? -16.578 14.516 9.398 1 98.88 383 THR A N 1
ATOM 2823 C CA . THR A 1 383 ? -16.406 14.273 10.828 1 98.88 383 THR A CA 1
ATOM 2824 C C . THR A 1 383 ? -15.844 15.508 11.523 1 98.88 383 THR A C 1
ATOM 2826 O O . THR A 1 383 ? -15.367 16.438 10.867 1 98.88 383 THR A O 1
ATOM 2829 N N . PRO A 1 384 ? -15.961 15.547 12.906 1 98.62 384 PRO A N 1
ATOM 2830 C CA . PRO A 1 384 ? -15.062 16.484 13.578 1 98.62 384 PRO A CA 1
ATOM 2831 C C . PRO A 1 384 ? -13.594 16.219 13.281 1 98.62 384 PRO A C 1
ATOM 2833 O O . PRO A 1 384 ? -13.219 15.094 12.961 1 98.62 384 PRO A O 1
ATOM 2836 N N . ALA A 1 385 ? -12.781 17.219 13.32 1 98.56 385 ALA A N 1
ATOM 2837 C CA . ALA A 1 385 ? -11.336 17.031 13.18 1 98.56 385 ALA A CA 1
ATOM 2838 C C . ALA A 1 385 ? -10.695 16.703 14.516 1 98.56 385 ALA A C 1
ATOM 2840 O O . ALA A 1 385 ? -9.609 16.109 14.562 1 98.56 385 ALA A O 1
ATOM 2841 N N . ALA A 1 386 ? -11.273 17.062 15.578 1 98.31 386 ALA A N 1
ATOM 2842 C CA . ALA A 1 386 ? -10.867 16.781 16.953 1 98.31 386 ALA A CA 1
ATOM 2843 C C . ALA A 1 386 ? -12.078 16.562 17.859 1 98.31 386 ALA A C 1
ATOM 2845 O O . ALA A 1 386 ? -13.148 17.109 17.609 1 98.31 386 ALA A O 1
ATOM 2846 N N . ALA A 1 387 ? -11.867 15.766 18.922 1 98.31 387 ALA A N 1
ATOM 2847 C CA . ALA A 1 387 ? -12.984 15.43 19.797 1 98.31 387 ALA A CA 1
ATOM 2848 C C . ALA A 1 387 ? -13.078 16.406 20.984 1 98.31 387 ALA A C 1
ATOM 2850 O O . ALA A 1 387 ? -14.094 16.453 21.672 1 98.31 387 ALA A O 1
ATOM 2851 N N . ALA A 1 388 ? -12.008 17.188 21.125 1 98.12 388 ALA A N 1
ATOM 2852 C CA . ALA A 1 388 ? -11.938 18.109 22.266 1 98.12 388 ALA A CA 1
ATOM 2853 C C . ALA A 1 388 ? -11.445 19.484 21.844 1 98.12 388 ALA A C 1
ATOM 2855 O O . ALA A 1 388 ? -10.734 19.609 20.844 1 98.12 388 ALA A O 1
ATOM 2856 N N . LEU A 1 389 ? -11.883 20.453 22.625 1 97.69 389 LEU A N 1
ATOM 2857 C CA . LEU A 1 389 ? -11.25 21.766 22.516 1 97.69 389 LEU A CA 1
ATOM 2858 C C . LEU A 1 389 ? -9.836 21.734 23.078 1 97.69 389 LEU A C 1
ATOM 2860 O O . LEU A 1 389 ? -9.453 20.781 23.75 1 97.69 389 LEU A O 1
ATOM 2864 N N . PRO A 1 390 ? -9.031 22.781 22.688 1 97.94 390 PRO A N 1
ATOM 2865 C CA . PRO A 1 390 ? -7.684 22.828 23.25 1 97.94 390 PRO A CA 1
ATOM 2866 C C . PRO A 1 390 ? -7.676 22.734 24.781 1 97.94 390 PRO A C 1
ATOM 2868 O O . PRO A 1 390 ? -8.594 23.234 25.438 1 97.94 390 PRO A O 1
ATOM 2871 N N . TRP A 1 391 ? -6.75 22.078 25.328 1 97.69 391 TRP A N 1
ATOM 2872 C CA . TRP A 1 391 ? -6.523 21.891 26.766 1 97.69 391 TRP A CA 1
ATOM 2873 C C . TRP A 1 391 ? -5.199 22.531 27.188 1 97.69 391 TRP A C 1
ATOM 2875 O O . TRP A 1 391 ? -4.469 23.062 26.359 1 97.69 391 TRP A O 1
ATOM 2885 N N . PRO A 1 392 ? -4.887 22.562 28.469 1 97.38 392 PRO A N 1
ATOM 2886 C CA . PRO A 1 392 ? -3.656 23.25 28.891 1 97.38 392 PRO A CA 1
ATOM 2887 C C . PRO A 1 392 ? -2.422 22.734 28.141 1 97.38 392 PRO A C 1
ATOM 2889 O O . PRO A 1 392 ? -2.234 21.531 28 1 97.38 392 PRO A O 1
ATOM 2892 N N . ALA A 1 393 ? -1.582 23.656 27.719 1 97.31 393 ALA A N 1
ATOM 2893 C CA . ALA A 1 393 ? -0.542 23.422 26.719 1 97.31 393 ALA A CA 1
ATOM 2894 C C . ALA A 1 393 ? 0.492 22.422 27.234 1 97.31 393 ALA A C 1
ATOM 2896 O O . ALA A 1 393 ? 1.111 21.703 26.438 1 97.31 393 ALA A O 1
ATOM 2897 N N . ALA A 1 394 ? 0.635 22.328 28.5 1 93.25 394 ALA A N 1
ATOM 2898 C CA . ALA A 1 394 ? 1.692 21.5 29.047 1 93.25 394 ALA A CA 1
ATOM 2899 C C . ALA A 1 394 ? 1.172 20.094 29.375 1 93.25 394 ALA A C 1
ATOM 2901 O O . ALA A 1 394 ? 1.929 19.234 29.828 1 93.25 394 ALA A O 1
ATOM 2902 N N . GLN A 1 395 ? -0.159 19.875 29.094 1 95.12 395 GLN A N 1
ATOM 2903 C CA . GLN A 1 395 ? -0.753 18.562 29.312 1 95.12 395 GLN A CA 1
ATOM 2904 C C . GLN A 1 395 ? -0.853 17.781 28 1 95.12 395 GLN A C 1
ATOM 2906 O O . GLN A 1 395 ? -1.202 18.344 26.969 1 95.12 395 GLN A O 1
ATOM 2911 N N . SER A 1 396 ? -0.574 16.562 28.156 1 94.88 396 SER A N 1
ATOM 2912 C CA . SER A 1 396 ? -0.477 15.742 26.938 1 94.88 396 SER A CA 1
ATOM 2913 C C . SER A 1 396 ? -1.847 15.523 26.312 1 94.88 396 SER A C 1
ATOM 2915 O O . SER A 1 396 ? -1.953 15.344 25.094 1 94.88 396 SER A O 1
ATOM 2917 N N . HIS A 1 397 ? -2.842 15.477 27.062 1 95.38 397 HIS A N 1
ATOM 2918 C CA . HIS A 1 397 ? -4.199 15.188 26.609 1 95.38 397 HIS A CA 1
ATOM 2919 C C . HIS A 1 397 ? -5.23 15.602 27.641 1 95.38 397 HIS A C 1
ATOM 2921 O O . HIS A 1 397 ? -4.895 15.773 28.828 1 95.38 397 HIS A O 1
ATOM 2927 N N . PRO A 1 398 ? -6.441 15.898 27.172 1 95.62 398 PRO A N 1
ATOM 2928 C CA . PRO A 1 398 ? -7.504 16.094 28.156 1 95.62 398 PRO A CA 1
ATOM 2929 C C . PRO A 1 398 ? -7.996 14.773 28.75 1 95.62 398 PRO A C 1
ATOM 2931 O O . PRO A 1 398 ? -8.461 13.891 28.016 1 95.62 398 PRO A O 1
ATOM 2934 N N . PRO A 1 399 ? -7.941 14.586 30 1 92.62 399 PRO A N 1
ATOM 2935 C CA . PRO A 1 399 ? -8.367 13.32 30.594 1 92.62 399 PRO A CA 1
ATOM 2936 C C . PRO A 1 399 ? -9.867 13.078 30.453 1 92.62 399 PRO A C 1
ATOM 2938 O O . PRO A 1 399 ? -10.32 11.922 30.5 1 92.62 399 PRO A O 1
ATOM 2941 N N . VAL A 1 400 ? -10.594 14.18 30.328 1 95.12 400 VAL A N 1
ATOM 2942 C CA . VAL A 1 400 ? -12.047 14.094 30.25 1 95.12 400 VAL A CA 1
ATOM 2943 C C . VAL A 1 400 ? -12.539 14.922 29.062 1 95.12 400 VAL A C 1
ATOM 2945 O O . VAL A 1 400 ? -12 15.992 28.766 1 95.12 400 VAL A O 1
ATOM 2948 N N . ILE A 1 401 ? -13.5 14.359 28.359 1 96.44 401 ILE A N 1
ATOM 2949 C CA . ILE A 1 401 ? -14.234 15.039 27.297 1 96.44 401 ILE A CA 1
ATOM 2950 C C . ILE A 1 401 ? -15.734 14.867 27.516 1 96.44 401 ILE A C 1
ATOM 2952 O O . ILE A 1 401 ? -16.234 13.742 27.609 1 96.44 401 ILE A O 1
ATOM 2956 N N . GLU A 1 402 ? -16.422 15.969 27.578 1 94.56 402 GLU A N 1
ATOM 2957 C CA . GLU A 1 402 ? -17.859 15.953 27.812 1 94.56 402 GLU A CA 1
ATOM 2958 C C . GLU A 1 402 ? -18.219 15.102 29.016 1 94.56 402 GLU A C 1
ATOM 2960 O O . GLU A 1 402 ? -19.125 14.266 28.938 1 94.56 402 GLU A O 1
ATOM 2965 N N . GLY A 1 403 ? -17.422 15.219 30.031 1 93.56 403 GLY A N 1
ATOM 2966 C CA . GLY A 1 403 ? -17.703 14.586 31.297 1 93.56 403 GLY A CA 1
ATOM 2967 C C . GLY A 1 403 ? -17.344 13.109 31.328 1 93.56 403 GLY A C 1
ATOM 2968 O O . GLY A 1 403 ? -17.562 12.43 32.344 1 93.56 403 GLY A O 1
ATOM 2969 N N . ARG A 1 404 ? -16.75 12.594 30.328 1 94.06 404 ARG A N 1
ATOM 2970 C CA . ARG A 1 404 ? -16.406 11.18 30.25 1 94.06 404 ARG A CA 1
ATOM 2971 C C . ARG A 1 404 ? -14.898 10.992 30.109 1 94.06 404 ARG A C 1
ATOM 2973 O O . ARG A 1 404 ? -14.234 11.781 29.438 1 94.06 404 ARG A O 1
ATOM 2980 N N . GLU A 1 405 ? -14.477 9.969 30.672 1 93 405 GLU A N 1
ATOM 2981 C CA . GLU A 1 405 ? -13.062 9.641 30.516 1 93 405 GLU A CA 1
ATOM 2982 C C . GLU A 1 405 ? -12.711 9.391 29.047 1 93 405 GLU A C 1
ATOM 2984 O O . GLU A 1 405 ? -13.445 8.711 28.344 1 93 405 GLU A O 1
ATOM 2989 N N . ALA A 1 406 ? -11.688 9.938 28.516 1 89.56 406 ALA A N 1
ATOM 2990 C CA . ALA A 1 406 ? -11.383 9.836 27.094 1 89.56 406 ALA A CA 1
ATOM 2991 C C . ALA A 1 406 ? -10.039 9.148 26.859 1 89.56 406 ALA A C 1
ATOM 2993 O O . ALA A 1 406 ? -9.805 8.57 25.797 1 89.56 406 ALA A O 1
ATOM 2994 N N . GLY A 1 407 ? -9.133 8.984 27.828 1 85.19 407 GLY A N 1
ATOM 2995 C CA . GLY A 1 407 ? -7.812 8.398 27.672 1 85.19 407 GLY A CA 1
ATOM 2996 C C . GLY A 1 407 ? -6.848 9.305 26.922 1 85.19 407 GLY A C 1
ATOM 2997 O O . GLY A 1 407 ? -7.199 10.43 26.562 1 85.19 407 GLY A O 1
ATOM 2998 N N . PRO A 1 408 ? -5.66 8.75 26.609 1 87.06 408 PRO A N 1
ATOM 2999 C CA . PRO A 1 408 ? -4.594 9.586 26.047 1 87.06 408 PRO A CA 1
ATOM 3000 C C . PRO A 1 408 ? -4.832 9.945 24.578 1 87.06 408 PRO A C 1
ATOM 3002 O O . PRO A 1 408 ? -4.297 10.945 24.094 1 87.06 408 PRO A O 1
ATOM 3005 N N . ARG A 1 409 ? -5.684 9.195 23.953 1 89.81 409 ARG A N 1
ATOM 3006 C CA . ARG A 1 409 ? -5.875 9.469 22.531 1 89.81 409 ARG A CA 1
ATOM 3007 C C . ARG A 1 409 ? -7.332 9.797 22.219 1 89.81 409 ARG A C 1
ATOM 3009 O O . ARG A 1 409 ? -7.723 9.883 21.062 1 89.81 409 ARG A O 1
ATOM 3016 N N . GLY A 1 410 ? -8.117 10.039 23.219 1 93.88 410 GLY A N 1
ATOM 3017 C CA . GLY A 1 410 ? -9.523 10.344 23.031 1 93.88 410 GLY A CA 1
ATOM 3018 C C . GLY A 1 410 ? -9.758 11.57 22.172 1 93.88 410 GLY A C 1
ATOM 3019 O O . GLY A 1 410 ? -10.672 11.586 21.344 1 93.88 410 GLY A O 1
ATOM 3020 N N . HIS A 1 411 ? -8.93 12.586 22.328 1 96.06 411 HIS A N 1
ATOM 3021 C CA . HIS A 1 411 ? -9.055 13.828 21.562 1 96.06 411 HIS A CA 1
ATOM 3022 C C . HIS A 1 41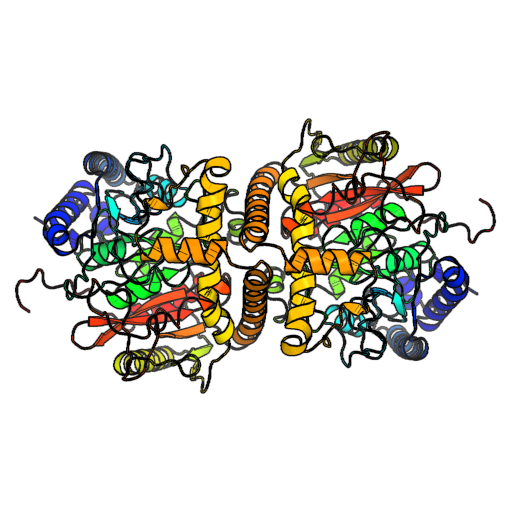1 ? -8.781 13.609 20.078 1 96.06 411 HIS A C 1
ATOM 3024 O O . HIS A 1 411 ? -9.18 14.422 19.25 1 96.06 411 HIS A O 1
ATOM 3030 N N . ALA A 1 412 ? -8.141 12.5 19.766 1 96.94 412 ALA A N 1
ATOM 3031 C CA . ALA A 1 412 ? -7.629 12.258 18.422 1 96.94 412 ALA A CA 1
ATOM 3032 C C . ALA A 1 412 ? -8.383 11.117 17.75 1 96.94 412 ALA A C 1
ATOM 3034 O O . ALA A 1 412 ? -7.906 10.547 16.766 1 96.94 412 ALA A O 1
ATOM 3035 N N . VAL A 1 413 ? -9.578 10.797 18.188 1 97 413 VAL A N 1
ATOM 3036 C CA . VAL A 1 413 ? -10.273 9.586 17.781 1 97 413 VAL A CA 1
ATOM 3037 C C . VAL A 1 413 ? -10.68 9.672 16.312 1 97 413 VAL A C 1
ATOM 3039 O O . VAL A 1 413 ? -10.812 8.648 15.641 1 97 413 VAL A O 1
ATOM 3042 N N . PHE A 1 414 ? -10.695 10.844 15.68 1 98.31 414 PHE A N 1
ATOM 3043 C CA . PHE A 1 414 ? -11.336 11.031 14.383 1 98.31 414 PHE A CA 1
ATOM 3044 C C . PHE A 1 414 ? -10.305 11.008 13.266 1 98.31 414 PHE A C 1
ATOM 3046 O O . PHE A 1 414 ? -10.656 11.133 12.086 1 98.31 414 PHE A O 1
ATOM 3053 N N . THR A 1 415 ? -9.008 10.805 13.562 1 98.19 415 THR A N 1
ATOM 3054 C CA . THR A 1 415 ? -8.094 11.195 12.492 1 98.19 415 THR A CA 1
ATOM 3055 C C . THR A 1 415 ? -7.234 10.016 12.055 1 98.19 415 THR A C 1
ATOM 3057 O O . THR A 1 415 ? -6.906 9.883 10.875 1 98.19 415 THR A O 1
ATOM 3060 N N . ALA A 1 416 ? -6.91 9.07 12.93 1 97.5 416 ALA A N 1
ATOM 3061 C CA . ALA A 1 416 ? -5.938 8.031 12.617 1 97.5 416 ALA A CA 1
ATOM 3062 C C . ALA A 1 416 ? -6.449 7.109 11.516 1 97.5 416 ALA A C 1
ATOM 3064 O O . ALA A 1 416 ? -5.664 6.582 10.719 1 97.5 416 ALA A O 1
ATOM 3065 N N . PHE A 1 417 ? -7.797 6.91 11.406 1 98 417 PHE A N 1
ATOM 3066 C CA . PHE A 1 417 ? -8.359 5.984 10.43 1 98 417 PHE A CA 1
ATOM 3067 C C . PHE A 1 417 ? -8.016 6.41 9.016 1 98 417 PHE A C 1
ATOM 3069 O O . PHE A 1 417 ? -7.797 5.57 8.141 1 98 417 PHE A O 1
ATOM 3076 N N . ALA A 1 418 ? -7.918 7.707 8.75 1 98.56 418 ALA A N 1
ATOM 3077 C CA . ALA A 1 418 ? -7.602 8.203 7.414 1 98.56 418 ALA A CA 1
ATOM 3078 C C . ALA A 1 418 ? -6.16 7.875 7.035 1 98.56 418 ALA A C 1
ATOM 3080 O O . ALA A 1 418 ? -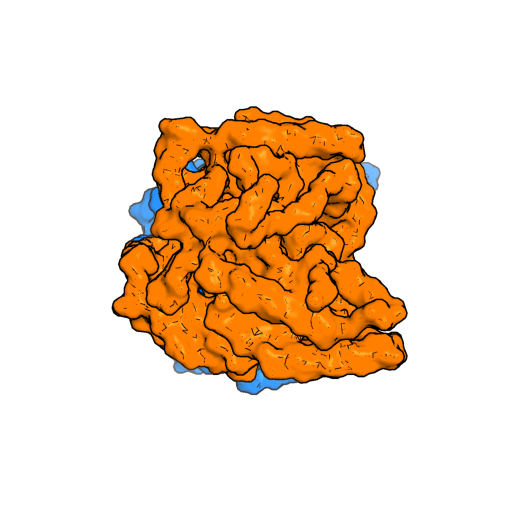5.871 7.574 5.875 1 98.56 418 ALA A O 1
ATOM 3081 N N . ASN A 1 419 ? -5.258 7.98 8.008 1 98.06 419 ASN A N 1
ATOM 3082 C CA . ASN A 1 419 ? -3.873 7.578 7.777 1 98.06 419 ASN A CA 1
ATOM 3083 C C . ASN A 1 419 ? -3.758 6.078 7.535 1 98.06 419 ASN A C 1
ATOM 3085 O O . ASN A 1 419 ? -3.137 5.648 6.559 1 98.06 419 ASN A O 1
ATOM 3089 N N . ALA A 1 420 ? -4.43 5.359 8.414 1 97.69 420 ALA A N 1
ATOM 3090 C CA . ALA A 1 420 ? -4.371 3.902 8.328 1 97.69 420 ALA A CA 1
ATOM 3091 C C . ALA A 1 420 ? -4.875 3.418 6.969 1 97.69 420 ALA A C 1
ATOM 3093 O O . ALA A 1 420 ? -4.266 2.543 6.348 1 97.69 420 ALA A O 1
ATOM 3094 N N . ALA A 1 421 ? -5.883 4.039 6.504 1 97.5 421 ALA A N 1
ATOM 3095 C CA . ALA A 1 421 ? -6.535 3.557 5.289 1 97.5 421 ALA A CA 1
ATOM 3096 C C . ALA A 1 421 ? -6.012 4.289 4.055 1 97.5 421 ALA A C 1
ATOM 3098 O O . ALA A 1 421 ? -6.48 4.055 2.941 1 97.5 421 ALA A O 1
ATOM 3099 N N . GLY A 1 422 ? -5.055 5.207 4.199 1 97.19 422 GLY A N 1
ATOM 3100 C CA . GLY A 1 422 ? -4.457 5.914 3.078 1 97.19 422 GLY A CA 1
ATOM 3101 C C . GLY A 1 422 ? -5.41 6.891 2.414 1 97.19 422 GLY A C 1
ATOM 3102 O O . GLY A 1 422 ? -5.391 7.051 1.192 1 97.19 422 GLY A O 1
ATOM 3103 N N . LEU A 1 423 ? -6.23 7.555 3.17 1 98.44 423 LEU A N 1
ATOM 3104 C CA . LEU A 1 423 ? -7.246 8.453 2.631 1 98.44 423 LEU A CA 1
ATOM 3105 C C . LEU A 1 423 ? -6.762 9.898 2.664 1 98.44 423 LEU A C 1
ATOM 3107 O O . LEU A 1 423 ? -6.09 10.312 3.609 1 98.44 423 LEU A O 1
ATOM 3111 N N . PRO A 1 424 ? -7.098 10.641 1.589 1 98.69 424 PRO A N 1
ATOM 3112 C CA . PRO A 1 424 ? -6.926 12.086 1.752 1 98.69 424 PRO A CA 1
ATOM 3113 C C . PRO A 1 424 ? -7.965 12.703 2.691 1 98.69 424 PRO A C 1
ATOM 3115 O O . PRO A 1 424 ? -9.102 12.227 2.76 1 98.69 424 PRO A O 1
ATOM 3118 N N . ALA A 1 425 ? -7.543 13.688 3.377 1 98.94 425 ALA A N 1
ATOM 3119 C CA . ALA A 1 425 ? -8.406 14.383 4.332 1 98.94 425 ALA A CA 1
ATOM 3120 C C . ALA A 1 425 ? -7.988 15.844 4.48 1 98.94 425 ALA A C 1
ATOM 3122 O O . ALA A 1 425 ? -6.848 16.203 4.184 1 98.94 425 ALA A O 1
ATOM 3123 N N . ILE A 1 426 ? -8.953 16.656 4.891 1 98.94 426 ILE A N 1
ATOM 3124 C CA . ILE A 1 426 ? -8.672 18.078 5.074 1 98.94 426 ILE A CA 1
ATOM 3125 C C . ILE A 1 426 ? -9.477 18.609 6.254 1 98.94 426 ILE A C 1
ATOM 3127 O O . ILE A 1 426 ? -10.633 18.234 6.445 1 98.94 426 ILE A O 1
ATOM 3131 N N . SER A 1 427 ? -8.812 19.328 7.098 1 98.75 427 SER A N 1
ATOM 3132 C CA . SER A 1 427 ? -9.492 20.094 8.141 1 98.75 427 SER A CA 1
ATOM 3133 C C . SER A 1 427 ? -9.797 21.516 7.68 1 98.75 427 SER A C 1
ATOM 3135 O O . SER A 1 427 ? -8.953 22.156 7.066 1 98.75 427 SER A O 1
ATOM 3137 N N . LEU A 1 428 ? -11.023 21.953 7.918 1 98 428 LEU A N 1
ATOM 3138 C CA . LEU A 1 428 ? -11.484 23.297 7.602 1 98 428 LEU A CA 1
ATOM 3139 C C . LEU A 1 428 ? -12.086 23.969 8.828 1 98 428 LEU A C 1
ATOM 3141 O O . LEU A 1 428 ? -12.758 23.312 9.633 1 98 428 LEU A O 1
ATOM 3145 N N . PRO A 1 429 ? -11.859 25.266 8.914 1 97.06 429 PRO A N 1
ATOM 3146 C CA . PRO A 1 429 ? -12.594 25.969 9.969 1 97.06 429 PRO A CA 1
ATOM 3147 C C . PRO A 1 429 ? -14.109 25.906 9.781 1 97.06 429 PRO A C 1
ATOM 3149 O O . PRO A 1 429 ? -14.602 26.078 8.664 1 97.06 429 PRO A O 1
ATOM 3152 N N . CYS A 1 430 ? -14.828 25.656 10.898 1 96.06 430 CYS A N 1
ATOM 3153 C CA . CYS A 1 430 ? -16.281 25.594 10.734 1 96.06 430 CYS A CA 1
ATOM 3154 C C . CYS A 1 430 ? -16.984 26.391 11.828 1 96.06 430 CYS A C 1
ATOM 3156 O O . CYS A 1 430 ? -18.203 26.344 11.938 1 96.06 430 CYS A O 1
ATOM 3158 N N . GLY A 1 431 ? -16.219 27.062 12.633 1 95.5 431 GLY A N 1
ATOM 3159 C CA . GLY A 1 431 ? -16.797 27.906 13.672 1 95.5 431 GLY A CA 1
ATOM 3160 C C . GLY A 1 431 ? -15.883 28.094 14.867 1 95.5 431 GLY A C 1
ATOM 3161 O O . GLY A 1 431 ? -14.672 27.844 14.781 1 95.5 431 GLY A O 1
ATOM 3162 N N . GLU A 1 432 ? -16.438 28.719 15.906 1 94.94 432 GLU A N 1
ATOM 3163 C CA . GLU A 1 432 ? -15.703 28.938 17.141 1 94.94 432 GLU A CA 1
ATOM 3164 C C . GLU A 1 432 ? -16.547 28.562 18.359 1 94.94 432 GLU A C 1
ATOM 3166 O O . GLU A 1 432 ? -17.766 28.656 18.328 1 94.94 432 GLU A O 1
ATOM 3171 N N . ALA A 1 433 ? -15.859 28.078 19.297 1 95.19 433 ALA A N 1
ATOM 3172 C CA . ALA A 1 433 ? -16.438 27.828 20.609 1 95.19 433 ALA A CA 1
ATOM 3173 C C . ALA A 1 433 ? -15.594 28.453 21.719 1 95.19 433 ALA A C 1
ATOM 3175 O O . ALA A 1 433 ? -14.414 28.125 21.875 1 95.19 433 ALA A O 1
ATOM 3176 N N . GLU A 1 434 ? -16.203 29.391 22.484 1 92.5 434 GLU A N 1
ATOM 3177 C CA . GLU A 1 434 ? -15.516 30.094 23.547 1 92.5 434 GLU A CA 1
ATOM 3178 C C . GLU A 1 434 ? -14.273 30.812 23.031 1 92.5 434 GLU A C 1
ATOM 3180 O O . GLU A 1 434 ? -13.203 30.734 23.641 1 92.5 434 GLU A O 1
ATOM 3185 N N . GLY A 1 435 ? -14.398 31.297 21.906 1 91.81 435 GLY A N 1
ATOM 3186 C CA . GLY A 1 435 ? -13.32 32.094 21.328 1 91.81 435 GLY A CA 1
ATOM 3187 C C . GLY A 1 435 ? -12.242 31.25 20.688 1 91.81 435 GLY A C 1
ATOM 3188 O O . GLY A 1 435 ? -11.25 31.781 20.172 1 91.81 435 GLY A O 1
ATOM 3189 N N . LEU A 1 436 ? -12.383 29.969 20.688 1 95.38 436 LEU A N 1
ATOM 3190 C CA . LEU A 1 436 ? -11.414 29.047 20.094 1 95.38 436 LEU A CA 1
ATOM 3191 C C . LEU A 1 436 ? -11.945 28.469 18.797 1 95.38 436 LEU A C 1
ATOM 3193 O O . LEU A 1 436 ? -13.109 28.062 18.719 1 95.38 436 LEU A O 1
ATOM 3197 N N . PRO A 1 437 ? -11.133 28.469 17.812 1 96.19 437 PRO A N 1
ATOM 3198 C CA . PRO A 1 437 ? -11.586 27.906 16.531 1 96.19 437 PRO A CA 1
ATOM 3199 C C . PRO A 1 437 ? -11.906 26.406 16.625 1 96.19 437 PRO A C 1
ATOM 3201 O O . PRO A 1 437 ? -11.289 25.688 17.422 1 96.19 437 PRO A O 1
ATOM 3204 N N . VAL A 1 438 ? -12.836 25.953 15.883 1 97.12 438 VAL A N 1
ATOM 3205 C CA . VAL A 1 438 ? -13.211 24.547 15.719 1 97.12 438 VAL A CA 1
ATOM 3206 C C . VAL A 1 438 ? -13.18 24.172 14.234 1 97.12 438 VAL A C 1
ATOM 3208 O O . VAL A 1 438 ? -13.586 24.969 13.383 1 97.12 438 VAL A O 1
ATOM 3211 N N . GLY A 1 439 ? -12.594 23 13.984 1 97.62 439 GLY A N 1
ATOM 3212 C CA . GLY A 1 439 ? -12.516 22.562 12.602 1 97.62 439 GLY A CA 1
ATOM 3213 C C . GLY A 1 439 ? -13.32 21.312 12.32 1 97.62 439 GLY A C 1
ATOM 3214 O O . GLY A 1 439 ? -13.484 20.453 13.203 1 97.62 439 GLY A O 1
ATOM 3215 N N . LEU A 1 440 ? -13.883 21.188 11.094 1 98.5 440 LEU A N 1
ATOM 3216 C CA . LEU A 1 440 ? -14.422 19.953 10.562 1 98.5 440 LEU A CA 1
ATOM 3217 C C . LEU A 1 440 ? -13.375 19.203 9.734 1 98.5 440 LEU A C 1
ATOM 3219 O O . LEU A 1 440 ? -12.344 19.781 9.375 1 98.5 440 LEU A O 1
ATOM 3223 N N . GLN A 1 441 ? -13.625 17.922 9.5 1 98.88 441 GLN A N 1
ATOM 3224 C CA . GLN A 1 441 ? -12.789 17.094 8.625 1 98.88 441 GLN A CA 1
ATOM 3225 C C . GLN A 1 441 ? -13.609 16.516 7.484 1 98.88 441 GLN A C 1
ATOM 3227 O O . GLN A 1 441 ? -14.672 15.938 7.711 1 98.88 441 GLN A O 1
ATOM 3232 N N . LEU A 1 442 ? -13.156 16.734 6.281 1 98.94 442 LEU A N 1
ATOM 3233 C CA . LEU A 1 442 ? -13.641 15.992 5.121 1 98.94 442 LEU A CA 1
ATOM 3234 C C . LEU A 1 442 ? -12.633 14.93 4.699 1 98.94 442 LEU A C 1
ATOM 3236 O O . LEU A 1 442 ? -11.422 15.172 4.723 1 98.94 442 LEU A O 1
ATOM 3240 N N . VAL A 1 443 ? -13.133 13.742 4.406 1 98.88 443 VAL A N 1
ATOM 3241 C CA . VAL A 1 443 ? -12.305 12.617 3.99 1 98.88 443 VAL A CA 1
ATOM 3242 C C . VAL A 1 443 ? -12.852 12.023 2.693 1 98.88 443 VAL A C 1
ATOM 3244 O O . VAL A 1 443 ? -14.07 11.875 2.539 1 98.88 443 VAL A O 1
ATOM 3247 N N . ALA A 1 444 ? -12.008 11.781 1.75 1 98.69 444 ALA A N 1
ATOM 3248 C CA . ALA A 1 444 ? -12.414 11.148 0.496 1 98.69 444 ALA A CA 1
ATOM 3249 C C . ALA A 1 444 ? -11.734 9.797 0.318 1 98.69 444 ALA A C 1
ATOM 3251 O O . ALA A 1 444 ? -10.953 9.375 1.166 1 98.69 444 ALA A O 1
ATOM 3252 N N . ALA A 1 445 ? -12.141 9.047 -0.719 1 97.31 445 ALA A N 1
ATOM 3253 C CA . ALA A 1 445 ? -11.531 7.766 -1.052 1 97.31 445 ALA A CA 1
ATOM 3254 C C . ALA A 1 445 ? -10.07 7.941 -1.468 1 97.31 445 ALA A C 1
ATOM 3256 O O . ALA A 1 445 ? -9.625 9.062 -1.745 1 97.31 445 ALA A O 1
ATOM 3257 N N . PRO A 1 446 ? -9.281 6.832 -1.452 1 96.19 446 PRO A N 1
ATOM 3258 C CA . PRO A 1 446 ? -7.875 6.926 -1.851 1 96.19 446 PRO A CA 1
ATOM 3259 C C . PRO A 1 446 ? -7.695 7.555 -3.23 1 96.19 446 PRO A C 1
ATOM 3261 O O . PRO A 1 446 ? -8.414 7.203 -4.172 1 96.19 446 PRO A O 1
ATOM 3264 N N . ALA A 1 447 ? -6.82 8.539 -3.311 1 95.62 447 ALA A N 1
ATOM 3265 C CA . ALA A 1 447 ? -6.391 9.188 -4.547 1 95.62 447 ALA A CA 1
ATOM 3266 C C . ALA A 1 447 ? -7.461 10.148 -5.066 1 95.62 447 ALA A C 1
ATOM 3268 O O . ALA A 1 447 ? -7.398 10.594 -6.211 1 95.62 447 ALA A O 1
ATOM 3269 N N . GLU A 1 448 ? -8.453 10.43 -4.238 1 97 448 GLU A N 1
ATOM 3270 C CA . GLU A 1 448 ? -9.477 11.398 -4.621 1 97 448 GLU A CA 1
ATOM 3271 C C . GLU A 1 448 ? -9.188 12.766 -4.016 1 97 448 GLU A C 1
ATOM 3273 O O . GLU A 1 448 ? -10.102 13.445 -3.541 1 97 448 GLU A O 1
ATOM 3278 N N . ASP A 1 449 ? -7.941 13.125 -4.062 1 98.56 449 ASP A N 1
ATOM 3279 C CA . ASP A 1 449 ? -7.48 14.391 -3.502 1 98.56 449 ASP A CA 1
ATOM 3280 C C . ASP A 1 449 ? -8.141 15.57 -4.199 1 98.56 449 ASP A C 1
ATOM 3282 O O . ASP A 1 449 ? -8.555 16.531 -3.547 1 98.56 449 ASP A O 1
ATOM 3286 N N . ALA A 1 450 ? -8.273 15.492 -5.5 1 98.38 450 ALA A N 1
ATOM 3287 C CA . ALA A 1 450 ? -8.82 16.609 -6.277 1 98.38 450 ALA A CA 1
ATOM 3288 C C . ALA A 1 450 ? -10.273 16.875 -5.906 1 98.38 450 ALA A C 1
ATOM 3290 O O . ALA A 1 450 ? -10.672 18.016 -5.727 1 98.38 450 ALA A O 1
ATOM 3291 N N . LEU A 1 451 ? -11.047 15.828 -5.777 1 98.31 451 LEU A N 1
ATOM 3292 C CA . LEU A 1 451 ? -12.445 15.977 -5.383 1 98.31 451 LEU A CA 1
ATOM 3293 C C . LEU A 1 451 ? -12.562 16.578 -3.988 1 98.31 451 LEU A C 1
ATOM 3295 O O . LEU A 1 451 ? -13.367 17.484 -3.764 1 98.31 451 LEU A O 1
ATOM 3299 N N . LEU A 1 452 ? -11.75 16.031 -3.127 1 98.75 452 LEU A N 1
ATOM 3300 C CA . LEU A 1 452 ? -11.727 16.516 -1.751 1 98.75 452 LEU A CA 1
ATOM 3301 C C . LEU A 1 452 ? -11.461 18.016 -1.711 1 98.75 452 LEU A C 1
ATOM 3303 O O . LEU A 1 452 ? -12.18 18.766 -1.048 1 98.75 452 LEU A O 1
ATOM 3307 N N . LEU A 1 453 ? -10.445 18.453 -2.418 1 98.69 453 LEU A N 1
ATOM 3308 C CA . LEU A 1 453 ? -10.039 19.859 -2.414 1 98.69 453 LEU A CA 1
ATOM 3309 C C . LEU A 1 453 ? -11.086 20.734 -3.098 1 98.69 453 LEU A C 1
ATOM 3311 O O . LEU A 1 453 ? -11.305 21.875 -2.697 1 98.69 453 LEU A O 1
ATOM 3315 N N . ALA A 1 454 ? -11.742 20.188 -4.117 1 98.69 454 ALA A N 1
ATOM 3316 C CA . ALA A 1 454 ? -12.797 20.938 -4.809 1 98.69 454 ALA A CA 1
ATOM 3317 C C . ALA A 1 454 ? -13.953 21.25 -3.867 1 98.69 454 ALA A C 1
ATOM 3319 O O . ALA A 1 454 ? -14.445 22.375 -3.84 1 98.69 454 ALA A O 1
ATOM 3320 N N . ILE A 1 455 ? -14.336 20.281 -3.107 1 98.75 455 ILE A N 1
ATOM 3321 C CA . ILE A 1 455 ? -15.461 20.469 -2.203 1 98.75 455 ILE A CA 1
ATOM 3322 C C . ILE A 1 455 ? -15.047 21.344 -1.029 1 98.75 455 ILE A C 1
ATOM 3324 O O . ILE A 1 455 ? -15.828 22.172 -0.554 1 98.75 455 ILE A O 1
ATOM 3328 N N . ALA A 1 456 ? -13.812 21.156 -0.544 1 98.62 456 ALA A N 1
ATOM 3329 C CA . ALA A 1 456 ? -13.289 22.016 0.514 1 98.62 456 ALA A CA 1
ATOM 3330 C C . ALA A 1 456 ? -13.305 23.484 0.087 1 98.62 456 ALA A C 1
ATOM 3332 O O . ALA A 1 456 ? -13.719 24.359 0.855 1 98.62 456 ALA A O 1
ATOM 3333 N N . ARG A 1 457 ? -12.859 23.734 -1.084 1 98.06 457 ARG A N 1
ATOM 3334 C CA . ARG A 1 457 ? -12.828 25.094 -1.61 1 98.06 457 ARG A CA 1
ATOM 3335 C C . ARG A 1 457 ? -14.234 25.656 -1.759 1 98.06 457 ARG A C 1
ATOM 3337 O O . ARG A 1 457 ? -14.484 26.812 -1.416 1 98.06 457 ARG A O 1
ATOM 3344 N N . GLN A 1 458 ? -15.141 24.859 -2.275 1 98.31 458 GLN A N 1
ATOM 3345 C CA . GLN A 1 458 ? -16.531 25.266 -2.404 1 98.31 458 GLN A CA 1
ATOM 3346 C C . GLN A 1 458 ? -17.125 25.672 -1.055 1 98.31 458 GLN A C 1
ATOM 3348 O O . GLN A 1 458 ? -17.766 26.719 -0.942 1 98.31 458 GLN A O 1
ATOM 3353 N N . PHE A 1 459 ? -16.875 24.859 -0.083 1 98.25 459 PHE A N 1
ATOM 3354 C CA . PHE A 1 459 ? -17.359 25.125 1.268 1 98.25 459 PHE A CA 1
ATOM 3355 C C . PHE A 1 459 ? -16.797 26.438 1.795 1 98.25 459 PHE A C 1
ATOM 3357 O O . PHE A 1 459 ? -17.547 27.281 2.299 1 98.25 459 PHE A O 1
ATOM 3364 N N . GLU A 1 460 ? -15.453 26.562 1.691 1 97.25 460 GLU A N 1
ATOM 3365 C CA . GLU A 1 460 ? -14.781 27.766 2.18 1 97.25 460 GLU A CA 1
ATOM 3366 C C . GLU A 1 460 ? -15.328 29.016 1.505 1 97.25 460 GLU A C 1
ATOM 3368 O O . GLU A 1 460 ? -15.547 30.031 2.162 1 97.25 460 GLU A O 1
ATOM 3373 N N . GLN A 1 461 ? -15.578 28.984 0.234 1 96.06 461 GLN A N 1
ATOM 3374 C CA . GLN A 1 461 ? -16.047 30.125 -0.532 1 96.06 461 GLN A CA 1
ATOM 3375 C C . GLN A 1 461 ? -17.484 30.484 -0.166 1 96.06 461 GLN A C 1
ATOM 3377 O O . GLN A 1 461 ? -17.844 31.672 -0.124 1 96.06 461 GLN A O 1
ATOM 3382 N N . ALA A 1 462 ? -18.266 29.531 0.095 1 95.81 462 ALA A N 1
ATOM 3383 C CA . ALA A 1 462 ? -19.672 29.75 0.397 1 95.81 462 ALA A CA 1
ATOM 3384 C C . ALA A 1 462 ? -19.859 30.234 1.831 1 95.81 462 ALA A C 1
ATOM 3386 O O . ALA A 1 462 ? -20.797 30.969 2.125 1 95.81 462 ALA A O 1
ATOM 3387 N N . PHE A 1 463 ? -18.969 29.812 2.619 1 92.5 463 PHE A N 1
ATOM 3388 C CA . PHE A 1 463 ? -19.047 30.172 4.027 1 92.5 463 PHE A CA 1
ATOM 3389 C C . PHE A 1 463 ? -17.734 30.766 4.512 1 92.5 463 PHE A C 1
ATOM 3391 O O . PHE A 1 463 ? -17.062 30.203 5.383 1 92.5 463 PHE A O 1
ATOM 3398 N N . PRO A 1 464 ? -17.484 31.922 3.979 1 87.06 464 PRO A N 1
ATOM 3399 C CA . PRO A 1 464 ? -16.188 32.531 4.293 1 87.06 464 PRO A CA 1
ATOM 3400 C C . PRO A 1 464 ? -16.062 32.906 5.766 1 87.06 464 PRO A C 1
ATOM 3402 O O . PRO A 1 464 ? -17.047 33.312 6.395 1 87.06 464 PRO A O 1
ATOM 3405 N N . ARG A 1 465 ? -14.977 32.656 6.203 1 77 465 ARG A N 1
ATOM 3406 C CA . ARG A 1 465 ? -14.641 33.062 7.559 1 77 465 ARG A CA 1
ATOM 3407 C C . ARG A 1 465 ? -13.508 34.094 7.539 1 77 465 ARG A C 1
ATOM 3409 O O . ARG A 1 465 ? -12.578 33.969 6.734 1 77 465 ARG A O 1
ATOM 3416 N N . ALA A 1 466 ? -13.758 35.188 8.023 1 61.53 466 ALA A N 1
ATOM 3417 C CA . ALA A 1 466 ? -12.719 36.219 8.031 1 61.53 466 ALA A CA 1
ATOM 3418 C C . ALA A 1 466 ? -11.461 35.719 8.734 1 61.53 466 ALA A C 1
ATOM 3420 O O . ALA A 1 466 ? -11.539 35.062 9.789 1 61.53 466 ALA A O 1
ATOM 3421 N N . PRO A 1 467 ? -10.336 35.812 7.918 1 59.84 467 PRO A N 1
ATOM 3422 C CA . PRO A 1 467 ? -9.086 35.469 8.602 1 59.84 467 PRO A CA 1
ATOM 3423 C C . PRO A 1 467 ? -8.852 36.281 9.859 1 59.84 467 PRO A C 1
ATOM 3425 O O . PRO A 1 467 ? -8.875 37.531 9.812 1 59.84 467 PRO A O 1
ATOM 3428 N N . GLY A 1 468 ? -9.383 35.844 11.023 1 71.44 468 GLY A N 1
ATOM 3429 C CA . GLY A 1 468 ? -9.016 36.562 12.234 1 71.44 468 GLY A CA 1
ATOM 3430 C C . GLY A 1 468 ? -7.645 36.188 12.766 1 71.44 468 GLY A C 1
ATOM 3431 O O . GLY A 1 468 ? -7.082 35.188 12.367 1 71.44 468 GLY A O 1
ATOM 3432 N N . PHE A 1 469 ? -6.863 37.312 13.086 1 82.44 469 PHE A N 1
ATOM 3433 C CA . PHE A 1 469 ? -5.605 37.062 13.781 1 82.44 469 PHE A CA 1
ATOM 3434 C C . PHE A 1 469 ? -5.789 37.188 15.289 1 82.44 469 PHE A C 1
ATOM 3436 O O . PHE A 1 469 ? -6.586 38 15.758 1 82.44 469 PHE A O 1
ATOM 3443 N N . PRO A 1 470 ? -5.117 36.156 15.953 1 80.19 470 PRO A N 1
ATOM 3444 C CA . PRO A 1 470 ? -5.191 36.281 17.406 1 80.19 470 PRO A CA 1
ATOM 3445 C C . PRO A 1 470 ? -4.75 37.656 17.922 1 80.19 470 PRO A C 1
ATOM 3447 O O . PRO A 1 470 ? -3.914 38.312 17.297 1 80.19 470 PRO A O 1
ATOM 3450 N N . LEU A 1 471 ? -5.496 38.094 18.859 1 66.56 471 LEU A N 1
ATOM 3451 C CA . LEU A 1 471 ? -5.18 39.375 19.422 1 66.56 471 LEU A CA 1
ATOM 3452 C C . LEU A 1 471 ? -3.869 39.344 20.203 1 66.56 471 LEU A C 1
ATOM 3454 O O . LEU A 1 471 ? -3.568 38.344 20.859 1 66.56 471 LEU A O 1
ATOM 3458 N N . ASP A 1 472 ? -2.73 39.938 19.609 1 64.44 472 ASP A N 1
ATOM 3459 C CA . ASP A 1 472 ? -1.413 40 20.234 1 64.44 472 ASP A CA 1
ATOM 3460 C C . ASP A 1 472 ? -1.515 40.438 21.688 1 64.44 472 ASP A C 1
ATOM 3462 O O . ASP A 1 472 ? -0.654 41.188 22.172 1 64.44 472 ASP A O 1
ATOM 3466 N N . GLY A 1 473 ? -2.404 39.75 22.516 1 48.78 473 GLY A N 1
ATOM 3467 C CA . GLY A 1 473 ? -2.508 40.188 23.891 1 48.78 473 GLY A CA 1
ATOM 3468 C C . GLY A 1 473 ? -3.27 41.469 24.062 1 48.78 473 GLY A C 1
ATOM 3469 O O . GLY A 1 473 ? -3.486 41.938 25.188 1 48.78 473 GLY A O 1
ATOM 3470 N N . GLN A 1 474 ? -3.166 42.406 22.984 1 39.94 474 GLN A N 1
ATOM 3471 C CA . GLN A 1 474 ? -3.857 43.688 23.25 1 39.94 474 GLN A CA 1
ATOM 3472 C C . GLN A 1 474 ? -5.359 43.531 23.016 1 39.94 474 GLN A C 1
ATOM 3474 O O . GLN A 1 474 ? -5.781 43.125 21.922 1 39.94 474 GLN A O 1
ATOM 3479 N N . GLY A 1 475 ? -6.227 43.344 23.984 1 35.47 475 GLY A N 1
ATOM 3480 C CA . GLY A 1 475 ? -7.66 43.219 24.172 1 35.47 475 GLY A CA 1
ATOM 3481 C C . GLY A 1 475 ? -8.445 43.281 22.875 1 35.47 475 GLY A C 1
ATOM 3482 O O . GLY A 1 475 ? -7.984 43.875 21.906 1 35.47 475 GLY A O 1
ATOM 3483 N N . ARG A 1 476 ? -9.539 42.5 22.703 1 36.09 476 ARG A N 1
ATOM 3484 C CA . ARG A 1 476 ? -10.562 42.656 21.672 1 36.09 476 ARG A CA 1
ATOM 3485 C C . ARG A 1 476 ? -11.117 44.062 21.641 1 36.09 476 ARG A C 1
ATOM 3487 O O . ARG A 1 476 ? -11.336 44.688 22.688 1 36.09 476 ARG A O 1
ATOM 3494 N N . MET B 1 1 ? -11.375 -41.781 -27.156 1 51.84 1 MET B N 1
ATOM 3495 C CA . MET B 1 1 ? -11.906 -40.5 -26.734 1 51.84 1 MET B CA 1
ATOM 3496 C C . MET B 1 1 ? -11.016 -39.344 -27.203 1 51.84 1 MET B C 1
ATOM 3498 O O . MET B 1 1 ? -9.797 -39.5 -27.266 1 51.84 1 MET B O 1
ATOM 3502 N N . ASP B 1 2 ? -11.578 -38.344 -27.844 1 76.44 2 ASP B N 1
ATOM 3503 C CA . ASP B 1 2 ? -10.859 -37.219 -28.453 1 76.44 2 ASP B CA 1
ATOM 3504 C C . ASP B 1 2 ? -9.945 -36.531 -27.438 1 76.44 2 ASP B C 1
ATOM 3506 O O . ASP B 1 2 ? -10.297 -36.406 -26.266 1 76.44 2 ASP B O 1
ATOM 3510 N N . GLU B 1 3 ? -8.656 -36.625 -27.703 1 93.19 3 GLU B N 1
ATOM 3511 C CA . GLU B 1 3 ? -7.621 -36.062 -26.844 1 93.19 3 GLU B CA 1
ATOM 3512 C C . GLU B 1 3 ? -7.762 -34.531 -26.734 1 93.19 3 GLU B C 1
ATOM 3514 O O . GLU B 1 3 ? -6.781 -33.812 -26.906 1 93.19 3 GLU B O 1
ATOM 3519 N N . LEU B 1 4 ? -9.125 -34.188 -26.391 1 97.06 4 LEU B N 1
ATOM 3520 C CA . LEU B 1 4 ? -9.414 -32.781 -26.266 1 97.06 4 LEU B CA 1
ATOM 3521 C C . LEU B 1 4 ? -8.625 -32.156 -25.109 1 97.06 4 LEU B C 1
ATOM 3523 O O . LEU B 1 4 ? -8.43 -30.938 -25.047 1 97.06 4 LEU B O 1
ATOM 3527 N N . TRP B 1 5 ? -8.164 -33.031 -24.156 1 96.31 5 TRP B N 1
ATOM 3528 C CA . TRP B 1 5 ? -7.406 -32.594 -23 1 96.31 5 TRP B CA 1
ATOM 3529 C C . TRP B 1 5 ? -6.07 -31.984 -23.422 1 96.31 5 TRP B C 1
ATOM 3531 O O . TRP B 1 5 ? -5.438 -31.266 -22.656 1 96.31 5 TRP B O 1
ATOM 3541 N N . LYS B 1 6 ? -5.629 -32.219 -24.625 1 95.81 6 LYS B N 1
ATOM 3542 C CA . LYS B 1 6 ? -4.352 -31.703 -25.109 1 95.81 6 LYS B CA 1
ATOM 3543 C C . LYS B 1 6 ? -4.484 -30.25 -25.578 1 95.81 6 LYS B C 1
ATOM 3545 O O . LYS B 1 6 ? -3.482 -29.562 -25.766 1 95.81 6 LYS B O 1
ATOM 3550 N N . LEU B 1 7 ? -5.73 -29.781 -25.766 1 96.06 7 LEU B N 1
ATOM 3551 C CA . LEU B 1 7 ? -5.957 -28.453 -26.344 1 96.06 7 LEU B CA 1
ATOM 3552 C C . LEU B 1 7 ? -5.859 -27.375 -25.266 1 96.06 7 LEU B C 1
ATOM 3554 O O . LEU B 1 7 ? -6.309 -27.578 -24.141 1 96.06 7 LEU B O 1
ATOM 3558 N N . PRO B 1 8 ? -5.219 -26.234 -25.656 1 96.06 8 PRO B N 1
ATOM 3559 C CA . PRO B 1 8 ? -5.316 -25.078 -24.766 1 96.06 8 PRO B CA 1
ATOM 3560 C C . PRO B 1 8 ? -6.73 -24.5 -24.703 1 96.06 8 PRO B C 1
ATOM 3562 O O . PRO B 1 8 ? -7.59 -24.875 -25.5 1 96.06 8 PRO B O 1
ATOM 3565 N N . ALA B 1 9 ? -6.977 -23.641 -23.75 1 98.12 9 ALA B N 1
ATOM 3566 C CA . ALA B 1 9 ? -8.312 -23.094 -23.516 1 98.12 9 ALA B CA 1
ATOM 3567 C C . ALA B 1 9 ? -8.852 -22.406 -24.766 1 98.12 9 ALA B C 1
ATOM 3569 O O . ALA B 1 9 ? -10.016 -22.594 -25.125 1 98.12 9 ALA B O 1
ATOM 3570 N N . HIS B 1 10 ? -8.016 -21.547 -25.438 1 97.75 10 HIS B N 1
ATOM 3571 C CA . HIS B 1 10 ? -8.5 -20.797 -26.578 1 97.75 10 HIS B CA 1
ATOM 3572 C C . HIS B 1 10 ? -8.875 -21.734 -27.734 1 97.75 10 HIS B C 1
ATOM 3574 O O . HIS B 1 10 ? -9.812 -21.453 -28.484 1 97.75 10 HIS B O 1
ATOM 3580 N N . ALA B 1 11 ? -8.188 -22.844 -27.859 1 97.25 11 ALA B N 1
ATOM 3581 C CA . ALA B 1 11 ? -8.523 -23.812 -28.891 1 97.25 11 ALA B CA 1
ATOM 3582 C C . ALA B 1 11 ? -9.82 -24.547 -28.562 1 97.25 11 ALA B C 1
ATOM 3584 O O . ALA B 1 11 ? -10.594 -24.891 -29.453 1 97.25 11 ALA B O 1
ATOM 3585 N N . LEU B 1 12 ? -10.023 -24.812 -27.312 1 98.44 12 LEU B N 1
ATOM 3586 C CA . LEU B 1 12 ? -11.297 -25.406 -26.891 1 98.44 12 LEU B CA 1
ATOM 3587 C C . LEU B 1 12 ? -12.461 -24.5 -27.266 1 98.44 12 LEU B C 1
ATOM 3589 O O . LEU B 1 12 ? -13.438 -24.953 -27.875 1 98.44 12 LEU B O 1
ATOM 3593 N N . THR B 1 13 ? -12.398 -23.219 -26.953 1 98.25 13 THR B N 1
ATOM 3594 C CA . THR B 1 13 ? -13.508 -22.312 -27.203 1 98.25 13 THR B CA 1
ATOM 3595 C C . THR B 1 13 ? -13.711 -22.109 -28.703 1 98.25 13 THR B C 1
ATOM 3597 O O . THR B 1 13 ? -14.844 -21.938 -29.172 1 98.25 13 THR B O 1
ATOM 3600 N N . ASP B 1 14 ? -12.625 -22.141 -29.469 1 97.62 14 ASP B N 1
ATOM 3601 C CA . ASP B 1 14 ? -12.75 -22.125 -30.938 1 97.62 14 ASP B CA 1
ATOM 3602 C C . ASP B 1 14 ? -13.555 -23.328 -31.438 1 97.62 14 ASP B C 1
ATOM 3604 O O . ASP B 1 14 ? -14.367 -23.188 -32.344 1 97.62 14 ASP B O 1
ATOM 3608 N N . GLY B 1 15 ? -13.266 -24.469 -30.844 1 98 15 GLY B N 1
ATOM 3609 C CA . GLY B 1 15 ? -13.984 -25.688 -31.219 1 98 15 GLY B CA 1
ATOM 3610 C C . GLY B 1 15 ? -15.453 -25.641 -30.844 1 98 15 GLY B C 1
ATOM 3611 O O . GLY B 1 15 ? -16.297 -26.141 -31.578 1 98 15 GLY B O 1
ATOM 3612 N N . TYR B 1 16 ? -15.766 -25.062 -29.688 1 98.56 16 TYR B N 1
ATOM 3613 C CA . TYR B 1 16 ? -17.156 -24.891 -29.297 1 98.56 16 TYR B CA 1
ATOM 3614 C C . TYR B 1 16 ? -17.891 -23.984 -30.297 1 98.56 16 TYR B C 1
ATOM 3616 O O . TYR B 1 16 ? -19.016 -24.281 -30.703 1 98.56 16 TYR B O 1
ATOM 3624 N N . ALA B 1 17 ? -17.219 -22.938 -30.641 1 97.62 17 ALA B N 1
ATOM 3625 C CA . ALA B 1 17 ? -17.812 -21.922 -31.516 1 97.62 17 ALA B CA 1
ATOM 3626 C C . ALA B 1 17 ? -18.172 -22.531 -32.875 1 97.62 17 ALA B C 1
ATOM 3628 O O . ALA B 1 17 ? -19.156 -22.125 -33.5 1 97.62 17 ALA B O 1
ATOM 3629 N N . THR B 1 18 ? -17.406 -23.484 -33.344 1 96.88 18 THR B N 1
ATOM 3630 C CA . THR B 1 18 ? -17.609 -24.078 -34.688 1 96.88 18 THR B CA 1
ATOM 3631 C C . THR B 1 18 ? -18.438 -25.359 -34.562 1 96.88 18 THR B C 1
ATOM 3633 O O . THR B 1 18 ? -18.734 -26 -35.562 1 96.88 18 THR B O 1
ATOM 3636 N N . GLY B 1 19 ? -18.688 -25.766 -33.344 1 96.25 19 GLY B N 1
ATOM 3637 C CA . GLY B 1 19 ? -19.516 -26.938 -33.125 1 96.25 19 GLY B CA 1
ATOM 3638 C C . GLY B 1 19 ? -18.781 -28.25 -33.312 1 96.25 19 GLY B C 1
ATOM 3639 O O . GLY B 1 19 ? -19.391 -29.297 -33.5 1 96.25 19 GLY B O 1
ATOM 3640 N N . ARG B 1 20 ? -17.484 -28.172 -33.375 1 97.31 20 ARG B N 1
ATOM 3641 C CA . ARG B 1 20 ? -16.688 -29.375 -33.562 1 97.31 20 ARG B CA 1
ATOM 3642 C C . ARG B 1 20 ? -16.828 -30.328 -32.375 1 97.31 20 ARG B C 1
ATOM 3644 O O . ARG B 1 20 ? -16.812 -31.547 -32.562 1 97.31 20 ARG B O 1
ATOM 3651 N N . PHE B 1 21 ? -16.875 -29.859 -31.203 1 98 21 PHE B N 1
ATOM 3652 C CA . PHE B 1 21 ? -17.156 -30.562 -29.953 1 98 21 PHE B CA 1
ATOM 3653 C C . PHE B 1 21 ? -17.797 -29.625 -28.938 1 98 21 PHE B C 1
ATOM 3655 O O . PHE B 1 21 ? -17.969 -28.438 -29.203 1 98 21 PHE B O 1
ATOM 3662 N N . THR B 1 22 ? -18.234 -30.188 -27.844 1 98.25 22 THR B N 1
ATOM 3663 C CA . THR B 1 22 ? -18.984 -29.422 -26.859 1 98.25 22 THR B CA 1
ATOM 3664 C C . THR B 1 22 ? -18.188 -29.281 -25.562 1 98.25 22 THR B C 1
ATOM 3666 O O . THR B 1 22 ? -17.219 -30 -25.344 1 98.25 22 THR B O 1
ATOM 3669 N N . PRO B 1 23 ? -18.641 -28.328 -24.734 1 98.75 23 PRO B N 1
ATOM 3670 C CA . PRO B 1 23 ? -18.031 -28.219 -23.406 1 98.75 23 PRO B CA 1
ATOM 3671 C C . PRO B 1 23 ? -18.109 -29.516 -22.609 1 98.75 23 PRO B C 1
ATOM 3673 O O . PRO B 1 23 ? -17.172 -29.859 -21.875 1 98.75 23 PRO B O 1
ATOM 3676 N N . GLN B 1 24 ? -19.188 -30.281 -22.734 1 98.44 24 GLN B N 1
ATOM 3677 C CA . GLN B 1 24 ? -19.328 -31.547 -22.031 1 98.44 24 GLN B CA 1
ATOM 3678 C C . GLN B 1 24 ? -18.266 -32.531 -22.469 1 98.44 24 GLN B C 1
ATOM 3680 O O . GLN B 1 24 ? -17.703 -33.281 -21.656 1 98.44 24 GLN B O 1
ATOM 3685 N N . GLN B 1 25 ? -18.016 -32.531 -23.75 1 98.44 25 GLN B N 1
ATOM 3686 C CA . GLN B 1 25 ? -17 -33.438 -24.281 1 98.44 25 GLN B CA 1
ATOM 3687 C C . GLN B 1 25 ? -15.602 -33.031 -23.812 1 98.44 25 GLN B C 1
ATOM 3689 O O . GLN B 1 25 ? -14.789 -33.906 -23.5 1 98.44 25 GLN B O 1
ATOM 3694 N N . ALA B 1 26 ? -15.352 -31.766 -23.812 1 98.5 26 ALA B N 1
ATOM 3695 C CA . ALA B 1 26 ? -14.062 -31.266 -23.328 1 98.5 26 ALA B CA 1
ATOM 3696 C C . ALA B 1 26 ? -13.852 -31.625 -21.859 1 98.5 26 ALA B C 1
ATOM 3698 O O . ALA B 1 26 ? -12.781 -32.125 -21.484 1 98.5 26 ALA B O 1
ATOM 3699 N N . LEU B 1 27 ? -14.883 -31.438 -21.031 1 98.62 27 LEU B N 1
ATOM 3700 C CA . LEU B 1 27 ? -14.797 -31.766 -19.625 1 98.62 27 LEU B CA 1
ATOM 3701 C C . LEU B 1 27 ? -14.586 -33.25 -19.406 1 98.62 27 LEU B C 1
ATOM 3703 O O . LEU B 1 27 ? -13.766 -33.656 -18.594 1 98.62 27 LEU B O 1
ATOM 3707 N N . ALA B 1 28 ? -15.32 -34.031 -20.109 1 98.19 28 ALA B N 1
ATOM 3708 C CA . ALA B 1 28 ? -15.188 -35.469 -20.016 1 98.19 28 ALA B CA 1
ATOM 3709 C C . ALA B 1 28 ? -13.766 -35.938 -20.344 1 98.19 28 ALA B C 1
ATOM 3711 O O . ALA B 1 28 ? -13.219 -36.812 -19.672 1 98.19 28 ALA B O 1
ATOM 3712 N N . SER B 1 29 ? -13.234 -35.312 -21.375 1 98.06 29 SER B N 1
ATOM 3713 C CA . SER B 1 29 ? -11.859 -35.625 -21.766 1 98.06 29 SER B CA 1
ATOM 3714 C C . SER B 1 29 ? -10.883 -35.281 -20.641 1 98.06 29 SER B C 1
ATOM 3716 O O . SER B 1 29 ? -10 -36.094 -20.312 1 98.06 29 SER B O 1
ATOM 3718 N N . CYS B 1 30 ? -11.008 -34.156 -20.031 1 98.06 30 CYS B N 1
ATOM 3719 C CA . CYS B 1 30 ? -10.133 -33.719 -18.953 1 98.06 30 CYS B CA 1
ATOM 3720 C C . CYS B 1 30 ? -10.297 -34.594 -17.719 1 98.06 30 CYS B C 1
ATOM 3722 O O . CYS B 1 30 ? -9.312 -34.938 -17.047 1 98.06 30 CYS B O 1
ATOM 3724 N N . LEU B 1 31 ? -11.539 -34.969 -17.406 1 98.25 31 LEU B N 1
ATOM 3725 C CA . LEU B 1 31 ? -11.797 -35.812 -16.25 1 98.25 31 LEU B CA 1
ATOM 3726 C C . LEU B 1 31 ? -11.172 -37.188 -16.453 1 98.25 31 LEU B C 1
ATOM 3728 O O . LEU B 1 31 ? -10.609 -37.75 -15.516 1 98.25 31 LEU B O 1
ATOM 3732 N N . ALA B 1 32 ? -11.25 -37.688 -17.625 1 97.56 32 ALA B N 1
ATOM 3733 C CA . ALA B 1 32 ? -10.625 -38.969 -17.922 1 97.56 32 ALA B CA 1
ATOM 3734 C C . ALA B 1 32 ? -9.102 -38.875 -17.797 1 97.56 32 ALA B C 1
ATOM 3736 O O . ALA B 1 32 ? -8.461 -39.781 -17.266 1 97.56 32 ALA B O 1
ATOM 3737 N N . ARG B 1 33 ? -8.602 -37.812 -18.328 1 96.94 33 ARG B N 1
ATOM 3738 C CA . ARG B 1 33 ? -7.164 -37.594 -18.203 1 96.94 33 ARG B CA 1
ATOM 3739 C C . ARG B 1 33 ? -6.746 -37.469 -16.734 1 96.94 33 ARG B C 1
ATOM 3741 O O . ARG B 1 33 ? -5.707 -38.031 -16.344 1 96.94 33 ARG B O 1
ATOM 3748 N N . THR B 1 34 ? -7.543 -36.812 -15.961 1 97.69 34 THR B N 1
ATOM 3749 C CA . THR B 1 34 ? -7.262 -36.688 -14.531 1 97.69 34 THR B CA 1
ATOM 3750 C C . THR B 1 34 ? -7.266 -38.031 -13.836 1 97.69 34 THR B C 1
ATOM 3752 O O . THR B 1 34 ? -6.391 -38.312 -13.023 1 97.69 34 THR B O 1
ATOM 3755 N N . ALA B 1 35 ? -8.227 -38.812 -14.156 1 97.25 35 ALA B N 1
ATOM 3756 C CA . ALA B 1 35 ? -8.32 -40.156 -13.578 1 97.25 35 ALA B CA 1
ATOM 3757 C C . ALA B 1 35 ? -7.074 -40.969 -13.906 1 97.25 35 ALA B C 1
ATOM 3759 O O . ALA B 1 35 ? -6.629 -41.812 -13.094 1 97.25 35 ALA B O 1
ATOM 3760 N N . HIS B 1 36 ? -6.559 -40.719 -15.023 1 95.19 36 HIS B N 1
ATOM 3761 C CA . HIS B 1 36 ? -5.379 -41.438 -15.484 1 95.19 36 HIS B CA 1
ATOM 3762 C C . HIS B 1 36 ? -4.121 -40.969 -14.766 1 95.19 36 HIS B C 1
ATOM 3764 O O . HIS B 1 36 ? -3.299 -41.75 -14.336 1 95.19 36 HIS B O 1
ATOM 3770 N N . CYS B 1 37 ? -3.934 -39.688 -14.641 1 95.62 37 CYS B N 1
ATOM 3771 C CA . CYS B 1 37 ? -2.684 -39.062 -14.188 1 95.62 37 CYS B CA 1
ATOM 3772 C C . CYS B 1 37 ? -2.645 -38.969 -12.672 1 95.62 37 CYS B C 1
ATOM 3774 O O . CYS B 1 37 ? -1.577 -39.062 -12.062 1 95.62 37 CYS B O 1
ATOM 3776 N N . ASN B 1 38 ? -3.723 -38.75 -12.023 1 97.25 38 ASN B N 1
ATOM 3777 C CA . ASN B 1 38 ? -3.791 -38.25 -10.648 1 97.25 38 ASN B CA 1
ATOM 3778 C C . ASN B 1 38 ? -3.281 -39.312 -9.656 1 97.25 38 ASN B C 1
ATOM 3780 O O . ASN B 1 38 ? -2.701 -38.969 -8.625 1 97.25 38 ASN B O 1
ATOM 3784 N N . PRO B 1 39 ? -3.496 -40.656 -9.898 1 96.5 39 PRO B N 1
ATOM 3785 C CA . PRO B 1 39 ? -2.947 -41.625 -8.961 1 96.5 39 PRO B CA 1
ATOM 3786 C C . PRO B 1 39 ? -1.437 -41.5 -8.781 1 96.5 39 PRO B C 1
ATOM 3788 O O . PRO B 1 39 ? -0.92 -41.688 -7.684 1 96.5 39 PRO B O 1
ATOM 3791 N N . ALA B 1 40 ? -0.741 -41.062 -9.789 1 95.31 40 ALA B N 1
ATOM 3792 C CA . ALA B 1 40 ? 0.712 -40.906 -9.727 1 95.31 40 ALA B CA 1
ATOM 3793 C C . ALA B 1 40 ? 1.112 -39.5 -9.273 1 95.31 40 ALA B C 1
ATOM 3795 O O . ALA B 1 40 ? 2.16 -39.344 -8.648 1 95.31 40 ALA B O 1
ATOM 3796 N N . LEU B 1 41 ? 0.287 -38.531 -9.516 1 97.69 41 LEU B N 1
ATOM 3797 C CA . LEU B 1 41 ? 0.708 -37.156 -9.352 1 97.69 41 LEU B CA 1
ATOM 3798 C C . LEU B 1 41 ? 0.145 -36.562 -8.062 1 97.69 41 LEU B C 1
ATOM 3800 O O . LEU B 1 41 ? 0.738 -35.656 -7.488 1 97.69 41 LEU B O 1
ATOM 3804 N N . ASN B 1 42 ? -1.033 -37.062 -7.699 1 98.31 42 ASN B N 1
ATOM 3805 C CA . ASN B 1 42 ? -1.711 -36.5 -6.531 1 98.31 42 ASN B CA 1
ATOM 3806 C C . ASN B 1 42 ? -1.91 -35 -6.656 1 98.31 42 ASN B C 1
ATOM 3808 O O . ASN B 1 42 ? -1.568 -34.25 -5.742 1 98.31 42 ASN B O 1
ATOM 3812 N N . ALA B 1 43 ? -2.373 -34.625 -7.809 1 98.69 43 ALA B N 1
ATOM 3813 C CA . ALA B 1 43 ? -2.496 -33.188 -8.141 1 98.69 43 ALA B CA 1
ATOM 3814 C C . ALA B 1 43 ? -3.84 -32.656 -7.68 1 98.69 43 ALA B C 1
ATOM 3816 O O . ALA B 1 43 ? -3.898 -31.578 -7.059 1 98.69 43 ALA B O 1
ATOM 3817 N N . VAL B 1 44 ? -4.918 -33.312 -7.938 1 98.81 44 VAL B N 1
ATOM 3818 C CA . VAL B 1 44 ? -6.273 -32.875 -7.602 1 98.81 44 VAL B CA 1
ATOM 3819 C C . VAL B 1 44 ? -6.781 -33.656 -6.398 1 98.81 44 VAL B C 1
ATOM 3821 O O . VAL B 1 44 ? -6.742 -34.906 -6.395 1 98.81 44 VAL B O 1
ATOM 3824 N N . ILE B 1 45 ? -7.34 -32.938 -5.363 1 98.44 45 ILE B N 1
ATOM 3825 C CA . ILE B 1 45 ? -7.578 -33.625 -4.09 1 98.44 45 ILE B CA 1
ATOM 3826 C C . ILE B 1 45 ? -9.07 -33.594 -3.77 1 98.44 45 ILE B C 1
ATOM 3828 O O . ILE B 1 45 ? -9.523 -34.312 -2.855 1 98.44 45 ILE B O 1
ATOM 3832 N N . ALA B 1 46 ? -9.812 -32.812 -4.383 1 98.25 46 ALA B N 1
ATOM 3833 C CA . ALA B 1 46 ? -11.266 -32.75 -4.27 1 98.25 46 ALA B CA 1
ATOM 3834 C C . ALA B 1 46 ? -11.914 -32.531 -5.637 1 98.25 46 ALA B C 1
ATOM 3836 O O . ALA B 1 46 ? -11.359 -31.828 -6.492 1 98.25 46 ALA B O 1
ATOM 3837 N N . PHE B 1 47 ? -13.148 -33.125 -5.828 1 98.12 47 PHE B N 1
ATOM 3838 C CA . PHE B 1 47 ? -13.789 -33.125 -7.137 1 98.12 47 PHE B CA 1
ATOM 3839 C C . PHE B 1 47 ? -15.242 -32.688 -7.02 1 98.12 47 PHE B C 1
ATOM 3841 O O . PHE B 1 47 ? -15.922 -33 -6.039 1 98.12 47 PHE B O 1
ATOM 3848 N N . ASP B 1 48 ? -15.656 -31.906 -7.922 1 98.06 48 ASP B N 1
ATOM 3849 C CA . ASP B 1 48 ? -17.062 -31.625 -8.148 1 98.06 48 ASP B CA 1
ATOM 3850 C C . ASP B 1 48 ? -17.484 -32 -9.57 1 98.06 48 ASP B C 1
ATOM 3852 O O . ASP B 1 48 ? -17.938 -31.141 -10.336 1 98.06 48 ASP B O 1
ATOM 3856 N N . THR B 1 49 ? -17.484 -33.25 -9.859 1 97.81 49 THR B N 1
ATOM 3857 C CA . THR B 1 49 ? -17.766 -33.75 -11.203 1 97.81 49 THR B CA 1
ATOM 3858 C C . THR B 1 49 ? -19.203 -33.438 -11.609 1 97.81 49 THR B C 1
ATOM 3860 O O . THR B 1 49 ? -19.453 -32.969 -12.727 1 97.81 49 THR B O 1
ATOM 3863 N N . GLU B 1 50 ? -20.141 -33.656 -10.711 1 97.62 50 GLU B N 1
ATOM 3864 C CA . GLU B 1 50 ? -21.547 -33.406 -11.008 1 97.62 50 GLU B CA 1
ATOM 3865 C C . GLU B 1 50 ? -21.797 -31.922 -11.289 1 97.62 50 GLU B C 1
ATOM 3867 O O . GLU B 1 50 ? -22.469 -31.578 -12.266 1 97.62 50 GLU B O 1
ATOM 3872 N N . GLY B 1 51 ? -21.297 -31.125 -10.359 1 97.88 51 GLY B N 1
ATOM 3873 C CA . GLY B 1 51 ? -21.453 -29.703 -10.57 1 97.88 51 GLY B CA 1
ATOM 3874 C C . GLY B 1 51 ? -20.828 -29.203 -11.859 1 97.88 51 GLY B C 1
ATOM 3875 O O . GLY B 1 51 ? -21.406 -28.391 -12.57 1 97.88 51 GLY B O 1
ATOM 3876 N N . ALA B 1 52 ? -19.641 -29.719 -12.164 1 98.62 52 ALA B N 1
ATOM 3877 C CA . ALA B 1 52 ? -18.953 -29.328 -13.375 1 98.62 52 ALA B CA 1
ATOM 3878 C C . ALA B 1 52 ? -19.703 -29.781 -14.625 1 98.62 52 ALA B C 1
ATOM 3880 O O . ALA B 1 52 ? -19.766 -29.062 -15.617 1 98.62 52 ALA B O 1
ATOM 3881 N N . MET B 1 53 ? -20.25 -30.953 -14.57 1 98.25 53 MET B N 1
ATOM 3882 C CA . MET B 1 53 ? -21.016 -31.484 -15.711 1 98.25 53 MET B CA 1
ATOM 3883 C C . MET B 1 53 ? -22.281 -30.672 -15.938 1 98.25 53 MET B C 1
ATOM 3885 O O . MET B 1 53 ? -22.656 -30.406 -17.078 1 98.25 53 MET B O 1
ATOM 3889 N N . ALA B 1 54 ? -22.953 -30.312 -14.875 1 98.5 54 ALA B N 1
ATOM 3890 C CA . ALA B 1 54 ? -24.125 -29.438 -15 1 98.5 54 ALA B CA 1
ATOM 3891 C C . ALA B 1 54 ? -23.75 -28.109 -15.641 1 98.5 54 ALA B C 1
ATOM 3893 O O . ALA B 1 54 ? -24.469 -27.625 -16.531 1 98.5 54 ALA B O 1
ATOM 3894 N N . ALA B 1 55 ? -22.688 -27.531 -15.195 1 98.75 55 ALA B N 1
ATOM 3895 C CA . ALA B 1 55 ? -22.203 -26.281 -15.773 1 98.75 55 ALA B CA 1
ATOM 3896 C C . ALA B 1 55 ? -21.859 -26.453 -17.25 1 98.75 55 ALA B C 1
ATOM 3898 O O . ALA B 1 55 ? -22.109 -25.547 -18.062 1 98.75 55 ALA B O 1
ATOM 3899 N N . ALA B 1 56 ? -21.25 -27.578 -17.562 1 98.81 56 ALA B N 1
ATOM 3900 C CA . ALA B 1 56 ? -20.875 -27.859 -18.938 1 98.81 56 ALA B CA 1
ATOM 3901 C C . ALA B 1 56 ? -22.109 -27.953 -19.828 1 98.81 56 ALA B C 1
ATOM 3903 O O . ALA B 1 56 ? -22.078 -27.531 -20.984 1 98.81 56 ALA B O 1
ATOM 3904 N N . GLN B 1 57 ? -23.125 -28.531 -19.297 1 98.62 57 GLN B N 1
ATOM 3905 C CA . GLN B 1 57 ? -24.375 -28.625 -20.031 1 98.62 57 GLN B CA 1
ATOM 3906 C C . GLN B 1 57 ? -24.922 -27.234 -20.344 1 98.62 57 GLN B C 1
ATOM 3908 O O . GLN B 1 57 ? -25.359 -26.953 -21.469 1 98.62 57 GLN B O 1
ATOM 3913 N N . GLU B 1 58 ? -24.922 -26.406 -19.359 1 98.75 58 GLU B N 1
ATOM 3914 C CA . GLU B 1 58 ? -25.375 -25.031 -19.562 1 98.75 58 GLU B CA 1
ATOM 3915 C C . GLU B 1 58 ? -24.516 -24.312 -20.594 1 98.75 58 GLU B C 1
ATOM 3917 O O . GLU B 1 58 ? -25.031 -23.578 -21.438 1 98.75 58 GLU B O 1
ATOM 3922 N N . SER B 1 59 ? -23.219 -24.5 -20.5 1 98.88 59 SER B N 1
ATOM 3923 C CA . SER B 1 59 ? -22.297 -23.891 -21.453 1 98.88 59 SER B CA 1
ATOM 3924 C C . SER B 1 59 ? -22.562 -24.375 -22.875 1 98.88 59 SER B C 1
ATOM 3926 O O . SER B 1 59 ? -22.531 -23.578 -23.828 1 98.88 59 SER B O 1
ATOM 3928 N N . THR B 1 60 ? -22.781 -25.641 -23 1 98.56 60 THR B N 1
ATOM 3929 C CA . THR B 1 60 ? -23.109 -26.188 -24.312 1 98.56 60 THR B CA 1
ATOM 3930 C C . THR B 1 60 ? -24.312 -25.5 -24.906 1 98.56 60 THR B C 1
ATOM 3932 O O . THR B 1 60 ? -24.312 -25.156 -26.094 1 98.56 60 THR B O 1
ATOM 3935 N N . ALA B 1 61 ? -25.281 -25.344 -24.078 1 98.44 61 ALA B N 1
ATOM 3936 C CA . ALA B 1 61 ? -26.484 -24.672 -24.547 1 98.44 61 ALA B CA 1
ATOM 3937 C C . ALA B 1 61 ? -26.172 -23.234 -24.984 1 98.44 61 ALA B C 1
ATOM 3939 O O . ALA B 1 61 ? -26.688 -22.766 -26 1 98.44 61 ALA B O 1
ATOM 3940 N N . ARG B 1 62 ? -25.312 -22.5 -24.219 1 98.69 62 ARG B N 1
ATOM 3941 C CA . ARG B 1 62 ? -24.938 -21.125 -24.578 1 98.69 62 ARG B CA 1
ATOM 3942 C C . ARG B 1 62 ? -24.219 -21.078 -25.906 1 98.69 62 ARG B C 1
ATOM 3944 O O . ARG B 1 62 ? -24.516 -20.25 -26.766 1 98.69 62 ARG B O 1
ATOM 3951 N N . TRP B 1 63 ? -23.344 -22.016 -26.094 1 98.38 63 TRP B N 1
ATOM 3952 C CA . TRP B 1 63 ? -22.578 -22.047 -27.344 1 98.38 63 TRP B CA 1
ATOM 3953 C C . TRP B 1 63 ? -23.469 -22.391 -28.531 1 98.38 63 TRP B C 1
ATOM 3955 O O . TRP B 1 63 ? -23.312 -21.844 -29.625 1 98.38 63 TRP B O 1
ATOM 3965 N N . ARG B 1 64 ? -24.406 -23.234 -28.328 1 97.31 64 ARG B N 1
ATOM 3966 C CA . ARG B 1 64 ? -25.344 -23.594 -29.391 1 97.31 64 ARG B CA 1
ATOM 3967 C C . ARG B 1 64 ? -26.188 -22.406 -29.812 1 97.31 64 ARG B C 1
ATOM 3969 O O . ARG B 1 64 ? -26.531 -22.266 -30.984 1 97.31 64 ARG B O 1
ATOM 3976 N N . ARG B 1 65 ? -26.453 -21.594 -28.844 1 97.5 65 ARG B N 1
ATOM 3977 C CA . ARG B 1 65 ? -27.266 -20.406 -29.125 1 97.5 65 ARG B CA 1
ATOM 3978 C C . ARG B 1 65 ? -26.406 -19.25 -29.625 1 97.5 65 ARG B C 1
ATOM 3980 O O . ARG B 1 65 ? -26.922 -18.203 -30 1 97.5 65 ARG B O 1
ATOM 3987 N N . GLY B 1 66 ? -25.141 -19.406 -29.625 1 97.25 66 GLY B N 1
ATOM 3988 C CA . GLY B 1 66 ? -24.234 -18.359 -30.031 1 97.25 66 GLY B CA 1
ATOM 3989 C C . GLY B 1 66 ? -24.094 -17.25 -29 1 97.25 66 GLY B C 1
ATOM 3990 O O . GLY B 1 66 ? -23.859 -16.078 -29.359 1 97.25 66 GLY B O 1
ATOM 3991 N N . GLU B 1 67 ? -24.344 -17.625 -27.703 1 97.94 67 GLU B N 1
ATOM 3992 C CA . GLU B 1 67 ? -24.312 -16.609 -26.641 1 97.94 67 GLU B CA 1
ATOM 3993 C C . GLU B 1 67 ? -23.375 -17.016 -25.516 1 97.94 67 GLU B C 1
ATOM 3995 O O . GLU B 1 67 ? -23.766 -17.047 -24.359 1 97.94 67 GLU B O 1
ATOM 4000 N N . PRO B 1 68 ? -22.094 -17.266 -25.906 1 98.5 68 PRO B N 1
ATOM 4001 C CA . PRO B 1 68 ? -21.172 -17.609 -24.828 1 98.5 68 PRO B CA 1
ATOM 4002 C C . PRO B 1 68 ? -20.938 -16.469 -23.859 1 98.5 68 PRO B C 1
ATOM 4004 O O . PRO B 1 68 ? -21.125 -15.297 -24.219 1 98.5 68 PRO B O 1
ATOM 4007 N N . LEU B 1 69 ? -20.469 -16.75 -22.688 1 98.44 69 LEU B N 1
ATOM 4008 C CA . LEU B 1 69 ? -20.219 -15.75 -21.656 1 98.44 69 LEU B CA 1
ATOM 4009 C C . LEU B 1 69 ? -18.844 -15.102 -21.828 1 98.44 69 LEU B C 1
ATOM 4011 O O . LEU B 1 69 ? -18.578 -14.055 -21.25 1 98.44 69 LEU B O 1
ATOM 4015 N N . GLY B 1 70 ? -18 -15.727 -22.641 1 97.06 70 GLY B N 1
ATOM 4016 C CA . GLY B 1 70 ? -16.672 -15.195 -22.859 1 97.06 70 GLY B CA 1
ATOM 4017 C C . GLY B 1 70 ? -15.641 -16.281 -23.156 1 97.06 70 GLY B C 1
ATOM 4018 O O . GLY B 1 70 ? -16 -17.406 -23.516 1 97.06 70 GLY B O 1
ATOM 4019 N N . ALA B 1 71 ? -14.406 -15.93 -22.969 1 97.62 71 ALA B N 1
ATOM 4020 C CA . ALA B 1 71 ? -13.281 -16.75 -23.406 1 97.62 71 ALA B CA 1
ATOM 4021 C C . ALA B 1 71 ? -13.125 -17.984 -22.5 1 97.62 71 ALA B C 1
ATOM 4023 O O . ALA B 1 71 ? -12.422 -18.938 -22.859 1 97.62 71 ALA B O 1
ATOM 4024 N N . LEU B 1 72 ? -13.781 -17.969 -21.359 1 98.69 72 LEU B N 1
ATOM 4025 C CA . LEU B 1 72 ? -13.609 -19.078 -20.422 1 98.69 72 LEU B CA 1
ATOM 4026 C C . LEU B 1 72 ? -14.844 -19.969 -20.422 1 98.69 72 LEU B C 1
ATOM 4028 O O . LEU B 1 72 ? -14.867 -21 -19.734 1 98.69 72 LEU B O 1
ATOM 4032 N N . ASP B 1 73 ? -15.891 -19.594 -21.219 1 98.88 73 ASP B N 1
ATOM 4033 C CA . ASP B 1 73 ? -17.141 -20.344 -21.188 1 98.88 73 ASP B CA 1
ATOM 4034 C C . ASP B 1 73 ? -16.922 -21.781 -21.641 1 98.88 73 ASP B C 1
ATOM 4036 O O . ASP B 1 73 ? -16.594 -22.031 -22.812 1 98.88 73 ASP B O 1
ATOM 4040 N N . GLY B 1 74 ? -17.078 -22.672 -20.703 1 98.88 74 GLY B N 1
ATOM 4041 C CA . GLY B 1 74 ? -16.953 -24.078 -21.031 1 98.88 74 GLY B CA 1
ATOM 4042 C C . GLY B 1 74 ? -15.547 -24.609 -20.844 1 98.88 74 GLY B C 1
ATOM 4043 O O . GLY B 1 74 ? -15.258 -25.75 -21.219 1 98.88 74 GLY B O 1
ATOM 4044 N N . VAL B 1 75 ? -14.641 -23.844 -20.312 1 98.94 75 VAL B N 1
ATOM 4045 C CA . VAL B 1 75 ? -13.258 -24.25 -20.141 1 98.94 75 VAL B CA 1
ATOM 4046 C C . VAL B 1 75 ? -13.086 -24.953 -18.797 1 98.94 75 VAL B C 1
ATOM 4048 O O . VAL B 1 75 ? -13.414 -24.375 -17.75 1 98.94 75 VAL B O 1
ATOM 4051 N N . PRO B 1 76 ? -12.609 -26.234 -18.734 1 98.88 76 PRO B N 1
ATOM 4052 C CA . PRO B 1 76 ? -12.312 -26.891 -17.453 1 98.88 76 PRO B CA 1
ATOM 4053 C C . PRO B 1 76 ? -11.203 -26.203 -16.672 1 98.88 76 PRO B C 1
ATOM 4055 O O . PRO B 1 76 ? -10.164 -25.859 -17.234 1 98.88 76 PRO B O 1
ATOM 4058 N N . VAL B 1 77 ? -11.422 -25.969 -15.398 1 98.88 77 VAL B N 1
ATOM 4059 C CA . VAL B 1 77 ? -10.477 -25.25 -14.555 1 98.88 77 VAL B CA 1
ATOM 4060 C C . VAL B 1 77 ? -10.375 -25.938 -13.188 1 98.88 77 VAL B C 1
ATOM 4062 O O . VAL B 1 77 ? -11.352 -26.484 -12.688 1 98.88 77 VAL B O 1
ATOM 4065 N N . THR B 1 78 ? -9.148 -25.953 -12.625 1 98.94 78 THR B N 1
ATOM 4066 C CA . THR B 1 78 ? -8.953 -26.328 -11.234 1 98.94 78 THR B CA 1
ATOM 4067 C C . THR B 1 78 ? -8.57 -25.125 -10.391 1 98.94 78 THR B C 1
ATOM 4069 O O . THR B 1 78 ? -8.133 -24.109 -10.922 1 98.94 78 THR B O 1
ATOM 4072 N N . VAL B 1 79 ? -8.828 -25.203 -9.07 1 98.94 79 VAL B N 1
ATOM 4073 C CA . VAL B 1 79 ? -8.586 -24.109 -8.133 1 98.94 79 VAL B CA 1
ATOM 4074 C C . VAL B 1 79 ? -7.707 -24.594 -6.984 1 98.94 79 VAL B C 1
ATOM 4076 O O . VAL B 1 79 ? -7.945 -25.672 -6.426 1 98.94 79 VAL B O 1
ATOM 4079 N N . LYS B 1 80 ? -6.664 -23.766 -6.652 1 98.75 80 LYS B N 1
ATOM 4080 C CA . LYS B 1 80 ? -5.789 -24.062 -5.523 1 98.75 80 LYS B CA 1
ATOM 4081 C C . LYS B 1 80 ? -6.586 -24.203 -4.23 1 98.75 80 LYS B C 1
ATOM 4083 O O . LYS B 1 80 ? -7.512 -23.438 -3.975 1 98.75 80 LYS B O 1
ATOM 4088 N N . ASP B 1 81 ? -6.168 -25.094 -3.422 1 98.25 81 ASP B N 1
ATOM 4089 C CA . ASP B 1 81 ? -6.988 -25.516 -2.287 1 98.25 81 ASP B CA 1
ATOM 4090 C C . ASP B 1 81 ? -7.066 -24.406 -1.236 1 98.25 81 ASP B C 1
ATOM 4092 O O . ASP B 1 81 ? -7.953 -24.422 -0.377 1 98.25 81 ASP B O 1
ATOM 4096 N N . ASN B 1 82 ? -6.195 -23.438 -1.272 1 96.56 82 ASN B N 1
ATOM 4097 C CA . ASN B 1 82 ? -6.277 -22.359 -0.291 1 96.56 82 ASN B CA 1
ATOM 4098 C C . ASN B 1 82 ? -7.25 -21.281 -0.735 1 96.56 82 ASN B C 1
ATOM 4100 O O . ASN B 1 82 ? -7.289 -20.188 -0.143 1 96.56 82 ASN B O 1
ATOM 4104 N N . LEU B 1 83 ? -8.016 -21.516 -1.746 1 97.56 83 LEU B N 1
ATOM 4105 C CA . LEU B 1 83 ? -9.109 -20.656 -2.176 1 97.56 83 LEU B CA 1
ATOM 4106 C C . LEU B 1 83 ? -10.453 -21.312 -1.922 1 97.56 83 LEU B C 1
ATOM 4108 O O . LEU B 1 83 ? -10.641 -22.5 -2.238 1 97.56 83 LEU B O 1
ATOM 4112 N N . HIS B 1 84 ? -11.391 -20.562 -1.406 1 97.06 84 HIS B N 1
ATOM 4113 C CA . HIS B 1 84 ? -12.703 -21.125 -1.102 1 97.06 84 HIS B CA 1
ATOM 4114 C C . HIS B 1 84 ? -13.5 -21.375 -2.375 1 97.06 84 HIS B C 1
ATOM 4116 O O . HIS B 1 84 ? -13.656 -20.469 -3.199 1 97.06 84 HIS B O 1
ATOM 4122 N N . VAL B 1 85 ? -13.914 -22.562 -2.553 1 98.12 85 VAL B N 1
ATOM 4123 C CA . VAL B 1 85 ? -14.898 -22.953 -3.553 1 98.12 85 VAL B CA 1
ATOM 4124 C C . VAL B 1 85 ? -16.172 -23.453 -2.859 1 98.12 85 VAL B C 1
ATOM 4126 O O . VAL B 1 85 ? -16.125 -24.422 -2.098 1 98.12 85 VAL B O 1
ATOM 4129 N N . ARG B 1 86 ? -17.219 -22.766 -3.143 1 97.12 86 ARG B N 1
ATOM 4130 C CA . ARG B 1 86 ? -18.469 -23.125 -2.488 1 97.12 86 ARG B CA 1
ATOM 4131 C C . ARG B 1 86 ? -18.781 -24.594 -2.689 1 97.12 86 ARG B C 1
ATOM 4133 O O . ARG B 1 86 ? -18.781 -25.094 -3.82 1 97.12 86 ARG B O 1
ATOM 4140 N N . GLY B 1 87 ? -19.016 -25.266 -1.607 1 96.12 87 GLY B N 1
ATOM 4141 C CA . GLY B 1 87 ? -19.484 -26.641 -1.673 1 96.12 87 GLY B CA 1
ATOM 4142 C C . GLY B 1 87 ? -18.344 -27.656 -1.7 1 96.12 87 GLY B C 1
ATOM 4143 O O . GLY B 1 87 ? -18.578 -28.859 -1.557 1 96.12 87 GLY B O 1
ATOM 4144 N N . LEU B 1 88 ? -17.109 -27.266 -1.869 1 97.44 88 LEU B N 1
ATOM 4145 C CA . LEU B 1 88 ? -15.938 -28.141 -1.804 1 97.44 88 LEU B CA 1
ATOM 4146 C C . LEU B 1 88 ? -15.117 -27.859 -0.549 1 97.44 88 LEU B C 1
ATOM 4148 O O . LEU B 1 88 ? -15.047 -26.703 -0.093 1 97.44 88 LEU B O 1
ATOM 4152 N N . PRO B 1 89 ? -14.523 -28.875 -0.024 1 96.56 89 PRO B N 1
ATOM 4153 C CA . PRO B 1 89 ? -13.703 -28.641 1.169 1 96.56 89 PRO B CA 1
ATOM 4154 C C . PRO B 1 89 ? -12.484 -27.766 0.891 1 96.56 89 PRO B C 1
ATOM 4156 O O . PRO B 1 89 ? -11.914 -27.828 -0.2 1 96.56 89 PRO B O 1
ATOM 4159 N N . THR B 1 90 ? -12.219 -26.938 1.833 1 96.44 90 THR B N 1
ATOM 4160 C CA . THR B 1 90 ? -10.945 -26.219 1.881 1 96.44 90 THR B CA 1
ATOM 4161 C C . THR B 1 90 ? -10.055 -26.781 2.99 1 96.44 90 THR B C 1
ATOM 4163 O O . THR B 1 90 ? -10.344 -26.578 4.176 1 96.44 90 THR B O 1
ATOM 4166 N N . HIS B 1 91 ? -8.945 -27.391 2.59 1 96.19 91 HIS B N 1
ATOM 4167 C CA . HIS B 1 91 ? -8.07 -28.047 3.564 1 96.19 91 HIS B CA 1
ATOM 4168 C C . HIS B 1 91 ? -6.859 -27.172 3.883 1 96.19 91 HIS B C 1
ATOM 4170 O O . HIS B 1 91 ? -6.281 -27.281 4.969 1 96.19 91 HIS B O 1
ATOM 4176 N N . TRP B 1 92 ? -6.512 -26.375 2.963 1 96.19 92 TRP B N 1
ATOM 4177 C CA . TRP B 1 92 ? -5.297 -25.578 3.098 1 96.19 92 TRP B CA 1
ATOM 4178 C C . TRP B 1 92 ? -4.105 -26.469 3.467 1 96.19 92 TRP B C 1
ATOM 4180 O O . TRP B 1 92 ? -3.24 -26.062 4.246 1 96.19 92 TRP B O 1
ATOM 4190 N N . GLY B 1 93 ? -4.145 -27.734 3.037 1 96.56 93 GLY B N 1
ATOM 4191 C CA . GLY B 1 93 ? -3.096 -28.719 3.271 1 96.56 93 GLY B CA 1
ATOM 4192 C C . GLY B 1 93 ? -2.92 -29.062 4.738 1 96.56 93 GLY B C 1
ATOM 4193 O O . GLY B 1 93 ? -1.868 -29.562 5.141 1 96.56 93 GLY B O 1
ATOM 4194 N N . SER B 1 94 ? -3.836 -28.734 5.555 1 96.62 94 SER B N 1
ATOM 4195 C CA . SER B 1 94 ? -3.643 -28.906 6.988 1 96.62 94 SER B CA 1
ATOM 4196 C C . SER B 1 94 ? -4.758 -29.75 7.598 1 96.62 94 SER B C 1
ATOM 4198 O O . SER B 1 94 ? -5.926 -29.609 7.227 1 96.62 94 SER B O 1
ATOM 4200 N N . ARG B 1 95 ? -4.43 -30.578 8.57 1 96.06 95 ARG B N 1
ATOM 4201 C CA . ARG B 1 95 ? -5.41 -31.344 9.336 1 96.06 95 ARG B CA 1
ATOM 4202 C C . ARG B 1 95 ? -6.309 -30.406 10.141 1 96.06 95 ARG B C 1
ATOM 4204 O O . ARG B 1 95 ? -7.457 -30.75 10.445 1 96.06 95 ARG B O 1
ATOM 4211 N N . ALA B 1 96 ? -5.82 -29.234 10.383 1 93.06 96 ALA B N 1
ATOM 4212 C CA . ALA B 1 96 ? -6.555 -28.281 11.195 1 93.06 96 ALA B CA 1
ATOM 4213 C C . ALA B 1 96 ? -7.84 -27.844 10.5 1 93.06 96 ALA B C 1
ATOM 4215 O O . ALA B 1 96 ? -8.797 -27.406 11.156 1 93.06 96 ALA B O 1
ATOM 4216 N N . LEU B 1 97 ? -7.867 -27.938 9.188 1 92.44 97 LEU B N 1
ATOM 4217 C CA . LEU B 1 97 ? -9.039 -27.484 8.445 1 92.44 97 LEU B CA 1
ATOM 4218 C C . LEU B 1 97 ? -9.781 -28.672 7.84 1 92.44 97 LEU B C 1
ATOM 4220 O O . LEU B 1 97 ? -10.648 -28.484 6.977 1 92.44 97 LEU B O 1
ATOM 4224 N N . ALA B 1 98 ? -9.422 -29.797 8.289 1 88.81 98 ALA B N 1
ATOM 4225 C CA . ALA B 1 98 ? -10.078 -31 7.773 1 88.81 98 ALA B CA 1
ATOM 4226 C C . ALA B 1 98 ? -11.586 -30.922 7.961 1 88.81 98 ALA B C 1
ATOM 4228 O O . ALA B 1 98 ? -12.07 -30.672 9.07 1 88.81 98 ALA B O 1
ATOM 4229 N N . GLY B 1 99 ? -12.367 -31.078 6.883 1 88.56 99 GLY B N 1
ATOM 4230 C CA . GLY B 1 99 ? -13.82 -31.125 6.953 1 88.56 99 GLY B CA 1
ATOM 4231 C C . GLY B 1 99 ? -14.477 -29.766 6.742 1 88.56 99 GLY B C 1
ATOM 4232 O O . GLY B 1 99 ? -15.695 -29.672 6.617 1 88.56 99 GLY B O 1
ATOM 4233 N N . PHE B 1 100 ? -13.703 -28.719 6.719 1 92.94 100 PHE B N 1
ATOM 4234 C CA . PHE B 1 100 ? -14.266 -27.391 6.527 1 92.94 100 PHE B CA 1
ATOM 4235 C C . PHE B 1 100 ? -14.758 -27.219 5.094 1 92.94 100 PHE B C 1
ATOM 4237 O O . PHE B 1 100 ? -14 -27.391 4.145 1 92.94 100 PHE B O 1
ATOM 4244 N N . VAL B 1 101 ? -16.031 -26.875 4.91 1 95.88 101 VAL B N 1
ATOM 4245 C CA . VAL B 1 101 ? -16.625 -26.609 3.604 1 95.88 101 VAL B CA 1
ATOM 4246 C C . VAL B 1 101 ? -17.203 -25.188 3.576 1 95.88 101 VAL B C 1
ATOM 4248 O O . VAL B 1 101 ? -18.188 -24.906 4.266 1 95.88 101 VAL B O 1
ATOM 4251 N N . PRO B 1 102 ? -16.578 -24.328 2.822 1 95.06 102 PRO B N 1
ATOM 4252 C CA . PRO B 1 102 ? -17.125 -22.969 2.744 1 95.06 102 PRO B CA 1
ATOM 4253 C C . PRO B 1 102 ? -18.516 -22.922 2.094 1 95.06 102 PRO B C 1
ATOM 4255 O O . PRO B 1 102 ? -18.828 -23.766 1.241 1 95.06 102 PRO B O 1
ATOM 4258 N N . ASP B 1 103 ? -19.297 -21.875 2.445 1 93.94 103 ASP B N 1
ATOM 4259 C CA . ASP B 1 103 ? -20.656 -21.734 1.934 1 93.94 103 ASP B CA 1
ATOM 4260 C C . ASP B 1 103 ? -20.719 -20.703 0.809 1 93.94 103 ASP B C 1
ATOM 4262 O O . ASP B 1 103 ? -21.797 -20.391 0.306 1 93.94 103 ASP B O 1
ATOM 4266 N N . ARG B 1 104 ? -19.594 -20.219 0.491 1 94.94 104 ARG B N 1
ATOM 4267 C CA . ARG B 1 104 ? -19.531 -19.25 -0.597 1 94.94 104 ARG B CA 1
ATOM 4268 C C . ARG B 1 104 ? -18.188 -19.328 -1.33 1 94.94 104 ARG B C 1
ATOM 4270 O O . ARG B 1 104 ? -17.203 -19.828 -0.777 1 94.94 104 ARG B O 1
ATOM 4277 N N . ASP B 1 105 ? -18.219 -18.875 -2.541 1 97.62 105 ASP B N 1
ATOM 4278 C CA . ASP B 1 105 ? -17 -18.75 -3.33 1 97.62 105 ASP B CA 1
ATOM 4279 C C . ASP B 1 105 ? -16.188 -17.531 -2.9 1 97.62 105 ASP B C 1
ATOM 4281 O O . ASP B 1 105 ? -16.75 -16.469 -2.609 1 97.62 105 ASP B O 1
ATOM 4285 N N . GLU B 1 106 ? -14.859 -17.766 -2.803 1 96.69 106 GLU B N 1
ATOM 4286 C CA . GLU B 1 106 ? -14.008 -16.578 -2.848 1 96.69 106 GLU B CA 1
ATOM 4287 C C . GLU B 1 106 ? -14.234 -15.789 -4.133 1 96.69 106 GLU B C 1
ATOM 4289 O O . GLU B 1 106 ? -14.617 -16.359 -5.156 1 96.69 106 GLU B O 1
ATOM 4294 N N . LEU B 1 107 ? -13.953 -14.547 -4.16 1 97.25 107 LEU B N 1
ATOM 4295 C CA . LEU B 1 107 ? -14.312 -13.633 -5.238 1 97.25 107 LEU B CA 1
ATOM 4296 C C . LEU B 1 107 ? -13.742 -14.109 -6.57 1 97.25 107 LEU B C 1
ATOM 4298 O O . LEU B 1 107 ? -14.469 -14.188 -7.562 1 97.25 107 LEU B O 1
ATOM 4302 N N . PRO B 1 108 ? -12.445 -14.453 -6.668 1 98.44 108 PRO B N 1
ATOM 4303 C CA . PRO B 1 108 ? -11.953 -14.906 -7.969 1 98.44 108 PRO B CA 1
ATOM 4304 C C . PRO B 1 108 ? -12.648 -16.172 -8.453 1 98.44 108 PRO B C 1
ATOM 4306 O O . PRO B 1 108 ? -12.82 -16.375 -9.656 1 98.44 108 PRO B O 1
ATOM 4309 N N . VAL B 1 109 ? -13.023 -17 -7.562 1 98.69 109 VAL B N 1
ATOM 4310 C CA . VAL B 1 109 ? -13.727 -18.234 -7.902 1 98.69 109 VAL B CA 1
ATOM 4311 C C . VAL B 1 109 ? -15.133 -17.906 -8.398 1 98.69 109 VAL B C 1
ATOM 4313 O O . VAL B 1 109 ? -15.586 -18.469 -9.398 1 98.69 109 VAL B O 1
ATOM 4316 N N . ALA B 1 110 ? -15.797 -17.047 -7.707 1 98.56 110 ALA B N 1
ATOM 4317 C CA . ALA B 1 110 ? -17.109 -16.594 -8.156 1 98.56 110 ALA B CA 1
ATOM 4318 C C . ALA B 1 110 ? -17.047 -16.016 -9.562 1 98.56 110 ALA B C 1
ATOM 4320 O O . ALA B 1 110 ? -17.938 -16.219 -10.375 1 98.56 110 ALA B O 1
ATOM 4321 N N . ARG B 1 111 ? -16.016 -15.359 -9.844 1 98.62 111 ARG B N 1
ATOM 4322 C CA . ARG B 1 111 ? -15.852 -14.734 -11.156 1 98.62 111 ARG B CA 1
ATOM 4323 C C . ARG B 1 111 ? -15.547 -15.781 -12.219 1 98.62 111 ARG B C 1
ATOM 4325 O O . ARG B 1 111 ? -15.969 -15.641 -13.375 1 98.62 111 ARG B O 1
ATOM 4332 N N . LEU B 1 112 ? -14.797 -16.797 -11.867 1 98.69 112 LEU B N 1
ATOM 4333 C CA . LEU B 1 112 ? -14.602 -17.906 -12.781 1 98.69 112 LEU B CA 1
ATOM 4334 C C . LEU B 1 112 ? -15.93 -18.547 -13.156 1 98.69 112 LEU B C 1
ATOM 4336 O O . LEU B 1 112 ? -16.188 -18.812 -14.336 1 98.69 112 LEU B O 1
ATOM 4340 N N . ARG B 1 113 ? -16.734 -18.766 -12.148 1 98.31 113 ARG B N 1
ATOM 4341 C CA . ARG B 1 113 ? -18.047 -19.344 -12.383 1 98.31 113 ARG B CA 1
ATOM 4342 C C . ARG B 1 113 ? -18.906 -18.438 -13.266 1 98.31 113 ARG B C 1
ATOM 4344 O O . ARG B 1 113 ? -19.562 -18.906 -14.195 1 98.31 113 ARG B O 1
ATOM 4351 N N . ALA B 1 114 ? -18.891 -17.172 -12.984 1 98.31 114 ALA B N 1
ATOM 4352 C CA . ALA B 1 114 ? -19.672 -16.203 -13.742 1 98.31 114 ALA B CA 1
ATOM 4353 C C . ALA B 1 114 ? -19.203 -16.141 -15.195 1 98.31 114 ALA B C 1
ATOM 4355 O O . ALA B 1 114 ? -20 -15.859 -16.094 1 98.31 114 ALA B O 1
ATOM 4356 N N . ALA B 1 115 ? -17.953 -16.453 -15.414 1 98.62 115 ALA B N 1
ATOM 4357 C CA . ALA B 1 115 ? -17.391 -16.422 -16.766 1 98.62 115 ALA B CA 1
ATOM 4358 C C . ALA B 1 115 ? -17.656 -17.734 -17.5 1 98.62 115 ALA B C 1
ATOM 4360 O O . ALA B 1 115 ? -17.25 -17.891 -18.656 1 98.62 115 ALA B O 1
ATOM 4361 N N . GLY B 1 116 ? -18.266 -18.672 -16.859 1 98.75 116 GLY B N 1
ATOM 4362 C CA . GLY B 1 116 ? -18.688 -19.922 -17.484 1 98.75 116 GLY B CA 1
ATOM 4363 C C . GLY B 1 116 ? -17.641 -21.016 -17.391 1 98.75 116 GLY B C 1
ATOM 4364 O O . GLY B 1 116 ? -17.766 -22.062 -18.031 1 98.75 116 GLY B O 1
ATOM 4365 N N . ALA B 1 117 ? -16.562 -20.766 -16.641 1 98.88 117 ALA B N 1
ATOM 4366 C CA . ALA B 1 117 ? -15.531 -21.797 -16.453 1 98.88 117 ALA B CA 1
ATOM 4367 C C . ALA B 1 117 ? -16.094 -23.016 -15.734 1 98.88 117 ALA B C 1
ATOM 4369 O O . ALA B 1 117 ? -17.016 -22.891 -14.914 1 98.88 117 ALA B O 1
ATOM 4370 N N . LEU B 1 118 ? -15.602 -24.156 -16.031 1 98.88 118 LEU B N 1
ATOM 4371 C CA . LEU B 1 118 ? -16.047 -25.406 -15.43 1 98.88 118 LEU B CA 1
ATOM 4372 C C . LEU B 1 118 ? -15.094 -25.844 -14.32 1 98.88 118 LEU B C 1
ATOM 4374 O O . LEU B 1 118 ? -14.156 -26.609 -14.562 1 98.88 118 LEU B O 1
ATOM 4378 N N . ILE B 1 119 ? -15.359 -25.344 -13.117 1 98.88 119 ILE B N 1
ATOM 4379 C CA . ILE B 1 119 ? -14.547 -25.703 -11.969 1 98.88 119 ILE B CA 1
ATOM 4380 C C . ILE B 1 119 ? -14.859 -27.141 -11.555 1 98.88 119 ILE B C 1
ATOM 4382 O O . ILE B 1 119 ? -15.969 -27.438 -11.117 1 98.88 119 ILE B O 1
ATOM 4386 N N . PHE B 1 120 ? -13.844 -28.047 -11.695 1 98.69 120 PHE B N 1
ATOM 4387 C CA . PHE B 1 120 ? -14.211 -29.422 -11.445 1 98.69 120 PHE B CA 1
ATOM 4388 C C . PHE B 1 120 ? -13.438 -29.984 -10.258 1 98.69 120 PHE B C 1
ATOM 4390 O O . PHE B 1 120 ? -13.727 -31.078 -9.781 1 98.69 120 PHE B O 1
ATOM 4397 N N . GLY B 1 121 ? -12.469 -29.203 -9.758 1 98.56 121 GLY B N 1
ATOM 4398 C CA . GLY B 1 121 ? -11.734 -29.766 -8.633 1 98.56 121 GLY B CA 1
ATOM 4399 C C . GLY B 1 121 ? -10.805 -28.766 -7.965 1 98.56 121 GLY B C 1
ATOM 4400 O O . GLY B 1 121 ? -10.633 -27.641 -8.461 1 98.56 121 GLY B O 1
ATOM 4401 N N . LYS B 1 122 ? -10.25 -29.172 -6.758 1 98.69 122 LYS B N 1
ATOM 4402 C CA . LYS B 1 122 ? -9.258 -28.422 -5.988 1 98.69 122 LYS B CA 1
ATOM 4403 C C . LYS B 1 122 ? -7.891 -29.094 -6.051 1 98.69 122 LYS B C 1
ATOM 4405 O O . LYS B 1 122 ? -7.797 -30.312 -6.051 1 98.69 122 LYS B O 1
ATOM 4410 N N . THR B 1 123 ? -6.875 -28.25 -6.016 1 98.88 123 THR B N 1
ATOM 4411 C CA . THR B 1 123 ? -5.543 -28.812 -6.215 1 98.88 123 THR B CA 1
ATOM 4412 C C . THR B 1 123 ? -4.746 -28.797 -4.91 1 98.88 123 THR B C 1
ATOM 4414 O O . THR B 1 123 ? -4.953 -27.922 -4.066 1 98.88 123 THR B O 1
ATOM 4417 N N . ASN B 1 124 ? -3.799 -29.703 -4.773 1 98.75 124 ASN B N 1
ATOM 4418 C CA . ASN B 1 124 ? -3.012 -29.938 -3.566 1 98.75 124 ASN B CA 1
ATOM 4419 C C . ASN B 1 124 ? -2.045 -28.797 -3.295 1 98.75 124 ASN B C 1
ATOM 4421 O O . ASN B 1 124 ? -1.607 -28.109 -4.223 1 98.75 124 ASN B O 1
ATOM 4425 N N . VAL B 1 125 ? -1.784 -28.594 -2.006 1 98.5 125 VAL B N 1
ATOM 4426 C CA . VAL B 1 125 ? -0.89 -27.531 -1.543 1 98.5 125 VAL B CA 1
ATOM 4427 C C . VAL B 1 125 ? -0.076 -28.031 -0.351 1 98.5 125 VAL B C 1
ATOM 4429 O O . VAL B 1 125 ? -0.451 -29.016 0.299 1 98.5 125 VAL B O 1
ATOM 4432 N N . PRO B 1 126 ? 1.132 -27.438 -0.096 1 97.75 126 PRO B N 1
ATOM 4433 C CA . PRO B 1 126 ? 1.714 -27.656 1.231 1 97.75 126 PRO B CA 1
ATOM 4434 C C . PRO B 1 126 ? 0.848 -27.078 2.352 1 97.75 126 PRO B C 1
ATOM 4436 O O . PRO B 1 126 ? -0.087 -26.312 2.088 1 97.75 126 PRO B O 1
ATOM 4439 N N . GLU B 1 127 ? 1.19 -27.516 3.547 1 96.88 127 GLU B N 1
ATOM 4440 C CA . GLU B 1 127 ? 0.433 -27.031 4.695 1 96.88 127 GLU B CA 1
ATOM 4441 C C . GLU B 1 127 ? 0.491 -25.516 4.793 1 96.88 127 GLU B C 1
ATOM 4443 O O . GLU B 1 127 ? 1.576 -24.922 4.832 1 96.88 127 GLU B O 1
ATOM 4448 N N . PHE B 1 128 ? -0.69 -24.844 4.68 1 95.44 128 PHE B N 1
ATOM 4449 C CA . PHE B 1 128 ? -0.927 -23.406 4.734 1 95.44 128 PHE B CA 1
ATOM 4450 C C . PHE B 1 128 ? -0.245 -22.703 3.57 1 95.44 128 PHE B C 1
ATOM 4452 O O . PHE B 1 128 ? -0.007 -21.484 3.623 1 95.44 128 PHE B O 1
ATOM 4459 N N . ALA B 1 129 ? 0.131 -23.453 2.535 1 95.56 129 ALA B N 1
ATOM 4460 C CA . ALA B 1 129 ? 0.726 -22.953 1.301 1 95.56 129 ALA B CA 1
ATOM 4461 C C . ALA B 1 129 ? 2.012 -22.188 1.588 1 95.56 129 ALA B C 1
ATOM 4463 O O . ALA B 1 129 ? 2.287 -21.156 0.953 1 95.56 129 ALA B O 1
ATOM 4464 N N . MET B 1 130 ? 2.848 -22.703 2.521 1 93.69 130 MET B N 1
ATOM 4465 C CA . MET B 1 130 ? 3.967 -21.906 3.014 1 93.69 130 MET B CA 1
ATOM 4466 C C . MET B 1 130 ? 5.297 -22.5 2.574 1 93.69 130 MET B C 1
ATOM 4468 O O . MET B 1 130 ? 6.363 -22.016 2.975 1 93.69 130 MET B O 1
ATOM 4472 N N . GLN B 1 131 ? 5.203 -23.547 1.779 1 93.62 131 GLN B N 1
ATOM 4473 C CA . GLN B 1 131 ? 6.449 -24.203 1.396 1 93.62 131 GLN B CA 1
ATOM 4474 C C . GLN B 1 131 ? 6.598 -24.25 -0.122 1 93.62 131 GLN B C 1
ATOM 4476 O O . GLN B 1 131 ? 5.609 -24.172 -0.852 1 93.62 131 GLN B O 1
ATOM 4481 N N . GLY B 1 132 ? 7.871 -24.453 -0.514 1 94.44 132 GLY B N 1
ATOM 4482 C CA . GLY B 1 132 ? 8.203 -24.438 -1.929 1 94.44 132 GLY B CA 1
ATOM 4483 C C . GLY B 1 132 ? 8.109 -25.797 -2.584 1 94.44 132 GLY B C 1
ATOM 4484 O O . GLY B 1 132 ? 8.57 -25.984 -3.711 1 94.44 132 GLY B O 1
ATOM 4485 N N . TYR B 1 133 ? 7.676 -26.719 -1.898 1 96.81 133 TYR B N 1
ATOM 4486 C CA . TYR B 1 133 ? 7.293 -28.062 -2.361 1 96.81 133 TYR B CA 1
ATOM 4487 C C . TYR B 1 133 ? 5.875 -28.391 -1.926 1 96.81 133 TYR B C 1
ATOM 4489 O O . TYR B 1 133 ? 5.27 -27.672 -1.131 1 96.81 133 TYR B O 1
ATOM 4497 N N . THR B 1 134 ? 5.316 -29.406 -2.539 1 98.38 134 THR B N 1
ATOM 4498 C CA . THR B 1 134 ? 3.924 -29.719 -2.225 1 98.38 134 THR B CA 1
ATOM 4499 C C . THR B 1 134 ? 3.807 -31.078 -1.541 1 98.38 134 THR B C 1
ATOM 4501 O O . THR B 1 134 ? 3.896 -32.125 -2.195 1 98.38 134 THR B O 1
ATOM 4504 N N . ASP B 1 135 ? 3.666 -30.953 -0.299 1 97.88 135 ASP B N 1
ATOM 4505 C CA . ASP B 1 135 ? 3.455 -32.094 0.588 1 97.88 135 ASP B CA 1
ATOM 4506 C C . ASP B 1 135 ? 2.711 -31.672 1.854 1 97.88 135 ASP B C 1
ATOM 4508 O O . ASP B 1 135 ? 2.848 -30.531 2.314 1 97.88 135 ASP B O 1
ATOM 4512 N N . ASN B 1 136 ? 1.853 -32.5 2.322 1 97.25 136 ASN B N 1
ATOM 4513 C CA . ASN B 1 136 ? 1.146 -32.219 3.574 1 97.25 136 ASN B CA 1
ATOM 4514 C C . ASN B 1 136 ? 0.658 -33.531 4.215 1 97.25 136 ASN B C 1
ATOM 4516 O O . ASN B 1 136 ? 0.698 -34.594 3.588 1 97.25 136 ASN B O 1
ATOM 4520 N N . LEU B 1 137 ? 0.17 -33.5 5.414 1 96.56 137 LEU B N 1
ATOM 4521 C CA . LEU B 1 137 ? -0.19 -34.688 6.199 1 96.56 137 LEU B CA 1
ATOM 4522 C C . LEU B 1 137 ? -1.575 -35.188 5.812 1 96.56 137 LEU B C 1
ATOM 4524 O O . LEU B 1 137 ? -1.962 -36.312 6.191 1 96.56 137 LEU B O 1
ATOM 4528 N N . VAL B 1 138 ? -2.34 -34.438 5.066 1 97.31 138 VAL B N 1
ATOM 4529 C CA . VAL B 1 138 ? -3.715 -34.812 4.738 1 97.31 138 VAL B CA 1
ATOM 4530 C C . VAL B 1 138 ? -3.74 -35.656 3.457 1 97.31 138 VAL B C 1
ATOM 4532 O O . VAL B 1 138 ? -4.359 -36.719 3.412 1 97.31 138 VAL B O 1
ATOM 4535 N N . PHE B 1 139 ? -2.988 -35.188 2.414 1 97.81 139 PHE B N 1
ATOM 4536 C CA . PHE B 1 139 ? -3.152 -35.781 1.091 1 97.81 139 PHE B CA 1
ATOM 4537 C C . PHE B 1 139 ? -1.843 -36.406 0.604 1 97.81 139 PHE B C 1
ATOM 4539 O O . PHE B 1 139 ? -1.835 -37.188 -0.337 1 97.81 139 PHE B O 1
ATOM 4546 N N . GLY B 1 140 ? -0.736 -35.938 1.224 1 97.81 140 GLY B N 1
ATOM 4547 C CA . GLY B 1 140 ? 0.557 -36.438 0.799 1 97.81 140 GLY B CA 1
ATOM 4548 C C . GLY B 1 140 ? 1.202 -35.625 -0.29 1 97.81 140 GLY B C 1
ATOM 4549 O O . GLY B 1 140 ? 0.831 -34.469 -0.496 1 97.81 140 GLY B O 1
ATOM 4550 N N . THR B 1 141 ? 2.191 -36.219 -0.93 1 98.31 141 THR B N 1
ATOM 4551 C CA . THR B 1 141 ? 3.113 -35.5 -1.812 1 98.31 141 THR B CA 1
ATOM 4552 C C . THR B 1 141 ? 2.559 -35.438 -3.23 1 98.31 141 THR B C 1
ATOM 4554 O O . THR B 1 141 ? 1.969 -36.406 -3.721 1 98.31 141 THR B O 1
ATOM 4557 N N . THR B 1 142 ? 2.676 -34.281 -3.857 1 98.62 142 THR B N 1
ATOM 4558 C CA . THR B 1 142 ? 2.41 -34.156 -5.285 1 98.62 142 THR B CA 1
ATOM 4559 C C . THR B 1 142 ? 3.693 -34.312 -6.094 1 98.62 142 THR B C 1
ATOM 4561 O O . THR B 1 142 ? 4.734 -33.75 -5.746 1 98.62 142 THR B O 1
ATOM 4564 N N . GLY B 1 143 ? 3.59 -35.062 -7.191 1 97.81 143 GLY B N 1
ATOM 4565 C CA . GLY B 1 143 ? 4.738 -35.281 -8.055 1 97.81 143 GLY B CA 1
ATOM 4566 C C . GLY B 1 143 ? 4.766 -34.375 -9.266 1 97.81 143 GLY B C 1
ATOM 4567 O O . GLY B 1 143 ? 3.73 -33.844 -9.672 1 97.81 143 GLY B O 1
ATOM 4568 N N . ASN B 1 144 ? 5.965 -34.25 -9.797 1 97.69 144 ASN B N 1
ATOM 4569 C CA . ASN B 1 144 ? 6.176 -33.531 -11.047 1 97.69 144 ASN B CA 1
ATOM 4570 C C . ASN B 1 144 ? 5.781 -34.375 -12.25 1 97.69 144 ASN B C 1
ATOM 4572 O O . ASN B 1 144 ? 6.281 -35.469 -12.422 1 97.69 144 ASN B O 1
ATOM 4576 N N . PRO B 1 145 ? 4.934 -33.875 -13.133 1 96.81 145 PRO B N 1
ATOM 4577 C CA . PRO B 1 145 ? 4.473 -34.688 -14.258 1 96.81 145 PRO B CA 1
ATOM 4578 C C . PRO B 1 145 ? 5.617 -35.156 -15.148 1 96.81 145 PRO B C 1
ATOM 4580 O O . PRO B 1 145 ? 5.516 -36.219 -15.797 1 96.81 145 PRO B O 1
ATOM 4583 N N . TRP B 1 146 ? 6.695 -34.438 -15.188 1 96 146 TRP B N 1
ATOM 4584 C CA . TRP B 1 146 ? 7.824 -34.781 -16.047 1 96 146 TRP B CA 1
ATOM 4585 C C . TRP B 1 146 ? 8.672 -35.875 -15.406 1 96 146 TRP B C 1
ATOM 4587 O O . TRP B 1 146 ? 9.359 -36.625 -16.109 1 96 146 TRP B O 1
ATOM 4597 N N . GLN B 1 147 ? 8.703 -35.875 -14.133 1 95.62 147 GLN B N 1
ATOM 4598 C CA . GLN B 1 147 ? 9.336 -36.906 -13.312 1 95.62 147 GLN B CA 1
ATOM 4599 C C . GLN B 1 147 ? 8.695 -36.969 -11.93 1 95.62 147 GLN B C 1
ATOM 4601 O O . GLN B 1 147 ? 9.156 -36.312 -10.992 1 95.62 147 GLN B O 1
ATOM 4606 N N . PRO B 1 148 ? 7.766 -37.844 -11.734 1 96.25 148 PRO B N 1
ATOM 4607 C CA . PRO B 1 148 ? 6.906 -37.844 -10.555 1 96.25 148 PRO B CA 1
ATOM 4608 C C . PRO B 1 148 ? 7.688 -37.969 -9.25 1 96.25 148 PRO B C 1
ATOM 4610 O O . PRO B 1 148 ? 7.191 -37.594 -8.18 1 96.25 148 PRO B O 1
ATOM 4613 N N . ALA B 1 149 ? 8.914 -38.5 -9.312 1 96.31 149 ALA B N 1
ATOM 4614 C CA . ALA B 1 149 ? 9.75 -38.625 -8.125 1 96.31 149 ALA B CA 1
ATOM 4615 C C . ALA B 1 149 ? 10.273 -37.281 -7.664 1 96.31 149 ALA B C 1
ATOM 4617 O O . ALA B 1 149 ? 10.75 -37.125 -6.539 1 96.31 149 ALA B O 1
ATOM 4618 N N . LEU B 1 150 ? 10.188 -36.281 -8.508 1 97.81 150 LEU B N 1
ATOM 4619 C CA . LEU B 1 150 ? 10.664 -34.938 -8.203 1 97.81 150 LEU B CA 1
ATOM 4620 C C . LEU B 1 150 ? 9.5 -34 -7.863 1 97.81 150 LEU B C 1
ATOM 4622 O O . LEU B 1 150 ? 8.344 -34.344 -8.141 1 97.81 150 LEU B O 1
ATOM 4626 N N . THR B 1 151 ? 9.82 -32.938 -7.195 1 98.31 151 THR B N 1
ATOM 4627 C CA . THR B 1 151 ? 8.797 -31.984 -6.793 1 98.31 151 THR B CA 1
ATOM 4628 C C . THR B 1 151 ? 8.359 -31.125 -7.98 1 98.31 151 THR B C 1
ATOM 4630 O O . THR B 1 151 ? 9.18 -30.766 -8.828 1 98.31 151 THR B O 1
ATOM 4633 N N . PRO B 1 152 ? 7.102 -30.875 -8.141 1 98.31 152 PRO B N 1
ATOM 4634 C CA . PRO B 1 152 ? 6.664 -29.844 -9.078 1 98.31 152 PRO B CA 1
ATOM 4635 C C . PRO B 1 152 ? 6.84 -28.438 -8.523 1 98.31 152 PRO B C 1
ATOM 4637 O O . PRO B 1 152 ? 6.457 -27.453 -9.172 1 98.31 152 PRO B O 1
ATOM 4640 N N . GLY B 1 153 ? 7.43 -28.297 -7.312 1 97.94 153 GLY B N 1
ATOM 4641 C CA . GLY B 1 153 ? 7.484 -27.031 -6.598 1 97.94 153 GLY B CA 1
ATOM 4642 C C . GLY B 1 153 ? 6.27 -26.781 -5.723 1 97.94 153 GLY B C 1
ATOM 4643 O O . GLY B 1 153 ? 5.527 -27.719 -5.406 1 97.94 153 GLY B O 1
ATOM 4644 N N . GLY B 1 154 ? 6.082 -25.625 -5.27 1 96.88 154 GLY B N 1
ATOM 4645 C CA . GLY B 1 154 ? 5.004 -25.156 -4.414 1 96.88 154 GLY B CA 1
ATOM 4646 C C . GLY B 1 154 ? 5.004 -23.641 -4.234 1 96.88 154 GLY B C 1
ATOM 4647 O O . GLY B 1 154 ? 5.953 -22.969 -4.629 1 96.88 154 GLY B O 1
ATOM 4648 N N . SER B 1 155 ? 3.846 -23.047 -3.77 1 96.94 155 SER B N 1
ATOM 4649 C CA . SER B 1 155 ? 2.779 -23.797 -3.105 1 96.94 155 SER B CA 1
ATOM 4650 C C . SER B 1 155 ? 1.676 -24.172 -4.086 1 96.94 155 SER B C 1
ATOM 4652 O O . SER B 1 155 ? 0.697 -24.828 -3.707 1 96.94 155 SER B O 1
ATOM 4654 N N . SER B 1 156 ? 1.814 -23.828 -5.391 1 98.81 156 SER B N 1
ATOM 4655 C CA . SER B 1 156 ? 0.798 -24.219 -6.359 1 98.81 156 SER B CA 1
ATOM 4656 C C . SER B 1 156 ? 1.19 -25.516 -7.074 1 98.81 156 SER B C 1
ATOM 4658 O O . SER B 1 156 ? 0.988 -25.641 -8.281 1 98.81 156 SER B O 1
ATOM 4660 N N . GLY B 1 157 ? 1.742 -26.438 -6.316 1 98.81 157 GLY B N 1
ATOM 4661 C CA . GLY B 1 157 ? 2.268 -27.656 -6.902 1 98.81 157 GLY B CA 1
ATOM 4662 C C . GLY B 1 157 ? 1.195 -28.516 -7.531 1 98.81 157 GLY B C 1
ATOM 4663 O O . GLY B 1 157 ? 1.392 -29.078 -8.617 1 98.81 157 GLY B O 1
ATOM 4664 N N . GLY B 1 158 ? 0.059 -28.719 -6.855 1 98.88 158 GLY B N 1
ATOM 4665 C CA . GLY B 1 158 ? -1.043 -29.453 -7.457 1 98.88 158 GLY B CA 1
ATOM 4666 C C . GLY B 1 158 ? -1.561 -28.812 -8.734 1 98.88 158 GLY B C 1
ATOM 4667 O O . GLY B 1 158 ? -1.871 -29.516 -9.695 1 98.88 158 GLY B O 1
ATOM 4668 N N . ALA B 1 159 ? -1.651 -27.531 -8.742 1 98.94 159 ALA B N 1
ATOM 4669 C CA . ALA B 1 159 ? -2.182 -26.781 -9.875 1 98.94 159 ALA B CA 1
ATOM 4670 C C . ALA B 1 159 ? -1.31 -26.969 -11.117 1 98.94 159 ALA B C 1
ATOM 4672 O O . ALA B 1 159 ? -1.816 -27.281 -12.195 1 98.94 159 ALA B O 1
ATOM 4673 N N . VAL B 1 160 ? -0.014 -26.828 -10.898 1 98.75 160 VAL B N 1
ATOM 4674 C CA . VAL B 1 160 ? 0.863 -26.938 -12.062 1 98.75 160 VAL B CA 1
ATOM 4675 C C . VAL B 1 160 ? 0.938 -28.391 -12.523 1 98.75 160 VAL B C 1
ATOM 4677 O O . VAL B 1 160 ? 1.047 -28.656 -13.727 1 98.75 160 VAL B O 1
ATOM 4680 N N . ALA B 1 161 ? 0.904 -29.328 -11.625 1 98.56 161 ALA B N 1
ATOM 4681 C CA . ALA B 1 161 ? 0.883 -30.734 -12.016 1 98.56 161 ALA B CA 1
ATOM 4682 C C . ALA B 1 161 ? -0.357 -31.062 -12.852 1 98.56 161 ALA B C 1
ATOM 4684 O O . ALA B 1 161 ? -0.273 -31.766 -13.859 1 98.56 161 ALA B O 1
ATOM 4685 N N . ALA B 1 162 ? -1.451 -30.5 -12.461 1 98.62 162 ALA B N 1
ATOM 4686 C CA . ALA B 1 162 ? -2.701 -30.719 -13.18 1 98.62 162 ALA B CA 1
ATOM 4687 C C . ALA B 1 162 ? -2.633 -30.141 -14.586 1 98.62 162 ALA B C 1
ATOM 4689 O O . ALA B 1 162 ? -2.957 -30.812 -15.57 1 98.62 162 ALA B O 1
ATOM 4690 N N . VAL B 1 163 ? -2.176 -28.938 -14.711 1 98.31 163 VAL B N 1
ATOM 4691 C CA . VAL B 1 163 ? -2.154 -28.266 -16 1 98.31 163 VAL B CA 1
ATOM 4692 C C . VAL B 1 163 ? -1.117 -28.906 -16.906 1 98.31 163 VAL B C 1
ATOM 4694 O O . VAL B 1 163 ? -1.404 -29.219 -18.078 1 98.31 163 VAL B O 1
ATOM 4697 N N . ALA B 1 164 ? 0.048 -29.172 -16.391 1 97.19 164 ALA B N 1
ATOM 4698 C CA . ALA B 1 164 ? 1.146 -29.719 -17.203 1 97.19 164 ALA B CA 1
ATOM 4699 C C . ALA B 1 164 ? 0.823 -31.109 -17.719 1 97.19 164 ALA B C 1
ATOM 4701 O O . ALA B 1 164 ? 1.247 -31.5 -18.812 1 97.19 164 ALA B O 1
ATOM 4702 N N . SER B 1 165 ? 0.067 -31.875 -16.969 1 96.75 165 SER B N 1
ATOM 4703 C CA . SER B 1 165 ? -0.241 -33.25 -17.344 1 96.75 165 SER B CA 1
ATOM 4704 C C . SER B 1 165 ? -1.462 -33.312 -18.266 1 96.75 165 SER B C 1
ATOM 4706 O O . SER B 1 165 ? -1.791 -34.375 -18.797 1 96.75 165 SER B O 1
ATOM 4708 N N . GLY B 1 166 ? -2.152 -32.219 -18.391 1 96.44 166 GLY B N 1
ATOM 4709 C CA . GLY B 1 166 ? -3.289 -32.188 -19.297 1 96.44 166 GLY B CA 1
ATOM 4710 C C . GLY B 1 166 ? -4.617 -32.375 -18.594 1 96.44 166 GLY B C 1
ATOM 4711 O O . GLY B 1 166 ? -5.656 -32.531 -19.234 1 96.44 166 GLY B O 1
ATOM 4712 N N . CYS B 1 167 ? -4.629 -32.406 -17.266 1 97.56 167 CYS B N 1
ATOM 4713 C CA . CYS B 1 167 ? -5.875 -32.562 -16.516 1 97.56 167 CYS B CA 1
ATOM 4714 C C . CYS B 1 167 ? -6.82 -31.391 -16.781 1 97.56 167 CYS B C 1
ATOM 4716 O O . CYS B 1 167 ? -8.039 -31.562 -16.766 1 97.56 167 CYS B O 1
ATOM 4718 N N . CYS B 1 168 ? -6.344 -30.25 -16.953 1 98.31 168 CYS B N 1
ATOM 4719 C CA . CYS B 1 168 ? -7.074 -29.047 -17.328 1 98.31 168 CYS B CA 1
ATOM 4720 C C . CYS B 1 168 ? -6.164 -28.062 -18.047 1 98.31 168 CYS B C 1
ATOM 4722 O O . CYS B 1 168 ? -4.941 -28.125 -17.922 1 98.31 168 CYS B O 1
ATOM 4724 N N . PRO B 1 169 ? -6.73 -27.203 -18.875 1 98.06 169 PRO B N 1
ATOM 4725 C CA . PRO B 1 169 ? -5.898 -26.219 -19.578 1 98.06 169 PRO B CA 1
ATOM 4726 C C . PRO B 1 169 ? -5.508 -25.031 -18.703 1 98.06 169 PRO B C 1
ATOM 4728 O O . PRO B 1 169 ? -4.543 -24.328 -19.016 1 98.06 169 PRO B O 1
ATOM 4731 N N . LEU B 1 170 ? -6.301 -24.781 -17.609 1 98.31 170 LEU B N 1
ATOM 4732 C CA . LEU B 1 170 ? -6.109 -23.625 -16.766 1 98.31 170 LEU B CA 1
ATOM 4733 C C . LEU B 1 170 ? -6.289 -23.984 -15.289 1 98.31 170 LEU B C 1
ATOM 4735 O O . LEU B 1 170 ? -7.152 -24.797 -14.945 1 98.31 170 LEU B O 1
ATOM 4739 N N . ALA B 1 171 ? -5.512 -23.344 -14.508 1 98.94 171 ALA B N 1
ATOM 4740 C CA . ALA B 1 171 ? -5.68 -23.438 -13.062 1 98.94 171 ALA B CA 1
ATOM 4741 C C . ALA B 1 171 ? -5.5 -22.078 -12.398 1 98.94 171 ALA B C 1
ATOM 4743 O O . ALA B 1 171 ? -4.812 -21.203 -12.93 1 98.94 171 ALA B O 1
ATOM 4744 N N . LEU B 1 172 ? -6.203 -21.875 -11.297 1 98.94 172 LEU B N 1
ATOM 4745 C CA . LEU B 1 172 ? -6.039 -20.688 -10.477 1 98.94 172 LEU B CA 1
ATOM 4746 C C . LEU B 1 172 ? -5.176 -20.984 -9.25 1 98.94 172 LEU B C 1
ATOM 4748 O O . LEU B 1 172 ? -5.457 -21.922 -8.508 1 98.94 172 LEU B O 1
ATOM 4752 N N . GLY B 1 173 ? -4.094 -20.25 -9.117 1 98.69 173 GLY B N 1
ATOM 4753 C CA . GLY B 1 173 ? -3.207 -20.375 -7.973 1 98.69 173 GLY B CA 1
ATOM 4754 C C . GLY B 1 173 ? -3.045 -19.094 -7.191 1 98.69 173 GLY B C 1
ATOM 4755 O O . GLY B 1 173 ? -3.801 -18.141 -7.391 1 98.69 173 GLY B O 1
ATOM 4756 N N . THR B 1 174 ? -2.176 -19.141 -6.184 1 98.25 174 THR B N 1
ATOM 4757 C CA . THR B 1 174 ? -1.785 -17.953 -5.426 1 98.25 174 THR B CA 1
ATOM 4758 C C . THR B 1 174 ? -0.265 -17.828 -5.371 1 98.25 174 THR B C 1
ATOM 4760 O O . THR B 1 174 ? 0.454 -18.797 -5.578 1 98.25 174 THR B O 1
ATOM 4763 N N . ASP B 1 175 ? 0.172 -16.656 -5.176 1 98.25 175 ASP B N 1
ATOM 4764 C CA . ASP B 1 175 ? 1.6 -16.344 -5.137 1 98.25 175 ASP B CA 1
ATOM 4765 C C . ASP B 1 175 ? 1.912 -15.305 -4.066 1 98.25 175 ASP B C 1
ATOM 4767 O O . ASP B 1 175 ? 1.54 -14.141 -4.199 1 98.25 175 ASP B O 1
ATOM 4771 N N . GLY B 1 176 ? 2.555 -15.727 -2.982 1 96.94 176 GLY B N 1
ATOM 4772 C CA . GLY B 1 176 ? 2.967 -14.844 -1.903 1 96.94 176 GLY B CA 1
ATOM 4773 C C . GLY B 1 176 ? 4.473 -14.703 -1.789 1 96.94 176 GLY B C 1
ATOM 4774 O O . GLY B 1 176 ? 4.969 -13.898 -0.996 1 96.94 176 GLY B O 1
ATOM 4775 N N . GLY B 1 177 ? 5.18 -15.422 -2.609 1 96.88 177 GLY B N 1
ATOM 4776 C CA . GLY B 1 177 ? 6.633 -15.422 -2.643 1 96.88 177 GLY B CA 1
ATOM 4777 C C . GLY B 1 177 ? 7.203 -16.203 -3.811 1 96.88 177 GLY B C 1
ATOM 4778 O O . GLY B 1 177 ? 8.336 -16.688 -3.746 1 96.88 177 GLY B O 1
ATOM 4779 N N . GLY B 1 178 ? 6.391 -16.438 -4.816 1 97.94 178 GLY B N 1
ATOM 4780 C CA . GLY B 1 178 ? 6.832 -17.203 -5.98 1 97.94 178 GLY B CA 1
ATOM 4781 C C . GLY B 1 178 ? 6 -18.438 -6.234 1 97.94 178 GLY B C 1
ATOM 4782 O O . GLY B 1 178 ? 6.262 -19.188 -7.18 1 97.94 178 GLY B O 1
ATOM 4783 N N . SER B 1 179 ? 4.926 -18.562 -5.562 1 98.25 179 SER B N 1
ATOM 4784 C CA . SER B 1 179 ? 4.195 -19.828 -5.5 1 98.25 179 SER B CA 1
ATOM 4785 C C . SER B 1 179 ? 3.471 -20.109 -6.809 1 98.25 179 SER B C 1
ATOM 4787 O O . SER B 1 179 ? 2.957 -21.219 -7.008 1 98.25 179 SER B O 1
ATOM 4789 N N . ILE B 1 180 ? 3.393 -19.234 -7.672 1 98.75 180 ILE B N 1
ATOM 4790 C CA . ILE B 1 180 ? 2.896 -19.484 -9.016 1 98.75 180 ILE B CA 1
ATOM 4791 C C . ILE B 1 180 ? 4.07 -19.609 -9.984 1 98.75 180 ILE B C 1
ATOM 4793 O O . ILE B 1 180 ? 4.137 -20.562 -10.773 1 98.75 180 ILE B O 1
ATOM 4797 N N . ARG B 1 181 ? 5.035 -18.812 -9.852 1 98.88 181 ARG B N 1
ATOM 4798 C CA . ARG B 1 181 ? 6.113 -18.656 -10.82 1 98.88 181 ARG B CA 1
ATOM 4799 C C . ARG B 1 181 ? 7.105 -19.812 -10.719 1 98.88 181 ARG B C 1
ATOM 4801 O O . ARG B 1 181 ? 7.496 -20.391 -11.734 1 98.88 181 ARG B O 1
ATOM 4808 N N . ARG B 1 182 ? 7.48 -20.203 -9.531 1 98.62 182 ARG B N 1
ATOM 4809 C CA . ARG B 1 182 ? 8.469 -21.266 -9.367 1 98.62 182 ARG B CA 1
ATOM 4810 C C . ARG B 1 182 ? 7.906 -22.609 -9.812 1 98.62 182 ARG B C 1
ATOM 4812 O O . ARG B 1 182 ? 8.508 -23.297 -10.648 1 98.62 182 ARG B O 1
ATOM 4819 N N . PRO B 1 183 ? 6.691 -22.922 -9.328 1 98.75 183 PRO B N 1
ATOM 4820 C CA . PRO B 1 183 ? 6.172 -24.203 -9.828 1 98.75 183 PRO B CA 1
ATOM 4821 C C . PRO B 1 183 ? 5.945 -24.203 -11.336 1 98.75 183 PRO B C 1
ATOM 4823 O O . PRO B 1 183 ? 6.137 -25.219 -11.992 1 98.75 183 PRO B O 1
ATOM 4826 N N . ALA B 1 184 ? 5.512 -23.109 -11.867 1 98.62 184 ALA B N 1
ATOM 4827 C CA . ALA B 1 184 ? 5.367 -23.016 -13.32 1 98.62 184 ALA B CA 1
ATOM 4828 C C . ALA B 1 184 ? 6.695 -23.281 -14.023 1 98.62 184 ALA B C 1
ATOM 4830 O O . ALA B 1 184 ? 6.742 -24 -15.031 1 98.62 184 ALA B O 1
ATOM 4831 N N . SER B 1 185 ? 7.746 -22.75 -13.484 1 98.19 185 SER B N 1
ATOM 4832 C CA . SER B 1 185 ? 9.086 -22.953 -14.023 1 98.19 185 SER B CA 1
ATOM 4833 C C . SER B 1 185 ? 9.469 -24.438 -14 1 98.19 185 SER B C 1
ATOM 4835 O O . SER B 1 185 ? 10.023 -24.953 -14.969 1 98.19 185 SER B O 1
ATOM 4837 N N . HIS B 1 186 ? 9.133 -25.125 -12.961 1 98.06 186 HIS B N 1
ATOM 4838 C CA . HIS B 1 186 ? 9.508 -26.516 -12.758 1 98.06 186 HIS B CA 1
ATOM 4839 C C . HIS B 1 186 ? 8.711 -27.438 -13.664 1 98.06 186 HIS B C 1
ATOM 4841 O O . HIS B 1 186 ? 9.062 -28.609 -13.836 1 98.06 186 HIS B O 1
ATOM 4847 N N . THR B 1 187 ? 7.598 -26.938 -14.258 1 97.31 187 THR B N 1
ATOM 4848 C CA . THR B 1 187 ? 6.707 -27.844 -14.977 1 97.31 187 THR B CA 1
ATOM 4849 C C . THR B 1 187 ? 6.473 -27.359 -16.406 1 97.31 187 THR B C 1
ATOM 4851 O O . THR B 1 187 ? 5.629 -27.906 -17.109 1 97.31 187 THR B O 1
ATOM 4854 N N . GLY B 1 188 ? 7.145 -26.344 -16.812 1 96.62 188 GLY B N 1
ATOM 4855 C CA . GLY B 1 188 ? 7.082 -25.875 -18.188 1 96.62 188 GLY B CA 1
ATOM 4856 C C . GLY B 1 188 ? 5.805 -25.109 -18.5 1 96.62 188 GLY B C 1
ATOM 4857 O O . GLY B 1 188 ? 5.254 -25.234 -19.609 1 96.62 188 GLY B O 1
ATOM 4858 N N . LEU B 1 189 ? 5.332 -24.375 -17.531 1 97.56 189 LEU B N 1
ATOM 4859 C CA . LEU B 1 189 ? 4.07 -23.672 -17.703 1 97.56 189 LEU B CA 1
ATOM 4860 C C . LEU B 1 189 ? 4.285 -22.156 -17.641 1 97.56 189 LEU B C 1
ATOM 4862 O O . LEU B 1 189 ? 5.379 -21.703 -17.312 1 97.56 189 LEU B O 1
ATOM 4866 N N . VAL B 1 190 ? 3.266 -21.453 -18.047 1 98.38 190 VAL B N 1
ATOM 4867 C CA . VAL B 1 190 ? 3.162 -20 -17.844 1 98.38 190 VAL B CA 1
ATOM 4868 C C . VAL B 1 190 ? 2.527 -19.734 -16.484 1 98.38 190 VAL B C 1
ATOM 4870 O O . VAL B 1 190 ? 1.466 -20.266 -16.156 1 98.38 190 VAL B O 1
ATOM 4873 N N . GLY B 1 191 ? 3.199 -19.016 -15.648 1 98.88 191 GLY B N 1
ATOM 4874 C CA . GLY B 1 191 ? 2.666 -18.562 -14.367 1 98.88 191 GLY B CA 1
ATOM 4875 C C . GLY B 1 191 ? 2.699 -17.062 -14.203 1 98.88 191 GLY B C 1
ATOM 4876 O O . GLY B 1 191 ? 3.773 -16.453 -14.164 1 98.88 191 GLY B O 1
ATOM 4877 N N . PHE B 1 192 ? 1.528 -16.438 -14.078 1 98.88 192 PHE B N 1
ATOM 4878 C CA . PHE B 1 192 ? 1.418 -14.992 -14.016 1 98.88 192 PHE B CA 1
ATOM 4879 C C . PHE B 1 192 ? 1.06 -14.539 -12.602 1 98.88 192 PHE B C 1
ATOM 4881 O O . PHE B 1 192 ? 0.031 -14.938 -12.055 1 98.88 192 PHE B O 1
ATOM 4888 N N . LYS B 1 193 ? 1.947 -13.766 -11.992 1 98.88 193 LYS B N 1
ATOM 4889 C CA . LYS B 1 193 ? 1.706 -13.062 -10.734 1 98.88 193 LYS B CA 1
ATOM 4890 C C . LYS B 1 193 ? 1.358 -11.594 -10.984 1 98.88 193 LYS B C 1
ATOM 4892 O O . LYS B 1 193 ? 2.25 -10.758 -11.133 1 98.88 193 LYS B O 1
ATOM 4897 N N . PRO B 1 194 ? 0.103 -11.234 -10.914 1 98.69 194 PRO B N 1
ATOM 4898 C CA . PRO B 1 194 ? -0.288 -9.859 -11.211 1 98.69 194 PRO B CA 1
ATOM 4899 C C . PRO B 1 194 ? 0.131 -8.875 -10.117 1 98.69 194 PRO B C 1
ATOM 4901 O O . PRO B 1 194 ? 0.548 -9.297 -9.031 1 98.69 194 PRO B O 1
ATOM 4904 N N . SER B 1 195 ? 0.101 -7.602 -10.477 1 97.94 195 SER B N 1
ATOM 4905 C CA . SER B 1 195 ? 0.169 -6.57 -9.445 1 97.94 195 SER B CA 1
ATOM 4906 C C . SER B 1 195 ? -0.936 -6.75 -8.414 1 97.94 195 SER B C 1
ATOM 4908 O O . SER B 1 195 ? -2.029 -7.215 -8.734 1 97.94 195 SER B O 1
ATOM 4910 N N . PRO B 1 196 ? -0.604 -6.422 -7.145 1 96.69 196 PRO B N 1
ATOM 4911 C CA . PRO B 1 196 ? -1.689 -6.441 -6.16 1 96.69 196 PRO B CA 1
ATOM 4912 C C . PRO B 1 196 ? -2.889 -5.598 -6.586 1 96.69 196 PRO B C 1
ATOM 4914 O O . PRO B 1 196 ? -2.721 -4.469 -7.051 1 96.69 196 PRO B O 1
ATOM 4917 N N . GLY B 1 197 ? -4.051 -6.191 -6.5 1 96.31 197 GLY B N 1
ATOM 4918 C CA . GLY B 1 197 ? -5.273 -5.484 -6.844 1 96.31 197 GLY B CA 1
ATOM 4919 C C . GLY B 1 197 ? -5.715 -5.719 -8.273 1 96.31 197 GLY B C 1
ATOM 4920 O O . GLY B 1 197 ? -6.863 -5.449 -8.633 1 96.31 197 GLY B O 1
ATOM 4921 N N . ARG B 1 198 ? -4.82 -6.141 -9.156 1 97.88 198 ARG B N 1
ATOM 4922 C CA . ARG B 1 198 ? -5.168 -6.375 -10.555 1 97.88 198 ARG B CA 1
ATOM 4923 C C . ARG B 1 198 ? -6.223 -7.469 -10.68 1 97.88 198 ARG B C 1
ATOM 4925 O O . ARG B 1 198 ? -7.133 -7.371 -11.508 1 97.88 198 ARG B O 1
ATOM 4932 N N . LEU B 1 199 ? -6.031 -8.539 -9.898 1 98.25 199 LEU B N 1
ATOM 4933 C CA . LEU B 1 199 ? -7.027 -9.586 -9.695 1 98.25 199 LEU B CA 1
ATOM 4934 C C . LEU B 1 199 ? -7.527 -9.586 -8.258 1 98.25 199 LEU B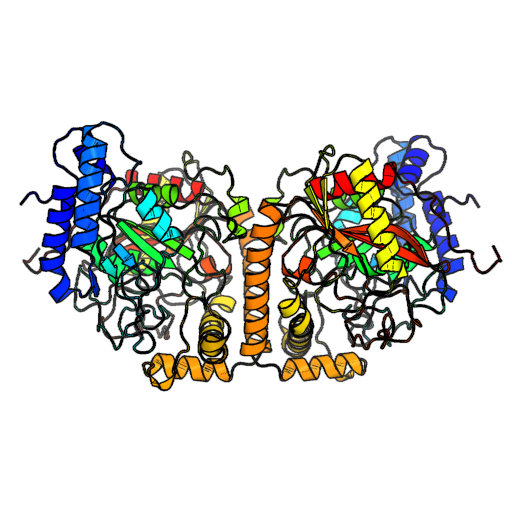 C 1
ATOM 4936 O O . LEU B 1 199 ? -6.918 -10.219 -7.387 1 98.25 199 LEU B O 1
ATOM 4940 N N . PRO B 1 200 ? -8.672 -8.93 -8.094 1 97.19 200 PRO B N 1
ATOM 4941 C CA . PRO B 1 200 ? -9.125 -8.688 -6.719 1 97.19 200 PRO B CA 1
ATOM 4942 C C . PRO B 1 200 ? -9.531 -9.969 -6 1 97.19 200 PRO B C 1
ATOM 4944 O O . PRO B 1 200 ? -10.039 -10.898 -6.629 1 97.19 200 PRO B O 1
ATOM 4947 N N . ARG B 1 201 ? -9.367 -9.953 -4.711 1 95.31 201 ARG B N 1
ATOM 4948 C CA . ARG B 1 201 ? -9.75 -11.055 -3.836 1 95.31 201 ARG B CA 1
ATOM 4949 C C . ARG B 1 201 ? -10.734 -10.578 -2.764 1 95.31 201 ARG B C 1
ATOM 4951 O O . ARG B 1 201 ? -10.828 -9.383 -2.488 1 95.31 201 ARG B O 1
ATOM 4958 N N . GLY B 1 202 ? -11.43 -11.531 -2.234 1 91.75 202 GLY B N 1
ATOM 4959 C CA . GLY B 1 202 ? -12.375 -11.297 -1.153 1 91.75 202 GLY B CA 1
ATOM 4960 C C . GLY B 1 202 ? -13.148 -12.547 -0.756 1 91.75 202 GLY B C 1
ATOM 4961 O O . GLY B 1 202 ? -13.336 -13.445 -1.57 1 91.75 202 GLY B O 1
ATOM 4962 N N . ASP B 1 203 ? -13.453 -12.57 0.523 1 91.19 203 ASP B N 1
ATOM 4963 C CA . ASP B 1 203 ? -14.32 -13.609 1.051 1 91.19 203 ASP B CA 1
ATOM 4964 C C . ASP B 1 203 ? -13.602 -14.953 1.104 1 91.19 203 ASP B C 1
ATOM 4966 O O . ASP B 1 203 ? -14.211 -16 0.866 1 91.19 203 ASP B O 1
ATOM 4970 N N . GLY B 1 204 ? -12.336 -14.906 1.322 1 92.19 204 GLY B N 1
ATOM 4971 C CA . GLY B 1 204 ? -11.547 -16.125 1.406 1 92.19 204 GLY B CA 1
ATOM 4972 C C . GLY B 1 204 ? -10.805 -16.25 2.721 1 92.19 204 GLY B C 1
ATOM 4973 O O . GLY B 1 204 ? -11.156 -15.617 3.713 1 92.19 204 GLY B O 1
ATOM 4974 N N . LEU B 1 205 ? -9.875 -17.156 2.756 1 88.81 205 LEU B N 1
ATOM 4975 C CA . LEU B 1 205 ? -9.008 -17.359 3.916 1 88.81 205 LEU B CA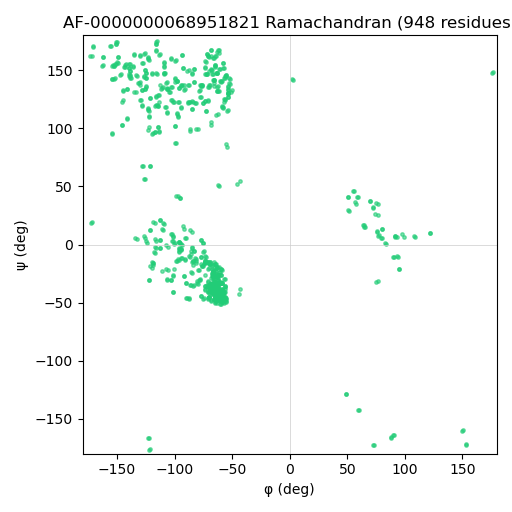 1
ATOM 4976 C C . LEU B 1 205 ? -8.195 -16.109 4.211 1 88.81 205 LEU B C 1
ATOM 4978 O O . LEU B 1 205 ? -7.941 -15.305 3.316 1 88.81 205 LEU B O 1
ATOM 4982 N N . PRO B 1 206 ? -7.883 -15.953 5.48 1 84 206 PRO B N 1
ATOM 4983 C CA . PRO B 1 206 ? -7.004 -14.82 5.781 1 84 206 PRO B CA 1
ATOM 4984 C C . PRO B 1 206 ? -5.656 -14.914 5.066 1 84 206 PRO B C 1
ATOM 4986 O O . PRO B 1 206 ? -5.102 -16 4.934 1 84 206 PRO B O 1
ATOM 4989 N N . GLU B 1 207 ? -5.215 -13.82 4.617 1 81.38 207 GLU B N 1
ATOM 4990 C CA . GLU B 1 207 ? -3.914 -13.781 3.955 1 81.38 207 GLU B CA 1
ATOM 4991 C C . GLU B 1 207 ? -2.785 -13.594 4.965 1 81.38 207 GLU B C 1
ATOM 4993 O O . GLU B 1 207 ? -2.422 -12.461 5.297 1 81.38 207 GLU B O 1
ATOM 4998 N N . ILE B 1 208 ? -2.119 -14.648 5.34 1 85.5 208 ILE B N 1
ATOM 4999 C CA . ILE B 1 208 ? -1.083 -14.586 6.367 1 85.5 208 ILE B CA 1
ATOM 5000 C C . ILE B 1 208 ? 0.18 -13.953 5.789 1 85.5 208 ILE B C 1
ATOM 5002 O O . ILE B 1 208 ? 1.146 -13.703 6.512 1 85.5 208 ILE B O 1
ATOM 5006 N N . PHE B 1 209 ? 0.15 -13.711 4.449 1 91 209 PHE B N 1
ATOM 5007 C CA . PHE B 1 209 ? 1.185 -12.914 3.803 1 91 209 PHE B CA 1
ATOM 5008 C C . PHE B 1 209 ? 0.691 -11.5 3.541 1 91 209 PHE B C 1
ATOM 5010 O O . PHE B 1 209 ? 1.339 -10.734 2.824 1 91 209 PHE B O 1
ATOM 5017 N N . MET B 1 210 ? -0.441 -11.234 4.047 1 90.44 210 MET B N 1
ATOM 5018 C CA . MET B 1 210 ? -1.046 -9.914 3.902 1 90.44 210 MET B CA 1
ATOM 5019 C C . MET B 1 210 ? -1.245 -9.57 2.43 1 90.44 210 MET B C 1
ATOM 5021 O O . MET B 1 210 ? -1.683 -10.406 1.643 1 90.44 210 MET B O 1
ATOM 5025 N N . ARG B 1 211 ? -1.042 -8.359 2.092 1 90.12 211 ARG B N 1
ATOM 5026 C CA . ARG B 1 211 ? -1.334 -7.887 0.742 1 90.12 211 ARG B CA 1
ATOM 5027 C C . ARG B 1 211 ? -0.274 -8.367 -0.245 1 90.12 211 ARG B C 1
ATOM 5029 O O . ARG B 1 211 ? -0.406 -8.164 -1.453 1 90.12 211 ARG B O 1
ATOM 5036 N N . TYR B 1 212 ? 0.673 -9.109 0.224 1 96 212 TYR B N 1
ATOM 5037 C CA . TYR B 1 212 ? 1.771 -9.555 -0.625 1 96 212 TYR B CA 1
ATOM 5038 C C . TYR B 1 212 ? 1.379 -10.805 -1.406 1 96 212 TYR B C 1
ATOM 5040 O O . TYR B 1 212 ? 2.066 -11.188 -2.355 1 96 212 TYR B O 1
ATOM 5048 N N . GLU B 1 213 ? 0.298 -11.422 -0.995 1 96.38 213 GLU B N 1
ATOM 5049 C CA . GLU B 1 213 ? -0.187 -12.594 -1.714 1 96.38 213 GLU B CA 1
ATOM 5050 C C . GLU B 1 213 ? -1.278 -12.219 -2.713 1 96.38 213 GLU B C 1
ATOM 5052 O O . GLU B 1 213 ? -2.184 -11.453 -2.389 1 96.38 213 GLU B O 1
ATOM 5057 N N . VAL B 1 214 ? -1.177 -12.758 -3.92 1 97.81 214 VAL B N 1
ATOM 5058 C CA . VAL B 1 214 ? -2.148 -12.492 -4.977 1 97.81 214 VAL B CA 1
ATOM 5059 C C . VAL B 1 214 ? -2.621 -13.805 -5.59 1 97.81 214 VAL B C 1
ATOM 5061 O O . VAL B 1 214 ? -2.016 -14.859 -5.363 1 97.81 214 VAL B O 1
ATOM 5064 N N . VAL B 1 215 ? -3.738 -13.727 -6.277 1 98.19 215 VAL B N 1
ATOM 5065 C CA . VAL B 1 215 ? -4.16 -14.844 -7.113 1 98.19 215 VAL B CA 1
ATOM 5066 C C . VAL B 1 215 ? -3.641 -14.648 -8.531 1 98.19 215 VAL B C 1
ATOM 5068 O O . VAL B 1 215 ? -3.371 -13.523 -8.953 1 98.19 215 VAL B O 1
ATOM 5071 N N . GLY B 1 216 ? -3.426 -15.727 -9.211 1 98.69 216 GLY B N 1
ATOM 5072 C CA . GLY B 1 216 ? -2.971 -15.625 -10.586 1 98.69 216 GLY B CA 1
ATOM 5073 C C . GLY B 1 216 ? -3.174 -16.906 -11.375 1 98.69 216 GLY B C 1
ATOM 5074 O O . GLY B 1 216 ? -3.348 -17.984 -10.789 1 98.69 216 GLY B O 1
ATOM 5075 N N . PRO B 1 217 ? -3.148 -16.797 -12.672 1 98.88 217 PRO B N 1
ATOM 5076 C CA . PRO B 1 217 ? -3.396 -17.938 -13.555 1 98.88 217 PRO B CA 1
ATOM 5077 C C . PRO B 1 217 ? -2.143 -18.766 -13.805 1 98.88 217 PRO B C 1
ATOM 5079 O O . PRO B 1 217 ? -1.029 -18.234 -13.797 1 98.88 217 PRO B O 1
ATOM 5082 N N . LEU B 1 218 ? -2.352 -20.016 -13.953 1 98.81 218 LEU B N 1
ATOM 5083 C CA . LEU B 1 218 ? -1.421 -21 -14.508 1 98.81 218 LEU B CA 1
ATOM 5084 C C . LEU B 1 218 ? -1.967 -21.594 -15.797 1 98.81 218 LEU B C 1
ATOM 5086 O O . LEU B 1 218 ? -3.115 -22.047 -15.836 1 98.81 218 LEU B O 1
ATOM 5090 N N . ALA B 1 219 ? -1.174 -21.562 -16.844 1 98.25 219 ALA B N 1
ATOM 5091 C CA . ALA B 1 219 ? -1.64 -22.016 -18.156 1 98.25 219 ALA B CA 1
ATOM 5092 C C . ALA B 1 219 ? -0.489 -22.562 -18.984 1 98.25 219 ALA B C 1
ATOM 5094 O O . ALA B 1 219 ? 0.669 -22.516 -18.562 1 98.25 219 ALA B O 1
ATOM 5095 N N . ARG B 1 220 ? -0.836 -23.094 -20.125 1 96.69 220 ARG B N 1
ATOM 5096 C CA . ARG B 1 220 ? 0.172 -23.641 -21.016 1 96.69 220 ARG B CA 1
ATOM 5097 C C . ARG B 1 220 ? 0.665 -22.578 -22 1 96.69 220 ARG B C 1
ATOM 5099 O O . ARG B 1 220 ? 1.675 -22.781 -22.688 1 96.69 220 ARG B O 1
ATOM 5106 N N . CYS B 1 221 ? -0.085 -21.5 -22.047 1 96.94 221 CYS B N 1
ATOM 5107 C CA . CYS B 1 221 ? 0.344 -20.406 -22.906 1 96.94 221 CYS B CA 1
ATOM 5108 C C . CYS B 1 221 ? -0.086 -19.047 -22.344 1 96.94 221 CYS B C 1
ATOM 5110 O O . CYS B 1 221 ? -0.962 -19 -21.469 1 96.94 221 CYS B O 1
ATOM 5112 N N . VAL B 1 222 ? 0.582 -18 -22.828 1 98 222 VAL B N 1
ATOM 5113 C CA . VAL B 1 222 ? 0.348 -16.656 -22.312 1 98 222 VAL B CA 1
ATOM 5114 C C . VAL B 1 222 ? -1.076 -16.219 -22.656 1 98 222 VAL B C 1
ATOM 5116 O O . VAL B 1 222 ? -1.749 -15.594 -21.828 1 98 222 VAL B O 1
ATOM 5119 N N . ALA B 1 223 ? -1.576 -16.578 -23.812 1 97.19 223 ALA B N 1
ATOM 5120 C CA . ALA B 1 223 ? -2.908 -16.172 -24.266 1 97.19 223 ALA B CA 1
ATOM 5121 C C . ALA B 1 223 ? -3.979 -16.656 -23.281 1 97.19 223 ALA B C 1
ATOM 5123 O O . ALA B 1 223 ? -4.898 -15.914 -22.938 1 97.19 223 ALA B O 1
ATOM 5124 N N . ASP B 1 224 ? -3.883 -17.875 -22.859 1 98.25 224 ASP B N 1
ATOM 5125 C CA . ASP B 1 224 ? -4.871 -18.438 -21.953 1 98.25 224 ASP B CA 1
ATOM 5126 C C . ASP B 1 224 ? -4.754 -17.828 -20.562 1 98.25 224 ASP B C 1
ATOM 5128 O O . ASP B 1 224 ? -5.762 -17.594 -19.891 1 98.25 224 ASP B O 1
ATOM 5132 N N . ALA B 1 225 ? -3.504 -17.625 -20.078 1 98.56 225 ALA B N 1
ATOM 5133 C CA . ALA B 1 225 ? -3.311 -16.922 -18.812 1 98.56 225 ALA B CA 1
ATOM 5134 C C . ALA B 1 225 ? -3.959 -15.539 -18.844 1 98.56 225 ALA B C 1
ATOM 5136 O O . ALA B 1 225 ? -4.613 -15.141 -17.875 1 98.56 225 ALA B O 1
ATOM 5137 N N . MET B 1 226 ? -3.818 -14.859 -19.969 1 98.25 226 MET B N 1
ATOM 5138 C CA . MET B 1 226 ? -4.391 -13.523 -20.125 1 98.25 226 MET B CA 1
ATOM 5139 C C . MET B 1 226 ? -5.914 -13.578 -20.125 1 98.25 226 MET B C 1
ATOM 5141 O O . MET B 1 226 ? -6.57 -12.711 -19.547 1 98.25 226 MET B O 1
ATOM 5145 N N . ALA B 1 227 ? -6.445 -14.57 -20.75 1 98.25 227 ALA B N 1
ATOM 5146 C CA . ALA B 1 227 ? -7.898 -14.719 -20.797 1 98.25 227 ALA B CA 1
ATOM 5147 C C . ALA B 1 227 ? -8.477 -14.875 -19.391 1 98.25 227 ALA B C 1
ATOM 5149 O O . ALA B 1 227 ? -9.5 -14.273 -19.062 1 98.25 227 ALA B O 1
ATOM 5150 N N . MET B 1 228 ? -7.848 -15.695 -18.594 1 98.69 228 MET B N 1
ATOM 5151 C CA . MET B 1 228 ? -8.312 -15.859 -17.219 1 98.69 228 MET B CA 1
ATOM 5152 C C . MET B 1 228 ? -8.141 -14.562 -16.438 1 98.69 228 MET B C 1
ATOM 5154 O O . MET B 1 228 ? -9.039 -14.164 -15.688 1 98.69 228 MET B O 1
ATOM 5158 N N . ALA B 1 229 ? -6.984 -13.914 -16.594 1 98.69 229 ALA B N 1
ATOM 5159 C CA . ALA B 1 229 ? -6.742 -12.656 -15.891 1 98.69 229 ALA B CA 1
ATOM 5160 C C . ALA B 1 229 ? -7.793 -11.617 -16.266 1 98.69 229 ALA B C 1
ATOM 5162 O O . ALA B 1 229 ? -8.266 -10.867 -15.398 1 98.69 229 ALA B O 1
ATOM 5163 N N . GLU B 1 230 ? -8.148 -11.57 -17.5 1 97.75 230 GLU B N 1
ATOM 5164 C CA . GLU B 1 230 ? -9.164 -10.625 -17.969 1 97.75 230 GLU B CA 1
ATOM 5165 C C . GLU B 1 230 ? -10.523 -10.914 -17.328 1 97.75 230 GLU B C 1
ATOM 5167 O O . GLU B 1 230 ? -11.219 -9.992 -16.906 1 97.75 230 GLU B O 1
ATOM 5172 N N . ALA B 1 231 ? -10.875 -12.141 -17.203 1 97.69 231 ALA B N 1
ATOM 5173 C CA . ALA B 1 231 ? -12.156 -12.539 -16.641 1 97.69 231 ALA B CA 1
ATOM 5174 C C . ALA B 1 231 ? -12.234 -12.188 -15.148 1 97.69 231 ALA B C 1
ATOM 5176 O O . ALA B 1 231 ? -13.305 -11.883 -14.633 1 97.69 231 ALA B O 1
ATOM 5177 N N . LEU B 1 232 ? -11.07 -12.141 -14.492 1 98 232 LEU B N 1
ATOM 5178 C CA . LEU B 1 232 ? -11.031 -11.969 -13.047 1 98 232 LEU B CA 1
ATOM 5179 C C . LEU B 1 232 ? -10.773 -10.508 -12.68 1 98 232 LEU B C 1
ATOM 5181 O O . LEU B 1 232 ? -10.992 -10.109 -11.531 1 98 232 LEU B O 1
ATOM 5185 N N . GLY B 1 233 ? -10.344 -9.656 -13.594 1 97.12 233 GLY B N 1
ATOM 5186 C CA . GLY B 1 233 ? -9.602 -8.445 -13.289 1 97.12 233 GLY B CA 1
ATOM 5187 C C . GLY B 1 233 ? -10.484 -7.227 -13.117 1 97.12 233 GLY B C 1
ATOM 5188 O O . GLY B 1 233 ? -10 -6.098 -13.047 1 97.12 233 GLY B O 1
ATOM 5189 N N . GLN B 1 234 ? -11.805 -7.297 -12.969 1 94.69 234 GLN B N 1
ATOM 5190 C CA . GLN B 1 234 ? -12.641 -6.129 -12.719 1 94.69 234 GLN B CA 1
ATOM 5191 C C . GLN B 1 234 ? -12.531 -5.668 -11.273 1 94.69 234 GLN B C 1
ATOM 5193 O O . GLN B 1 234 ? -12.5 -6.492 -10.352 1 94.69 234 GLN B O 1
ATOM 5198 N N . PRO B 1 235 ? -12.414 -4.352 -11.062 1 94.81 235 PRO B N 1
ATOM 5199 C CA . PRO B 1 235 ? -12.312 -3.85 -9.688 1 94.81 235 PRO B CA 1
ATOM 5200 C C . PRO B 1 235 ? -13.477 -4.297 -8.805 1 94.81 235 PRO B C 1
ATOM 5202 O O . PRO B 1 235 ? -14.586 -4.5 -9.305 1 94.81 235 PRO B O 1
ATOM 5205 N N . ASP B 1 236 ? -13.188 -4.508 -7.594 1 95.12 236 ASP B N 1
ATOM 5206 C CA . ASP B 1 236 ? -14.164 -4.867 -6.57 1 95.12 236 ASP B CA 1
ATOM 5207 C C . ASP B 1 236 ? -13.836 -4.184 -5.242 1 95.12 236 ASP B C 1
ATOM 5209 O O . ASP B 1 236 ? -12.688 -4.184 -4.801 1 95.12 236 ASP B O 1
ATOM 5213 N N . PRO B 1 237 ? -14.805 -3.576 -4.551 1 90.25 237 PRO B N 1
ATOM 5214 C CA . PRO B 1 237 ? -14.555 -2.82 -3.32 1 90.25 237 PRO B CA 1
ATOM 5215 C C . PRO B 1 237 ? -14 -3.693 -2.193 1 90.25 237 PRO B C 1
ATOM 5217 O O . PRO B 1 237 ? -13.445 -3.176 -1.225 1 90.25 237 PRO B O 1
ATOM 5220 N N . ARG B 1 238 ? -14.156 -5.027 -2.244 1 89.62 238 ARG B N 1
ATOM 5221 C CA . ARG B 1 238 ? -13.602 -5.918 -1.234 1 89.62 238 ARG B CA 1
ATOM 5222 C C . ARG B 1 238 ? -12.078 -5.902 -1.274 1 89.62 238 ARG B C 1
ATOM 5224 O O . ARG B 1 238 ? -11.422 -6.25 -0.289 1 89.62 238 ARG B O 1
ATOM 5231 N N . ASP B 1 239 ? -11.516 -5.551 -2.375 1 93.88 239 ASP B N 1
ATOM 5232 C CA . ASP B 1 239 ? -10.086 -5.32 -2.559 1 93.88 239 ASP B CA 1
ATOM 5233 C C . ASP B 1 239 ? -9.805 -3.865 -2.938 1 93.88 239 ASP B C 1
ATOM 5235 O O . ASP B 1 239 ? -9.789 -3.52 -4.121 1 93.88 239 ASP B O 1
ATOM 5239 N N . PRO B 1 240 ? -9.484 -3.137 -1.964 1 92.12 240 PRO B N 1
ATOM 5240 C CA . PRO B 1 240 ? -9.375 -1.698 -2.217 1 92.12 240 PRO B CA 1
ATOM 5241 C C . PRO B 1 240 ? -8.289 -1.358 -3.236 1 92.12 240 PRO B C 1
ATOM 5243 O O . PRO B 1 240 ? -8.383 -0.34 -3.926 1 92.12 240 PRO B O 1
ATOM 5246 N N . ASP B 1 241 ? -7.328 -2.148 -3.367 1 92.5 241 ASP B N 1
ATOM 5247 C CA . ASP B 1 241 ? -6.234 -1.886 -4.301 1 92.5 241 ASP B CA 1
ATOM 5248 C C . ASP B 1 241 ? -6.695 -2.047 -5.746 1 92.5 241 ASP B C 1
ATOM 5250 O O . ASP B 1 241 ? -6.016 -1.601 -6.672 1 92.5 241 ASP B O 1
ATOM 5254 N N . SER B 1 242 ? -7.844 -2.67 -5.945 1 95.56 242 SER B N 1
ATOM 5255 C CA . SER B 1 242 ? -8.32 -2.939 -7.301 1 95.56 242 SER B CA 1
ATOM 5256 C C . SER B 1 242 ? -8.836 -1.667 -7.969 1 95.56 242 SER B C 1
ATOM 5258 O O . SER B 1 242 ? -8.953 -1.607 -9.195 1 95.56 242 SER B O 1
ATOM 5260 N N . ARG B 1 243 ? -9.094 -0.649 -7.168 1 90.69 243 ARG B N 1
ATOM 5261 C CA . ARG B 1 243 ? -9.641 0.601 -7.68 1 90.69 243 ARG B CA 1
ATOM 5262 C C . ARG B 1 243 ? -8.711 1.23 -8.711 1 90.69 243 ARG B C 1
ATOM 5264 O O . ARG B 1 243 ? -9.172 1.851 -9.672 1 90.69 243 ARG B O 1
ATOM 5271 N N . ARG B 1 244 ? -7.484 1.062 -8.539 1 88.88 244 ARG B N 1
ATOM 5272 C CA . ARG B 1 244 ? -6.492 1.716 -9.391 1 88.88 244 ARG B CA 1
ATOM 5273 C C . ARG B 1 244 ? -6.512 1.13 -10.797 1 88.88 244 ARG B C 1
ATOM 5275 O O . ARG B 1 244 ? -5.953 1.719 -11.727 1 88.88 244 ARG B O 1
ATOM 5282 N N . PHE B 1 245 ? -7.129 0.022 -10.953 1 94 245 PHE B N 1
ATOM 5283 C CA . PHE B 1 245 ? -7.113 -0.648 -12.25 1 94 245 PHE B CA 1
ATOM 5284 C C . PHE B 1 245 ? -8.43 -0.433 -12.984 1 94 245 PHE B C 1
ATOM 5286 O O . PHE B 1 245 ? -8.68 -1.052 -14.023 1 94 245 PHE B O 1
ATOM 5293 N N . ALA B 1 246 ? -9.25 0.434 -12.438 1 90.75 246 ALA B N 1
ATOM 5294 C CA . ALA B 1 246 ? -10.492 0.771 -13.133 1 90.75 246 ALA B CA 1
ATOM 5295 C C . ALA B 1 246 ? -10.211 1.337 -14.523 1 90.75 246 ALA B C 1
ATOM 5297 O O . ALA B 1 246 ? -9.508 2.342 -14.656 1 90.75 246 ALA B O 1
ATOM 5298 N N . GLY B 1 247 ? -10.703 0.66 -15.562 1 90.75 247 GLY B N 1
ATOM 5299 C CA . GLY B 1 247 ? -10.562 1.133 -16.922 1 90.75 247 GLY B CA 1
ATOM 5300 C C . GLY B 1 247 ? -9.18 0.912 -17.5 1 90.75 247 GLY B C 1
ATOM 5301 O O . GLY B 1 247 ? -8.852 1.439 -18.562 1 90.75 247 GLY B O 1
ATOM 5302 N N . VAL B 1 248 ? -8.359 0.205 -16.781 1 90.81 248 VAL B N 1
ATOM 5303 C CA . VAL B 1 248 ? -7 -0.044 -17.25 1 90.81 248 VAL B CA 1
ATOM 5304 C C . VAL B 1 248 ? -6.945 -1.376 -17.984 1 90.81 248 VAL B C 1
ATOM 5306 O O . VAL B 1 248 ? -7.129 -2.438 -17.391 1 90.81 248 VAL B O 1
ATOM 5309 N N . PRO B 1 249 ? -6.602 -1.392 -19.234 1 93.12 249 PRO B N 1
ATOM 5310 C CA . PRO B 1 249 ? -6.605 -2.637 -20.016 1 93.12 249 PRO B CA 1
ATOM 5311 C C . PRO B 1 249 ? -5.449 -3.564 -19.641 1 93.12 249 PRO B C 1
ATOM 5313 O O . PRO B 1 249 ? -4.422 -3.105 -19.141 1 93.12 249 PRO B O 1
ATOM 5316 N N . LEU B 1 250 ? -5.641 -4.875 -19.938 1 95.38 250 LEU B N 1
ATOM 5317 C CA . LEU B 1 250 ? -4.598 -5.871 -19.703 1 95.38 250 LEU B CA 1
ATOM 5318 C C . LEU B 1 250 ? -3.82 -6.141 -21 1 95.38 250 LEU B C 1
ATOM 5320 O O . LEU B 1 250 ? -2.736 -6.73 -20.953 1 95.38 250 LEU B O 1
ATOM 5324 N N . GLN B 1 251 ? -4.336 -5.676 -22.078 1 95.44 251 GLN B N 1
ATOM 5325 C CA . GLN B 1 251 ? -3.727 -5.926 -23.375 1 95.44 251 GLN B CA 1
ATOM 5326 C C . GLN B 1 251 ? -3.162 -4.641 -23.984 1 95.44 251 GLN B C 1
ATOM 5328 O O . GLN B 1 251 ? -3.783 -3.58 -23.891 1 95.44 251 GLN B O 1
ATOM 5333 N N . MET B 1 252 ? -2.002 -4.734 -24.469 1 96.75 252 MET B N 1
ATOM 5334 C CA . MET B 1 252 ? -1.359 -3.664 -25.234 1 96.75 252 MET B CA 1
ATOM 5335 C C . MET B 1 252 ? -0.352 -4.23 -26.219 1 96.75 252 MET B C 1
ATOM 5337 O O . MET B 1 252 ? 0.076 -5.379 -26.094 1 96.75 252 MET B O 1
ATOM 5341 N N . PRO B 1 253 ? -0.095 -3.514 -27.312 1 96.94 253 PRO B N 1
ATOM 5342 C CA . PRO B 1 253 ? 0.96 -3.984 -28.203 1 96.94 253 PRO B CA 1
ATOM 5343 C C . PRO B 1 253 ? 2.348 -3.916 -27.578 1 96.94 253 PRO B C 1
ATOM 5345 O O . PRO B 1 253 ? 2.609 -3.045 -26.734 1 96.94 253 PRO B O 1
ATOM 5348 N N . PRO B 1 254 ? 3.184 -4.859 -27.953 1 97.25 254 PRO B N 1
ATOM 5349 C CA . PRO B 1 254 ? 4.559 -4.77 -27.453 1 97.25 254 PRO B CA 1
ATOM 5350 C C . PRO B 1 254 ? 5.297 -3.541 -27.984 1 97.25 254 PRO B C 1
ATOM 5352 O O . PRO B 1 254 ? 4.926 -2.994 -29.031 1 97.25 254 PRO B O 1
ATOM 5355 N N . ARG B 1 255 ? 6.195 -3.1 -27.281 1 97.5 255 ARG B N 1
ATOM 5356 C CA . ARG B 1 255 ? 7.109 -2.029 -27.672 1 97.5 255 ARG B CA 1
ATOM 5357 C C . ARG B 1 255 ? 8.539 -2.34 -27.219 1 97.5 255 ARG B C 1
ATOM 5359 O O . ARG B 1 255 ? 8.75 -3.168 -26.328 1 97.5 255 ARG B O 1
ATOM 5366 N N . PRO B 1 256 ? 9.484 -1.739 -27.938 1 98.31 256 PRO B N 1
ATOM 5367 C CA . PRO B 1 256 ? 10.852 -1.929 -27.453 1 98.31 256 PRO B CA 1
ATOM 5368 C C . PRO B 1 256 ? 11.023 -1.542 -25.984 1 98.31 256 PRO B C 1
ATOM 5370 O O . PRO B 1 256 ? 10.523 -0.499 -25.562 1 98.31 256 PRO B O 1
ATOM 5373 N N . CYS B 1 257 ? 11.672 -2.408 -25.281 1 98.62 257 CYS B N 1
ATOM 5374 C CA . CYS B 1 257 ? 11.867 -2.203 -23.844 1 98.62 257 CYS B CA 1
ATOM 5375 C C . CYS B 1 257 ? 13.344 -2.248 -23.484 1 98.62 257 CYS B C 1
ATOM 5377 O O . CYS B 1 257 ? 14.141 -2.848 -24.203 1 98.62 257 CYS B O 1
ATOM 5379 N N . ARG B 1 258 ? 13.688 -1.478 -22.484 1 98.75 258 ARG B N 1
ATOM 5380 C CA . ARG B 1 258 ? 14.969 -1.658 -21.812 1 98.75 258 ARG B CA 1
ATOM 5381 C C . ARG B 1 258 ? 14.875 -2.74 -20.734 1 98.75 258 ARG B C 1
ATOM 5383 O O . ARG B 1 258 ? 14.148 -2.588 -19.75 1 98.75 258 ARG B O 1
ATOM 5390 N N . VAL B 1 259 ? 15.633 -3.832 -20.922 1 98.88 259 VAL B N 1
ATOM 5391 C CA . VAL B 1 259 ? 15.555 -4.988 -20.031 1 98.88 259 VAL B CA 1
ATOM 5392 C C . VAL B 1 259 ? 16.875 -5.145 -19.281 1 98.88 259 VAL B C 1
ATOM 5394 O O . VAL B 1 259 ? 17.953 -5.074 -19.859 1 98.88 259 VAL B O 1
ATOM 5397 N N . LEU B 1 260 ? 16.766 -5.258 -17.984 1 98.88 260 LEU B N 1
ATOM 5398 C CA . LEU B 1 260 ? 17.938 -5.633 -17.188 1 98.88 260 LEU B CA 1
ATOM 5399 C C . LEU B 1 260 ? 17.922 -7.125 -16.891 1 98.88 260 LEU B C 1
ATOM 5401 O O . LEU B 1 260 ? 17.047 -7.617 -16.172 1 98.88 260 LEU B O 1
ATOM 5405 N N . HIS B 1 261 ? 18.875 -7.824 -17.453 1 98.88 261 HIS B N 1
ATOM 5406 C CA . HIS B 1 261 ? 19.094 -9.234 -17.141 1 98.88 261 HIS B CA 1
ATOM 5407 C C . HIS B 1 261 ? 19.922 -9.398 -15.867 1 98.88 261 HIS B C 1
ATOM 5409 O O . HIS B 1 261 ? 21.031 -8.875 -15.773 1 98.88 261 HIS B O 1
ATOM 5415 N N . VAL B 1 262 ? 19.328 -10.109 -14.898 1 98.62 262 VAL B N 1
ATOM 5416 C CA . VAL B 1 262 ? 19.969 -10.352 -13.617 1 98.62 262 VAL B CA 1
ATOM 5417 C C . VAL B 1 262 ? 20.156 -11.852 -13.398 1 98.62 262 VAL B C 1
ATOM 5419 O O . VAL B 1 262 ? 19.312 -12.508 -12.781 1 98.62 262 VAL B O 1
ATOM 5422 N N . PRO B 1 263 ? 21.266 -12.406 -13.688 1 97.44 263 PRO B N 1
ATOM 5423 C CA . PRO B 1 263 ? 21.453 -13.859 -13.664 1 97.44 263 PRO B CA 1
ATOM 5424 C C . PRO B 1 263 ? 21.594 -14.414 -12.25 1 97.44 263 PRO B C 1
ATOM 5426 O O . PRO B 1 263 ? 21.453 -15.625 -12.039 1 97.44 263 PRO B O 1
ATOM 5429 N N . ARG B 1 264 ? 21.906 -13.492 -11.352 1 96.56 264 ARG B N 1
ATOM 5430 C CA . ARG B 1 264 ? 22.156 -13.914 -9.977 1 96.56 264 ARG B CA 1
ATOM 5431 C C . ARG B 1 264 ? 21.828 -12.805 -8.992 1 96.56 264 ARG B C 1
ATOM 5433 O O . ARG B 1 264 ? 22.062 -11.625 -9.273 1 96.56 264 ARG B O 1
ATOM 5440 N N . PHE B 1 265 ? 21.281 -13.203 -7.848 1 96.81 265 PHE B N 1
ATOM 5441 C CA . PHE B 1 265 ? 21.109 -12.273 -6.738 1 96.81 265 PHE B CA 1
ATOM 5442 C C . PHE B 1 265 ? 22.25 -12.406 -5.734 1 96.81 265 PHE B C 1
ATOM 5444 O O . PHE B 1 265 ? 22.438 -13.461 -5.137 1 96.81 265 PHE B O 1
ATOM 5451 N N . GLY B 1 266 ? 22.891 -11.305 -5.527 1 95.19 266 GLY B N 1
ATOM 5452 C CA . GLY B 1 266 ? 24.047 -11.383 -4.641 1 95.19 266 GLY B CA 1
ATOM 5453 C C . GLY B 1 266 ? 24.984 -12.523 -4.988 1 95.19 266 GLY B C 1
ATOM 5454 O O . GLY B 1 266 ? 25.391 -12.68 -6.141 1 95.19 266 GLY B O 1
ATOM 5455 N N . ASP B 1 267 ? 25.312 -13.328 -3.951 1 93.44 267 ASP B N 1
ATOM 5456 C CA . ASP B 1 267 ? 26.219 -14.461 -4.152 1 93.44 267 ASP B CA 1
ATOM 5457 C C . ASP B 1 267 ? 25.469 -15.789 -4.039 1 93.44 267 ASP B C 1
ATOM 5459 O O . ASP B 1 267 ? 26.078 -16.828 -3.814 1 93.44 267 ASP B O 1
ATOM 5463 N N . HIS B 1 268 ? 24.203 -15.711 -4.16 1 96.31 268 HIS B N 1
ATOM 5464 C CA . HIS B 1 268 ? 23.422 -16.938 -4.047 1 96.31 268 HIS B CA 1
ATOM 5465 C C . HIS B 1 268 ? 23.703 -17.891 -5.207 1 96.31 268 HIS B C 1
ATOM 5467 O O . HIS B 1 268 ? 23.891 -17.438 -6.344 1 96.31 268 HIS B O 1
ATOM 5473 N N . PRO B 1 269 ? 23.75 -19.125 -4.926 1 96.75 269 PRO B N 1
ATOM 5474 C CA . PRO B 1 269 ? 24.016 -20.078 -6.008 1 96.75 269 PRO B CA 1
ATOM 5475 C C . PRO B 1 269 ? 22.828 -20.25 -6.957 1 96.75 269 PRO B C 1
ATOM 5477 O O . PRO B 1 269 ? 21.688 -20.172 -6.531 1 96.75 269 PRO B O 1
ATOM 5480 N N . VAL B 1 270 ? 23.156 -20.484 -8.195 1 97.81 270 VAL B N 1
ATOM 5481 C CA . VAL B 1 270 ? 22.188 -20.781 -9.242 1 97.81 270 VAL B CA 1
ATOM 5482 C C . VAL B 1 270 ? 22.672 -21.953 -10.078 1 97.81 270 VAL B C 1
ATOM 5484 O O . VAL B 1 270 ? 23.844 -22.047 -10.414 1 97.81 270 VAL B O 1
ATOM 5487 N N . ASP B 1 271 ? 21.766 -22.938 -10.297 1 98.12 271 ASP B N 1
ATOM 5488 C CA . ASP B 1 271 ? 22.109 -24.031 -11.195 1 98.12 271 ASP B CA 1
ATOM 5489 C C . ASP B 1 271 ? 22.641 -23.516 -12.523 1 98.12 271 ASP B C 1
ATOM 5491 O O . ASP B 1 271 ? 22.031 -22.641 -13.156 1 98.12 271 ASP B O 1
ATOM 5495 N N . ALA B 1 272 ? 23.734 -24.047 -13.008 1 97.88 272 ALA B N 1
ATOM 5496 C CA . ALA B 1 272 ? 24.438 -23.531 -14.18 1 97.88 272 ALA B CA 1
ATOM 5497 C C . ALA B 1 272 ? 23.562 -23.656 -15.43 1 97.88 272 ALA B C 1
ATOM 5499 O O . ALA B 1 272 ? 23.625 -22.812 -16.328 1 97.88 272 ALA B O 1
ATOM 5500 N N . ARG B 1 273 ? 22.812 -24.656 -15.516 1 98 273 ARG B N 1
ATOM 5501 C CA . ARG B 1 273 ? 21.938 -24.875 -16.672 1 98 273 ARG B CA 1
ATOM 5502 C C . ARG B 1 273 ? 20.812 -23.844 -16.703 1 98 273 ARG B C 1
ATOM 5504 O O . ARG B 1 273 ? 20.438 -23.359 -17.766 1 98 273 ARG B O 1
ATOM 5511 N N . ILE B 1 274 ? 20.281 -23.562 -15.539 1 98.31 274 ILE B N 1
ATOM 5512 C CA . ILE B 1 274 ? 19.25 -22.547 -15.438 1 98.31 274 ILE B CA 1
ATOM 5513 C C . ILE B 1 274 ? 19.828 -21.188 -15.852 1 98.31 274 ILE B C 1
ATOM 5515 O O . ILE B 1 274 ? 19.219 -20.469 -16.641 1 98.31 274 ILE B O 1
ATOM 5519 N N . ALA B 1 275 ? 21.047 -20.875 -15.352 1 97.88 275 ALA B N 1
ATOM 5520 C CA . ALA B 1 275 ? 21.703 -19.625 -15.695 1 97.88 275 ALA B CA 1
ATOM 5521 C C . ALA B 1 275 ? 21.938 -19.516 -17.203 1 97.88 275 ALA B C 1
ATOM 5523 O O . ALA B 1 275 ? 21.719 -18.469 -17.797 1 97.88 275 ALA B O 1
ATOM 5524 N N . ALA B 1 276 ? 22.375 -20.578 -17.781 1 98.12 276 ALA B N 1
ATOM 5525 C CA . ALA B 1 276 ? 22.672 -20.594 -19.219 1 98.12 276 ALA B CA 1
ATOM 5526 C C . ALA B 1 276 ? 21.406 -20.375 -20.047 1 98.12 276 ALA B C 1
ATOM 5528 O O . ALA B 1 276 ? 21.406 -19.609 -21 1 98.12 276 ALA B O 1
ATOM 5529 N N . LEU B 1 277 ? 20.375 -21.062 -19.688 1 97.75 277 LEU B N 1
ATOM 5530 C CA . LEU B 1 277 ? 19.125 -20.969 -20.422 1 97.75 277 LEU B CA 1
ATOM 5531 C C . LEU B 1 277 ? 18.516 -19.578 -20.281 1 97.75 277 LEU B C 1
ATOM 5533 O O . LEU B 1 277 ? 17.953 -19.047 -21.25 1 97.75 277 LEU B O 1
ATOM 5537 N N . THR B 1 278 ? 18.594 -18.984 -19.109 1 98.12 278 THR B N 1
ATOM 5538 C CA . THR B 1 278 ? 18.094 -17.625 -18.906 1 98.12 278 THR B CA 1
ATOM 5539 C C . THR B 1 278 ? 18.922 -16.625 -19.703 1 98.12 278 THR B C 1
ATOM 5541 O O . THR B 1 278 ? 18.391 -15.633 -20.219 1 98.12 278 THR B O 1
ATOM 5544 N N . GLY B 1 279 ? 20.203 -16.875 -19.766 1 98.38 279 GLY B N 1
ATOM 5545 C CA . GLY B 1 279 ? 21.047 -16.062 -20.625 1 98.38 279 GLY B CA 1
ATOM 5546 C C . GLY B 1 279 ? 20.656 -16.125 -22.078 1 98.38 279 GLY B C 1
ATOM 5547 O O . GLY B 1 279 ? 20.672 -15.109 -22.781 1 98.38 279 GLY B O 1
ATOM 5548 N N . GLN B 1 280 ? 20.312 -17.297 -22.547 1 98.06 280 GLN B N 1
ATOM 5549 C CA . GLN B 1 280 ? 19.844 -17.453 -23.922 1 98.06 280 GLN B CA 1
ATOM 5550 C C . GLN B 1 280 ? 18.531 -16.688 -24.141 1 98.06 280 GLN B C 1
ATOM 5552 O O . GLN B 1 280 ? 18.312 -16.125 -25.219 1 98.06 280 GLN B O 1
ATOM 5557 N N . ALA B 1 281 ? 17.719 -16.734 -23.125 1 98.06 281 ALA B N 1
ATOM 5558 C CA . ALA B 1 281 ? 16.469 -15.969 -23.219 1 98.06 281 ALA B CA 1
ATOM 5559 C C . ALA B 1 281 ? 16.75 -14.477 -23.328 1 98.06 281 ALA B C 1
ATOM 5561 O O . ALA B 1 281 ? 16.047 -13.758 -24.031 1 98.06 281 ALA B O 1
ATOM 5562 N N . ALA B 1 282 ? 17.734 -13.961 -22.594 1 98.62 282 ALA B N 1
ATOM 5563 C CA . ALA B 1 282 ? 18.141 -12.562 -22.688 1 98.62 282 ALA B CA 1
ATOM 5564 C C . ALA B 1 282 ? 18.578 -12.211 -24.109 1 98.62 282 ALA B C 1
ATOM 5566 O O . ALA B 1 282 ? 18.219 -11.156 -24.625 1 98.62 282 ALA B O 1
ATOM 5567 N N . GLN B 1 283 ? 19.297 -13.094 -24.688 1 98.31 283 GLN B N 1
ATOM 5568 C CA . GLN B 1 283 ? 19.734 -12.898 -26.062 1 98.31 283 GLN B CA 1
ATOM 5569 C C . GLN B 1 283 ? 18.547 -12.906 -27.031 1 98.31 283 GLN B C 1
ATOM 5571 O O . GLN B 1 283 ? 18.5 -12.117 -27.969 1 98.31 283 GLN B O 1
ATOM 5576 N N . ALA B 1 284 ? 17.656 -13.805 -26.781 1 97.94 284 ALA B N 1
ATOM 5577 C CA . ALA B 1 284 ? 16.453 -13.867 -27.594 1 97.94 284 ALA B CA 1
ATOM 5578 C C . ALA B 1 284 ? 15.68 -12.547 -27.531 1 97.94 284 ALA B C 1
ATOM 5580 O O . ALA B 1 284 ? 15.148 -12.094 -28.547 1 97.94 284 ALA B O 1
ATOM 5581 N N . LEU B 1 285 ? 15.594 -11.906 -26.344 1 98.5 285 LEU B N 1
ATOM 5582 C CA . LEU B 1 285 ? 14.922 -10.625 -26.219 1 98.5 285 LEU B CA 1
ATOM 5583 C C . LEU B 1 285 ? 15.648 -9.539 -27 1 98.5 285 LEU B C 1
ATOM 5585 O O . LEU B 1 285 ? 15.016 -8.656 -27.594 1 98.5 285 LEU B O 1
ATOM 5589 N N . ARG B 1 286 ? 16.953 -9.617 -27.062 1 98.25 286 ARG B N 1
ATOM 5590 C CA . ARG B 1 286 ? 17.719 -8.703 -27.891 1 98.25 286 ARG B CA 1
ATOM 5591 C C . ARG B 1 286 ? 17.344 -8.859 -29.359 1 98.25 286 ARG B C 1
ATOM 5593 O O . ARG B 1 286 ? 17.172 -7.871 -30.078 1 98.25 286 ARG B O 1
ATOM 5600 N N . GLU B 1 287 ? 17.203 -10.039 -29.734 1 97.62 287 GLU B N 1
ATOM 5601 C CA . GLU B 1 287 ? 16.875 -10.344 -31.125 1 97.62 287 GLU B CA 1
ATOM 5602 C C . GLU B 1 287 ? 15.484 -9.82 -31.484 1 97.62 287 GLU B C 1
ATOM 5604 O O . GLU B 1 287 ? 15.211 -9.531 -32.656 1 97.62 287 GLU B O 1
ATOM 5609 N N . LEU B 1 288 ? 14.672 -9.703 -30.516 1 97.88 288 LEU B N 1
ATOM 5610 C CA . LEU B 1 288 ? 13.312 -9.219 -30.734 1 97.88 288 LEU B CA 1
ATOM 5611 C C . LEU B 1 288 ? 13.281 -7.695 -30.766 1 97.88 288 LEU B C 1
ATOM 5613 O O . LEU B 1 288 ? 12.219 -7.094 -30.938 1 97.88 288 LEU B O 1
ATOM 5617 N N . GLY B 1 289 ? 14.375 -7.086 -30.5 1 98.12 289 GLY B N 1
ATOM 5618 C CA . GLY B 1 289 ? 14.453 -5.637 -30.625 1 98.12 289 GLY B CA 1
ATOM 5619 C C . GLY B 1 289 ? 14.523 -4.918 -29.297 1 98.12 289 GLY B C 1
ATOM 5620 O O . GLY B 1 289 ? 14.516 -3.686 -29.25 1 98.12 289 GLY B O 1
ATOM 5621 N N . HIS B 1 290 ? 14.656 -5.621 -28.234 1 98.75 290 HIS B N 1
ATOM 5622 C CA . HIS B 1 290 ? 14.797 -5 -26.922 1 98.75 290 HIS B CA 1
ATOM 5623 C C . HIS B 1 290 ? 16.266 -4.719 -26.594 1 98.75 290 HIS B C 1
ATOM 5625 O O . HIS B 1 290 ? 17.156 -5.355 -27.156 1 98.75 290 HIS B O 1
ATOM 5631 N N . THR B 1 291 ? 16.484 -3.639 -25.812 1 98.75 291 THR B N 1
ATOM 5632 C CA . THR B 1 291 ? 17.797 -3.414 -25.234 1 98.75 291 THR B CA 1
ATOM 5633 C C . THR B 1 291 ? 17.969 -4.195 -23.938 1 98.75 291 THR B C 1
ATOM 5635 O O . THR B 1 291 ? 17.156 -4.051 -23.016 1 98.75 291 THR B O 1
ATOM 5638 N N . VAL B 1 292 ? 19.016 -5.039 -23.938 1 98.75 292 VAL B N 1
ATOM 5639 C CA . VAL B 1 292 ? 19.219 -5.875 -22.766 1 98.75 292 VAL B CA 1
ATOM 5640 C C . VAL B 1 292 ? 20.609 -5.617 -22.172 1 98.75 292 VAL B C 1
ATOM 5642 O O . VAL B 1 292 ? 21.625 -5.812 -22.844 1 98.75 292 VAL B O 1
ATOM 5645 N N . ASP B 1 293 ? 20.609 -5.078 -20.953 1 98.38 293 ASP B N 1
ATOM 5646 C CA . ASP B 1 293 ? 21.828 -4.973 -20.156 1 98.38 293 ASP B CA 1
ATOM 5647 C C . ASP B 1 293 ? 21.906 -6.105 -19.125 1 98.38 293 ASP B C 1
ATOM 5649 O O . ASP B 1 293 ? 20.891 -6.555 -18.609 1 98.38 293 ASP B O 1
ATOM 5653 N N . THR B 1 294 ? 23.094 -6.613 -18.906 1 98.12 294 THR B N 1
ATOM 5654 C CA . THR B 1 294 ? 23.281 -7.637 -17.891 1 98.12 294 THR B CA 1
ATOM 5655 C C . THR B 1 294 ? 23.906 -7.035 -16.625 1 98.12 294 THR B C 1
ATOM 5657 O O . THR B 1 294 ? 24.969 -6.398 -16.703 1 98.12 294 THR B O 1
ATOM 5660 N N . ALA B 1 295 ? 23.219 -7.234 -15.539 1 96.88 295 ALA B N 1
ATOM 5661 C CA . ALA B 1 295 ? 23.719 -6.707 -14.273 1 96.88 295 ALA B CA 1
ATOM 5662 C C . ALA B 1 295 ? 24.984 -7.453 -13.828 1 96.88 295 ALA B C 1
ATOM 5664 O O . ALA B 1 295 ? 25.047 -8.68 -13.922 1 96.88 295 ALA B O 1
ATOM 5665 N N . GLN B 1 296 ? 25.922 -6.738 -13.375 1 92.38 296 GLN B N 1
ATOM 5666 C CA . GLN B 1 296 ? 27.125 -7.34 -12.805 1 92.38 296 GLN B CA 1
ATOM 5667 C C . GLN B 1 296 ? 26.875 -7.781 -11.359 1 92.38 296 GLN B C 1
ATOM 5669 O O . GLN B 1 296 ? 27.469 -8.766 -10.898 1 92.38 296 GLN B O 1
ATOM 5674 N N . ALA B 1 297 ? 26.078 -7.059 -10.703 1 93.25 297 ALA B N 1
ATOM 5675 C CA . ALA B 1 297 ? 25.688 -7.34 -9.328 1 93.25 297 ALA B CA 1
ATOM 5676 C C . ALA B 1 297 ? 24.25 -6.887 -9.07 1 93.25 297 ALA B C 1
ATOM 5678 O O . ALA B 1 297 ? 23.781 -5.918 -9.672 1 93.25 297 ALA B O 1
ATOM 5679 N N . PHE B 1 298 ? 23.578 -7.617 -8.25 1 96.31 298 PHE B N 1
ATOM 5680 C CA . PHE B 1 298 ? 22.234 -7.258 -7.832 1 96.31 298 PHE B CA 1
ATOM 5681 C C . PHE B 1 298 ? 21.984 -7.668 -6.387 1 96.31 298 PHE B C 1
ATOM 5683 O O . PHE B 1 298 ? 21.672 -8.828 -6.109 1 96.31 298 PHE B O 1
ATOM 5690 N N . ASP B 1 299 ? 22.016 -6.723 -5.453 1 95.69 299 ASP B N 1
ATOM 5691 C CA . ASP B 1 299 ? 21.922 -7.008 -4.023 1 95.69 299 ASP B CA 1
ATOM 5692 C C . ASP B 1 299 ? 20.672 -6.387 -3.416 1 95.69 299 ASP B C 1
ATOM 5694 O O . ASP B 1 299 ? 20.453 -6.484 -2.207 1 95.69 299 ASP B O 1
ATOM 5698 N N . LEU B 1 300 ? 19.844 -5.801 -4.23 1 94.31 300 LEU B N 1
ATOM 5699 C CA . LEU B 1 300 ? 18.719 -5.02 -3.742 1 94.31 300 LEU B CA 1
ATOM 5700 C C . LEU B 1 300 ? 17.75 -5.891 -2.938 1 94.31 300 LEU B C 1
ATOM 5702 O O . LEU B 1 300 ? 17.125 -5.418 -1.995 1 94.31 300 LEU B O 1
ATOM 5706 N N . ALA B 1 301 ? 17.719 -7.168 -3.207 1 94.12 301 ALA B N 1
ATOM 5707 C CA . ALA B 1 301 ? 16.719 -8.055 -2.613 1 94.12 301 ALA B CA 1
ATOM 5708 C C . ALA B 1 301 ? 17.266 -8.742 -1.368 1 94.12 301 ALA B C 1
ATOM 5710 O O . ALA B 1 301 ? 16.531 -9.469 -0.68 1 94.12 301 ALA B O 1
ATOM 5711 N N . GLU B 1 302 ? 18.516 -8.562 -0.988 1 95.06 302 GLU B N 1
ATOM 5712 C CA . GLU B 1 302 ? 19.203 -9.352 0.036 1 95.06 302 GLU B CA 1
ATOM 5713 C C . GLU B 1 302 ? 18.5 -9.219 1.388 1 95.06 302 GLU B C 1
ATOM 5715 O O . GLU B 1 302 ? 18.219 -10.219 2.047 1 95.06 302 GLU B O 1
ATOM 5720 N N . ALA B 1 303 ? 18.203 -8.008 1.775 1 93.31 303 ALA B N 1
ATOM 5721 C CA . ALA B 1 303 ? 17.609 -7.773 3.086 1 93.31 303 ALA B CA 1
ATOM 5722 C C . ALA B 1 303 ? 16.219 -8.414 3.18 1 93.31 303 ALA B C 1
ATOM 5724 O O . ALA B 1 303 ? 15.898 -9.055 4.176 1 93.31 303 ALA B O 1
ATOM 5725 N N . THR B 1 304 ? 15.438 -8.25 2.205 1 95.25 304 THR B N 1
ATOM 5726 C CA . THR B 1 304 ? 14.086 -8.797 2.189 1 95.25 304 THR B CA 1
ATOM 5727 C C . THR B 1 304 ? 14.125 -10.32 2.135 1 95.25 304 THR B C 1
ATOM 5729 O O . THR B 1 304 ? 13.398 -10.992 2.873 1 95.25 304 THR B O 1
ATOM 5732 N N . ASN B 1 305 ? 14.992 -10.883 1.319 1 94.62 305 ASN B N 1
ATOM 5733 C CA . ASN B 1 305 ? 15.109 -12.336 1.228 1 94.62 305 ASN B CA 1
ATOM 5734 C C . ASN B 1 305 ? 15.523 -12.953 2.561 1 94.62 305 ASN B C 1
ATOM 5736 O O . ASN B 1 305 ? 15.023 -14.008 2.945 1 94.62 305 ASN B O 1
ATOM 5740 N N . ALA B 1 306 ? 16.375 -12.289 3.223 1 93.19 306 ALA B N 1
ATOM 5741 C CA . ALA B 1 306 ? 16.891 -12.797 4.488 1 93.19 306 ALA B CA 1
ATOM 5742 C C . ALA B 1 306 ? 15.805 -12.828 5.559 1 93.19 306 ALA B C 1
ATOM 5744 O O . ALA B 1 306 ? 15.852 -13.648 6.48 1 93.19 306 ALA B O 1
ATOM 5745 N N . LYS B 1 307 ? 14.805 -11.969 5.398 1 94.75 307 LYS B N 1
ATOM 5746 C CA . LYS B 1 307 ? 13.859 -11.766 6.492 1 94.75 307 LYS B CA 1
ATOM 5747 C C . LYS B 1 307 ? 12.453 -12.211 6.086 1 94.75 307 LYS B C 1
ATOM 5749 O O . LYS B 1 307 ? 11.539 -12.219 6.914 1 94.75 307 LYS B O 1
ATOM 5754 N N . TRP B 1 308 ? 12.266 -12.633 4.867 1 94.19 308 TRP B N 1
ATOM 5755 C CA . TRP B 1 308 ? 10.938 -12.828 4.301 1 94.19 308 TRP B CA 1
ATOM 5756 C C . TRP B 1 308 ? 10.148 -13.867 5.098 1 94.19 308 TRP B C 1
ATOM 5758 O O . TRP B 1 308 ? 8.938 -13.727 5.281 1 94.19 308 TRP B O 1
ATOM 5768 N N . SER B 1 309 ? 10.828 -14.852 5.641 1 93.38 309 SER B N 1
ATOM 5769 C CA . SER B 1 309 ? 10.164 -15.938 6.355 1 93.38 309 SER B CA 1
ATOM 5770 C C . SER B 1 309 ? 9.516 -15.43 7.641 1 93.38 309 SER B C 1
ATOM 5772 O O . SER B 1 309 ? 8.617 -16.078 8.188 1 93.38 309 SER B O 1
ATOM 5774 N N . LEU B 1 310 ? 9.977 -14.281 8.156 1 95.88 310 LEU B N 1
ATOM 5775 C CA . LEU B 1 310 ? 9.406 -13.711 9.375 1 95.88 310 LEU B CA 1
ATOM 5776 C C . LEU B 1 310 ? 7.938 -13.359 9.18 1 95.88 310 LEU B C 1
ATOM 5778 O O . LEU B 1 310 ? 7.145 -13.43 10.117 1 95.88 310 LEU B O 1
ATOM 5782 N N . LEU B 1 311 ? 7.613 -13.008 7.961 1 95.62 311 LEU B N 1
ATOM 5783 C CA . LEU B 1 311 ? 6.242 -12.609 7.664 1 95.62 311 LEU B CA 1
ATOM 5784 C C . LEU B 1 311 ? 5.285 -13.781 7.863 1 95.62 311 LEU B C 1
ATOM 5786 O O . LEU B 1 311 ? 4.273 -13.648 8.562 1 95.62 311 LEU B O 1
ATOM 5790 N N . SER B 1 312 ? 5.641 -14.914 7.285 1 92.38 312 SER B N 1
ATOM 5791 C CA . SER B 1 312 ? 4.773 -16.078 7.395 1 92.38 312 SER B CA 1
ATOM 5792 C C . SER B 1 312 ? 4.75 -16.625 8.828 1 92.38 312 SER B C 1
ATOM 5794 O O . SER B 1 312 ? 3.727 -17.141 9.281 1 92.38 312 SER B O 1
ATOM 5796 N N . GLN B 1 313 ? 5.879 -16.531 9.516 1 95.94 313 GLN B N 1
ATOM 5797 C CA . GLN B 1 313 ? 5.918 -16.953 10.914 1 95.94 313 GLN B CA 1
ATOM 5798 C C . GLN B 1 313 ? 4.996 -16.109 11.781 1 95.94 313 GLN B C 1
ATOM 5800 O O . GLN B 1 313 ? 4.191 -16.641 12.547 1 95.94 313 GLN B O 1
ATOM 5805 N N . ALA B 1 314 ? 5.094 -14.82 11.602 1 96.5 314 ALA B N 1
ATOM 5806 C CA . ALA B 1 314 ? 4.223 -13.914 12.344 1 96.5 314 ALA B CA 1
ATOM 5807 C C . ALA B 1 314 ? 2.758 -14.133 11.977 1 96.5 314 ALA B C 1
ATOM 5809 O O . ALA B 1 314 ? 1.892 -14.156 12.859 1 96.5 314 ALA B O 1
ATOM 5810 N N . GLY B 1 315 ? 2.52 -14.289 10.703 1 94.94 315 GLY B N 1
ATOM 5811 C CA . GLY B 1 315 ? 1.162 -14.531 10.234 1 94.94 315 GLY B CA 1
ATOM 5812 C C . GLY B 1 315 ? 0.569 -15.82 10.766 1 94.94 315 GLY B C 1
ATOM 5813 O O . GLY B 1 315 ? -0.599 -15.859 11.164 1 94.94 315 GLY B O 1
ATOM 5814 N N . LEU B 1 316 ? 1.354 -16.844 10.75 1 94.19 316 LEU B N 1
ATOM 5815 C CA . LEU B 1 316 ? 0.896 -18.141 11.258 1 94.19 316 LEU B CA 1
ATOM 5816 C C . LEU B 1 316 ? 0.606 -18.062 12.758 1 94.19 316 LEU B C 1
ATOM 5818 O O . LEU B 1 316 ? -0.404 -18.578 13.227 1 94.19 316 LEU B O 1
ATOM 5822 N N . ALA B 1 317 ? 1.501 -17.438 13.484 1 95.25 317 ALA B N 1
ATOM 5823 C CA . ALA B 1 317 ? 1.271 -17.266 14.914 1 95.25 317 ALA B CA 1
ATOM 5824 C C . ALA B 1 317 ? -0.006 -16.469 15.164 1 95.25 317 ALA B C 1
ATOM 5826 O O . ALA B 1 317 ? -0.791 -16.797 16.047 1 95.25 317 ALA B O 1
ATOM 5827 N N . TRP B 1 318 ? -0.173 -15.43 14.406 1 94.19 318 TRP B N 1
ATOM 5828 C CA . TRP B 1 318 ? -1.381 -14.609 14.508 1 94.19 318 TRP B CA 1
ATOM 5829 C C . TRP B 1 318 ? -2.625 -15.453 14.234 1 94.19 318 TRP B C 1
ATOM 5831 O O . TRP B 1 318 ? -3.623 -15.344 14.953 1 94.19 318 TRP B O 1
ATOM 5841 N N . LEU B 1 319 ? -2.527 -16.281 13.203 1 91.38 319 LEU B N 1
ATOM 5842 C CA . LEU B 1 319 ? -3.645 -17.156 12.852 1 91.38 319 LEU B CA 1
ATOM 5843 C C . LEU B 1 319 ? -4.004 -18.078 14 1 91.38 319 LEU B C 1
ATOM 5845 O O . LEU B 1 319 ? -5.184 -18.281 14.305 1 91.38 319 LEU B O 1
ATOM 5849 N N . VAL B 1 320 ? -3.053 -18.625 14.594 1 92.19 320 VAL B N 1
ATOM 5850 C CA . VAL B 1 320 ? -3.254 -19.562 15.695 1 92.19 320 VAL B CA 1
ATOM 5851 C C . VAL B 1 320 ? -3.854 -18.828 16.891 1 92.19 320 VAL B C 1
ATOM 5853 O O . VAL B 1 320 ? -4.797 -19.312 17.516 1 92.19 320 VAL B O 1
ATOM 5856 N N . GLU B 1 321 ? -3.404 -17.703 17.125 1 90.88 321 GLU B N 1
ATOM 5857 C CA . GLU B 1 321 ? -3.787 -16.984 18.344 1 90.88 321 GLU B CA 1
ATOM 5858 C C . GLU B 1 321 ? -5.121 -16.266 18.156 1 90.88 321 GLU B C 1
ATOM 5860 O O . GLU B 1 321 ? -5.879 -16.094 19.125 1 90.88 321 GLU B O 1
ATOM 5865 N N . GLN B 1 322 ? -5.348 -15.766 16.906 1 80.56 322 GLN B N 1
ATOM 5866 C CA . GLN B 1 322 ? -6.512 -14.914 16.672 1 80.56 322 GLN B CA 1
ATOM 5867 C C . GLN B 1 322 ? -7.578 -15.648 15.867 1 80.56 322 GLN B C 1
ATOM 5869 O O . GLN B 1 322 ? -8.672 -15.117 15.656 1 80.56 322 GLN B O 1
ATOM 5874 N N . GLY B 1 323 ? -7.273 -16.688 15.141 1 65.94 323 GLY B N 1
ATOM 5875 C CA . GLY B 1 323 ? -8.117 -17.406 14.203 1 65.94 323 GLY B CA 1
ATOM 5876 C C . GLY B 1 323 ? -9.523 -17.641 14.719 1 65.94 323 GLY B C 1
ATOM 5877 O O . GLY B 1 323 ? -10.492 -17.5 13.977 1 65.94 323 GLY B O 1
ATOM 5878 N N . GLY B 1 324 ? -9.672 -17.906 15.852 1 61.06 324 GLY B N 1
ATOM 5879 C CA . GLY B 1 324 ? -11.023 -18.188 16.312 1 61.06 324 GLY B CA 1
ATOM 5880 C C . GLY B 1 324 ? -11.891 -16.953 16.422 1 61.06 324 GLY B C 1
ATOM 5881 O O . GLY B 1 324 ? -13.094 -17 16.172 1 61.06 324 GLY B O 1
ATOM 5882 N N . ALA B 1 325 ? -11.344 -15.867 16.609 1 59.88 325 ALA B N 1
ATOM 5883 C CA . ALA B 1 325 ? -12.148 -14.742 17.062 1 59.88 325 ALA B CA 1
ATOM 5884 C C . ALA B 1 325 ? -12.375 -13.742 15.93 1 59.88 325 ALA B C 1
ATOM 5886 O O . ALA B 1 325 ? -13.422 -13.094 15.867 1 59.88 325 ALA B O 1
ATOM 5887 N N . GLN B 1 326 ? -11.523 -13.781 14.969 1 65.31 326 GLN B N 1
ATOM 5888 C CA . GLN B 1 326 ? -11.547 -12.609 14.109 1 65.31 326 GLN B CA 1
ATOM 5889 C C . GLN B 1 326 ? -11.758 -13 12.648 1 65.31 326 GLN B C 1
ATOM 5891 O O . GLN B 1 326 ? -11.93 -12.133 11.781 1 65.31 326 GLN B O 1
ATOM 5896 N N . LEU B 1 327 ? -11.945 -14.305 12.438 1 67.31 327 LEU B N 1
ATOM 5897 C CA . LEU B 1 327 ? -11.898 -14.633 11.016 1 67.31 327 LEU B CA 1
ATOM 5898 C C . LEU B 1 327 ? -13.188 -15.32 10.578 1 67.31 327 LEU B C 1
ATOM 5900 O O . LEU B 1 327 ? -13.375 -16.516 10.828 1 67.31 327 LEU B O 1
ATOM 5904 N N . PRO B 1 328 ? -14.023 -14.516 10.008 1 66.94 328 PRO B N 1
ATOM 5905 C CA . PRO B 1 328 ? -15.328 -15.062 9.633 1 66.94 328 PRO B CA 1
ATOM 5906 C C . PRO B 1 328 ? -15.219 -16.234 8.648 1 66.94 328 PRO B C 1
ATOM 5908 O O . PRO B 1 328 ? -16.109 -17.078 8.602 1 66.94 328 PRO B O 1
ATOM 5911 N N . PHE B 1 329 ? -14.195 -16.344 7.98 1 72.06 329 PHE B N 1
ATOM 5912 C CA . PHE B 1 329 ? -14.133 -17.328 6.906 1 72.06 329 PHE B CA 1
ATOM 5913 C C . PHE B 1 329 ? -13.062 -18.375 7.191 1 72.06 329 PHE B C 1
ATOM 5915 O O . PHE B 1 329 ? -12.555 -19.016 6.266 1 72.06 329 PHE B O 1
ATOM 5922 N N . CYS B 1 330 ? -12.656 -18.469 8.492 1 75.38 330 CYS B N 1
ATOM 5923 C CA . CYS B 1 330 ? -11.672 -19.438 8.938 1 75.38 330 CYS B CA 1
ATOM 5924 C C . CYS B 1 330 ? -11.969 -19.922 10.352 1 75.38 330 CYS B C 1
ATOM 5926 O O . CYS B 1 330 ? -12.109 -19.109 11.273 1 75.38 330 CYS B O 1
ATOM 5928 N N . PRO B 1 331 ? -12.125 -21.203 10.523 1 81.62 331 PRO B N 1
ATOM 5929 C CA . PRO B 1 331 ? -12.312 -21.703 11.891 1 81.62 331 PRO B CA 1
ATOM 5930 C C . PRO B 1 331 ? -11.062 -21.562 12.75 1 81.62 331 PRO B C 1
ATOM 5932 O O . PRO B 1 331 ? -9.969 -21.344 12.219 1 81.62 331 PRO B O 1
ATOM 5935 N N . PRO B 1 332 ? -11.25 -21.641 14.109 1 85.62 332 PRO B N 1
ATOM 5936 C CA . PRO B 1 332 ? -10.07 -21.656 14.977 1 85.62 332 PRO B CA 1
ATOM 5937 C C . PRO B 1 332 ? -9.141 -22.828 14.68 1 85.62 332 PRO B C 1
ATOM 5939 O O . PRO B 1 332 ? -9.617 -23.938 14.383 1 85.62 332 PRO B O 1
ATOM 5942 N N . LEU B 1 333 ? -7.867 -22.562 14.719 1 90.38 333 LEU B N 1
ATOM 5943 C CA . LEU B 1 333 ? -6.879 -23.578 14.367 1 90.38 333 LEU B CA 1
ATOM 5944 C C . LEU B 1 333 ? -6.18 -24.125 15.609 1 90.38 333 LEU B C 1
ATOM 5946 O O . LEU B 1 333 ? -5.828 -23.359 16.516 1 90.38 333 LEU B O 1
ATOM 5950 N N . ASP B 1 334 ? -6.07 -25.406 15.68 1 91.25 334 ASP B N 1
ATOM 5951 C CA . ASP B 1 334 ? -5.309 -26.078 16.734 1 91.25 334 ASP B CA 1
ATOM 5952 C C . ASP B 1 334 ? -3.902 -26.422 16.25 1 91.25 334 ASP B C 1
ATOM 5954 O O . ASP B 1 334 ? -3.717 -27.375 15.484 1 91.25 334 ASP B O 1
ATOM 5958 N N . ALA B 1 335 ? -2.961 -25.734 16.781 1 93.38 335 ALA B N 1
ATOM 5959 C CA . ALA B 1 335 ? -1.574 -25.906 16.359 1 93.38 335 ALA B CA 1
ATOM 5960 C C . ALA B 1 335 ? -1.091 -27.328 16.594 1 93.38 335 ALA B C 1
ATOM 5962 O O . ALA B 1 335 ? -0.148 -27.797 15.953 1 93.38 335 ALA B O 1
ATOM 5963 N N . GLY B 1 336 ? -1.705 -27.953 17.469 1 94.31 336 GLY B N 1
ATOM 5964 C CA . GLY B 1 336 ? -1.338 -29.328 17.75 1 94.31 336 GLY B CA 1
ATOM 5965 C C . GLY B 1 336 ? -1.585 -30.266 16.594 1 94.31 336 GLY B C 1
ATOM 5966 O O . GLY B 1 336 ? -1.022 -31.359 16.531 1 94.31 336 GLY B O 1
ATOM 5967 N N . THR B 1 337 ? -2.379 -29.859 15.641 1 95.25 337 THR B N 1
ATOM 5968 C CA . THR B 1 337 ? -2.723 -30.703 14.492 1 95.25 337 THR B CA 1
ATOM 5969 C C . THR B 1 337 ? -1.797 -30.422 13.32 1 95.25 337 THR B C 1
ATOM 5971 O O . THR B 1 337 ? -1.863 -31.094 12.289 1 95.25 337 THR B O 1
ATOM 5974 N N . PHE B 1 338 ? -0.911 -29.438 13.492 1 96.75 338 PHE B N 1
ATOM 5975 C CA . PHE B 1 338 ? -0.002 -29.062 12.414 1 96.75 338 PHE B CA 1
ATOM 5976 C C . PHE B 1 338 ? 1.082 -30.109 12.227 1 96.75 338 PHE B C 1
ATOM 5978 O O . PHE B 1 338 ? 1.369 -30.891 13.133 1 96.75 338 PHE B O 1
ATOM 5985 N N . GLY B 1 339 ? 1.59 -30.172 10.969 1 96.19 339 GLY B N 1
ATOM 5986 C CA . GLY B 1 339 ? 2.842 -30.891 10.789 1 96.19 339 GLY B CA 1
ATOM 5987 C C . GLY B 1 339 ? 3.998 -30.281 11.555 1 96.19 339 GLY B C 1
ATOM 5988 O O . GLY B 1 339 ? 3.912 -29.141 12.008 1 96.19 339 GLY B O 1
ATOM 5989 N N . ALA B 1 340 ? 5.094 -30.984 11.656 1 95.31 340 ALA B N 1
ATOM 5990 C CA . ALA B 1 340 ? 6.227 -30.609 12.5 1 95.31 340 ALA B CA 1
ATOM 5991 C C . ALA B 1 340 ? 6.82 -29.266 12.055 1 95.31 340 ALA B C 1
ATOM 5993 O O . ALA B 1 340 ? 7.098 -28.406 12.883 1 95.31 340 ALA B O 1
ATOM 5994 N N . ALA B 1 341 ? 7.043 -29.125 10.766 1 93.94 341 ALA B N 1
ATOM 5995 C CA . ALA B 1 341 ? 7.633 -27.906 10.242 1 93.94 341 ALA B CA 1
ATOM 5996 C C . ALA B 1 341 ? 6.73 -26.703 10.531 1 93.94 341 ALA B C 1
ATOM 5998 O O . ALA B 1 341 ? 7.215 -25.625 10.883 1 93.94 341 ALA B O 1
ATOM 5999 N N . THR B 1 342 ? 5.473 -26.844 10.359 1 95.75 342 THR B N 1
ATOM 6000 C CA . THR B 1 342 ? 4.504 -25.781 10.602 1 95.75 342 THR B CA 1
ATOM 6001 C C . THR B 1 342 ? 4.41 -25.453 12.086 1 95.75 342 THR B C 1
ATOM 6003 O O . THR B 1 342 ? 4.262 -24.297 12.469 1 95.75 342 THR B O 1
ATOM 6006 N N . GLN B 1 343 ? 4.477 -26.484 12.922 1 96.31 343 GLN B N 1
ATOM 6007 C CA . GLN B 1 343 ? 4.516 -26.234 14.359 1 96.31 343 GLN B CA 1
ATOM 6008 C C . GLN B 1 343 ? 5.73 -25.406 14.742 1 96.31 343 GLN B C 1
ATOM 6010 O O . GLN B 1 343 ? 5.621 -24.484 15.555 1 96.31 343 GLN B O 1
ATOM 6015 N N . ALA B 1 344 ? 6.805 -25.781 14.172 1 95.81 344 ALA B N 1
ATOM 6016 C CA . ALA B 1 344 ? 8.031 -25.031 14.445 1 95.81 344 ALA B CA 1
ATOM 6017 C C . ALA B 1 344 ? 7.898 -23.578 14.016 1 95.81 344 ALA B C 1
ATOM 6019 O O . ALA B 1 344 ? 8.328 -22.672 14.727 1 95.81 344 ALA B O 1
ATOM 6020 N N . ASN B 1 345 ? 7.359 -23.359 12.867 1 95.38 345 ASN B N 1
ATOM 6021 C CA . ASN B 1 345 ? 7.164 -22.016 12.359 1 95.38 345 ASN B CA 1
ATOM 6022 C C . ASN B 1 345 ? 6.188 -21.219 13.227 1 95.38 345 ASN B C 1
ATOM 6024 O O . ASN B 1 345 ? 6.398 -20.031 13.484 1 95.38 345 ASN B O 1
ATOM 6028 N N . ALA B 1 346 ? 5.121 -21.859 13.648 1 95.31 346 ALA B N 1
ATOM 6029 C CA . ALA B 1 346 ? 4.16 -21.219 14.539 1 95.31 346 ALA B CA 1
ATOM 6030 C C . ALA B 1 346 ? 4.812 -20.812 15.852 1 95.31 346 ALA B C 1
ATOM 6032 O O . ALA B 1 346 ? 4.574 -19.703 16.359 1 95.31 346 ALA B O 1
ATOM 6033 N N . SER B 1 347 ? 5.621 -21.688 16.391 1 96.56 347 SER B N 1
ATOM 6034 C CA . SER B 1 347 ? 6.332 -21.422 17.641 1 96.56 347 SER B CA 1
ATOM 6035 C C . SER B 1 347 ? 7.328 -20.281 17.469 1 96.56 347 SER B C 1
ATOM 6037 O O . SER B 1 347 ? 7.406 -19.391 18.312 1 96.56 347 SER B O 1
ATOM 6039 N N . ALA B 1 348 ? 8.023 -20.328 16.375 1 96.38 348 ALA B N 1
ATOM 6040 C CA . ALA B 1 348 ? 8.953 -19.234 16.078 1 96.38 348 ALA B CA 1
ATOM 6041 C C . ALA B 1 348 ? 8.227 -17.906 15.961 1 96.38 348 ALA B C 1
ATOM 6043 O O . ALA B 1 348 ? 8.695 -16.891 16.469 1 96.38 348 ALA B O 1
ATOM 6044 N N . GLY B 1 349 ? 7.129 -17.906 15.289 1 96.75 349 GLY B N 1
ATOM 6045 C CA . GLY B 1 349 ? 6.32 -16.703 15.133 1 96.75 349 GLY B CA 1
ATOM 6046 C C . GLY B 1 349 ? 5.797 -16.172 16.453 1 96.75 349 GLY B C 1
ATOM 6047 O O . GLY B 1 349 ? 5.738 -14.953 16.641 1 96.75 349 GLY B O 1
ATOM 6048 N N . ALA B 1 350 ? 5.461 -17.031 17.312 1 95.69 350 ALA B N 1
ATOM 6049 C CA . ALA B 1 350 ? 4.941 -16.641 18.625 1 95.69 350 ALA B CA 1
ATOM 6050 C C . ALA B 1 350 ? 6.016 -15.945 19.453 1 95.69 350 ALA B C 1
ATOM 6052 O O . ALA B 1 350 ? 5.703 -15.102 20.297 1 95.69 350 ALA B O 1
ATOM 6053 N N . GLY B 1 351 ? 7.219 -16.25 19.188 1 96.62 351 GLY B N 1
ATOM 6054 C CA . GLY B 1 351 ? 8.328 -15.672 19.938 1 96.62 351 GLY B CA 1
ATOM 6055 C C . GLY B 1 351 ? 8.945 -14.469 19.25 1 96.62 351 GLY B C 1
ATOM 6056 O O . GLY B 1 351 ? 9.859 -13.844 19.797 1 96.62 351 GLY B O 1
ATOM 6057 N N . LEU B 1 352 ? 8.484 -14.172 18.094 1 97.56 352 LEU B N 1
ATOM 6058 C CA . LEU B 1 352 ? 9.047 -13.078 17.328 1 97.56 352 LEU B CA 1
ATOM 6059 C C . LEU B 1 352 ? 8.695 -11.727 17.953 1 97.56 352 LEU B C 1
ATOM 6061 O O . LEU B 1 352 ? 7.555 -11.516 18.359 1 97.56 352 LEU B O 1
ATOM 6065 N N . ARG B 1 353 ? 9.688 -10.812 18.047 1 97.31 353 ARG B N 1
ATOM 6066 C CA . ARG B 1 353 ? 9.453 -9.461 18.531 1 97.31 353 ARG B CA 1
ATOM 6067 C C . ARG B 1 353 ? 8.93 -8.555 17.422 1 97.31 353 ARG B C 1
ATOM 6069 O O . ARG B 1 353 ? 9.242 -8.766 16.25 1 97.31 353 ARG B O 1
ATOM 6076 N N . ALA B 1 354 ? 8.133 -7.543 17.828 1 97.44 354 ALA B N 1
ATOM 6077 C CA . ALA B 1 354 ? 7.574 -6.586 16.875 1 97.44 354 ALA B CA 1
ATOM 6078 C C . ALA B 1 354 ? 8.68 -5.859 16.109 1 97.44 354 ALA B C 1
ATOM 6080 O O . ALA B 1 354 ? 8.523 -5.547 14.938 1 97.44 354 ALA B O 1
ATOM 6081 N N . VAL B 1 355 ? 9.781 -5.637 16.75 1 96.12 355 VAL B N 1
ATOM 6082 C CA . VAL B 1 355 ? 10.891 -4.914 16.141 1 96.12 355 VAL B CA 1
ATOM 6083 C C . VAL B 1 355 ? 11.43 -5.707 14.953 1 96.12 355 VAL B C 1
ATOM 6085 O O . VAL B 1 355 ? 11.852 -5.129 13.945 1 96.12 355 VAL B O 1
ATOM 6088 N N . GLN B 1 356 ? 11.383 -6.984 15.031 1 96.5 356 GLN B N 1
ATOM 6089 C CA . GLN B 1 356 ? 11.867 -7.824 13.945 1 96.5 356 GLN B CA 1
ATOM 6090 C C . GLN B 1 356 ? 10.938 -7.742 12.734 1 96.5 356 GLN B C 1
ATOM 6092 O O . GLN B 1 356 ? 11.406 -7.629 11.594 1 96.5 356 GLN B O 1
ATOM 6097 N N . LEU B 1 357 ? 9.672 -7.859 13.016 1 96.5 357 LEU B N 1
ATOM 6098 C CA . LEU B 1 357 ? 8.711 -7.707 11.93 1 96.5 357 LEU B CA 1
ATOM 6099 C C . LEU B 1 357 ? 8.781 -6.305 11.336 1 96.5 357 LEU B C 1
ATOM 6101 O O . LEU B 1 357 ? 8.734 -6.145 10.109 1 96.5 357 LEU B O 1
ATOM 6105 N N . PHE B 1 358 ? 8.914 -5.305 12.172 1 96 358 PHE B N 1
ATOM 6106 C CA . PHE B 1 358 ? 9.031 -3.922 11.719 1 96 358 PHE B CA 1
ATOM 6107 C C . PHE B 1 358 ? 10.258 -3.746 10.828 1 96 358 PHE B C 1
ATOM 6109 O O . PHE B 1 358 ? 10.195 -3.047 9.82 1 96 358 PHE B O 1
ATOM 6116 N N . ASP B 1 359 ? 11.312 -4.352 11.188 1 94.75 359 ASP B N 1
ATOM 6117 C CA . ASP B 1 359 ? 12.547 -4.297 10.414 1 94.75 359 ASP B CA 1
ATOM 6118 C C . ASP B 1 359 ? 12.344 -4.883 9.016 1 94.75 359 ASP B C 1
ATOM 6120 O O . ASP B 1 359 ? 12.875 -4.359 8.039 1 94.75 359 ASP B O 1
ATOM 6124 N N . LEU B 1 360 ? 11.641 -5.957 8.914 1 95.88 360 LEU B N 1
ATOM 6125 C CA . LEU B 1 360 ? 11.289 -6.516 7.613 1 95.88 360 LEU B CA 1
ATOM 6126 C C . LEU B 1 360 ? 10.461 -5.523 6.797 1 95.88 360 LEU B C 1
ATOM 6128 O O . LEU B 1 360 ? 10.734 -5.312 5.613 1 95.88 360 LEU B O 1
ATOM 6132 N N . LEU B 1 361 ? 9.492 -4.926 7.418 1 95.5 361 LEU B N 1
ATOM 6133 C CA . LEU B 1 361 ? 8.625 -3.986 6.711 1 95.5 361 LEU B CA 1
ATOM 6134 C C . LEU B 1 361 ? 9.414 -2.773 6.23 1 95.5 361 LEU B C 1
ATOM 6136 O O . LEU B 1 361 ? 9.172 -2.268 5.133 1 95.5 361 LEU B O 1
ATOM 6140 N N . MET B 1 362 ? 10.367 -2.363 7.008 1 92.69 362 MET B N 1
ATOM 6141 C CA . MET B 1 362 ? 11.242 -1.267 6.586 1 92.69 362 MET B CA 1
ATOM 6142 C C . MET B 1 362 ? 12.125 -1.689 5.422 1 92.69 362 MET B C 1
ATOM 6144 O O . MET B 1 362 ? 12.391 -0.894 4.516 1 92.69 362 MET B O 1
ATOM 6148 N N . ALA B 1 363 ? 12.609 -2.896 5.461 1 93.69 363 ALA B N 1
ATOM 6149 C CA . ALA B 1 363 ? 13.383 -3.424 4.34 1 93.69 363 ALA B CA 1
ATOM 6150 C C . ALA B 1 363 ? 12.547 -3.455 3.064 1 93.69 363 ALA B C 1
ATOM 6152 O O . ALA B 1 363 ? 13.055 -3.18 1.975 1 93.69 363 ALA B O 1
ATOM 6153 N N . VAL B 1 364 ? 11.289 -3.809 3.189 1 95.44 364 VAL B N 1
ATOM 6154 C CA . VAL B 1 364 ? 10.375 -3.828 2.055 1 95.44 364 VAL B CA 1
ATOM 6155 C C . VAL B 1 364 ? 10.227 -2.42 1.485 1 95.44 364 VAL B C 1
ATOM 6157 O O . VAL B 1 364 ? 10.281 -2.229 0.268 1 95.44 364 VAL B O 1
ATOM 6160 N N . GLU B 1 365 ? 10.031 -1.438 2.33 1 92.25 365 GLU B N 1
ATOM 6161 C CA . GLU B 1 365 ? 9.898 -0.059 1.872 1 92.25 365 GLU B CA 1
ATOM 6162 C C . GLU B 1 365 ? 11.148 0.405 1.134 1 92.25 365 GLU B C 1
ATOM 6164 O O . GLU B 1 365 ? 11.055 1.088 0.112 1 92.25 365 GLU B O 1
ATOM 6169 N N . ARG B 1 366 ? 12.281 0.098 1.655 1 91.75 366 ARG B N 1
ATOM 6170 C CA . ARG B 1 366 ? 13.531 0.441 0.997 1 91.75 366 ARG B CA 1
ATOM 6171 C C . ARG B 1 366 ? 13.641 -0.231 -0.368 1 91.75 366 ARG B C 1
ATOM 6173 O O . ARG B 1 366 ? 14.055 0.397 -1.346 1 91.75 366 ARG B O 1
ATOM 6180 N N . LEU B 1 367 ? 13.281 -1.482 -0.39 1 95.88 367 LEU B N 1
ATOM 6181 C CA . LEU B 1 367 ? 13.289 -2.23 -1.643 1 95.88 367 LEU B CA 1
ATOM 6182 C C . LEU B 1 367 ? 12.391 -1.562 -2.68 1 95.88 367 LEU B C 1
ATOM 6184 O O . LEU B 1 367 ? 12.781 -1.409 -3.838 1 95.88 367 LEU B O 1
ATOM 6188 N N . ARG B 1 368 ? 11.211 -1.204 -2.291 1 95.69 368 ARG B N 1
ATOM 6189 C CA . ARG B 1 368 ? 10.273 -0.532 -3.18 1 95.69 368 ARG B CA 1
ATOM 6190 C C . ARG B 1 368 ? 10.883 0.731 -3.773 1 95.69 368 ARG B C 1
ATOM 6192 O O . ARG B 1 3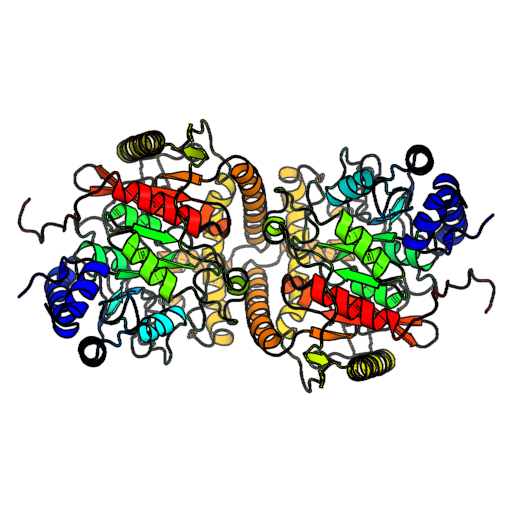68 ? 10.781 0.97 -4.98 1 95.69 368 ARG B O 1
ATOM 6199 N N . SER B 1 369 ? 11.508 1.535 -2.975 1 92.56 369 SER B N 1
ATOM 6200 C CA . SER B 1 369 ? 12.125 2.775 -3.43 1 92.56 369 SER B CA 1
ATOM 6201 C C . SER B 1 369 ? 13.273 2.5 -4.398 1 92.56 369 SER B C 1
ATOM 6203 O O . SER B 1 369 ? 13.375 3.141 -5.445 1 92.56 369 SER B O 1
ATOM 6205 N N . GLU B 1 370 ? 14.102 1.54 -4.039 1 94.62 370 GLU B N 1
ATOM 6206 C CA . GLU B 1 370 ? 15.25 1.202 -4.871 1 94.62 370 GLU B CA 1
ATOM 6207 C C . GLU B 1 370 ? 14.805 0.643 -6.223 1 94.62 370 GLU B C 1
ATOM 6209 O O . GLU B 1 370 ? 15.391 0.968 -7.258 1 94.62 370 GLU B O 1
ATOM 6214 N N . LEU B 1 371 ? 13.797 -0.156 -6.219 1 97.31 371 LEU B N 1
ATOM 6215 C CA . LEU B 1 371 ? 13.281 -0.713 -7.461 1 97.31 371 LEU B CA 1
ATOM 6216 C C . LEU B 1 371 ? 12.602 0.367 -8.305 1 97.31 371 LEU B C 1
ATOM 6218 O O . LEU B 1 371 ? 12.641 0.318 -9.531 1 97.31 371 LEU B O 1
ATOM 6222 N N . SER B 1 372 ? 11.93 1.264 -7.582 1 95.31 372 SER B N 1
ATOM 6223 C CA . SER B 1 372 ? 11.344 2.383 -8.312 1 95.31 372 SER B CA 1
ATOM 6224 C C . SER B 1 372 ? 12.406 3.162 -9.078 1 95.31 372 SER B C 1
ATOM 6226 O O . SER B 1 372 ? 12.188 3.549 -10.227 1 95.31 372 SER B O 1
ATOM 6228 N N . LEU B 1 373 ? 13.562 3.377 -8.461 1 94.12 373 LEU B N 1
ATOM 6229 C CA . LEU B 1 373 ? 14.68 4.027 -9.133 1 94.12 373 LEU B CA 1
ATOM 6230 C C . LEU B 1 373 ? 15.188 3.178 -10.289 1 94.12 373 LEU B C 1
ATOM 6232 O O . LEU B 1 373 ? 15.508 3.703 -11.359 1 94.12 373 LEU B O 1
ATOM 6236 N N . LEU B 1 374 ? 15.25 1.924 -10.086 1 96.69 374 LEU B N 1
ATOM 6237 C CA . LEU B 1 374 ? 15.711 0.998 -11.109 1 96.69 374 LEU B CA 1
ATOM 6238 C C . LEU B 1 374 ? 14.773 1.005 -12.312 1 96.69 374 LEU B C 1
ATOM 6240 O O . LEU B 1 374 ? 15.227 1.043 -13.461 1 96.69 374 LEU B O 1
ATOM 6244 N N . PHE B 1 375 ? 13.461 1.029 -12.078 1 96.56 375 PHE B N 1
ATOM 6245 C CA . PHE B 1 375 ? 12.461 0.953 -13.133 1 96.56 375 PHE B CA 1
ATOM 6246 C C . PHE B 1 375 ? 12.328 2.289 -13.852 1 96.56 375 PHE B C 1
ATOM 6248 O O . PHE B 1 375 ? 11.656 2.385 -14.883 1 96.56 375 PHE B O 1
ATOM 6255 N N . ALA B 1 376 ? 12.938 3.297 -13.297 1 93.38 376 ALA B N 1
ATOM 6256 C CA . ALA B 1 376 ? 13.07 4.547 -14.039 1 93.38 376 ALA B CA 1
ATOM 6257 C C . ALA B 1 376 ? 14.062 4.395 -15.188 1 93.38 376 ALA B C 1
ATOM 6259 O O . ALA B 1 376 ? 14.008 5.141 -16.172 1 93.38 376 ALA B O 1
ATOM 6260 N N . ARG B 1 377 ? 14.914 3.406 -15.086 1 95.69 377 ARG B N 1
ATOM 6261 C CA . ARG B 1 377 ? 15.953 3.184 -16.078 1 95.69 377 ARG B CA 1
ATOM 6262 C C . ARG B 1 377 ? 15.625 1.982 -16.953 1 95.69 377 ARG B C 1
ATOM 6264 O O . ARG B 1 377 ? 16.031 1.926 -18.125 1 95.69 377 ARG B O 1
ATOM 6271 N N . TYR B 1 378 ? 14.922 1.024 -16.422 1 98.19 378 TYR B N 1
ATOM 6272 C CA . TYR B 1 378 ? 14.57 -0.204 -17.125 1 98.19 378 TYR B CA 1
ATOM 6273 C C . TYR B 1 378 ? 13.07 -0.438 -17.094 1 98.19 378 TYR B C 1
ATOM 6275 O O . TYR B 1 378 ? 12.391 -0.049 -16.141 1 98.19 378 TYR B O 1
ATOM 6283 N N . ASP B 1 379 ? 12.578 -1.086 -18.125 1 98.38 379 ASP B N 1
ATOM 6284 C CA . ASP B 1 379 ? 11.156 -1.413 -18.188 1 98.38 379 ASP B CA 1
ATOM 6285 C C . ASP B 1 379 ? 10.875 -2.775 -17.562 1 98.38 379 ASP B C 1
ATOM 6287 O O . ASP B 1 379 ? 9.789 -3.008 -17.031 1 98.38 379 ASP B O 1
ATOM 6291 N N . LEU B 1 380 ? 11.859 -3.656 -17.719 1 98.81 380 LEU B N 1
ATOM 6292 C CA . LEU B 1 380 ? 11.695 -5.031 -17.25 1 98.81 380 LEU B CA 1
ATOM 6293 C C . LEU B 1 380 ? 12.969 -5.547 -16.609 1 98.81 380 LEU B C 1
ATOM 6295 O O . LEU B 1 380 ? 14.07 -5.105 -16.953 1 98.81 380 LEU B O 1
ATOM 6299 N N . LEU B 1 381 ? 12.734 -6.465 -15.703 1 98.81 381 LEU B N 1
ATOM 6300 C CA . LEU B 1 381 ? 13.805 -7.332 -15.219 1 98.81 381 LEU B CA 1
ATOM 6301 C C . LEU B 1 381 ? 13.641 -8.75 -15.758 1 98.81 381 LEU B C 1
ATOM 6303 O O . LEU B 1 381 ? 12.523 -9.258 -15.844 1 98.81 381 LEU B O 1
ATOM 6307 N N . LEU B 1 382 ? 14.711 -9.328 -16.125 1 98.94 382 LEU B N 1
ATOM 6308 C CA . LEU B 1 382 ? 14.758 -10.742 -16.5 1 98.94 382 LEU B CA 1
ATOM 6309 C C . LEU B 1 382 ? 15.641 -11.523 -15.531 1 98.94 382 LEU B C 1
ATOM 6311 O O . LEU B 1 382 ? 16.812 -11.203 -15.344 1 98.94 382 LEU B O 1
ATOM 6315 N N . THR B 1 383 ? 15.086 -12.477 -14.883 1 98.88 383 THR B N 1
ATOM 6316 C CA . THR B 1 383 ? 15.797 -13.336 -13.945 1 98.88 383 THR B CA 1
ATOM 6317 C C . THR B 1 383 ? 15.414 -14.797 -14.156 1 98.88 383 THR B C 1
ATOM 6319 O O . THR B 1 383 ? 14.438 -15.094 -14.852 1 98.88 383 THR B O 1
ATOM 6322 N N . PRO B 1 384 ? 16.25 -15.75 -13.594 1 98.62 384 PRO B N 1
ATOM 6323 C CA . PRO B 1 384 ? 15.656 -17.094 -13.43 1 98.62 384 PRO B CA 1
ATOM 6324 C C . PRO B 1 384 ? 14.383 -17.078 -12.594 1 98.62 384 PRO B C 1
ATOM 6326 O O . PRO B 1 384 ? 14.195 -16.188 -11.758 1 98.62 384 PRO B O 1
ATOM 6329 N N . ALA B 1 385 ? 13.5 -17.984 -12.82 1 98.56 385 ALA B N 1
ATOM 6330 C CA . ALA B 1 385 ? 12.312 -18.125 -11.984 1 98.56 385 ALA B CA 1
ATOM 6331 C C . ALA B 1 385 ? 12.609 -18.984 -10.758 1 98.56 385 ALA B C 1
ATOM 6333 O O . ALA B 1 385 ? 11.914 -18.906 -9.742 1 98.56 385 ALA B O 1
ATOM 6334 N N . ALA B 1 386 ? 13.562 -19.828 -10.812 1 98.31 386 ALA B N 1
ATOM 6335 C CA . ALA B 1 386 ? 14.047 -20.688 -9.742 1 98.31 386 ALA B CA 1
ATOM 6336 C C . ALA B 1 386 ? 15.562 -20.844 -9.812 1 98.31 386 ALA B C 1
ATOM 6338 O O . ALA B 1 386 ? 16.156 -20.766 -10.891 1 98.31 386 ALA B O 1
ATOM 6339 N N . ALA B 1 387 ? 16.172 -21.109 -8.641 1 98.31 387 ALA B N 1
ATOM 6340 C CA . ALA B 1 387 ? 17.625 -21.188 -8.602 1 98.31 387 ALA B CA 1
ATOM 6341 C C . ALA B 1 387 ? 18.094 -22.641 -8.758 1 98.31 387 ALA B C 1
ATOM 6343 O O . ALA B 1 387 ? 19.281 -22.891 -9.008 1 98.31 387 ALA B O 1
ATOM 6344 N N . ALA B 1 388 ? 17.125 -23.562 -8.648 1 98.12 388 ALA B N 1
ATOM 6345 C CA . ALA B 1 388 ? 17.469 -24.969 -8.703 1 98.12 388 ALA B CA 1
ATOM 6346 C C . ALA B 1 388 ? 16.484 -25.734 -9.586 1 98.12 388 ALA B C 1
ATOM 6348 O O . ALA B 1 388 ? 15.344 -25.312 -9.766 1 98.12 388 ALA B O 1
ATOM 6349 N N . LEU B 1 389 ? 17 -26.828 -10.133 1 97.75 389 LEU B N 1
ATOM 6350 C CA . LEU B 1 389 ? 16.109 -27.797 -10.742 1 97.75 389 LEU B CA 1
ATOM 6351 C C . LEU B 1 389 ? 15.297 -28.531 -9.68 1 97.75 389 LEU B C 1
ATOM 6353 O O . LEU B 1 389 ? 15.594 -28.438 -8.492 1 97.75 389 LEU B O 1
ATOM 6357 N N . PRO B 1 390 ? 14.172 -29.172 -10.156 1 97.94 390 PRO B N 1
ATOM 6358 C CA . PRO B 1 390 ? 13.391 -29.922 -9.18 1 97.94 390 PRO B CA 1
ATOM 6359 C C . PRO B 1 390 ? 14.234 -30.922 -8.391 1 97.94 390 PRO B C 1
ATOM 6361 O O . PRO B 1 390 ? 15.195 -31.484 -8.922 1 97.94 390 PRO B O 1
ATOM 6364 N N . TRP B 1 391 ? 13.961 -31.094 -7.16 1 97.69 391 TRP B N 1
ATOM 6365 C CA . TRP B 1 391 ? 14.602 -32.031 -6.23 1 97.69 391 TRP B CA 1
ATOM 6366 C C . TRP B 1 391 ? 13.617 -33.094 -5.75 1 97.69 391 TRP B C 1
ATOM 6368 O O . TRP B 1 391 ? 12.438 -33.062 -6.117 1 97.69 391 TRP B O 1
ATOM 6378 N N . PRO B 1 392 ? 14.047 -34.062 -4.996 1 97.44 392 PRO B N 1
ATOM 6379 C CA . PRO B 1 392 ? 13.125 -35.125 -4.594 1 97.44 392 PRO B CA 1
ATOM 6380 C C . PRO B 1 392 ? 11.859 -34.594 -3.928 1 97.44 392 PRO B C 1
ATOM 6382 O O . PRO B 1 392 ? 11.938 -33.719 -3.053 1 97.44 392 PRO B O 1
ATOM 6385 N N . ALA B 1 393 ? 10.719 -35.125 -4.312 1 97.38 393 ALA B N 1
ATOM 6386 C CA . ALA B 1 393 ? 9.398 -34.562 -4.066 1 97.38 393 ALA B CA 1
ATOM 6387 C C . ALA B 1 393 ? 9.102 -34.469 -2.57 1 97.38 393 ALA B C 1
ATOM 6389 O O . ALA B 1 393 ? 8.359 -33.594 -2.119 1 97.38 393 ALA B O 1
ATOM 6390 N N . ALA B 1 394 ? 9.695 -35.344 -1.83 1 93.38 394 ALA B N 1
ATOM 6391 C CA . ALA B 1 394 ? 9.359 -35.406 -0.411 1 93.38 394 ALA B CA 1
ATOM 6392 C C . ALA B 1 394 ? 10.305 -34.562 0.425 1 93.38 394 ALA B C 1
ATOM 6394 O O . ALA B 1 394 ? 10.156 -34.469 1.646 1 93.38 394 ALA B O 1
ATOM 6395 N N . GLN B 1 395 ? 11.289 -33.906 -0.275 1 95.19 395 GLN B N 1
ATOM 6396 C CA . GLN B 1 395 ? 12.211 -33 0.412 1 95.19 395 GLN B CA 1
ATOM 6397 C C . GLN B 1 395 ? 11.781 -31.547 0.273 1 95.19 395 GLN B C 1
ATOM 6399 O O . GLN B 1 395 ? 11.352 -31.109 -0.802 1 95.19 395 GLN B O 1
ATOM 6404 N N . SER B 1 396 ? 11.961 -30.875 1.347 1 94.88 396 SER B N 1
ATOM 6405 C CA . SER B 1 396 ? 11.438 -29.516 1.392 1 94.88 396 SER B CA 1
ATOM 6406 C C . SER B 1 396 ? 12.242 -28.594 0.491 1 94.88 396 SER B C 1
ATOM 6408 O O . SER B 1 396 ? 11.711 -27.594 -0.021 1 94.88 396 SER B O 1
ATOM 6410 N N . HIS B 1 397 ? 13.453 -28.812 0.341 1 95.38 397 HIS B N 1
ATOM 6411 C CA . HIS B 1 397 ? 14.359 -27.969 -0.416 1 95.38 397 HIS B CA 1
ATOM 6412 C C . HIS B 1 397 ? 15.648 -28.703 -0.768 1 95.38 397 HIS B C 1
ATOM 6414 O O . HIS B 1 397 ? 15.977 -29.719 -0.144 1 95.38 397 HIS B O 1
ATOM 6420 N N . PRO B 1 398 ? 16.281 -28.266 -1.851 1 95.62 398 PRO B N 1
ATOM 6421 C CA . PRO B 1 398 ? 17.625 -28.797 -2.09 1 95.62 398 PRO B CA 1
ATOM 6422 C C . PRO B 1 398 ? 18.672 -28.188 -1.167 1 95.62 398 PRO B C 1
ATOM 6424 O O . PRO B 1 398 ? 18.875 -26.969 -1.165 1 95.62 398 PRO B O 1
ATOM 6427 N N . PRO B 1 399 ? 19.359 -28.938 -0.414 1 92.81 399 PRO B N 1
ATOM 6428 C CA . PRO B 1 399 ? 20.344 -28.391 0.512 1 92.81 399 PRO B CA 1
ATOM 6429 C C . PRO B 1 399 ? 21.531 -27.734 -0.207 1 92.81 399 PRO B C 1
ATOM 6431 O O . PRO B 1 399 ? 22.203 -26.875 0.36 1 92.81 399 PRO B O 1
ATOM 6434 N N . VAL B 1 400 ? 21.766 -28.219 -1.414 1 95.19 400 VAL B N 1
ATOM 6435 C CA . VAL B 1 400 ? 22.891 -27.75 -2.189 1 95.19 400 VAL B CA 1
ATOM 6436 C C . VAL B 1 400 ? 22.438 -27.359 -3.594 1 95.19 400 VAL B C 1
ATOM 6438 O O . VAL B 1 400 ? 21.578 -28.016 -4.176 1 95.19 400 VAL B O 1
ATOM 6441 N N . ILE B 1 401 ? 22.953 -26.25 -4.059 1 96.5 401 ILE B N 1
ATOM 6442 C CA . ILE B 1 401 ? 22.797 -25.797 -5.434 1 96.5 401 ILE B CA 1
ATOM 6443 C C . ILE B 1 401 ? 24.156 -25.438 -6.031 1 96.5 401 ILE B C 1
ATOM 6445 O O . ILE B 1 401 ? 24.891 -24.625 -5.477 1 96.5 401 ILE B O 1
ATOM 6449 N N . GLU B 1 402 ? 24.453 -26.062 -7.133 1 94.69 402 GLU B N 1
ATOM 6450 C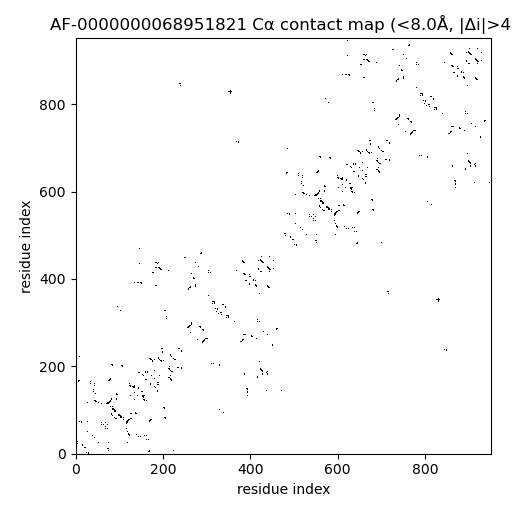 CA . GLU B 1 402 ? 25.734 -25.844 -7.805 1 94.69 402 GLU B CA 1
ATOM 6451 C C . GLU B 1 402 ? 26.906 -26 -6.836 1 94.69 402 GLU B C 1
ATOM 6453 O O . GLU B 1 402 ? 27.797 -25.156 -6.785 1 94.69 402 GLU B O 1
ATOM 6458 N N . GLY B 1 403 ? 26.781 -26.984 -6.016 1 93.5 403 GLY B N 1
ATOM 6459 C CA . GLY B 1 403 ? 27.859 -27.359 -5.121 1 93.5 403 GLY B CA 1
ATOM 6460 C C . GLY B 1 403 ? 27.969 -26.469 -3.895 1 93.5 403 GLY B C 1
ATOM 6461 O O . GLY B 1 403 ? 28.859 -26.656 -3.066 1 93.5 403 GLY B O 1
ATOM 6462 N N . ARG B 1 404 ? 27.078 -25.578 -3.689 1 93.94 404 ARG B N 1
ATOM 6463 C CA . ARG B 1 404 ? 27.125 -24.656 -2.557 1 93.94 404 ARG B CA 1
ATOM 6464 C C . ARG B 1 404 ? 25.891 -24.828 -1.671 1 93.94 404 ARG B C 1
ATOM 6466 O O . ARG B 1 404 ? 24.797 -25.062 -2.168 1 93.94 404 ARG B O 1
ATOM 6473 N N . GLU B 1 405 ? 26.125 -24.609 -0.471 1 93 405 GLU B N 1
ATOM 6474 C CA . GLU B 1 405 ? 25 -24.641 0.456 1 93 405 GLU B CA 1
ATOM 6475 C C . GLU B 1 405 ? 23.984 -23.562 0.127 1 93 405 GLU B C 1
ATOM 6477 O O . GLU B 1 405 ? 24.359 -22.406 -0.147 1 93 405 GLU B O 1
ATOM 6482 N N . ALA B 1 406 ? 22.734 -23.828 0.054 1 89.56 406 ALA B N 1
ATOM 6483 C CA . ALA B 1 406 ? 21.75 -22.844 -0.387 1 89.56 406 ALA B CA 1
ATOM 6484 C C . ALA B 1 406 ? 20.719 -22.562 0.713 1 89.56 406 ALA B C 1
ATOM 6486 O O . ALA B 1 406 ? 20.094 -21.5 0.73 1 89.56 406 ALA B O 1
ATOM 6487 N N . GLY B 1 407 ? 20.547 -23.344 1.775 1 85.25 407 GLY B N 1
ATOM 6488 C CA . GLY B 1 407 ? 19.547 -23.172 2.816 1 85.25 407 GLY B CA 1
ATOM 6489 C C . GLY B 1 407 ? 18.156 -23.531 2.361 1 85.25 407 GLY B C 1
ATOM 6490 O O . GLY B 1 407 ? 17.953 -23.953 1.222 1 85.25 407 GLY B O 1
ATOM 6491 N N . PRO B 1 408 ? 17.156 -23.234 3.234 1 86.94 408 PRO B N 1
ATOM 6492 C CA . PRO B 1 408 ? 15.789 -23.688 2.969 1 86.94 408 PRO B CA 1
ATOM 6493 C C . PRO B 1 408 ? 15.094 -22.859 1.89 1 86.94 408 PRO B C 1
ATOM 6495 O O . PRO B 1 408 ? 14.156 -23.328 1.25 1 86.94 408 PRO B O 1
ATOM 6498 N N . ARG B 1 409 ? 15.617 -21.688 1.645 1 89.75 409 ARG B N 1
ATOM 6499 C CA . ARG B 1 409 ? 14.93 -20.844 0.673 1 89.75 409 ARG B CA 1
ATOM 6500 C C . ARG B 1 409 ? 15.852 -20.484 -0.49 1 89.75 409 ARG B C 1
ATOM 6502 O O . ARG B 1 409 ? 15.516 -19.641 -1.318 1 89.75 409 ARG B O 1
ATOM 6509 N N . GLY B 1 410 ? 16.969 -21.141 -0.604 1 93.94 410 GLY B N 1
ATOM 6510 C CA . GLY B 1 410 ? 17.922 -20.859 -1.672 1 93.94 410 GLY B CA 1
ATOM 6511 C C . GLY B 1 410 ? 17.328 -21.031 -3.057 1 93.94 410 GLY B C 1
ATOM 6512 O O . GLY B 1 410 ? 17.594 -20.234 -3.959 1 93.94 410 GLY B O 1
ATOM 6513 N N . HIS B 1 411 ? 16.484 -22.031 -3.232 1 96 411 HIS B N 1
ATOM 6514 C CA . HIS B 1 411 ? 15.859 -22.328 -4.52 1 96 411 HIS B CA 1
ATOM 6515 C C . HIS B 1 411 ? 14.891 -21.219 -4.926 1 96 411 HIS B C 1
ATOM 6517 O O . HIS B 1 411 ? 14.547 -21.094 -6.102 1 96 411 HIS B O 1
ATOM 6523 N N . ALA B 1 412 ? 14.492 -20.422 -3.961 1 96.94 412 ALA B N 1
ATOM 6524 C CA . ALA B 1 412 ? 13.406 -19.453 -4.16 1 96.94 412 ALA B CA 1
ATOM 6525 C C . ALA B 1 412 ? 13.938 -18.031 -4.102 1 96.94 412 ALA B C 1
ATOM 6527 O O . ALA B 1 412 ? 13.164 -17.078 -3.912 1 96.94 412 ALA B O 1
ATOM 6528 N N . VAL B 1 413 ? 15.203 -17.797 -4.316 1 97 413 VAL B N 1
ATOM 6529 C CA . VAL B 1 413 ? 15.859 -16.531 -4.043 1 97 413 VAL B CA 1
ATOM 6530 C C . VAL B 1 413 ? 15.367 -15.469 -5.027 1 97 413 VAL B C 1
ATOM 6532 O O . VAL B 1 413 ? 15.367 -14.273 -4.719 1 97 413 VAL B O 1
ATOM 6535 N N . PHE B 1 414 ? 14.734 -15.82 -6.148 1 98.25 414 PHE B N 1
ATOM 6536 C CA . PHE B 1 414 ? 14.5 -14.898 -7.246 1 98.25 414 PHE B CA 1
ATOM 6537 C C . PHE B 1 414 ? 13.07 -14.367 -7.207 1 98.25 414 PHE B C 1
ATOM 6539 O O . PHE B 1 414 ? 12.68 -13.555 -8.047 1 98.25 414 PHE B O 1
ATOM 6546 N N . THR B 1 415 ? 12.242 -14.766 -6.223 1 98.19 415 THR B N 1
ATOM 6547 C CA . THR B 1 415 ? 10.828 -14.523 -6.512 1 98.19 415 THR B CA 1
ATOM 6548 C C . THR B 1 415 ? 10.203 -13.641 -5.438 1 98.19 415 THR B C 1
ATOM 6550 O O . THR B 1 415 ? 9.328 -12.82 -5.734 1 98.19 415 THR B O 1
ATOM 6553 N N . ALA B 1 416 ? 10.656 -13.68 -4.188 1 97.5 416 ALA B N 1
ATOM 6554 C CA . ALA B 1 416 ? 9.969 -13.008 -3.088 1 97.5 416 ALA B CA 1
ATOM 6555 C C . ALA B 1 416 ? 10.016 -11.492 -3.262 1 97.5 416 ALA B C 1
ATOM 6557 O O . ALA B 1 416 ? 9.086 -10.789 -2.846 1 97.5 416 ALA B O 1
ATOM 6558 N N . PHE B 1 417 ? 11.086 -10.945 -3.912 1 98 417 PHE B N 1
ATOM 6559 C CA . PHE B 1 417 ? 11.25 -9.5 -4.043 1 98 417 PHE B CA 1
ATOM 6560 C C . PHE B 1 417 ? 10.094 -8.898 -4.824 1 98 417 PHE B C 1
ATOM 6562 O O . PHE B 1 417 ? 9.656 -7.777 -4.539 1 98 417 PHE B O 1
ATOM 6569 N N . ALA B 1 418 ? 9.539 -9.617 -5.789 1 98.56 418 ALA B N 1
ATOM 6570 C CA . ALA B 1 418 ? 8.43 -9.109 -6.598 1 98.56 418 ALA B CA 1
ATOM 6571 C C . ALA B 1 418 ? 7.156 -8.984 -5.766 1 98.56 418 ALA B C 1
ATOM 6573 O O . ALA B 1 418 ? 6.371 -8.055 -5.953 1 98.56 418 ALA B O 1
ATOM 6574 N N . ASN B 1 419 ? 6.938 -9.961 -4.879 1 98.06 419 ASN B N 1
ATOM 6575 C CA . ASN B 1 419 ? 5.809 -9.883 -3.959 1 98.06 419 ASN B CA 1
ATOM 6576 C C . ASN B 1 419 ? 5.969 -8.734 -2.973 1 98.06 419 ASN B C 1
ATOM 6578 O O . ASN B 1 419 ? 5.051 -7.926 -2.801 1 98.06 419 ASN B O 1
ATOM 6582 N N . ALA B 1 420 ? 7.164 -8.688 -2.426 1 97.69 420 ALA B N 1
ATOM 6583 C CA . ALA B 1 420 ? 7.441 -7.656 -1.431 1 97.69 420 ALA B CA 1
ATOM 6584 C C . ALA B 1 420 ? 7.234 -6.262 -2.014 1 97.69 420 ALA B C 1
ATOM 6586 O O . ALA B 1 420 ? 6.641 -5.391 -1.368 1 97.69 420 ALA B O 1
ATOM 6587 N N . ALA B 1 421 ? 7.625 -6.105 -3.221 1 97.5 421 ALA B N 1
ATOM 6588 C CA . ALA B 1 421 ? 7.609 -4.773 -3.82 1 97.5 421 ALA B CA 1
ATOM 6589 C C . ALA B 1 421 ? 6.336 -4.547 -4.629 1 97.5 421 ALA B C 1
ATOM 6591 O O . ALA B 1 421 ? 6.168 -3.498 -5.254 1 97.5 421 ALA B O 1
ATOM 6592 N N . GLY B 1 422 ? 5.406 -5.512 -4.672 1 97.19 422 GLY B N 1
ATOM 6593 C CA . GLY B 1 422 ? 4.141 -5.359 -5.371 1 97.19 422 GLY B CA 1
ATOM 6594 C C . GLY B 1 422 ? 4.293 -5.32 -6.879 1 97.19 422 GLY B C 1
ATOM 6595 O O . GLY B 1 422 ? 3.576 -4.582 -7.559 1 97.19 422 GLY B O 1
ATOM 6596 N N . LEU B 1 423 ? 5.184 -6.082 -7.426 1 98.44 423 LEU B N 1
ATOM 6597 C CA . LEU B 1 423 ? 5.477 -6.062 -8.852 1 98.44 423 LEU B CA 1
ATOM 6598 C C . LEU B 1 423 ? 4.738 -7.184 -9.578 1 98.44 423 LEU B C 1
ATOM 6600 O O . LEU B 1 423 ? 4.609 -8.289 -9.047 1 98.44 423 LEU B O 1
ATOM 6604 N N . PRO B 1 424 ? 4.242 -6.867 -10.789 1 98.69 424 PRO B N 1
ATOM 6605 C CA . PRO B 1 424 ? 3.828 -8 -11.617 1 98.69 424 PRO B CA 1
ATOM 6606 C C . PRO B 1 424 ? 5.012 -8.805 -12.148 1 98.69 424 PRO B C 1
ATOM 6608 O O . PRO B 1 424 ? 6.082 -8.234 -12.406 1 98.69 424 PRO B O 1
ATOM 6611 N N . ALA B 1 425 ? 4.809 -10.055 -12.281 1 98.94 425 ALA B N 1
ATOM 6612 C CA . ALA B 1 425 ? 5.84 -10.961 -12.773 1 98.94 425 ALA B CA 1
ATOM 6613 C C . ALA B 1 425 ? 5.219 -12.164 -13.484 1 98.94 425 ALA B C 1
ATOM 6615 O O . ALA B 1 425 ? 4.051 -12.492 -13.258 1 98.94 425 ALA B O 1
ATOM 6616 N N . ILE B 1 426 ? 6 -12.75 -14.375 1 98.94 426 ILE B N 1
ATOM 6617 C CA . ILE B 1 426 ? 5.516 -13.906 -15.117 1 98.94 426 ILE B CA 1
ATOM 6618 C C . ILE B 1 426 ? 6.664 -14.883 -15.367 1 98.94 426 ILE B C 1
ATOM 6620 O O . ILE B 1 426 ? 7.793 -14.461 -15.633 1 98.94 426 ILE B O 1
ATOM 6624 N N . SER B 1 427 ? 6.414 -16.109 -15.086 1 98.75 427 SER B N 1
ATOM 6625 C CA . SER B 1 427 ? 7.328 -17.172 -15.484 1 98.75 427 SER B CA 1
ATOM 6626 C C . SER B 1 427 ? 6.957 -17.734 -16.859 1 98.75 427 SER B C 1
ATOM 6628 O O . SER B 1 427 ? 5.781 -17.984 -17.141 1 98.75 427 SER B O 1
ATOM 6630 N N . LEU B 1 428 ? 7.957 -17.891 -17.719 1 98 428 LEU B N 1
ATOM 6631 C CA . LEU B 1 428 ? 7.812 -18.469 -19.047 1 98 428 LEU B CA 1
ATOM 6632 C C . LEU B 1 428 ? 8.797 -19.625 -19.25 1 98 428 LEU B C 1
ATOM 6634 O O . LEU B 1 428 ? 9.938 -19.562 -18.781 1 98 428 LEU B O 1
ATOM 6638 N N . PRO B 1 429 ? 8.336 -20.609 -19.984 1 97.06 429 PRO B N 1
ATOM 6639 C CA . PRO B 1 429 ? 9.312 -21.625 -20.359 1 97.06 429 PRO B CA 1
ATOM 6640 C C . PRO B 1 429 ? 10.438 -21.078 -21.234 1 97.06 429 PRO B C 1
ATOM 6642 O O . PRO B 1 429 ? 10.18 -20.297 -22.156 1 97.06 429 PRO B O 1
ATOM 6645 N N . CYS B 1 430 ? 11.688 -21.484 -20.906 1 96 430 CYS B N 1
ATOM 6646 C CA . CYS B 1 430 ? 12.773 -20.969 -21.734 1 96 430 CYS B CA 1
ATOM 6647 C C . CYS B 1 430 ? 13.727 -22.078 -22.156 1 96 430 CYS B C 1
ATOM 6649 O O . CYS B 1 430 ? 14.781 -21.812 -22.734 1 96 430 CYS B O 1
ATOM 6651 N N . GLY B 1 431 ? 13.383 -23.297 -21.812 1 95.44 431 GLY B N 1
ATOM 6652 C CA . GLY B 1 431 ? 14.188 -24.438 -22.219 1 95.44 431 GLY B CA 1
ATOM 6653 C C . GLY B 1 431 ? 14.062 -25.609 -21.266 1 95.44 431 GLY B C 1
ATOM 6654 O O . GLY B 1 431 ? 13.117 -25.688 -20.484 1 95.44 431 GLY B O 1
ATOM 6655 N N . GLU B 1 432 ? 14.914 -26.625 -21.516 1 94.88 432 GLU B N 1
ATOM 6656 C CA . GLU B 1 432 ? 14.938 -27.812 -20.688 1 94.88 432 GLU B CA 1
ATOM 6657 C C . GLU B 1 432 ? 16.375 -28.203 -20.297 1 94.88 432 GLU B C 1
ATOM 6659 O O . GLU B 1 432 ? 17.312 -27.906 -21.047 1 94.88 432 GLU B O 1
ATOM 6664 N N . ALA B 1 433 ? 16.453 -28.688 -19.141 1 95.19 433 ALA B N 1
ATOM 6665 C CA . ALA B 1 433 ? 17.703 -29.281 -18.656 1 95.19 433 ALA B CA 1
ATOM 6666 C C . ALA B 1 433 ? 17.453 -30.688 -18.109 1 95.19 433 ALA B C 1
ATOM 6668 O O . ALA B 1 433 ? 16.688 -30.859 -17.156 1 95.19 433 ALA B O 1
ATOM 6669 N N . GLU B 1 434 ? 18.125 -31.672 -18.719 1 92.38 434 GLU B N 1
ATOM 6670 C CA . GLU B 1 434 ? 17.969 -33.062 -18.312 1 92.38 434 GLU B CA 1
ATOM 6671 C C . GLU B 1 434 ? 16.516 -33.531 -18.391 1 92.38 434 GLU B C 1
ATOM 6673 O O . GLU B 1 434 ? 16.016 -34.156 -17.469 1 92.38 434 GLU B O 1
ATOM 6678 N N . GLY B 1 435 ? 15.875 -33.031 -19.328 1 91.69 435 GLY B N 1
ATOM 6679 C CA . GLY B 1 435 ? 14.5 -33.438 -19.562 1 91.69 435 GLY B CA 1
ATOM 6680 C C . GLY B 1 435 ? 13.5 -32.688 -18.703 1 91.69 435 GLY B C 1
ATOM 6681 O O . GLY B 1 435 ? 12.297 -32.969 -18.781 1 91.69 435 GLY B O 1
ATOM 6682 N N . LEU B 1 436 ? 13.945 -31.797 -17.891 1 95.31 436 LEU B N 1
ATOM 6683 C CA . LEU B 1 436 ? 13.078 -31.016 -17.016 1 95.31 436 LEU B CA 1
ATOM 6684 C C . LEU B 1 436 ? 12.953 -29.578 -17.531 1 95.31 436 LEU B C 1
ATOM 6686 O O . LEU B 1 436 ? 13.945 -28.969 -17.922 1 95.31 436 LEU B O 1
ATOM 6690 N N . PRO B 1 437 ? 11.766 -29.109 -17.547 1 96.19 437 PRO B N 1
ATOM 6691 C CA . PRO B 1 437 ? 11.578 -27.734 -18.016 1 96.19 437 PRO B CA 1
ATOM 6692 C C . PRO B 1 437 ? 12.266 -26.703 -17.109 1 96.19 437 PRO B C 1
ATOM 6694 O O . PRO B 1 437 ? 12.391 -26.922 -15.906 1 96.19 437 PRO B O 1
ATOM 6697 N N . VAL B 1 438 ? 12.727 -25.641 -17.656 1 97.12 438 VAL B N 1
ATOM 6698 C CA . VAL B 1 438 ? 13.289 -24.484 -16.969 1 97.12 438 VAL B CA 1
ATOM 6699 C C . VAL B 1 438 ? 12.555 -23.219 -17.406 1 97.12 438 VAL B C 1
ATOM 6701 O O . VAL B 1 438 ? 12.211 -23.062 -18.578 1 97.12 438 VAL B O 1
ATOM 6704 N N . GLY B 1 439 ? 12.25 -22.391 -16.391 1 97.62 439 GLY B N 1
ATOM 6705 C CA . GLY B 1 439 ? 11.547 -21.172 -16.719 1 97.62 439 GLY B CA 1
ATOM 6706 C C . GLY B 1 439 ? 12.352 -19.922 -16.406 1 97.62 439 GLY B C 1
ATOM 6707 O O . GLY B 1 439 ? 13.18 -19.906 -15.492 1 97.62 439 GLY B O 1
ATOM 6708 N N . LEU B 1 440 ? 12.164 -18.844 -17.219 1 98.5 440 LEU B N 1
ATOM 6709 C CA . LEU B 1 440 ? 12.625 -17.5 -16.906 1 98.5 440 LEU B CA 1
ATOM 6710 C C . LEU B 1 440 ? 11.523 -16.688 -16.219 1 98.5 440 LEU B C 1
ATOM 6712 O O . LEU B 1 440 ? 10.359 -17.094 -16.234 1 98.5 440 LEU B O 1
ATOM 6716 N N . GLN B 1 441 ? 11.914 -15.602 -15.586 1 98.88 441 GLN B N 1
ATOM 6717 C CA . GLN B 1 441 ? 10.984 -14.648 -14.977 1 98.88 441 GLN B CA 1
ATOM 6718 C C . GLN B 1 441 ? 11.172 -13.25 -15.562 1 98.88 441 GLN B C 1
ATOM 6720 O O . GLN B 1 441 ? 12.297 -12.75 -15.633 1 98.88 441 GLN B O 1
ATOM 6725 N N . LEU B 1 442 ? 10.109 -12.688 -16.047 1 98.94 442 LEU B N 1
ATOM 6726 C CA . LEU B 1 442 ? 10.047 -11.258 -16.344 1 98.94 442 LEU B CA 1
ATOM 6727 C C . LEU B 1 442 ? 9.281 -10.508 -15.266 1 98.94 442 LEU B C 1
ATOM 6729 O O . LEU B 1 442 ? 8.266 -10.992 -14.766 1 98.94 442 LEU B O 1
ATOM 6733 N N . VAL B 1 443 ? 9.82 -9.375 -14.859 1 98.88 443 VAL B N 1
ATOM 6734 C CA . VAL B 1 443 ? 9.219 -8.531 -13.836 1 98.88 443 VAL B CA 1
ATOM 6735 C C . VAL B 1 443 ? 9.102 -7.098 -14.344 1 98.88 443 VAL B C 1
ATOM 6737 O O . VAL B 1 443 ? 10.031 -6.578 -14.969 1 98.88 443 VAL B O 1
ATOM 6740 N N . ALA B 1 444 ? 7.98 -6.492 -14.172 1 98.69 444 ALA B N 1
ATOM 6741 C CA . ALA B 1 444 ? 7.781 -5.098 -14.555 1 98.69 444 ALA B CA 1
ATOM 6742 C C . ALA B 1 444 ? 7.484 -4.23 -13.336 1 98.69 444 ALA B C 1
ATOM 6744 O O . ALA B 1 444 ? 7.426 -4.73 -12.211 1 98.69 444 ALA B O 1
ATOM 6745 N N . ALA B 1 445 ? 7.426 -2.904 -13.531 1 97.31 445 ALA B N 1
ATOM 6746 C CA . ALA B 1 445 ? 7.082 -1.96 -12.469 1 97.31 445 ALA B CA 1
ATOM 6747 C C . ALA B 1 445 ? 5.645 -2.164 -12 1 97.31 445 ALA B C 1
ATOM 6749 O O . ALA B 1 445 ? 4.855 -2.842 -12.664 1 97.31 445 ALA B O 1
ATOM 6750 N N . PRO B 1 446 ? 5.309 -1.63 -10.797 1 96.25 446 PRO B N 1
ATOM 6751 C CA . PRO B 1 446 ? 3.941 -1.777 -10.289 1 96.25 446 PRO B CA 1
ATOM 6752 C C . PRO B 1 446 ? 2.887 -1.296 -11.281 1 96.25 446 PRO B C 1
ATOM 6754 O O . PRO B 1 446 ? 3.037 -0.227 -11.883 1 96.25 446 PRO B O 1
ATOM 6757 N N . ALA B 1 447 ? 1.891 -2.125 -11.523 1 95.62 447 ALA B N 1
ATOM 6758 C CA . ALA B 1 447 ? 0.712 -1.817 -12.328 1 95.62 447 ALA B CA 1
ATOM 6759 C C . ALA B 1 447 ? 1.043 -1.841 -13.82 1 95.62 447 ALA B C 1
ATOM 6761 O O . ALA B 1 447 ? 0.257 -1.368 -14.641 1 95.62 447 ALA B O 1
ATOM 6762 N N . GLU B 1 448 ? 2.225 -2.338 -14.164 1 97.06 448 GLU B N 1
ATOM 6763 C CA . GLU B 1 448 ? 2.588 -2.473 -15.57 1 97.06 448 GLU B CA 1
ATOM 6764 C C . GLU B 1 448 ? 2.34 -3.893 -16.078 1 97.06 448 GLU B C 1
ATOM 6766 O O . GLU B 1 448 ? 3.16 -4.449 -16.812 1 97.06 448 GLU B O 1
ATOM 6771 N N . ASP B 1 449 ? 1.217 -4.418 -15.664 1 98.56 449 ASP B N 1
ATOM 6772 C CA . ASP B 1 449 ? 0.833 -5.781 -16.016 1 98.56 449 ASP B CA 1
ATOM 6773 C C . ASP B 1 449 ? 0.685 -5.934 -17.531 1 98.56 449 ASP B C 1
ATOM 6775 O O . ASP B 1 449 ? 1.128 -6.934 -18.109 1 98.56 449 ASP B O 1
ATOM 6779 N N . ALA B 1 450 ? 0.11 -4.949 -18.172 1 98.38 450 ALA B N 1
ATOM 6780 C CA . ALA B 1 450 ? -0.156 -5.031 -19.594 1 98.38 450 ALA B CA 1
ATOM 6781 C C . ALA B 1 450 ? 1.145 -5.098 -20.391 1 98.38 450 ALA B C 1
ATOM 6783 O O . ALA B 1 450 ? 1.271 -5.902 -21.328 1 98.38 450 ALA B O 1
ATOM 6784 N N . LEU B 1 451 ? 2.1 -4.289 -20.047 1 98.38 451 LEU B N 1
ATOM 6785 C CA . LEU B 1 451 ? 3.395 -4.301 -20.719 1 98.38 451 LEU B CA 1
ATOM 6786 C C . LEU B 1 451 ? 4.09 -5.645 -20.531 1 98.38 451 LEU B C 1
ATOM 6788 O O . LEU B 1 451 ? 4.629 -6.207 -21.484 1 98.38 451 LEU B O 1
ATOM 6792 N N . LEU B 1 452 ? 4.047 -6.078 -19.297 1 98.75 452 LEU B N 1
ATOM 6793 C CA . LEU B 1 452 ? 4.652 -7.363 -18.969 1 98.75 452 LEU B CA 1
ATOM 6794 C C . LEU B 1 452 ? 4.082 -8.477 -19.828 1 98.75 452 LEU B C 1
ATOM 6796 O O . LEU B 1 452 ? 4.836 -9.25 -20.422 1 98.75 452 LEU B O 1
ATOM 6800 N N . LEU B 1 453 ? 2.77 -8.539 -19.922 1 98.75 453 LEU B N 1
ATOM 6801 C CA . LEU B 1 453 ? 2.094 -9.594 -20.656 1 98.75 453 LEU B CA 1
ATOM 6802 C C . LEU B 1 453 ? 2.34 -9.445 -22.156 1 98.75 453 LEU B C 1
ATOM 6804 O O . LEU B 1 453 ? 2.447 -10.445 -22.875 1 98.75 453 LEU B O 1
ATOM 6808 N N . ALA B 1 454 ? 2.447 -8.211 -22.625 1 98.69 454 ALA B N 1
ATOM 6809 C CA . ALA B 1 454 ? 2.725 -7.965 -24.047 1 98.69 454 ALA B CA 1
ATOM 6810 C C . ALA B 1 454 ? 4.082 -8.539 -24.438 1 98.69 454 ALA B C 1
ATOM 6812 O O . ALA B 1 454 ? 4.203 -9.195 -25.484 1 98.69 454 ALA B O 1
ATOM 6813 N N . ILE B 1 455 ? 5.047 -8.312 -23.625 1 98.81 455 ILE B N 1
ATOM 6814 C CA . ILE B 1 455 ? 6.395 -8.773 -23.938 1 98.81 455 ILE B CA 1
ATOM 6815 C C . ILE B 1 455 ? 6.477 -10.289 -23.766 1 98.81 455 ILE B C 1
ATOM 6817 O O . ILE B 1 455 ? 7.148 -10.977 -24.531 1 98.81 455 ILE B O 1
ATOM 6821 N N . ALA B 1 456 ? 5.805 -10.805 -22.719 1 98.62 456 ALA B N 1
ATOM 6822 C CA . ALA B 1 456 ? 5.742 -12.258 -22.531 1 98.62 456 ALA B CA 1
ATOM 6823 C C . ALA B 1 456 ? 5.148 -12.945 -23.75 1 98.62 456 ALA B C 1
ATOM 6825 O O . ALA B 1 456 ? 5.676 -13.961 -24.219 1 98.62 456 ALA B O 1
ATOM 6826 N N . ARG B 1 457 ? 4.09 -12.422 -24.234 1 98.06 457 ARG B N 1
ATOM 6827 C CA . ARG B 1 457 ? 3.432 -12.984 -25.406 1 98.06 457 ARG B CA 1
ATOM 6828 C C . ARG B 1 457 ? 4.336 -12.906 -26.641 1 98.06 457 ARG B C 1
ATOM 6830 O O . ARG B 1 457 ? 4.434 -13.867 -27.406 1 98.06 457 ARG B O 1
ATOM 6837 N N . GLN B 1 458 ? 4.984 -11.773 -26.828 1 98.31 458 GLN B N 1
ATOM 6838 C CA . GLN B 1 458 ? 5.926 -11.602 -27.922 1 98.31 458 GLN B CA 1
ATOM 6839 C C . GLN B 1 458 ? 7.023 -12.664 -27.891 1 98.31 458 GLN B C 1
ATOM 6841 O O . GLN B 1 458 ? 7.336 -13.281 -28.906 1 98.31 458 GLN B O 1
ATOM 6846 N N . PHE B 1 459 ? 7.57 -12.844 -26.734 1 98.25 459 PHE B N 1
ATOM 6847 C CA . PHE B 1 459 ? 8.617 -13.836 -26.531 1 98.25 459 PHE B CA 1
ATOM 6848 C C . PHE B 1 459 ? 8.117 -15.234 -26.875 1 98.25 459 PHE B C 1
ATOM 6850 O O . PHE B 1 459 ? 8.773 -15.961 -27.625 1 98.25 459 PHE B O 1
ATOM 6857 N N . GLU B 1 460 ? 6.957 -15.594 -26.281 1 97.19 460 GLU B N 1
ATOM 6858 C CA . GLU B 1 460 ? 6.379 -16.922 -26.516 1 97.19 460 GLU B CA 1
ATOM 6859 C C . GLU B 1 460 ? 6.133 -17.156 -28 1 97.19 460 GLU B C 1
ATOM 6861 O O . GLU B 1 460 ? 6.402 -18.25 -28.5 1 97.19 460 GLU B O 1
ATOM 6866 N N . GLN B 1 461 ? 5.645 -16.188 -28.719 1 96.06 461 GLN B N 1
ATOM 6867 C CA . GLN B 1 461 ? 5.309 -16.328 -30.125 1 96.06 461 GLN B CA 1
ATOM 6868 C C . GLN B 1 461 ? 6.57 -16.453 -30.984 1 96.06 461 GLN B C 1
ATOM 6870 O O . GLN B 1 461 ? 6.582 -17.188 -31.969 1 96.06 461 GLN B O 1
ATOM 6875 N N . ALA B 1 462 ? 7.578 -15.789 -30.625 1 95.75 462 ALA B N 1
ATOM 6876 C CA . ALA B 1 462 ? 8.812 -15.781 -31.391 1 95.75 462 ALA B CA 1
ATOM 6877 C C . ALA B 1 462 ? 9.625 -17.062 -31.156 1 95.75 462 ALA B C 1
ATOM 6879 O O . ALA B 1 462 ? 10.352 -17.516 -32.031 1 95.75 462 ALA B O 1
ATOM 6880 N N . PHE B 1 463 ? 9.453 -17.547 -30 1 92.31 463 PHE B N 1
ATOM 6881 C CA . PHE B 1 463 ? 10.195 -18.734 -29.625 1 92.31 463 PHE B CA 1
ATOM 6882 C C . PHE B 1 463 ? 9.258 -19.812 -29.094 1 92.31 463 PHE B C 1
ATOM 6884 O O . PHE B 1 463 ? 9.344 -20.203 -27.922 1 92.31 463 PHE B O 1
ATOM 6891 N N . PRO B 1 464 ? 8.477 -20.297 -30 1 86.81 464 PRO B N 1
ATOM 6892 C CA . PRO B 1 464 ? 7.465 -21.266 -29.578 1 86.81 464 PRO B CA 1
ATOM 6893 C C . PRO B 1 464 ? 8.07 -22.578 -29.062 1 86.81 464 PRO B C 1
ATOM 6895 O O . PRO B 1 464 ? 9.094 -23.031 -29.578 1 86.81 464 PRO B O 1
ATOM 6898 N N . ARG B 1 465 ? 7.508 -22.953 -28.062 1 76.88 465 ARG B N 1
ATOM 6899 C CA . ARG B 1 465 ? 7.875 -24.266 -27.531 1 76.88 465 ARG B CA 1
ATOM 6900 C C . ARG B 1 465 ? 6.707 -25.234 -27.641 1 76.88 465 ARG B C 1
ATOM 6902 O O . ARG B 1 465 ? 5.551 -24.859 -27.453 1 76.88 465 ARG B O 1
ATOM 6909 N N . ALA B 1 466 ? 6.906 -26.266 -28.281 1 61.59 466 ALA B N 1
ATOM 6910 C CA . ALA B 1 466 ? 5.832 -27.234 -28.438 1 61.59 466 ALA B CA 1
ATOM 6911 C C . ALA B 1 466 ? 5.316 -27.703 -27.062 1 61.59 466 ALA B C 1
ATOM 6913 O O . ALA B 1 466 ? 6.102 -27.969 -26.156 1 61.59 466 ALA B O 1
ATOM 6914 N N . PRO B 1 467 ? 3.967 -27.469 -26.906 1 59.34 467 PRO B N 1
ATOM 6915 C CA . PRO B 1 467 ? 3.402 -28.016 -25.672 1 59.34 467 PRO B CA 1
ATOM 6916 C C . PRO B 1 467 ? 3.68 -29.516 -25.5 1 59.34 467 PRO B C 1
ATOM 6918 O O . PRO B 1 467 ? 3.352 -30.312 -26.391 1 59.34 467 PRO B O 1
ATOM 6921 N N . GLY B 1 468 ? 4.855 -29.891 -24.969 1 70.19 468 GLY B N 1
ATOM 6922 C CA . GLY B 1 468 ? 5.02 -31.297 -24.703 1 70.19 468 GLY B CA 1
ATOM 6923 C C . GLY B 1 468 ? 4.305 -31.766 -23.438 1 70.19 468 GLY B C 1
ATOM 6924 O O . GLY B 1 468 ? 3.916 -30.938 -22.609 1 70.19 468 GLY B O 1
ATOM 6925 N N . PHE B 1 469 ? 3.553 -32.938 -23.625 1 81.19 469 PHE B N 1
ATOM 6926 C CA . PHE B 1 469 ? 2.984 -33.562 -22.438 1 81.19 469 PHE B CA 1
ATOM 6927 C C . PHE B 1 469 ? 3.918 -34.656 -21.906 1 81.19 469 PHE B C 1
ATOM 6929 O O . PHE B 1 469 ? 4.609 -35.312 -22.672 1 81.19 469 PHE B O 1
ATOM 6936 N N . PRO B 1 470 ? 4 -34.562 -20.516 1 79 470 PRO B N 1
ATOM 6937 C CA . PRO B 1 470 ? 4.82 -35.625 -19.938 1 79 470 PRO B CA 1
ATOM 6938 C C . PRO B 1 470 ? 4.395 -37.031 -20.406 1 79 470 PRO B C 1
ATOM 6940 O O . PRO B 1 470 ? 3.221 -37.25 -20.703 1 79 470 PRO B O 1
ATOM 6943 N N . LEU B 1 471 ? 5.383 -37.781 -20.672 1 65.38 471 LEU B N 1
ATOM 6944 C CA . LEU B 1 471 ? 5.109 -39.125 -21.125 1 65.38 471 LEU B CA 1
ATOM 6945 C C . LEU B 1 471 ? 4.504 -39.969 -20.016 1 65.38 471 LEU B C 1
ATOM 6947 O O . LEU B 1 471 ? 4.875 -39.812 -18.844 1 65.38 471 LEU B O 1
ATOM 6951 N N . ASP B 1 472 ? 3.096 -40.219 -20.047 1 63.56 472 ASP B N 1
ATOM 6952 C CA . ASP B 1 472 ? 2.355 -41.031 -19.078 1 63.56 472 ASP B CA 1
ATOM 6953 C C . ASP B 1 472 ? 3.107 -42.312 -18.734 1 63.56 472 ASP B C 1
ATOM 6955 O O . ASP B 1 472 ? 2.502 -43.375 -18.609 1 63.56 472 ASP B O 1
ATOM 6959 N N . GLY B 1 473 ? 4.426 -42.156 -18.281 1 48.47 473 GLY B N 1
ATOM 6960 C CA . GLY B 1 473 ? 5.156 -43.375 -17.922 1 48.47 473 GLY B CA 1
ATOM 6961 C C . GLY B 1 473 ? 5.648 -44.156 -19.125 1 48.47 473 GLY B C 1
ATOM 6962 O O . GLY B 1 473 ? 6.352 -45.156 -18.969 1 48.47 473 GLY B O 1
ATOM 6963 N N . GLN B 1 474 ? 4.82 -44.062 -20.297 1 39.84 474 GLN B N 1
ATOM 6964 C CA . GLN B 1 474 ? 5.289 -44.875 -21.406 1 39.84 474 GLN B CA 1
ATOM 6965 C C . GLN B 1 474 ? 6.41 -44.188 -22.172 1 39.84 474 GLN B C 1
ATOM 6967 O O . GLN B 1 474 ? 6.25 -43.062 -22.625 1 39.84 474 GLN B O 1
ATOM 6972 N N . GLY B 1 475 ? 7.695 -44.469 -22 1 36.31 475 GLY B N 1
ATOM 6973 C CA . GLY B 1 475 ? 8.992 -44.094 -22.531 1 36.31 475 GLY B CA 1
ATOM 6974 C C . GLY B 1 475 ? 8.914 -43 -23.578 1 36.31 475 GLY B C 1
ATOM 6975 O O . GLY B 1 475 ? 7.891 -42.844 -24.25 1 36.31 475 GLY B O 1
ATOM 6976 N N . ARG B 1 476 ? 9.828 -42.062 -23.625 1 37.25 476 ARG B N 1
ATOM 6977 C CA . ARG B 1 476 ? 10.047 -41.094 -24.703 1 37.25 476 ARG B CA 1
ATOM 6978 C C . ARG B 1 476 ? 10.211 -41.812 -26.047 1 37.25 476 ARG B C 1
ATOM 6980 O O . ARG B 1 476 ? 10.859 -42.875 -26.125 1 37.25 476 ARG B O 1
#